Protein AF-0000000069192521 (afdb_homodimer)

Nearest PDB structures (foldseek):
  6wia-assembly1_A-2  TM=8.114E-01  e=1.142E-30  Homo sapiens
  4cia-assembly1_A-2  TM=8.214E-01  e=3.202E-29  Homo sapiens
  4cib-assembly1_A-2  TM=8.144E-01  e=3.202E-29  Homo sapiens
  4ci9-assembly1_A-2  TM=8.118E-01  e=5.808E-29  Homo sapiens
  1ivy-assembly1_A  TM=7.791E-01  e=1.446E-27  Homo sapiens

Radius of gyration: 32.88 Å; Cα contacts (8 Å, |Δi|>4): 1915; chains: 2; bounding box: 59×170×65 Å

Organism: Paramecium tetraurelia (NCBI:txid5888)

Sequence (858 aa):
MLLFIIFAAFIDASKCVIYSKDQTNFFKSLLPSVNYYIETGYVSVGDLAISENRLFYSLHLKETIMKKSDIKPDDEFILWIYGGPGCSSQDSNFNENGPIRVDDDQKLHARETSWNKQAHLMYIDQPFFAGMSYSTKEGLINNSWDAADYVIELLTQYFEQNKELSKARLHIWGESYGGHYIPVLAEKIKKETNFNLIGIGIGGAWSHPRVQVIPTVQQLINYGVIDQYRYDLMMKSGIESLEAIDDQDYEKFLIESDEEIFFNDVIGPNFRYNIQIYNYDDGDQYEDFINDHKKQFDLPANITFEGCNQDIYMAFAEDQTISVLPSIDYLLSQEIKVFVYHGQLDTVVSHTGVEYWVNLLKWKELPIWKKQKKSIWKFINPKTKMEETAGTIKSHKHLHFCMVYNAGHMTPTDQPEASFQMLKNYFEIMLLFIIFAAFIDASKCVIYSKDQTNFFKSLLPSVNYYIETGYVSVGDLAISENRLFYSLHLKETIMKKSDIKPDDEFILWIYGGPGCSSQDSNFNENGPIRVDDDQKLHARETSWNKQAHLMYIDQPFFAGMSYSTKEGLINNSWDAADYVIELLTQYFEQNKELSKARLHIWGESYGGHYIPVLAEKIKKETNFNLIGIGIGGAWSHPRVQVIPTVQQLINYGVIDQYRYDLMMKSGIESLEAIDDQDYEKFLIESDEEIFFNDVIGPNFRYNIQIYNYDDGDQYEDFINDHKKQFDLPANITFEGCNQDIYMAFAEDQTISVLPSIDYLLSQEIKVFVYHGQLDTVVSHTGVEYWVNLLKWKELPIWKKQKKSIWKFINPKTKMEETAGTIKSHKHLHFCMVYNAGHMTPTDQPEASFQMLKNYFEI

pLDDT: mean 91.37, std 12.83, range [30.73, 98.94]

Foldseek 3Di:
DPPPPPPPPPPCCVVLFKAKDWCQVVVCVQPVVQQWTKMKIWGAFDDVVFKRWIKIKIKTAAGNHHDLVPFALAFAAEEEDEALVQFFQVLCCAFFANQWHADPVRGIDGDPLHLSNRHMYMTIQDDAPRFLTHMDDDDFDAALLVRLVRVVVVVVSVCVVRVSVQSHQYEYEYEDCCLLNVLNNVLCCVVPHPGNYAAYEYELHLFAVLLFQLVLLVLCVVVVLDDPVLSVVSNVLSVVLSVCVVVVVLLSSCVSSCDRAAQDCPSHARPHFFSPDHPDDSSCSVQVSCLVPVVSNVRDVVDRGDRGDVVNSSSNSNNSNDHSLVSVLVCVVVLRAYHYEYECGANHGHPVSVVVVLQVHPRPCSVVQVPFDKDWDWFQDPVVRDIDTQFIWGDDRRYIYTYGYQGTSSRSNRPVRSVSVVVVVVVVD/DPPPPPPPPPPVPPPLQKAKDWCQVVVCVQPVVQQWTKMKIWGAFDDVVAKRWIKIKIKTAAGNHHDLVPFALAFAAEEEDEALVQFFQVLCCAFFANQWHADPVRGIDGDPLHLSNRHMYMTIQDDAPHFLTHMDGDDFDAALLVRLNRVVVVVVSVCVVRVSVQSHQYEYEYEDCCLLNVLNNVLCCVVPHPGNYAAYEYELHLFAVLLFQLVLLVLCVVVVLDDPVLSVVSNVLSVVLSVCVVVVVLLSNCVSSCDRAAQDCPSHARPHFFSPDHPDDSSCRVQVSCLVPVVSNVRDVVDRGDRGDVVNSSSNSNNSNDHSLVSVLVCVVVQRAYHYEYECGANRGHPVSVVVVLQVHPRPCSVVQVPFDKDWDWFQDPVVRDIDTQFIWGDDRRYIYTYGYQGTSSRSNRPVRSVSVVVVVVVVD

Solvent-accessible surface area (backbone atoms only — not comparable to full-atom values): 43324 Å² total; per-residue (Å²): 137,84,80,77,75,75,78,74,72,73,73,76,70,72,71,78,54,67,47,76,42,83,38,36,65,61,49,28,73,66,34,71,82,61,53,36,28,31,34,38,35,37,28,56,38,82,62,61,91,70,20,62,30,30,39,24,37,38,36,36,38,26,65,73,36,65,48,68,85,72,47,44,54,85,36,44,29,36,39,35,37,40,20,67,52,17,16,19,14,59,50,43,35,41,59,37,39,31,51,47,31,51,40,94,85,67,45,61,41,80,41,91,50,20,50,26,76,71,18,28,36,34,32,37,18,47,44,69,53,3,27,79,7,35,53,77,59,64,74,79,69,40,40,49,67,65,40,29,53,48,50,50,50,41,51,52,56,49,31,72,75,38,56,40,65,47,51,13,38,32,28,45,30,33,26,33,34,11,24,40,41,46,35,48,32,49,40,48,42,67,74,73,48,85,67,45,69,50,32,37,35,25,26,24,42,47,30,43,41,87,57,28,54,60,40,30,55,54,39,38,39,48,61,59,69,42,53,73,56,56,43,52,55,37,49,51,43,40,53,52,19,55,50,24,49,79,68,66,35,28,60,55,20,52,54,43,35,38,55,58,61,39,59,26,58,85,75,28,56,56,35,43,35,23,75,80,39,62,64,53,79,84,67,64,42,50,42,54,51,50,57,75,38,26,73,83,69,68,41,60,86,90,59,78,59,42,62,58,31,69,68,42,36,60,49,23,26,59,49,65,58,47,66,42,54,69,34,46,29,49,36,49,73,70,66,26,30,39,36,41,32,33,16,56,31,17,48,64,42,18,56,48,13,42,52,50,53,62,71,65,52,75,40,87,62,41,74,61,42,59,68,46,68,70,38,76,43,66,33,66,38,81,88,76,70,39,80,42,76,33,32,37,35,36,65,45,93,45,44,34,46,35,40,32,56,82,5,13,48,54,31,38,55,56,28,34,62,47,42,41,45,49,52,55,51,55,74,72,102,136,84,80,78,77,75,78,75,74,74,74,77,70,75,73,77,59,64,48,76,43,81,38,37,66,63,50,26,73,65,33,70,81,61,54,34,28,30,35,38,36,37,28,56,38,81,61,62,90,70,19,62,30,30,39,25,39,39,36,35,38,24,64,73,36,65,48,69,86,71,47,43,54,86,37,42,28,35,40,34,38,40,20,68,53,17,16,20,14,60,52,43,35,39,60,36,39,32,50,47,31,50,41,95,84,66,46,61,41,80,40,91,50,21,49,25,75,71,17,28,37,34,32,38,18,47,45,69,54,4,27,78,7,35,54,77,59,63,75,79,70,40,41,49,66,64,41,31,53,45,52,49,50,41,51,53,56,49,30,70,76,35,57,40,64,46,50,14,38,31,28,45,30,34,26,32,34,10,25,38,40,45,36,48,32,50,41,49,41,66,74,74,46,86,67,46,70,51,30,39,36,26,25,23,44,46,29,42,43,86,56,27,52,60,38,31,54,53,38,36,39,48,62,58,70,40,52,73,57,57,44,53,54,37,50,52,43,39,51,53,19,54,49,24,50,77,69,68,36,28,60,55,20,52,54,42,34,38,54,58,61,38,59,25,58,84,77,28,56,56,35,41,34,24,76,80,40,62,64,54,78,84,67,61,42,50,44,54,52,49,57,76,37,26,73,83,69,68,42,60,84,89,59,81,62,41,62,58,31,67,68,41,37,60,50,22,26,58,51,65,59,48,68,41,54,69,35,46,30,50,35,48,75,69,66,25,30,40,37,40,32,32,16,56,31,18,48,63,43,16,57,49,13,43,53,49,52,61,73,64,50,75,41,87,62,41,73,62,42,59,69,46,69,69,38,76,44,66,31,67,37,83,89,78,70,38,79,39,76,31,31,39,36,35,65,45,93,44,43,34,46,35,42,33,56,84,6,13,48,54,31,37,54,56,28,34,63,48,43,40,44,50,52,55,51,56,75,70,102

Secondary structure (DSSP, 8-state):
-----------------EEEEE-HHHHHHH-TT--S-EEEEEEEES-TTT--EEEEEEEEPPTT--SGGG--TTSEEEEEE--TTTB-THHHHHHTSSSEEE-TTS-EEE-TT-GGGTSEEEEEE-STTSTT-B-SS-----SHHHHHHHHHHHHHHHHHH-HHHHHSEEEEEEETTHHHHHHHHHHHHHHH----EEEEEEES----GGGTHHHHHHHHHHTTSS-HHHHHHHHHHHHHHHHHHHTT-HHHHHHHHIIIIIT-SSSSTT--S-TT-SS----THHHHHHHHTTTTTT--TTPPP-SB-HHHHHHTTTGGGS--HHHHHHHHHTT-EEEEEEETT-SSS-HHHHHHHHTT---TTHHHHHHSPPEEEEEEETTTTEEEEEEEEEEETTEEEEEETT--SSHHHH-HHHHHHHHHHHHH-/-----------------EEEEE-HHHHHHH-TT--S-EEEEEEEES-TTT--EEEEEEEEPPTT--SGGG--TTSEEEEEE--TTTB-THHHHHHTSSSEEE-TTS-EEE-TT-GGGTSEEEEEE-STTSTT-B-SS-----SHHHHHHHHHHHHHHHHHH-HHHHHSEEEEEEETTHHHHHHHHHHHHHHH----EEEEEEES----GGGTHHHHHHHHHHTTSS-HHHHHHHHHHHHHHHHHHHTT-HHHHHHHHIIIIIT-SSSSTT--S-TT-SS----THHHHHHHHTTTTTT--TTPPP-SB-HHHHHHTTTGGGS--HHHHHHHHHTT-EEEEEEETT-SSS-HHHHHHHHTT---TTHHHHHHSPPEEEEEEETTTTEEEEEEEEEEETTEEEEEETT--SSHHHH-HHHHHHHHHHHHH-

InterPro domains:
  IPR001563 Peptidase S10, serine carboxypeptidase [PF00450] (37-427)
  IPR001563 Peptidase S10, serine carboxypeptidase [PR00724] (111-123)
  IPR001563 Peptidase S10, serine carboxypeptidase [PR00724] (124-134)
  IPR001563 Peptidase S10, serine carboxypeptidase [PR00724] (158-183)
  IPR001563 Peptidase S10, serine carboxypeptidase [PR00724] (399-412)
  IPR001563 Peptidase S10, serine carboxypeptidase [PTHR11802] (39-416)
  IPR018202 Serine carboxypeptidase, serine active site [PS00131] (172-179)
  IPR029058 Alpha/Beta hydrolase fold [G3DSA:3.40.50.1820] (20-429)
  IPR029058 Alpha/Beta hydrolase fold [SSF53474] (32-426)

Structure (mmCIF, N/CA/C/O backbone):
data_AF-0000000069192521-model_v1
#
loop_
_entity.id
_entity.type
_entity.pdbx_description
1 polymer Carboxypeptidase
#
loop_
_atom_site.group_PDB
_atom_site.id
_atom_site.type_symbol
_atom_site.label_atom_id
_atom_site.label_alt_id
_atom_site.label_comp_id
_atom_site.label_asym_id
_atom_site.label_entity_id
_atom_site.label_seq_id
_atom_site.pdbx_PDB_ins_code
_atom_site.Cartn_x
_atom_site.Cartn_y
_atom_site.Cartn_z
_atom_site.occupancy
_atom_site.B_iso_or_equiv
_atom_site.auth_seq_id
_atom_site.auth_comp_id
_atom_site.auth_asym_id
_atom_site.auth_atom_id
_atom_site.pdbx_PDB_model_num
ATOM 1 N N . MET A 1 1 ? 6.348 -86.938 -30.859 1 30.86 1 MET A N 1
ATOM 2 C CA . MET A 1 1 ? 6.227 -85.625 -31.484 1 30.86 1 MET A CA 1
ATOM 3 C C . MET A 1 1 ? 5.398 -84.688 -30.625 1 30.86 1 MET A C 1
ATOM 5 O O . MET A 1 1 ? 4.172 -84.688 -30.719 1 30.86 1 MET A O 1
ATOM 9 N N . LEU A 1 2 ? 5.668 -84.562 -29.281 1 36.59 2 LEU A N 1
ATOM 10 C CA . LEU A 1 2 ? 5.023 -83.812 -28.219 1 36.59 2 LEU A CA 1
ATOM 11 C C . LEU A 1 2 ? 5.086 -82.312 -28.5 1 36.59 2 LEU A C 1
ATOM 13 O O . LEU A 1 2 ? 6.172 -81.75 -28.609 1 36.59 2 LEU A O 1
ATOM 17 N N . LEU A 1 3 ? 3.998 -81.75 -29.234 1 36.38 3 LEU A N 1
ATOM 18 C CA . LEU A 1 3 ? 3.705 -80.375 -29.547 1 36.38 3 LEU A CA 1
ATOM 19 C C . LEU A 1 3 ? 3.727 -79.5 -28.281 1 36.38 3 LEU A C 1
ATOM 21 O O . LEU A 1 3 ? 2.906 -79.688 -27.375 1 36.38 3 LEU A O 1
ATOM 25 N N . PHE A 1 4 ? 4.906 -79 -27.859 1 36.22 4 PHE A N 1
ATOM 26 C CA . PHE A 1 4 ? 5.102 -78 -26.828 1 36.22 4 PHE A CA 1
ATOM 27 C C . PHE A 1 4 ? 4.352 -76.75 -27.203 1 36.22 4 PHE A C 1
ATOM 29 O O . PHE A 1 4 ? 4.703 -76.062 -28.172 1 36.22 4 PHE A O 1
ATOM 36 N N . ILE A 1 5 ? 2.994 -76.688 -27 1 34.62 5 ILE A N 1
ATOM 37 C CA . ILE A 1 5 ? 2.217 -75.438 -27.125 1 34.62 5 ILE A CA 1
ATOM 38 C C . ILE A 1 5 ? 2.789 -74.375 -26.203 1 34.62 5 ILE A C 1
ATOM 40 O O . ILE A 1 5 ? 2.775 -74.5 -24.984 1 34.62 5 ILE A O 1
ATOM 44 N N . ILE A 1 6 ? 3.764 -73.625 -26.688 1 34.62 6 ILE A N 1
ATOM 45 C CA . ILE A 1 6 ? 4.254 -72.438 -26.031 1 34.62 6 ILE A CA 1
ATOM 46 C C . ILE A 1 6 ? 3.098 -71.438 -25.828 1 34.62 6 ILE A C 1
ATOM 48 O O . ILE A 1 6 ? 2.48 -71 -26.797 1 34.62 6 ILE A O 1
ATOM 52 N N . PHE A 1 7 ? 2.412 -71.5 -24.719 1 32.44 7 PHE A N 1
ATOM 53 C CA . PHE A 1 7 ? 1.493 -70.5 -24.25 1 32.44 7 PHE A CA 1
ATOM 54 C C . PHE A 1 7 ? 2.174 -69.125 -24.219 1 32.44 7 PHE A C 1
ATOM 56 O O . PHE A 1 7 ? 3.021 -68.875 -23.359 1 32.44 7 PHE A O 1
ATOM 63 N N . ALA A 1 8 ? 2.424 -68.5 -25.406 1 33.94 8 ALA A N 1
ATOM 64 C CA . ALA A 1 8 ? 2.781 -67.062 -25.375 1 33.94 8 ALA A CA 1
ATOM 65 C C . ALA A 1 8 ? 1.687 -66.25 -24.719 1 33.94 8 ALA A C 1
ATOM 67 O O . ALA A 1 8 ? 0.619 -66.062 -25.297 1 33.94 8 ALA A O 1
ATOM 68 N N . ALA A 1 9 ? 1.455 -66.375 -23.453 1 32.16 9 ALA A N 1
ATOM 69 C CA . ALA A 1 9 ? 0.63 -65.375 -22.781 1 32.16 9 ALA A CA 1
ATOM 70 C C . ALA A 1 9 ? 1.089 -63.969 -23.141 1 32.16 9 ALA A C 1
ATOM 72 O O . ALA A 1 9 ? 2.23 -63.594 -22.875 1 32.16 9 ALA A O 1
ATOM 73 N N . PHE A 1 10 ? 0.606 -63.469 -24.281 1 31.11 10 PHE A N 1
ATOM 74 C CA . PHE A 1 10 ? 0.61 -62.031 -24.469 1 31.11 10 PHE A CA 1
ATOM 75 C C . PHE A 1 10 ? 0.194 -61.312 -23.188 1 31.11 10 PHE A C 1
ATOM 77 O O . PHE A 1 10 ? -0.973 -61.375 -22.781 1 31.11 10 PHE A O 1
ATOM 84 N N . ILE A 1 11 ? 1.005 -61.312 -22.188 1 32.94 11 ILE A N 1
ATOM 85 C CA . ILE A 1 11 ? 0.718 -60.312 -21.156 1 32.94 11 ILE A CA 1
ATOM 86 C C . ILE A 1 11 ? 0.406 -58.969 -21.812 1 32.94 11 ILE A C 1
ATOM 88 O O . ILE A 1 11 ? 1.277 -58.344 -22.438 1 32.94 11 ILE A O 1
ATOM 92 N N . ASP A 1 12 ? -0.727 -58.844 -22.516 1 33.78 12 ASP A N 1
ATOM 93 C CA . ASP A 1 12 ? -1.248 -57.531 -22.844 1 33.78 12 ASP A CA 1
ATOM 94 C C . ASP A 1 12 ? -1.048 -56.562 -21.672 1 33.78 12 ASP A C 1
ATOM 96 O O . ASP A 1 12 ? -1.838 -56.562 -20.734 1 33.78 12 ASP A O 1
ATOM 100 N N . ALA A 1 13 ? 0.004 -56.469 -21.078 1 38.38 13 ALA A N 1
ATOM 101 C CA . ALA A 1 13 ? 0.429 -55.438 -20.141 1 38.38 13 ALA A CA 1
ATOM 102 C C . ALA A 1 13 ? 0.001 -54.031 -20.609 1 38.38 13 ALA A C 1
ATOM 104 O O . ALA A 1 13 ? 0.844 -53.188 -20.906 1 38.38 13 ALA A O 1
ATOM 105 N N . SER A 1 14 ? -0.96 -53.938 -21.516 1 40.44 14 SER A N 1
ATOM 106 C CA . SER A 1 14 ? -1.38 -52.562 -21.766 1 40.44 14 SER A CA 1
ATOM 107 C C . SER A 1 14 ? -1.848 -51.875 -20.5 1 40.44 14 SER A C 1
ATOM 109 O O . SER A 1 14 ? -3.025 -51.938 -20.141 1 40.44 14 SER A O 1
ATOM 111 N N . LYS A 1 15 ? -1.259 -52.125 -19.328 1 47.09 15 LYS A N 1
ATOM 112 C CA . LYS A 1 15 ? -1.583 -51.469 -18.062 1 47.09 15 LYS A CA 1
ATOM 113 C C . LYS A 1 15 ? -1.941 -50 -18.266 1 47.09 15 LYS A C 1
ATOM 115 O O . LYS A 1 15 ? -1.091 -49.219 -18.656 1 47.09 15 LYS A O 1
ATOM 120 N N . CYS A 1 16 ? -3.053 -49.688 -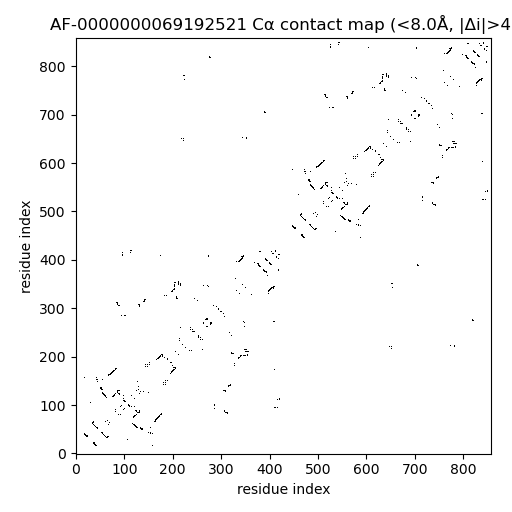18.797 1 51.47 16 CYS A N 1
ATOM 121 C CA . CYS A 1 16 ? -3.777 -48.438 -18.906 1 51.47 16 CYS A CA 1
ATOM 122 C C . CYS A 1 16 ? -3.666 -47.625 -17.609 1 51.47 16 CYS A C 1
ATOM 124 O O . CYS A 1 16 ? -4.188 -48.031 -16.578 1 51.47 16 CYS A O 1
ATOM 126 N N . VAL A 1 17 ? -2.49 -46.812 -17.359 1 72.94 17 VAL A N 1
ATOM 127 C CA . VAL A 1 17 ? -1.652 -46.125 -16.375 1 72.94 17 VAL A CA 1
ATOM 128 C C . VAL A 1 17 ? -2.395 -44.906 -15.805 1 72.94 17 VAL A C 1
ATOM 130 O O . VAL A 1 17 ? -2.285 -44.625 -14.617 1 72.94 17 VAL A O 1
ATOM 133 N N . ILE A 1 18 ? -3.469 -44.25 -16.469 1 85 18 ILE A N 1
ATOM 134 C CA . ILE A 1 18 ? -4.215 -43.125 -15.922 1 85 18 ILE A CA 1
ATOM 135 C C . ILE A 1 18 ? -5.512 -43.625 -15.289 1 85 18 ILE A C 1
ATOM 137 O O . ILE A 1 18 ? -6.223 -44.438 -15.867 1 85 18 ILE A O 1
ATOM 141 N N . TYR A 1 19 ? -5.844 -43.281 -14.133 1 90.12 19 TYR A N 1
ATOM 142 C CA . TYR A 1 19 ? -7.113 -43.5 -13.445 1 90.12 19 TYR A CA 1
ATOM 143 C C . TYR A 1 19 ? -7.824 -42.156 -13.227 1 90.12 19 TYR A C 1
ATOM 145 O O . TYR A 1 19 ? -7.301 -41.25 -12.555 1 90.12 19 TYR A O 1
ATOM 153 N N . SER A 1 20 ? -8.992 -41.938 -13.867 1 94.44 20 SER A N 1
ATOM 154 C CA . SER A 1 20 ? -9.766 -40.719 -13.75 1 94.44 20 SER A CA 1
ATOM 155 C C . SER A 1 20 ? -11.164 -41 -13.219 1 94.44 20 SER A C 1
ATOM 157 O O . SER A 1 20 ? -11.734 -42.062 -13.469 1 94.44 20 SER A O 1
ATOM 159 N N . LYS A 1 21 ? -11.648 -40.094 -12.484 1 96.38 21 LYS A N 1
ATOM 160 C CA . LYS A 1 21 ? -12.992 -40.156 -11.914 1 96.38 21 LYS A CA 1
ATOM 161 C C . LYS A 1 21 ? -13.789 -38.906 -12.195 1 96.38 21 LYS A C 1
ATOM 163 O O . LYS A 1 21 ? -13.32 -37.781 -11.914 1 96.38 21 LYS A O 1
ATOM 168 N N . ASP A 1 22 ? -14.977 -39.094 -12.797 1 97.69 22 ASP A N 1
ATOM 169 C CA . ASP A 1 22 ? -15.906 -38 -12.945 1 97.69 22 ASP A CA 1
ATOM 170 C C . ASP A 1 22 ? -16.469 -37.562 -11.586 1 97.69 22 ASP A C 1
ATOM 172 O O . ASP A 1 22 ? -17.172 -38.312 -10.93 1 97.69 22 ASP A O 1
ATOM 176 N N . GLN A 1 23 ? -16.125 -36.375 -11.211 1 98.12 23 GLN A N 1
ATOM 177 C CA . GLN A 1 23 ? -16.5 -35.844 -9.898 1 98.12 23 GLN A CA 1
ATOM 178 C C . GLN A 1 23 ? -17.703 -34.938 -9.992 1 98.12 23 GLN A C 1
ATOM 180 O O . GLN A 1 23 ? -18.109 -34.312 -8.992 1 98.12 23 GLN A O 1
ATOM 185 N N . THR A 1 24 ? -18.312 -34.75 -11.102 1 98.38 24 THR A N 1
ATOM 186 C CA . THR A 1 24 ? -19.344 -33.75 -11.352 1 98.38 24 THR A CA 1
ATOM 187 C C . THR A 1 24 ? -20.547 -33.969 -10.438 1 98.38 24 THR A C 1
ATOM 189 O O . THR A 1 24 ? -21.016 -33.031 -9.789 1 98.38 24 THR A O 1
ATOM 192 N N . ASN A 1 25 ? -20.984 -35.188 -10.359 1 97.88 25 ASN A N 1
ATOM 193 C CA . ASN A 1 25 ? -22.156 -35.469 -9.547 1 97.88 25 ASN A CA 1
ATOM 194 C C . ASN A 1 25 ? -21.859 -35.312 -8.055 1 97.88 25 ASN A C 1
ATOM 196 O O . ASN A 1 25 ? -22.734 -34.875 -7.289 1 97.88 25 ASN A O 1
ATOM 200 N N . PHE A 1 26 ? -20.75 -35.688 -7.684 1 98.12 26 PHE A N 1
ATOM 201 C CA . PHE A 1 26 ? -20.344 -35.5 -6.293 1 98.12 26 PHE A CA 1
ATOM 202 C C . PHE A 1 26 ? -20.406 -34.031 -5.887 1 98.12 26 PHE A C 1
ATOM 204 O O . PHE A 1 26 ? -21.062 -33.688 -4.91 1 98.12 26 PHE A O 1
ATOM 211 N N . PHE A 1 27 ? -19.719 -33.156 -6.672 1 98.38 27 PHE A N 1
ATOM 212 C CA . PHE A 1 27 ? -19.672 -31.734 -6.328 1 98.38 27 PHE A CA 1
ATOM 213 C C . PHE A 1 27 ? -21.031 -31.094 -6.484 1 98.38 27 PHE A C 1
ATOM 215 O O . PHE A 1 27 ? -21.391 -30.188 -5.723 1 98.38 27 PHE A O 1
ATOM 222 N N . LYS A 1 28 ? -21.812 -31.531 -7.453 1 97.56 28 LYS A N 1
ATOM 223 C CA . LYS A 1 28 ? -23.172 -31.016 -7.633 1 97.56 28 LYS A CA 1
ATOM 224 C C . LYS A 1 28 ? -24.031 -31.312 -6.414 1 97.56 28 LYS A C 1
ATOM 226 O O . LYS A 1 28 ? -24.906 -30.531 -6.059 1 97.56 28 LYS A O 1
ATOM 231 N N . SER A 1 29 ? -23.828 -32.469 -5.801 1 97.94 29 SER A N 1
ATOM 232 C CA . SER A 1 29 ? -24.609 -32.844 -4.625 1 97.94 29 SER A CA 1
ATOM 233 C C . SER A 1 29 ? -24.312 -31.922 -3.447 1 97.94 29 SER A C 1
ATOM 235 O O . SER A 1 29 ? -25.156 -31.703 -2.586 1 97.94 29 SER A O 1
ATOM 237 N N . LEU A 1 30 ? -23.141 -31.375 -3.373 1 97.88 30 LEU A N 1
ATOM 238 C CA . LEU A 1 30 ? -22.719 -30.516 -2.275 1 97.88 30 LEU A CA 1
ATOM 239 C C . LEU A 1 30 ? -22.922 -29.047 -2.629 1 97.88 30 LEU A C 1
ATOM 241 O O . LEU A 1 30 ? -23.062 -28.203 -1.738 1 97.88 30 LEU A O 1
ATOM 245 N N . LEU A 1 31 ? -22.859 -28.719 -3.902 1 98.19 31 LEU A N 1
ATOM 246 C CA . LEU A 1 31 ? -23.016 -27.375 -4.457 1 98.19 31 LEU A CA 1
ATOM 247 C C . LEU A 1 31 ? -23.844 -27.406 -5.738 1 98.19 31 LEU A C 1
ATOM 249 O O . LEU A 1 31 ? -23.281 -27.438 -6.84 1 98.19 31 LEU A O 1
ATOM 253 N N . PRO A 1 32 ? -25.109 -27.297 -5.672 1 97.44 32 PRO A N 1
ATOM 254 C CA . PRO A 1 32 ? -26.031 -27.531 -6.781 1 97.44 32 PRO A CA 1
ATOM 255 C C . PRO A 1 32 ? -25.797 -26.594 -7.961 1 97.44 32 PRO A C 1
ATOM 257 O O . PRO A 1 32 ? -26.203 -26.891 -9.086 1 97.44 32 PRO A O 1
ATOM 260 N N . SER A 1 33 ? -25.141 -25.516 -7.805 1 96.88 33 SER A N 1
ATOM 261 C CA . SER A 1 33 ? -24.938 -24.531 -8.859 1 96.88 33 SER A CA 1
ATOM 262 C C . SER A 1 33 ? -23.844 -24.969 -9.828 1 96.88 33 SER A C 1
ATOM 264 O O . SER A 1 33 ? -23.641 -24.344 -10.875 1 96.88 33 SER A O 1
ATOM 266 N N . VAL A 1 34 ? -23.156 -26.062 -9.508 1 97.94 34 VAL A N 1
ATOM 267 C CA . VAL A 1 34 ? -22.109 -26.562 -10.398 1 97.94 34 VAL A CA 1
ATOM 268 C C . VAL A 1 34 ? -22.719 -26.875 -11.766 1 97.94 34 VAL A C 1
ATOM 270 O O . VAL A 1 34 ? -23.656 -27.672 -11.867 1 97.94 34 VAL A O 1
ATOM 273 N N . ASN A 1 35 ? -22.172 -26.266 -12.859 1 98.12 35 ASN A N 1
ATOM 274 C CA . ASN A 1 35 ? -22.672 -26.438 -14.211 1 98.12 35 ASN A CA 1
ATOM 275 C C . ASN A 1 35 ? -21.547 -26.75 -15.195 1 98.12 35 ASN A C 1
ATOM 277 O O . ASN A 1 35 ? -21.594 -26.312 -16.344 1 98.12 35 ASN A O 1
ATOM 281 N N . TYR A 1 36 ? -20.531 -27.344 -14.805 1 98.69 36 TYR A N 1
ATOM 282 C CA . TYR A 1 36 ? -19.375 -27.719 -15.602 1 98.69 36 TYR A CA 1
ATOM 283 C C . TYR A 1 36 ? -18.844 -29.094 -15.188 1 98.69 36 TYR A C 1
ATOM 285 O O . TYR A 1 36 ? -19.156 -29.578 -14.102 1 98.69 36 TYR A O 1
ATOM 293 N N . TYR A 1 37 ? -18.078 -29.688 -16.078 1 98.62 37 TYR A N 1
ATOM 294 C CA . TYR A 1 37 ? -17.484 -31 -15.828 1 98.62 37 TYR A CA 1
ATOM 295 C C . TYR A 1 37 ? -16.312 -30.906 -14.867 1 98.62 37 TYR A C 1
ATOM 297 O O . TYR A 1 37 ? -15.477 -30 -14.977 1 98.62 37 TYR A O 1
ATOM 305 N N . ILE A 1 38 ? -16.266 -31.766 -13.852 1 98.69 38 ILE A N 1
ATOM 306 C CA . ILE A 1 38 ? -15.172 -31.859 -12.898 1 98.69 38 ILE A CA 1
ATOM 307 C C . ILE A 1 38 ? -14.617 -33.281 -12.883 1 98.69 38 ILE A C 1
ATOM 309 O O . ILE A 1 38 ? -15.383 -34.25 -12.875 1 98.69 38 ILE A O 1
ATOM 313 N N . GLU A 1 39 ? -13.281 -33.344 -12.898 1 98 39 GLU A N 1
ATOM 314 C CA . GLU A 1 39 ? -12.625 -34.625 -12.867 1 98 39 GLU A CA 1
ATOM 315 C C . GLU A 1 39 ? -11.383 -34.594 -11.984 1 98 39 GLU A C 1
ATOM 317 O O . GLU A 1 39 ? -10.727 -33.562 -11.859 1 98 39 GLU A O 1
ATOM 322 N N . THR A 1 40 ? -11.164 -35.719 -11.281 1 98.19 40 THR A N 1
ATOM 323 C CA . THR A 1 40 ? -9.891 -35.938 -10.617 1 98.19 40 THR A CA 1
ATOM 324 C C . THR A 1 40 ? -9.266 -37.25 -11.062 1 98.19 40 THR A C 1
ATOM 326 O O . THR A 1 40 ? -9.953 -38.125 -11.602 1 98.19 40 THR A O 1
ATOM 329 N N . GLY A 1 41 ? -7.961 -37.312 -10.906 1 97 41 GLY A N 1
ATOM 330 C CA . GLY A 1 41 ? -7.336 -38.562 -11.297 1 97 41 GLY A CA 1
ATOM 331 C C . GLY A 1 41 ? -5.879 -38.656 -10.898 1 97 41 GLY A C 1
ATOM 332 O O . GLY A 1 41 ? -5.312 -37.719 -10.359 1 97 41 GLY A O 1
ATOM 333 N N . TYR A 1 42 ? -5.367 -39.875 -11.023 1 95.94 42 TYR A N 1
ATOM 334 C CA . TYR A 1 42 ? -3.959 -40.219 -10.836 1 95.94 42 TYR A CA 1
ATOM 335 C C . TYR A 1 42 ? -3.352 -40.75 -12.117 1 95.94 42 TYR A C 1
ATOM 337 O O . TYR A 1 42 ? -3.998 -41.531 -12.836 1 95.94 42 TYR A O 1
ATOM 345 N N . VAL A 1 43 ? -2.199 -40.344 -12.398 1 95.25 43 VAL A N 1
ATOM 346 C CA . VAL A 1 43 ? -1.45 -40.875 -13.531 1 95.25 43 VAL A CA 1
ATOM 347 C C . VAL A 1 43 ? -0.154 -41.531 -13.047 1 95.25 43 VAL A C 1
ATOM 349 O O . VAL A 1 43 ? 0.602 -40.906 -12.289 1 95.25 43 VAL A O 1
ATOM 352 N N . SER A 1 44 ? 0.044 -42.719 -13.445 1 91.81 44 SER A N 1
ATOM 353 C CA . SER A 1 44 ? 1.301 -43.406 -13.141 1 91.81 44 SER A CA 1
ATOM 354 C C . SER A 1 44 ? 2.436 -42.875 -14.016 1 91.81 44 SER A C 1
ATOM 356 O O . SER A 1 44 ? 2.293 -42.812 -15.234 1 91.81 44 SER A O 1
ATOM 358 N N . VAL A 1 45 ? 3.529 -42.562 -13.352 1 90.38 45 VAL A N 1
ATOM 359 C CA . VAL A 1 45 ? 4.648 -42 -14.102 1 90.38 45 VAL A CA 1
ATOM 360 C C . VAL A 1 45 ? 5.949 -42.688 -13.672 1 90.38 45 VAL A C 1
ATOM 362 O O . VAL A 1 45 ? 6.031 -43.25 -12.578 1 90.38 45 VAL A O 1
ATOM 365 N N . GLY A 1 46 ? 6.969 -42.625 -14.578 1 86.38 46 GLY A N 1
ATOM 366 C CA . GLY A 1 46 ? 8.266 -43.188 -14.289 1 86.38 46 GLY A CA 1
ATOM 367 C C . GLY A 1 46 ? 8.312 -44.688 -14.531 1 86.38 46 GLY A C 1
ATOM 368 O O . GLY A 1 46 ? 7.512 -45.219 -15.305 1 86.38 46 GLY A O 1
ATOM 369 N N . ASP A 1 47 ? 9.391 -45.312 -13.961 1 79.19 47 ASP A N 1
ATOM 370 C CA . ASP A 1 47 ? 9.562 -46.781 -14.094 1 79.19 47 ASP A CA 1
ATOM 371 C C . ASP A 1 47 ? 8.703 -47.531 -13.078 1 79.19 47 ASP A C 1
ATOM 373 O O . ASP A 1 47 ? 9.102 -47.688 -11.922 1 79.19 47 ASP A O 1
ATOM 377 N N . LEU A 1 48 ? 7.656 -48 -13.562 1 70.69 48 LEU A N 1
ATOM 378 C CA . LEU A 1 48 ? 6.648 -48.625 -12.703 1 70.69 48 LEU A CA 1
ATOM 379 C C . LEU A 1 48 ? 7.125 -49.969 -12.164 1 70.69 48 LEU A C 1
ATOM 381 O O . LEU A 1 48 ? 6.543 -50.5 -11.219 1 70.69 48 LEU A O 1
ATOM 385 N N . ALA A 1 49 ? 8.039 -50.469 -12.789 1 69.38 49 ALA A N 1
ATOM 386 C CA . ALA A 1 49 ? 8.625 -51.719 -12.258 1 69.38 49 ALA A CA 1
ATOM 387 C C . ALA A 1 49 ? 9.383 -51.438 -10.961 1 69.38 49 ALA A C 1
ATOM 389 O O . ALA A 1 49 ? 9.578 -52.344 -10.148 1 69.38 49 ALA A O 1
ATOM 390 N N . ILE A 1 50 ? 9.633 -50.219 -10.852 1 66.88 50 ILE A N 1
ATOM 391 C CA . ILE A 1 50 ? 10.461 -49.844 -9.711 1 66.88 50 ILE A CA 1
ATOM 392 C C . ILE A 1 50 ? 9.602 -49.188 -8.641 1 66.88 50 ILE A C 1
ATOM 394 O O . ILE A 1 50 ? 9.758 -49.469 -7.449 1 66.88 50 ILE A O 1
ATOM 398 N N . SER A 1 51 ? 8.797 -48.344 -9.07 1 69.5 51 SER A N 1
ATOM 399 C CA . SER A 1 51 ? 8.023 -47.594 -8.094 1 69.5 51 SER A CA 1
ATOM 400 C C . SER A 1 51 ? 6.625 -47.281 -8.625 1 69.5 51 SER A C 1
ATOM 402 O O . SER A 1 51 ? 6.426 -47.156 -9.836 1 69.5 51 SER A O 1
ATOM 404 N N . GLU A 1 52 ? 5.77 -47.312 -7.645 1 81.62 52 GLU A N 1
ATOM 405 C CA . GLU A 1 52 ? 4.434 -46.844 -7.969 1 81.62 52 GLU A CA 1
ATOM 406 C C . GLU A 1 52 ? 4.328 -45.344 -7.758 1 81.62 52 GLU A C 1
ATOM 408 O O . GLU A 1 52 ? 3.904 -44.875 -6.691 1 81.62 52 GLU A O 1
ATOM 413 N N . ASN A 1 53 ? 4.746 -44.562 -8.75 1 88.62 53 ASN A N 1
ATOM 414 C CA . ASN A 1 53 ? 4.637 -43.125 -8.742 1 88.62 53 ASN A CA 1
ATOM 415 C C . ASN A 1 53 ? 3.309 -42.656 -9.328 1 88.62 53 ASN A C 1
ATOM 417 O O . ASN A 1 53 ? 2.953 -43.031 -10.445 1 88.62 53 ASN A O 1
ATOM 421 N N . ARG A 1 54 ? 2.604 -41.875 -8.578 1 91.81 54 ARG A N 1
ATOM 422 C CA . ARG A 1 54 ? 1.306 -41.375 -9.016 1 91.81 54 ARG A CA 1
ATOM 423 C C . ARG A 1 54 ? 1.23 -39.875 -8.859 1 91.81 54 ARG A C 1
ATOM 425 O O . ARG A 1 54 ? 1.398 -39.344 -7.754 1 91.81 54 ARG A O 1
ATOM 432 N N . LEU A 1 55 ? 1.05 -39.188 -9.891 1 95.88 55 LEU A N 1
ATOM 433 C CA . LEU A 1 55 ? 0.756 -37.75 -9.836 1 95.88 55 LEU A CA 1
ATOM 434 C C . LEU A 1 55 ? -0.748 -37.5 -9.883 1 95.88 55 LEU A C 1
ATOM 436 O O . LEU A 1 55 ? -1.466 -38.156 -10.648 1 95.88 55 LEU A O 1
ATOM 440 N N . PHE A 1 56 ? -1.162 -36.656 -9.039 1 97.25 56 PHE A N 1
ATOM 441 C CA . PHE A 1 56 ? -2.576 -36.312 -8.953 1 97.25 56 PHE A CA 1
ATOM 442 C C . PHE A 1 56 ? -2.881 -35.062 -9.773 1 97.25 56 PHE A C 1
ATOM 444 O O . PHE A 1 56 ? -2.068 -34.125 -9.836 1 97.25 56 PHE A O 1
ATOM 451 N N . TYR A 1 57 ? -4.09 -35.031 -10.406 1 98.19 57 TYR A N 1
ATOM 452 C CA . TYR A 1 57 ? -4.602 -33.844 -11.047 1 98.19 57 TYR A CA 1
ATOM 453 C C . TYR A 1 57 ? -6.086 -33.656 -10.766 1 98.19 57 TYR A C 1
ATOM 455 O O . TYR A 1 57 ? -6.789 -34.625 -10.469 1 98.19 57 TYR A O 1
ATOM 463 N N . SER A 1 58 ? -6.535 -32.469 -10.734 1 98.62 58 SER A N 1
ATOM 464 C CA . SER A 1 58 ? -7.945 -32.125 -10.844 1 98.62 58 SER A CA 1
ATOM 465 C C . SER A 1 58 ? -8.203 -31.25 -12.07 1 98.62 58 SER A C 1
ATOM 467 O O . SER A 1 58 ? -7.363 -30.422 -12.438 1 98.62 58 SER A O 1
ATOM 469 N N . LEU A 1 59 ? -9.297 -31.469 -12.711 1 98.75 59 LEU A N 1
ATOM 470 C CA . LEU A 1 59 ? -9.703 -30.734 -13.914 1 98.75 59 LEU A CA 1
ATOM 471 C C . LEU A 1 59 ? -11.094 -30.125 -13.742 1 98.75 59 LEU A C 1
ATOM 473 O O . LEU A 1 59 ? -12.031 -30.828 -13.336 1 98.75 59 LEU A O 1
ATOM 477 N N . HIS A 1 60 ? -11.172 -28.891 -13.93 1 98.88 60 HIS A N 1
ATOM 478 C CA . HIS A 1 60 ? -12.422 -28.156 -14.016 1 98.88 60 HIS A CA 1
ATOM 479 C C . HIS A 1 60 ? -12.602 -27.531 -15.391 1 98.88 60 HIS A C 1
ATOM 481 O O . HIS A 1 60 ? -11.852 -26.625 -15.773 1 98.88 60 HIS A O 1
ATOM 487 N N . LEU A 1 61 ? -13.602 -28.031 -16.125 1 98.81 61 LEU A N 1
ATOM 488 C CA . LEU A 1 61 ? -13.82 -27.438 -17.453 1 98.81 61 LEU A CA 1
ATOM 489 C C . LEU A 1 61 ? -14.461 -26.062 -17.328 1 98.81 61 LEU A C 1
ATOM 491 O O . LEU A 1 61 ? -14.945 -25.688 -16.25 1 98.81 61 LEU A O 1
ATOM 495 N N . LYS A 1 62 ? -14.352 -25.328 -18.375 1 98.69 62 LYS A N 1
ATOM 496 C CA . LYS A 1 62 ? -15 -24.016 -18.453 1 98.69 62 LYS A CA 1
ATOM 497 C C . LYS A 1 62 ? -16.484 -24.109 -18.125 1 98.69 62 LYS A C 1
ATOM 499 O O . LYS A 1 62 ? -17.125 -25.109 -18.453 1 98.69 62 LYS A O 1
ATOM 504 N N . GLU A 1 63 ? -16.984 -23.094 -17.516 1 97.94 63 GLU A N 1
ATOM 505 C CA . GLU A 1 63 ? -18.391 -23.078 -17.156 1 97.94 63 GLU A CA 1
ATOM 506 C C . GLU A 1 63 ? -19.281 -23.422 -18.344 1 97.94 63 GLU A C 1
ATOM 508 O O . GLU A 1 63 ? -19 -23 -19.469 1 97.94 63 GLU A O 1
ATOM 513 N N . THR A 1 64 ? -20.281 -24.203 -18.125 1 96.69 64 THR A N 1
ATOM 514 C CA . THR A 1 64 ? -21.328 -24.625 -19.047 1 96.69 64 THR A CA 1
ATOM 515 C C . THR A 1 64 ? -20.859 -25.766 -19.938 1 96.69 64 THR A C 1
ATOM 517 O O . THR A 1 64 ? -21.641 -26.312 -20.719 1 96.69 64 THR A O 1
ATOM 520 N N . ILE A 1 65 ? -19.594 -26.125 -19.875 1 98.44 65 ILE A N 1
ATOM 521 C CA . ILE A 1 65 ? -19.109 -27.297 -20.594 1 98.44 65 ILE A CA 1
ATOM 522 C C . ILE A 1 65 ? -19.172 -28.531 -19.688 1 98.44 65 ILE A C 1
ATOM 524 O O . ILE A 1 65 ? -18.406 -28.641 -18.734 1 98.44 65 ILE A O 1
ATOM 528 N N . MET A 1 66 ? -19.969 -29.484 -20.062 1 97.75 66 MET A N 1
ATOM 529 C CA . MET A 1 66 ? -20.312 -30.562 -19.156 1 97.75 66 MET A CA 1
ATOM 530 C C . MET A 1 66 ? -19.641 -31.859 -19.594 1 97.75 66 MET A C 1
ATOM 532 O O . MET A 1 66 ? -19.656 -32.844 -18.859 1 97.75 66 MET A O 1
ATOM 536 N N . LYS A 1 67 ? -19.031 -31.875 -20.812 1 97.25 67 LYS A N 1
ATOM 537 C CA . LYS A 1 67 ? -18.359 -33.062 -21.328 1 97.25 67 LYS A CA 1
ATOM 538 C C . LYS A 1 67 ? -17.047 -32.688 -22.016 1 97.25 67 LYS A C 1
ATOM 540 O O . LYS A 1 67 ? -16.969 -31.656 -22.688 1 97.25 67 LYS A O 1
ATOM 545 N N . LYS A 1 68 ? -16.141 -33.5 -21.906 1 97.25 68 LYS A N 1
ATOM 546 C CA . LYS A 1 68 ? -14.82 -33.281 -22.5 1 97.25 68 LYS A CA 1
ATOM 547 C C . LYS A 1 68 ? -14.898 -33.188 -24.016 1 97.25 68 LYS A C 1
ATOM 549 O O . LYS A 1 68 ? -14.156 -32.438 -24.641 1 97.25 68 LYS A O 1
ATOM 554 N N . SER A 1 69 ? -15.867 -33.875 -24.562 1 96.56 69 SER A N 1
ATOM 555 C CA . SER A 1 69 ? -16.031 -33.906 -26 1 96.56 69 SER A CA 1
ATOM 556 C C . SER A 1 69 ? -16.453 -32.531 -26.531 1 96.56 69 SER A C 1
ATOM 558 O O . SER A 1 69 ? -16.375 -32.281 -27.734 1 96.56 69 SER A O 1
ATOM 560 N N . ASP A 1 70 ? -16.906 -31.656 -25.672 1 97.75 70 ASP A N 1
ATOM 561 C CA . ASP A 1 70 ? -17.391 -30.344 -26.078 1 97.75 70 ASP A CA 1
ATOM 562 C C . ASP A 1 70 ? -16.266 -29.297 -26.047 1 97.75 70 ASP A C 1
ATOM 564 O O . ASP A 1 70 ? -16.484 -28.141 -26.438 1 97.75 70 ASP A O 1
ATOM 568 N N . ILE A 1 71 ? -15.133 -29.688 -25.656 1 98.19 71 ILE A N 1
ATOM 569 C CA . ILE A 1 71 ? -13.984 -28.797 -25.641 1 98.19 71 ILE A CA 1
ATOM 570 C C . ILE A 1 71 ? -13.617 -28.406 -27.062 1 98.19 71 ILE A C 1
ATOM 572 O O . ILE A 1 71 ? -13.562 -29.266 -27.953 1 98.19 71 ILE A O 1
ATOM 576 N N . LYS A 1 72 ? -13.367 -27.125 -27.281 1 97.81 72 LYS A N 1
ATOM 577 C CA . LYS A 1 72 ? -13.008 -26.625 -28.609 1 97.81 72 LYS A CA 1
ATOM 578 C C . LYS A 1 72 ? -11.516 -26.312 -28.688 1 97.81 72 LYS A C 1
ATOM 580 O O . LYS A 1 72 ? -10.875 -26.031 -27.672 1 97.81 72 LYS A O 1
ATOM 585 N N . PRO A 1 73 ? -10.977 -26.328 -29.891 1 96.38 73 PRO A N 1
ATOM 586 C CA . PRO A 1 73 ? -9.547 -26.062 -30.062 1 96.38 73 PRO A CA 1
ATOM 587 C C . PRO A 1 73 ? -9.172 -24.625 -29.688 1 96.38 73 PRO A C 1
ATOM 589 O O . PRO A 1 73 ? -8.023 -24.359 -29.344 1 96.38 73 PRO A O 1
ATOM 592 N N . ASP A 1 74 ? -10.133 -23.734 -29.766 1 96.56 74 ASP A N 1
ATOM 593 C CA . ASP A 1 74 ? -9.82 -22.344 -29.469 1 96.56 74 ASP A CA 1
ATOM 594 C C . ASP A 1 74 ? -10.133 -22 -28.016 1 96.56 74 ASP A C 1
ATOM 596 O O . ASP A 1 74 ? -9.992 -20.859 -27.594 1 96.56 74 ASP A O 1
ATOM 600 N N . ASP A 1 75 ? -10.484 -23 -27.219 1 98.38 75 ASP A N 1
ATOM 601 C CA . ASP A 1 75 ? -10.672 -22.781 -25.797 1 98.38 75 ASP A CA 1
ATOM 602 C C . ASP A 1 75 ? -9.328 -22.516 -25.109 1 98.38 75 ASP A C 1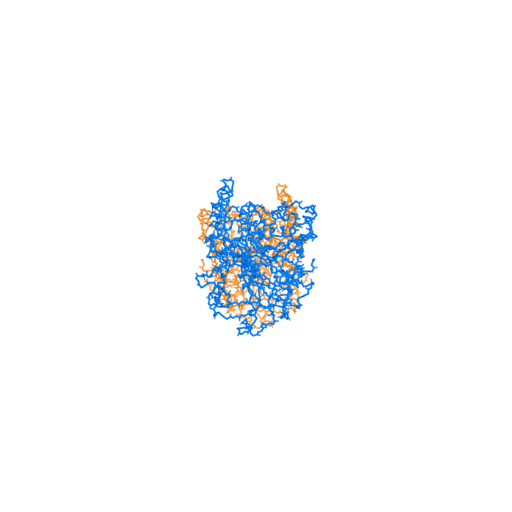
ATOM 604 O O . ASP A 1 75 ? -8.297 -23.047 -25.516 1 98.38 75 ASP A O 1
ATOM 608 N N . GLU A 1 76 ? -9.391 -21.609 -24.141 1 98.69 76 GLU A N 1
ATOM 609 C CA . GLU A 1 76 ? -8.227 -21.406 -23.281 1 98.69 76 GLU A CA 1
ATOM 610 C C . GLU A 1 76 ? -8.125 -22.516 -22.234 1 98.69 76 GLU A C 1
ATOM 612 O O . GLU A 1 76 ? -9.141 -22.953 -21.672 1 98.69 76 GLU A O 1
ATOM 617 N N . PHE A 1 77 ? -6.957 -23.031 -22.031 1 98.81 77 PHE A N 1
ATOM 618 C CA . PHE A 1 77 ? -6.676 -24.109 -21.094 1 98.81 77 PHE A CA 1
ATOM 619 C C . PHE A 1 77 ? -5.496 -23.734 -20.203 1 98.81 77 PHE A C 1
ATOM 621 O O . PHE A 1 77 ? -4.379 -23.562 -20.672 1 98.81 77 PHE A O 1
ATOM 628 N N . ILE A 1 78 ? -5.746 -23.656 -18.859 1 98.94 78 ILE A N 1
ATOM 629 C CA . ILE A 1 78 ? -4.703 -23.281 -17.906 1 98.94 78 ILE A CA 1
ATOM 630 C C . ILE A 1 78 ? -4.277 -24.5 -17.109 1 98.94 78 ILE A C 1
ATOM 632 O O . ILE A 1 78 ? -5.109 -25.141 -16.453 1 98.94 78 ILE A O 1
ATOM 636 N N . LEU A 1 79 ? -3.066 -24.844 -17.234 1 98.88 79 LEU A N 1
ATOM 637 C CA . LEU A 1 79 ? -2.406 -25.75 -16.297 1 98.88 79 LEU A CA 1
ATOM 638 C C . LEU A 1 79 ? -1.797 -24.984 -15.133 1 98.88 79 LEU A C 1
ATOM 640 O O . LEU A 1 79 ? -0.95 -24.109 -15.328 1 98.88 79 LEU A O 1
ATOM 644 N N . TRP A 1 80 ? -2.211 -25.266 -13.945 1 98.75 80 TRP A N 1
ATOM 645 C CA . TRP A 1 80 ? -1.729 -24.562 -12.758 1 98.75 80 TRP A CA 1
ATOM 646 C C . TRP A 1 80 ? -0.708 -25.406 -12.008 1 98.75 80 TRP A C 1
ATOM 648 O O . TRP A 1 80 ? -1.003 -26.547 -11.602 1 98.75 80 TRP A O 1
ATOM 658 N N . ILE A 1 81 ? 0.467 -24.859 -11.875 1 97.25 81 ILE A N 1
ATOM 659 C CA . ILE A 1 81 ? 1.552 -25.469 -11.109 1 97.25 81 ILE A CA 1
ATOM 660 C C . ILE A 1 81 ? 1.905 -24.562 -9.93 1 97.25 81 ILE A C 1
ATOM 662 O O . ILE A 1 81 ? 2.508 -23.5 -10.102 1 97.25 81 ILE A O 1
ATOM 666 N N . TYR A 1 82 ? 1.646 -25.031 -8.773 1 92.12 82 TYR A N 1
ATOM 667 C CA . TYR A 1 82 ? 1.797 -24.25 -7.551 1 92.12 82 TYR A CA 1
ATOM 668 C C . TYR A 1 82 ? 3.25 -24.234 -7.09 1 92.12 82 TYR A C 1
ATOM 670 O O . TYR A 1 82 ? 4.102 -24.906 -7.68 1 92.12 82 TYR A O 1
ATOM 678 N N . GLY A 1 83 ? 3.508 -23.469 -6.129 1 92.06 83 GLY A N 1
ATOM 679 C CA . GLY A 1 83 ? 4.871 -23.266 -5.656 1 92.06 83 GLY A CA 1
ATOM 680 C C . GLY A 1 83 ? 5.199 -24.094 -4.43 1 92.06 83 GLY A C 1
ATOM 681 O O . GLY A 1 83 ? 4.855 -25.281 -4.367 1 92.06 83 GLY A O 1
ATOM 682 N N . GLY A 1 84 ? 5.844 -23.656 -3.707 1 92.31 84 GLY A N 1
ATOM 683 C CA . GLY A 1 84 ? 6.445 -24.297 -2.549 1 92.31 84 GLY A CA 1
ATOM 684 C C . GLY A 1 84 ? 7.953 -24.156 -2.504 1 92.31 84 GLY A C 1
ATOM 685 O O . GLY A 1 84 ? 8.469 -23.078 -2.217 1 92.31 84 GLY A O 1
ATOM 686 N N . PRO A 1 85 ? 8.648 -25 -3.039 1 95.19 85 PRO A N 1
ATOM 687 C CA . PRO A 1 85 ? 8.289 -26.281 -3.66 1 95.19 85 PRO A CA 1
ATOM 688 C C . PRO A 1 85 ? 7.676 -27.266 -2.668 1 95.19 85 PRO A C 1
ATOM 690 O O . PRO A 1 85 ? 7.934 -27.172 -1.464 1 95.19 85 PRO A O 1
ATOM 693 N N . GLY A 1 86 ? 6.883 -28.094 -3.227 1 94.88 86 GLY A N 1
ATOM 694 C CA . GLY A 1 86 ? 6.332 -29.188 -2.443 1 94.88 86 GLY A CA 1
ATOM 695 C C . GLY A 1 86 ? 4.93 -28.906 -1.932 1 94.88 86 GLY A C 1
ATOM 696 O O . GLY A 1 86 ? 4.43 -29.625 -1.06 1 94.88 86 GLY A O 1
ATOM 697 N N . CYS A 1 87 ? 4.344 -27.844 -2.479 1 96.38 87 CYS A N 1
ATOM 698 C CA . CYS A 1 87 ? 2.982 -27.531 -2.047 1 96.38 87 CYS A CA 1
ATOM 699 C C . CYS A 1 87 ? 1.972 -27.922 -3.119 1 96.38 87 CYS A C 1
ATOM 701 O O . CYS A 1 87 ? 2.303 -27.969 -4.305 1 96.38 87 CYS A O 1
ATOM 703 N N . SER A 1 88 ? 0.793 -28.156 -2.658 1 97.81 88 SER A N 1
ATOM 704 C CA . SER A 1 88 ? -0.271 -28.672 -3.514 1 97.81 88 SER A CA 1
ATOM 705 C C . SER A 1 88 ? -0.891 -27.547 -4.352 1 97.81 88 SER A C 1
ATOM 707 O O . SER A 1 88 ? -1.185 -26.469 -3.838 1 97.81 88 SER A O 1
ATOM 709 N N . SER A 1 89 ? -1.143 -27.844 -5.594 1 98.25 89 SER A N 1
ATOM 710 C CA . SER A 1 89 ? -1.877 -26.922 -6.457 1 98.25 89 SER A CA 1
ATOM 711 C C . SER A 1 89 ? -3.338 -26.812 -6.035 1 98.25 89 SER A C 1
ATOM 713 O O . SER A 1 89 ? -4.039 -25.875 -6.434 1 98.25 89 SER A O 1
ATOM 715 N N . GLN A 1 90 ? -3.787 -27.719 -5.227 1 98 90 GLN A N 1
ATOM 716 C CA . GLN A 1 90 ? -5.164 -27.672 -4.754 1 98 90 GLN A CA 1
ATOM 717 C C . GLN A 1 90 ? -5.387 -26.484 -3.818 1 98 90 GLN A C 1
ATOM 719 O O . GLN A 1 90 ? -6.523 -26.047 -3.611 1 98 90 GLN A O 1
ATOM 724 N N . ASP A 1 91 ? -4.301 -26.016 -3.309 1 97.06 91 ASP A N 1
ATOM 725 C CA . ASP A 1 91 ? -4.422 -24.781 -2.533 1 97.06 91 ASP A CA 1
ATOM 726 C C . ASP A 1 91 ? -4.984 -23.656 -3.389 1 97.06 91 ASP A C 1
ATOM 728 O O . ASP A 1 91 ? -5.949 -23 -2.994 1 97.06 91 ASP A O 1
ATOM 732 N N . SER A 1 92 ? -4.402 -23.469 -4.539 1 97.56 92 SER A N 1
ATOM 733 C CA . SER A 1 92 ? -4.895 -22.438 -5.449 1 97.56 92 SER A CA 1
ATOM 734 C C . SER A 1 92 ? -6.297 -22.766 -5.953 1 97.56 92 SER A C 1
ATOM 736 O O . SER A 1 92 ? -7.117 -21.875 -6.156 1 97.56 92 SER A O 1
ATOM 738 N N . ASN A 1 93 ? -6.555 -24.031 -6.148 1 98.31 93 ASN A N 1
ATOM 739 C CA . ASN A 1 93 ? -7.867 -24.484 -6.598 1 98.31 93 ASN A CA 1
ATOM 740 C C . ASN A 1 93 ? -8.969 -24.062 -5.625 1 98.31 93 ASN A C 1
ATOM 742 O O . ASN A 1 93 ? -9.984 -23.516 -6.039 1 98.31 93 ASN A O 1
ATOM 746 N N . PHE A 1 94 ? -8.711 -24.203 -4.395 1 97.88 94 PHE A N 1
ATOM 747 C CA . PHE A 1 94 ? -9.773 -24.016 -3.412 1 97.88 94 PHE A CA 1
ATOM 748 C C . PHE A 1 94 ? -9.695 -22.625 -2.789 1 97.88 94 PHE A C 1
ATOM 750 O O . PHE A 1 94 ? -10.695 -22.109 -2.297 1 97.88 94 PHE A O 1
ATOM 757 N N . ASN A 1 95 ? -8.492 -21.969 -2.898 1 96.44 95 ASN A N 1
ATOM 758 C CA . ASN A 1 95 ? -8.344 -20.734 -2.139 1 96.44 95 ASN A CA 1
ATOM 759 C C . ASN A 1 95 ? -8.141 -19.531 -3.057 1 96.44 95 ASN A C 1
ATOM 761 O O . ASN A 1 95 ? -8.344 -18.391 -2.645 1 96.44 95 ASN A O 1
ATOM 765 N N . GLU A 1 96 ? -7.777 -19.766 -4.293 1 96.62 96 GLU A N 1
ATOM 766 C CA . GLU A 1 96 ? -7.34 -18.609 -5.078 1 96.62 96 GLU A CA 1
ATOM 767 C C . GLU A 1 96 ? -8.211 -18.422 -6.316 1 96.62 96 GLU A C 1
ATOM 769 O O . GLU A 1 96 ? -8.922 -17.422 -6.43 1 96.62 96 GLU A O 1
ATOM 774 N N . ASN A 1 97 ? -8.133 -19.391 -7.238 1 98 97 ASN A N 1
ATOM 775 C CA . ASN A 1 97 ? -8.695 -19.047 -8.539 1 98 97 ASN A CA 1
ATOM 776 C C . ASN A 1 97 ? -9.602 -20.141 -9.078 1 98 97 ASN A C 1
ATOM 778 O O . ASN A 1 97 ? -10.219 -19.984 -10.133 1 98 97 ASN A O 1
ATOM 782 N N . GLY A 1 98 ? -9.711 -21.281 -8.367 1 98.44 98 GLY A N 1
ATOM 783 C CA . GLY A 1 98 ? -10.633 -22.328 -8.766 1 98.44 98 GLY A CA 1
ATOM 784 C C . GLY A 1 98 ? -12.094 -21.969 -8.539 1 98.44 98 GLY A C 1
ATOM 785 O O . GLY A 1 98 ? -12.391 -20.891 -8.008 1 98.44 98 GLY A O 1
ATOM 786 N N . PRO A 1 99 ? -12.992 -22.844 -8.922 1 98.56 99 PRO A N 1
ATOM 787 C CA . PRO A 1 99 ? -14.414 -22.484 -8.914 1 98.56 99 PRO A CA 1
ATOM 788 C C . PRO A 1 99 ? -15.062 -22.672 -7.547 1 98.56 99 PRO A C 1
ATOM 790 O O . PRO A 1 99 ? -16.109 -22.078 -7.27 1 98.56 99 PRO A O 1
ATOM 793 N N . ILE A 1 100 ? -14.445 -23.484 -6.695 1 98.38 100 ILE A N 1
ATOM 794 C CA . ILE A 1 100 ? -15.117 -23.891 -5.465 1 98.38 100 ILE A CA 1
ATOM 795 C C . ILE A 1 100 ? -14.258 -23.516 -4.258 1 98.38 100 ILE A C 1
ATOM 797 O O . ILE A 1 100 ? -13.047 -23.75 -4.262 1 98.38 100 ILE A O 1
ATOM 801 N N . ARG A 1 101 ? -14.836 -22.922 -3.273 1 97.38 101 ARG A N 1
ATOM 802 C CA . ARG A 1 101 ? -14.18 -22.672 -1.998 1 97.38 101 ARG A CA 1
ATOM 803 C C . ARG A 1 101 ? -14.859 -23.422 -0.863 1 97.38 101 ARG A C 1
ATOM 805 O O . ARG A 1 101 ? -16.047 -23.734 -0.945 1 97.38 101 ARG A O 1
ATOM 812 N N . VAL A 1 102 ? -14.086 -23.719 0.182 1 97.44 102 VAL A N 1
ATOM 813 C CA . VAL A 1 102 ? -14.57 -24.4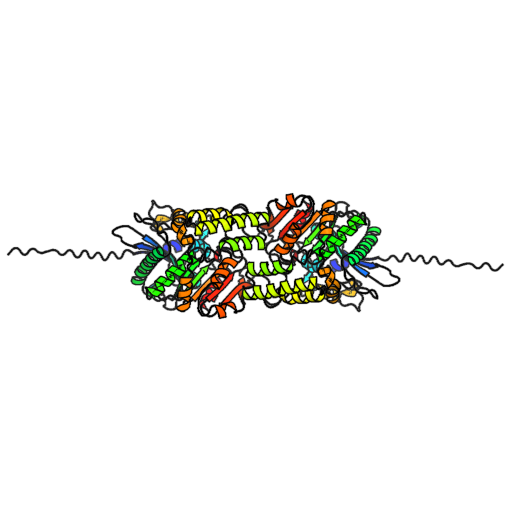22 1.368 1 97.44 102 VAL A CA 1
ATOM 814 C C . VAL A 1 102 ? -14.539 -23.484 2.57 1 97.44 102 VAL A C 1
ATOM 816 O O . VAL A 1 102 ? -13.531 -22.812 2.816 1 97.44 102 VAL A O 1
ATOM 819 N N . ASP A 1 103 ? -15.617 -23.406 3.305 1 95.81 103 ASP A N 1
ATOM 820 C CA . ASP A 1 103 ? -15.633 -22.516 4.461 1 95.81 103 ASP A CA 1
ATOM 821 C C . ASP A 1 103 ? -15.312 -23.281 5.746 1 95.81 103 ASP A C 1
ATOM 823 O O . ASP A 1 103 ? -14.914 -24.453 5.699 1 95.81 103 ASP A O 1
ATOM 827 N N . ASP A 1 104 ? -15.367 -22.641 6.898 1 93.94 104 ASP A N 1
ATOM 828 C CA . ASP A 1 104 ? -14.984 -23.203 8.195 1 93.94 104 ASP A CA 1
ATOM 829 C C . ASP A 1 104 ? -15.906 -24.359 8.578 1 93.94 104 ASP A C 1
ATOM 831 O O . ASP A 1 104 ? -15.5 -25.266 9.305 1 93.94 104 ASP A O 1
ATOM 835 N N . ASP A 1 105 ? -17.109 -24.344 8.094 1 96.31 105 ASP A N 1
ATOM 836 C CA . ASP A 1 105 ? -18.094 -25.375 8.398 1 96.31 105 ASP A CA 1
ATOM 837 C C . ASP A 1 105 ? -18.062 -26.5 7.359 1 96.31 105 ASP A C 1
ATOM 839 O O . ASP A 1 105 ? -18.969 -27.328 7.301 1 96.31 105 ASP A O 1
ATOM 843 N N . GLN A 1 106 ? -17.094 -26.438 6.465 1 96.56 106 GLN A N 1
ATOM 844 C CA . GLN A 1 106 ? -16.875 -27.438 5.418 1 96.56 106 GLN A CA 1
ATOM 845 C C . GLN A 1 106 ? -17.984 -27.375 4.375 1 96.56 106 GLN A C 1
ATOM 847 O O . GLN A 1 106 ? -18.297 -28.375 3.723 1 96.56 106 GLN A O 1
ATOM 852 N N . LYS A 1 107 ? -18.609 -26.234 4.32 1 97.5 107 LYS A N 1
ATOM 853 C CA . LYS A 1 107 ? -19.578 -26 3.256 1 97.5 107 LYS A CA 1
ATOM 854 C C . LYS A 1 107 ? -18.906 -25.438 2.012 1 97.5 107 LYS A C 1
ATOM 856 O O . LYS A 1 107 ? -18 -24.609 2.115 1 97.5 107 LYS A O 1
ATOM 861 N N . LEU A 1 108 ? -19.391 -25.906 0.829 1 98.25 108 LEU A N 1
ATOM 862 C CA . LEU A 1 108 ? -18.828 -25.438 -0.436 1 98.25 108 LEU A CA 1
ATOM 863 C C . LEU A 1 108 ? -19.562 -24.219 -0.944 1 98.25 108 LEU A C 1
ATOM 865 O O . LEU A 1 108 ? -20.781 -24.125 -0.807 1 98.25 108 LEU A O 1
ATOM 869 N N . HIS A 1 109 ? -18.797 -23.297 -1.493 1 97.94 109 HIS A N 1
ATOM 870 C CA . HIS A 1 109 ? -19.344 -22.109 -2.127 1 97.94 109 HIS A CA 1
ATOM 871 C C . HIS A 1 109 ? -18.75 -21.891 -3.514 1 97.94 109 HIS A C 1
ATOM 873 O O . HIS A 1 109 ? -17.562 -22.156 -3.729 1 97.94 109 HIS A O 1
ATOM 879 N N . ALA A 1 110 ? -19.594 -21.438 -4.438 1 97.94 110 ALA A N 1
ATOM 880 C CA . ALA A 1 110 ? -19.078 -21.047 -5.746 1 97.94 110 ALA A CA 1
ATOM 881 C C . ALA A 1 110 ? -18.266 -19.766 -5.648 1 97.94 110 ALA A C 1
ATOM 883 O O . ALA A 1 110 ? -18.625 -18.844 -4.902 1 97.94 110 ALA A O 1
ATOM 884 N N . ARG A 1 111 ? -17.172 -19.734 -6.344 1 96.75 111 ARG A N 1
ATOM 885 C CA . ARG A 1 111 ? -16.375 -18.516 -6.434 1 96.75 111 ARG A CA 1
ATOM 886 C C . ARG A 1 111 ? -16.828 -17.656 -7.609 1 96.75 111 ARG A C 1
ATOM 888 O O . ARG A 1 111 ? -16.797 -18.094 -8.758 1 96.75 111 ARG A O 1
ATOM 895 N N . GLU A 1 112 ? -17.141 -16.422 -7.332 1 93.69 112 GLU A N 1
ATOM 896 C CA . GLU A 1 112 ? -17.656 -15.531 -8.375 1 93.69 112 GLU A CA 1
ATOM 897 C C . GLU A 1 112 ? -16.578 -15.148 -9.359 1 93.69 112 GLU A C 1
ATOM 899 O O . GLU A 1 112 ? -16.844 -14.914 -10.539 1 93.69 112 GLU A O 1
ATOM 904 N N . THR A 1 113 ? -15.359 -15.117 -8.906 1 95.75 113 THR A N 1
ATOM 905 C CA . THR A 1 113 ? -14.234 -14.695 -9.734 1 95.75 113 THR A CA 1
ATOM 906 C C . THR A 1 113 ? -13.414 -15.906 -10.188 1 95.75 113 THR A C 1
ATOM 908 O O . THR A 1 113 ? -12.195 -15.812 -10.352 1 95.75 113 THR A O 1
ATOM 911 N N . SER A 1 114 ? -14.055 -17.047 -10.328 1 97.25 114 SER A N 1
ATOM 912 C CA . SER A 1 114 ? -13.367 -18.266 -10.727 1 97.25 114 SER A CA 1
ATOM 913 C C . SER A 1 114 ? -12.781 -18.141 -12.133 1 97.25 114 SER A C 1
ATOM 915 O O . SER A 1 114 ? -13.422 -17.578 -13.023 1 97.25 114 SER A O 1
ATOM 917 N N . TRP A 1 115 ? -11.617 -18.703 -12.281 1 98.69 115 TRP A N 1
ATOM 918 C CA . TRP A 1 115 ? -10.93 -18.594 -13.562 1 98.69 115 TRP A CA 1
ATOM 919 C C . TRP A 1 115 ? -11.539 -19.547 -14.586 1 98.69 115 TRP A C 1
ATOM 921 O O . TRP A 1 115 ? -11.336 -19.391 -15.789 1 98.69 115 TRP A O 1
ATOM 931 N N . ASN A 1 116 ? -12.398 -20.516 -14.133 1 98.62 116 ASN A N 1
ATOM 932 C CA . ASN A 1 116 ? -13.016 -21.422 -15.094 1 98.62 116 ASN A CA 1
ATOM 933 C C . ASN A 1 116 ? -14.156 -20.75 -15.844 1 98.62 116 ASN A C 1
ATOM 935 O O . ASN A 1 116 ? -14.766 -21.359 -16.734 1 98.62 116 ASN A O 1
ATOM 939 N N . LYS A 1 117 ? -14.422 -19.547 -15.492 1 97.94 117 LYS A N 1
ATOM 940 C CA . LYS A 1 117 ? -15.328 -18.734 -16.312 1 97.94 117 LYS A CA 1
ATOM 941 C C . LYS A 1 117 ? -14.672 -18.375 -17.641 1 97.94 117 LYS A C 1
ATOM 943 O O . LYS A 1 117 ? -15.359 -18.047 -18.609 1 97.94 117 LYS A O 1
ATOM 948 N N . GLN A 1 118 ? -13.344 -18.453 -17.719 1 97.94 118 GLN A N 1
ATOM 949 C CA . GLN A 1 118 ? -12.609 -18.016 -18.906 1 97.94 118 GLN A CA 1
ATOM 950 C C . GLN A 1 118 ? -11.867 -19.172 -19.547 1 97.94 118 GLN A C 1
ATOM 952 O O . GLN A 1 118 ? -11.539 -19.125 -20.734 1 97.94 118 GLN A O 1
ATOM 957 N N . ALA A 1 119 ? -11.594 -20.219 -18.781 1 98.81 119 ALA A N 1
ATOM 958 C CA . ALA A 1 119 ? -10.703 -21.266 -19.281 1 98.81 119 ALA A CA 1
ATOM 959 C C . ALA A 1 119 ? -11 -22.594 -18.609 1 98.81 119 ALA A C 1
ATOM 961 O O . ALA A 1 119 ? -11.625 -22.641 -17.547 1 98.81 119 ALA A O 1
ATOM 962 N N . HIS A 1 120 ? -10.641 -23.75 -19.312 1 98.88 120 HIS A N 1
ATOM 963 C CA . HIS A 1 120 ? -10.477 -25 -18.578 1 98.88 120 HIS A CA 1
ATOM 964 C C . HIS A 1 120 ? -9.297 -24.938 -17.625 1 98.88 120 HIS A C 1
ATOM 966 O O . HIS A 1 120 ? -8.266 -24.328 -17.938 1 98.88 120 HIS A O 1
ATOM 972 N N . LEU A 1 121 ? -9.461 -25.516 -16.422 1 98.88 121 LEU A N 1
ATOM 973 C CA . LEU A 1 121 ? -8.422 -25.453 -15.406 1 98.88 121 LEU A CA 1
ATOM 974 C C . LEU A 1 121 ? -7.973 -26.844 -14.984 1 98.88 121 LEU A C 1
ATOM 976 O O . LEU A 1 121 ? -8.797 -27.688 -14.633 1 98.88 121 LEU A O 1
ATOM 980 N N . MET A 1 122 ? -6.727 -27.078 -15.039 1 98.88 122 MET A N 1
ATOM 981 C CA . MET A 1 122 ? -6.145 -28.297 -14.492 1 98.88 122 MET A CA 1
ATOM 982 C C . MET A 1 122 ? -5.113 -27.969 -13.414 1 98.88 122 MET A C 1
ATOM 984 O O . MET A 1 122 ? -4.215 -27.156 -13.633 1 98.88 122 MET A O 1
ATOM 988 N N . TYR A 1 123 ? -5.246 -28.562 -12.273 1 98.81 123 TYR A N 1
ATOM 989 C CA . TYR A 1 123 ? -4.312 -28.422 -11.164 1 98.81 123 TYR A CA 1
ATOM 990 C C . TYR A 1 123 ? -3.529 -29.703 -10.938 1 98.81 123 TYR A C 1
ATOM 992 O O . TYR A 1 123 ? -4.117 -30.781 -10.742 1 98.81 123 TYR A O 1
ATOM 1000 N N . ILE A 1 124 ? -2.211 -29.609 -10.938 1 98.5 124 ILE A N 1
ATOM 1001 C CA . ILE A 1 124 ? -1.394 -30.812 -10.758 1 98.5 124 ILE A CA 1
ATOM 1002 C C . ILE A 1 124 ? -0.574 -30.688 -9.477 1 98.5 124 ILE A C 1
ATOM 1004 O O . ILE A 1 124 ? 0.092 -29.672 -9.25 1 98.5 124 ILE A O 1
ATOM 1008 N N . ASP A 1 125 ? -0.703 -31.703 -8.664 1 97.81 125 ASP A N 1
ATOM 1009 C CA . ASP A 1 125 ? 0.184 -31.812 -7.508 1 97.81 125 ASP A CA 1
ATOM 1010 C C . ASP A 1 125 ? 1.518 -32.438 -7.898 1 97.81 125 ASP A C 1
ATOM 1012 O O . ASP A 1 125 ? 1.581 -33.656 -8.18 1 97.81 125 ASP A O 1
ATOM 1016 N N . GLN A 1 126 ? 2.51 -31.656 -7.953 1 95.75 126 GLN A N 1
ATOM 1017 C CA . GLN A 1 126 ? 3.85 -32.156 -8.273 1 95.75 126 GLN A CA 1
ATOM 1018 C C . GLN A 1 126 ? 4.895 -31.531 -7.344 1 95.75 126 GLN A C 1
ATOM 1020 O O . GLN A 1 126 ? 4.699 -30.438 -6.816 1 95.75 126 GLN A O 1
ATOM 1025 N N . PRO A 1 127 ? 6.109 -32.219 -7.059 1 94.06 127 PRO A N 1
ATOM 1026 C CA . PRO A 1 127 ? 6.449 -33.594 -7.445 1 94.06 127 PRO A CA 1
ATOM 1027 C C . PRO A 1 127 ? 5.758 -34.656 -6.578 1 94.06 127 PRO A C 1
ATOM 1029 O O . PRO A 1 127 ? 4.691 -34.375 -6.012 1 94.06 127 PRO A O 1
ATOM 1032 N N . PHE A 1 128 ? 6.297 -35.906 -6.582 1 90.75 128 PHE A N 1
ATOM 1033 C CA . PHE A 1 128 ? 5.758 -36.906 -5.695 1 90.75 128 PHE A CA 1
ATOM 1034 C C . PHE A 1 128 ? 5.781 -36.438 -4.246 1 90.75 128 PHE A C 1
ATOM 1036 O O . PHE A 1 128 ? 6.707 -35.75 -3.828 1 90.75 128 PHE A O 1
ATOM 1043 N N . PHE A 1 129 ? 4.684 -36.781 -3.535 1 92.5 129 PHE A N 1
ATOM 1044 C CA . PHE A 1 129 ? 4.52 -36.5 -2.113 1 92.5 129 PHE A CA 1
ATOM 1045 C C . PHE A 1 129 ? 3.959 -35.094 -1.9 1 92.5 129 PHE A C 1
ATOM 1047 O O . PHE A 1 129 ? 3.615 -34.719 -0.777 1 92.5 129 PHE A O 1
ATOM 1054 N N . ALA A 1 130 ? 3.881 -34.344 -2.889 1 94.88 130 ALA A N 1
ATOM 1055 C CA . ALA A 1 130 ? 3.18 -33.062 -2.775 1 94.88 130 ALA A CA 1
ATOM 1056 C C . ALA A 1 130 ? 1.668 -33.25 -2.863 1 94.88 130 ALA A C 1
ATOM 1058 O O . ALA A 1 130 ? 1.169 -33.875 -3.811 1 94.88 130 ALA A O 1
ATOM 1059 N N . GLY A 1 131 ? 0.99 -32.75 -1.847 1 96.12 131 GLY A N 1
ATOM 1060 C CA . GLY A 1 131 ? -0.462 -32.812 -1.839 1 96.12 131 GLY A CA 1
ATOM 1061 C C . GLY A 1 131 ? -0.982 -34.25 -1.934 1 96.12 131 GLY A C 1
ATOM 1062 O O . GLY A 1 131 ? -0.624 -35.094 -1.119 1 96.12 131 GLY A O 1
ATOM 1063 N N . MET A 1 132 ? -1.73 -34.5 -3.074 1 96.69 132 MET A N 1
ATOM 1064 C CA . MET A 1 132 ? -2.387 -35.781 -3.256 1 96.69 132 MET A CA 1
ATOM 1065 C C . MET A 1 132 ? -1.464 -36.781 -3.969 1 96.69 132 MET A C 1
ATOM 1067 O O . MET A 1 132 ? -1.729 -37.969 -3.988 1 96.69 132 MET A O 1
ATOM 1071 N N . SER A 1 133 ? -0.411 -36.281 -4.516 1 95.44 133 SER A N 1
ATOM 1072 C CA . SER A 1 133 ? 0.505 -37.156 -5.238 1 95.44 133 SER A CA 1
ATOM 1073 C C . SER A 1 133 ? 1.33 -38.031 -4.277 1 95.44 133 SER A C 1
ATOM 1075 O O . SER A 1 133 ? 1.644 -37.594 -3.166 1 95.44 133 SER A O 1
ATOM 1077 N N . TYR A 1 134 ? 1.69 -39.219 -4.695 1 92.62 134 TYR A N 1
ATOM 1078 C CA . TYR A 1 134 ? 2.426 -40.094 -3.785 1 92.62 134 TYR A CA 1
ATOM 1079 C C . TYR A 1 134 ? 3.301 -41.062 -4.555 1 92.62 134 TYR A C 1
ATOM 1081 O O . TYR A 1 134 ? 3.172 -41.188 -5.777 1 92.62 134 TYR A O 1
ATOM 1089 N N . SER A 1 135 ? 4.246 -41.625 -3.84 1 89.19 135 SER A N 1
ATOM 1090 C CA . SER A 1 135 ? 5.129 -42.688 -4.355 1 89.19 135 SER A CA 1
ATOM 1091 C C . SER A 1 135 ? 5.441 -43.719 -3.283 1 89.19 135 SER A C 1
ATOM 1093 O O . SER A 1 135 ? 5.34 -43.438 -2.088 1 89.19 135 SER A O 1
ATOM 1095 N N . THR A 1 136 ? 5.609 -45.062 -3.592 1 77.31 136 THR A N 1
ATOM 1096 C CA . THR A 1 136 ? 5.938 -46.125 -2.625 1 77.31 136 THR A CA 1
ATOM 1097 C C . THR A 1 136 ? 7.449 -46.281 -2.492 1 77.31 136 THR A C 1
ATOM 1099 O O . THR A 1 136 ? 7.934 -46.844 -1.503 1 77.31 136 THR A O 1
ATOM 1102 N N . LYS A 1 137 ? 8.211 -46.094 -3.42 1 64.31 137 LYS A N 1
ATOM 1103 C CA . LYS A 1 137 ? 9.625 -46.438 -3.299 1 64.31 137 LYS A CA 1
ATOM 1104 C C . LYS A 1 137 ? 10.508 -45.25 -3.682 1 64.31 137 LYS A C 1
ATOM 1106 O O . LYS A 1 137 ? 11.586 -45.062 -3.121 1 64.31 137 LYS A O 1
ATOM 1111 N N . GLU A 1 138 ? 10.156 -44.594 -4.742 1 60.75 138 GLU A N 1
ATOM 1112 C CA . GLU A 1 138 ? 11.109 -43.625 -5.293 1 60.75 138 GLU A CA 1
ATOM 1113 C C . GLU A 1 138 ? 11.328 -42.469 -4.34 1 60.75 138 GLU A C 1
ATOM 1115 O O . GLU A 1 138 ? 10.398 -42.031 -3.641 1 60.75 138 GLU A O 1
ATOM 1120 N N . GLY A 1 139 ? 12.625 -42.281 -4.188 1 65.31 139 GLY A N 1
ATOM 1121 C CA . GLY A 1 139 ? 13.078 -41.188 -3.352 1 65.31 139 GLY A CA 1
ATOM 1122 C C . GLY A 1 139 ? 12.523 -39.844 -3.779 1 65.31 139 GLY A C 1
ATOM 1123 O O . GLY A 1 139 ? 11.789 -39.75 -4.77 1 65.31 139 GLY A O 1
ATOM 1124 N N . LEU A 1 140 ? 12.758 -38.812 -3.131 1 76.5 140 LEU A N 1
ATOM 1125 C CA . LEU A 1 140 ? 12.352 -37.438 -3.303 1 76.5 140 LEU A CA 1
ATOM 1126 C C . LEU A 1 140 ? 12.992 -36.812 -4.547 1 76.5 140 LEU A C 1
ATOM 1128 O O . LEU A 1 140 ? 14.18 -37.031 -4.801 1 76.5 140 LEU A O 1
ATOM 1132 N N . ILE A 1 141 ? 12.141 -36.406 -5.438 1 89.31 141 ILE A N 1
ATOM 1133 C CA . ILE A 1 141 ? 12.625 -35.531 -6.488 1 89.31 141 ILE A CA 1
ATOM 1134 C C . ILE A 1 141 ? 13.172 -34.25 -5.863 1 89.31 141 ILE A C 1
ATOM 1136 O O . ILE A 1 141 ? 12.617 -33.75 -4.891 1 89.31 141 ILE A O 1
ATOM 1140 N N . ASN A 1 142 ? 14.305 -33.781 -6.426 1 93.62 142 ASN A N 1
ATOM 1141 C CA . ASN A 1 142 ? 14.922 -32.656 -5.715 1 93.62 142 ASN A CA 1
ATOM 1142 C C . ASN A 1 142 ? 15.227 -31.5 -6.66 1 93.62 142 ASN A C 1
ATOM 1144 O O . ASN A 1 142 ? 15.984 -30.594 -6.305 1 93.62 142 ASN A O 1
ATOM 1148 N N . ASN A 1 143 ? 14.703 -31.562 -7.859 1 96 143 ASN A N 1
ATOM 1149 C CA . ASN A 1 143 ? 14.945 -30.453 -8.766 1 96 143 ASN A CA 1
ATOM 1150 C C . ASN A 1 143 ? 13.82 -30.297 -9.781 1 96 143 ASN A C 1
ATOM 1152 O O . ASN A 1 143 ? 13.094 -31.25 -10.062 1 96 143 ASN A O 1
ATOM 1156 N N . SER A 1 144 ? 13.766 -29.156 -10.352 1 97.5 144 SER A N 1
ATOM 1157 C CA . SER A 1 144 ? 12.656 -28.781 -11.227 1 97.5 144 SER A CA 1
ATOM 1158 C C . SER A 1 144 ? 12.742 -29.484 -12.57 1 97.5 144 SER A C 1
ATOM 1160 O O . SER A 1 144 ? 11.727 -29.719 -13.219 1 97.5 144 SER A O 1
ATOM 1162 N N . TRP A 1 145 ? 13.891 -29.875 -13 1 97.56 145 TRP A N 1
ATOM 1163 C CA . TRP A 1 145 ? 14.062 -30.547 -14.289 1 97.56 145 TRP A CA 1
ATOM 1164 C C . TRP A 1 145 ? 13.5 -31.953 -14.258 1 97.56 145 TRP A C 1
ATOM 1166 O O . TRP A 1 145 ? 12.773 -32.375 -15.164 1 97.56 145 TRP A O 1
ATOM 1176 N N . ASP A 1 146 ? 13.859 -32.656 -13.195 1 95.31 146 ASP A N 1
ATOM 1177 C CA . ASP A 1 146 ? 13.312 -34 -13.031 1 95.31 146 ASP A CA 1
ATOM 1178 C C . ASP A 1 146 ? 11.805 -33.969 -12.805 1 95.31 146 ASP A C 1
ATOM 1180 O O . ASP A 1 146 ? 11.062 -34.781 -13.344 1 95.31 146 ASP A O 1
ATOM 1184 N N . ALA A 1 147 ? 11.398 -33.031 -12 1 96.19 147 ALA A N 1
ATOM 1185 C CA . ALA A 1 147 ? 9.969 -32.875 -11.766 1 96.19 147 ALA A CA 1
ATOM 1186 C C . ALA A 1 147 ? 9.219 -32.625 -13.078 1 96.19 147 ALA A C 1
ATOM 1188 O O . ALA A 1 147 ? 8.141 -33.156 -13.289 1 96.19 147 ALA A O 1
ATOM 1189 N N . ALA A 1 148 ? 9.781 -31.797 -13.922 1 98.06 148 ALA A N 1
ATOM 1190 C CA . ALA A 1 148 ? 9.164 -31.453 -15.195 1 98.06 148 ALA A CA 1
ATOM 1191 C C . ALA A 1 148 ? 8.969 -32.688 -16.062 1 98.06 148 ALA A C 1
ATOM 1193 O O . ALA A 1 148 ? 7.957 -32.812 -16.766 1 98.06 148 ALA A O 1
ATOM 1194 N N . ASP A 1 149 ? 9.906 -33.594 -16.031 1 96.88 149 ASP A N 1
ATOM 1195 C CA . ASP A 1 149 ? 9.797 -34.812 -16.828 1 96.88 149 ASP A CA 1
ATOM 1196 C C . ASP A 1 149 ? 8.547 -35.625 -16.453 1 96.88 149 ASP A C 1
ATOM 1198 O O . ASP A 1 149 ? 7.855 -36.125 -17.344 1 96.88 149 ASP A O 1
ATOM 1202 N N . TYR A 1 150 ? 8.273 -35.656 -15.227 1 95.06 150 TYR A N 1
ATOM 1203 C CA . TYR A 1 150 ? 7.125 -36.438 -14.773 1 95.06 150 TYR A CA 1
ATOM 1204 C C . TYR A 1 150 ? 5.82 -35.719 -15.109 1 95.06 150 TYR A C 1
ATOM 1206 O O . TYR A 1 150 ? 4.812 -36.375 -15.398 1 95.06 150 TYR A O 1
ATOM 1214 N N . VAL A 1 151 ? 5.809 -34.438 -15.062 1 97.62 151 VAL A N 1
ATOM 1215 C CA . VAL A 1 151 ? 4.617 -33.688 -15.445 1 97.62 151 VAL A CA 1
ATOM 1216 C C . VAL A 1 151 ? 4.352 -33.844 -16.938 1 97.62 151 VAL A C 1
ATOM 1218 O O . VAL A 1 151 ? 3.205 -34.031 -17.359 1 97.62 151 VAL A O 1
ATOM 1221 N N . ILE A 1 152 ? 5.387 -33.844 -17.703 1 98.12 152 ILE A N 1
ATOM 1222 C CA . ILE A 1 152 ? 5.25 -34.031 -19.156 1 98.12 152 ILE A CA 1
ATOM 1223 C C . ILE A 1 152 ? 4.695 -35.406 -19.438 1 98.12 152 ILE A C 1
ATOM 1225 O O . ILE A 1 152 ? 3.838 -35.594 -20.297 1 98.12 152 ILE A O 1
ATOM 1229 N N . GLU A 1 153 ? 5.191 -36.375 -18.703 1 96 153 GLU A N 1
ATOM 1230 C CA . GLU A 1 153 ? 4.676 -37.719 -18.844 1 96 153 GLU A CA 1
ATOM 1231 C C . GLU A 1 153 ? 3.189 -37.812 -18.516 1 96 153 GLU A C 1
ATOM 1233 O O . GLU A 1 153 ? 2.416 -38.438 -19.219 1 96 153 GLU A O 1
ATOM 1238 N N . LEU A 1 154 ? 2.836 -37.156 -17.422 1 96.88 154 LEU A N 1
ATOM 1239 C CA . LEU A 1 154 ? 1.424 -37.094 -17.062 1 96.88 154 LEU A CA 1
ATOM 1240 C C . LEU A 1 154 ? 0.595 -36.5 -18.188 1 96.88 154 LEU A C 1
ATOM 1242 O O . LEU A 1 154 ? -0.41 -37.062 -18.609 1 96.88 154 LEU A O 1
ATOM 1246 N N . LEU A 1 155 ? 0.982 -35.375 -18.688 1 98.06 155 LEU A N 1
ATOM 1247 C CA . LEU A 1 155 ? 0.225 -34.656 -19.703 1 98.06 155 LEU A CA 1
ATOM 1248 C C . LEU A 1 155 ? 0.169 -35.469 -21 1 98.06 155 LEU A C 1
ATOM 1250 O O . LEU A 1 155 ? -0.861 -35.469 -21.688 1 98.06 155 LEU A O 1
ATOM 1254 N N . THR A 1 156 ? 1.273 -36.094 -21.344 1 97.12 156 THR A N 1
ATOM 1255 C CA . THR A 1 156 ? 1.312 -36.875 -22.562 1 97.12 156 THR A CA 1
ATOM 1256 C C . THR A 1 156 ? 0.294 -38.031 -22.484 1 97.12 156 THR A C 1
ATOM 1258 O O . THR A 1 156 ? -0.484 -38.219 -23.422 1 97.12 156 THR A O 1
ATOM 1261 N N . GLN A 1 157 ? 0.289 -38.719 -21.391 1 95.5 157 GLN A N 1
ATOM 1262 C CA . GLN A 1 157 ? -0.658 -39.812 -21.203 1 95.5 157 GLN A CA 1
ATOM 1263 C C . GLN A 1 157 ? -2.096 -39.281 -21.188 1 95.5 157 GLN A C 1
ATOM 1265 O O . GLN A 1 157 ? -2.979 -39.875 -21.812 1 95.5 157 GLN A O 1
ATOM 1270 N N . TYR A 1 158 ? -2.283 -38.281 -20.484 1 96.75 158 TYR A N 1
ATOM 1271 C CA . TYR A 1 158 ? -3.625 -37.719 -20.391 1 96.75 158 TYR A CA 1
ATOM 1272 C C . TYR A 1 158 ? -4.141 -37.281 -21.75 1 96.75 158 TYR A C 1
ATOM 1274 O O . TYR A 1 158 ? -5.289 -37.562 -22.109 1 96.75 158 TYR A O 1
ATOM 1282 N N . PHE A 1 159 ? -3.309 -36.594 -22.547 1 96.5 159 PHE A N 1
ATOM 1283 C CA . PHE A 1 159 ? -3.703 -36.031 -23.844 1 96.5 159 PHE A CA 1
ATOM 1284 C C . PHE A 1 159 ? -3.938 -37.156 -24.844 1 96.5 159 PHE A C 1
ATOM 1286 O O . PHE A 1 159 ? -4.734 -37 -25.781 1 96.5 159 PHE A O 1
ATOM 1293 N N . GLU A 1 160 ? -3.262 -38.188 -24.672 1 94.25 160 GLU A N 1
ATOM 1294 C CA . GLU A 1 160 ? -3.494 -39.344 -25.547 1 94.25 160 GLU A CA 1
ATOM 1295 C C . GLU A 1 160 ? -4.91 -39.906 -25.375 1 94.25 160 GLU A C 1
ATOM 1297 O O . GLU A 1 160 ? -5.523 -40.344 -26.344 1 94.25 160 GLU A O 1
ATOM 1302 N N . GLN A 1 161 ? -5.406 -39.75 -24.203 1 92.69 161 GLN A N 1
ATOM 1303 C CA . GLN A 1 161 ? -6.734 -40.281 -23.906 1 92.69 161 GLN A CA 1
ATOM 1304 C C . GLN A 1 161 ? -7.797 -39.188 -24.031 1 92.69 161 GLN A C 1
ATOM 1306 O O . GLN A 1 161 ? -8.992 -39.5 -24.094 1 92.69 161 GLN A O 1
ATOM 1311 N N . ASN A 1 162 ? -7.41 -38 -24.016 1 94.31 162 ASN A N 1
ATOM 1312 C CA . ASN A 1 162 ? -8.297 -36.844 -24.094 1 94.31 162 ASN A CA 1
ATOM 1313 C C . ASN A 1 162 ? -7.848 -35.875 -25.188 1 94.31 162 ASN A C 1
ATOM 1315 O O . ASN A 1 162 ? -7.379 -34.75 -24.875 1 94.31 162 ASN A O 1
ATOM 1319 N N . LYS A 1 163 ? -8.148 -36.125 -26.375 1 95.06 163 LYS A N 1
ATOM 1320 C CA . LYS A 1 163 ? -7.59 -35.438 -27.531 1 95.06 163 LYS A CA 1
ATOM 1321 C C . LYS A 1 163 ? -8.172 -34.031 -27.672 1 95.06 163 LYS A C 1
ATOM 1323 O O . LYS A 1 163 ? -7.496 -33.125 -28.156 1 95.06 163 LYS A O 1
ATOM 1328 N N . GLU A 1 164 ? -9.391 -33.844 -27.281 1 96.44 164 GLU A N 1
ATOM 1329 C CA . GLU A 1 164 ? -10 -32.5 -27.375 1 96.44 164 GLU A CA 1
ATOM 1330 C C . GLU A 1 164 ? -9.234 -31.484 -26.547 1 96.44 164 GLU A C 1
ATOM 1332 O O . GLU A 1 164 ? -8.961 -30.375 -27.016 1 96.44 164 GLU A O 1
ATOM 1337 N N . LEU A 1 165 ? -8.875 -31.859 -25.375 1 97.06 165 LEU A N 1
ATOM 1338 C CA . LEU A 1 165 ? -8.141 -30.938 -24.5 1 97.06 165 LEU A CA 1
ATOM 1339 C C . LEU A 1 165 ? -6.734 -30.703 -25.031 1 97.06 165 LEU A C 1
ATOM 1341 O O . LEU A 1 165 ? -6.176 -29.609 -24.859 1 97.06 165 LEU A O 1
ATOM 1345 N N . SER A 1 166 ? -6.168 -31.688 -25.688 1 96.88 166 SER A N 1
ATOM 1346 C CA . SER A 1 166 ? -4.812 -31.562 -26.219 1 96.88 166 SER A CA 1
ATOM 1347 C C . SER A 1 166 ? -4.723 -30.469 -27.281 1 96.88 166 SER A C 1
ATOM 1349 O O . SER A 1 166 ? -3.645 -29.938 -27.531 1 96.88 166 SER A O 1
ATOM 1351 N N . LYS A 1 167 ? -5.805 -30.156 -27.891 1 96.88 167 LYS A N 1
ATOM 1352 C CA . LYS A 1 167 ? -5.824 -29.188 -28.969 1 96.88 167 LYS A CA 1
ATOM 1353 C C . LYS A 1 167 ? -6.105 -27.781 -28.438 1 96.88 167 LYS A C 1
ATOM 1355 O O . LYS A 1 167 ? -5.902 -26.797 -29.156 1 96.88 167 LYS A O 1
ATOM 1360 N N . ALA A 1 168 ? -6.543 -27.703 -27.219 1 98.12 168 ALA A N 1
ATOM 1361 C CA . ALA A 1 168 ? -6.867 -26.406 -26.625 1 98.12 168 ALA A CA 1
ATOM 1362 C C . ALA A 1 168 ? -5.613 -25.547 -26.469 1 98.12 168 ALA A C 1
ATOM 1364 O O . ALA A 1 168 ? -4.492 -26.047 -26.625 1 98.12 168 ALA A O 1
ATOM 1365 N N . ARG A 1 169 ? -5.785 -24.234 -26.266 1 98.62 169 ARG A N 1
ATOM 1366 C CA . ARG A 1 169 ? -4.691 -23.281 -26.094 1 98.62 169 ARG A CA 1
ATOM 1367 C C . ARG A 1 169 ? -4.109 -23.359 -24.688 1 98.62 169 ARG A C 1
ATOM 1369 O O . ARG A 1 169 ? -4.66 -22.781 -23.75 1 98.62 169 ARG A O 1
ATOM 1376 N N . LEU A 1 170 ? -2.939 -23.984 -24.562 1 98.81 170 LEU A N 1
ATOM 1377 C CA . LEU A 1 170 ? -2.352 -24.328 -23.281 1 98.81 170 LEU A CA 1
ATOM 1378 C C . LEU A 1 170 ? -1.573 -23.156 -22.703 1 98.81 170 LEU A C 1
ATOM 1380 O O . LEU A 1 170 ? -0.684 -22.609 -23.359 1 98.81 170 LEU A O 1
ATOM 1384 N N . HIS A 1 171 ? -1.882 -22.688 -21.562 1 98.88 171 HIS A N 1
ATOM 1385 C CA . HIS A 1 171 ? -1.164 -21.75 -20.719 1 98.88 171 HIS A CA 1
ATOM 1386 C C . HIS A 1 171 ? -0.752 -22.375 -19.406 1 98.88 171 HIS A C 1
ATOM 1388 O O . HIS A 1 171 ? -1.568 -23.016 -18.734 1 98.88 171 HIS A O 1
ATOM 1394 N N . ILE A 1 172 ? 0.481 -22.234 -19.016 1 98.94 172 ILE A N 1
ATOM 1395 C CA . ILE A 1 172 ? 0.931 -22.75 -17.734 1 98.94 172 ILE A CA 1
ATOM 1396 C C . ILE A 1 172 ? 1.094 -21.594 -16.734 1 98.94 172 ILE A C 1
ATOM 1398 O O . ILE A 1 172 ? 1.921 -20.703 -16.953 1 98.94 172 ILE A O 1
ATOM 1402 N N . TRP A 1 173 ? 0.321 -21.625 -15.672 1 98.81 173 TRP A N 1
ATOM 1403 C CA . TRP A 1 173 ? 0.312 -20.547 -14.695 1 98.81 173 TRP A CA 1
ATOM 1404 C C . TRP A 1 173 ? 0.644 -21.078 -13.297 1 98.81 173 TRP A C 1
ATOM 1406 O O . TRP A 1 173 ? 0.501 -22.266 -13.031 1 98.81 173 TRP A O 1
ATOM 1416 N N . GLY A 1 174 ? 1.039 -20.281 -12.469 1 98.19 174 GLY A N 1
ATOM 1417 C CA . GLY A 1 174 ? 1.328 -20.578 -11.07 1 98.19 174 GLY A CA 1
ATOM 1418 C C . GLY A 1 174 ? 1.878 -19.375 -10.32 1 98.19 174 GLY A C 1
ATOM 1419 O O . GLY A 1 174 ? 1.669 -18.234 -10.719 1 98.19 174 GLY A O 1
ATOM 1420 N N . GLU A 1 175 ? 2.455 -19.672 -9.141 1 96.38 175 GLU A N 1
ATOM 1421 C CA . GLU A 1 175 ? 2.961 -18.578 -8.305 1 96.38 175 GLU A CA 1
ATOM 1422 C C . GLU A 1 175 ? 4.145 -19.047 -7.461 1 96.38 175 GLU A C 1
ATOM 1424 O O . GLU A 1 175 ? 4.406 -20.25 -7.355 1 96.38 175 GLU A O 1
ATOM 1429 N N . SER A 1 176 ? 4.906 -18.047 -6.961 1 96.25 176 SER A N 1
ATOM 1430 C CA . SER A 1 176 ? 6.004 -18.328 -6.039 1 96.25 176 SER A CA 1
ATOM 1431 C C . SER A 1 176 ? 7.062 -19.219 -6.691 1 96.25 176 SER A C 1
ATOM 1433 O O . SER A 1 176 ? 7.582 -18.875 -7.758 1 96.25 176 SER A O 1
ATOM 1435 N N . TYR A 1 177 ? 7.262 -20.422 -6.09 1 97.69 177 TYR A N 1
ATOM 1436 C CA . TYR A 1 177 ? 8.25 -21.328 -6.672 1 97.69 177 TYR A CA 1
ATOM 1437 C C . TYR A 1 177 ? 7.797 -21.812 -8.047 1 97.69 177 TYR A C 1
ATOM 1439 O O . TYR A 1 177 ? 8.602 -22.344 -8.812 1 97.69 177 TYR A O 1
ATOM 1447 N N . GLY A 1 178 ? 6.516 -21.562 -8.367 1 97.5 178 GLY A N 1
ATOM 1448 C CA . GLY A 1 178 ? 6.109 -21.719 -9.758 1 97.5 178 GLY A CA 1
ATOM 1449 C C . GLY A 1 178 ? 6.992 -20.969 -10.727 1 97.5 178 GLY A C 1
ATOM 1450 O O . GLY A 1 178 ? 7.117 -21.359 -11.891 1 97.5 178 GLY A O 1
ATOM 1451 N N . GLY A 1 179 ? 7.566 -19.953 -10.234 1 97.5 179 GLY A N 1
ATOM 1452 C CA . GLY A 1 179 ? 8.523 -19.188 -11.016 1 97.5 179 GLY A CA 1
ATOM 1453 C C . GLY A 1 179 ? 9.758 -19.984 -11.383 1 97.5 179 GLY A C 1
ATOM 1454 O O . GLY A 1 179 ? 10.531 -19.578 -12.258 1 97.5 179 GLY A O 1
ATOM 1455 N N . HIS A 1 180 ? 9.969 -21.078 -10.773 1 97.25 180 HIS A N 1
ATOM 1456 C CA . HIS A 1 180 ? 11.047 -22 -11.094 1 97.25 180 HIS A CA 1
ATOM 1457 C C . HIS A 1 180 ? 10.523 -23.203 -11.852 1 97.25 180 HIS A C 1
ATOM 1459 O O . HIS A 1 180 ? 11.031 -23.531 -12.93 1 97.25 180 HIS A O 1
ATOM 1465 N N . TYR A 1 181 ? 9.453 -23.781 -11.406 1 98.5 181 TYR A N 1
ATOM 1466 C CA . TYR A 1 181 ? 8.828 -24.953 -12.016 1 98.5 181 TYR A CA 1
ATOM 1467 C C . TYR A 1 181 ? 8.406 -24.656 -13.453 1 98.5 181 TYR A C 1
ATOM 1469 O O . TYR A 1 181 ? 8.703 -25.438 -14.359 1 98.5 181 TYR A O 1
ATOM 1477 N N . ILE A 1 182 ? 7.77 -23.594 -13.641 1 98.81 182 ILE A N 1
ATOM 1478 C CA . ILE A 1 182 ? 6.984 -23.344 -14.852 1 98.81 182 ILE A CA 1
ATOM 1479 C C . ILE A 1 182 ? 7.918 -23.031 -16.016 1 98.81 182 ILE A C 1
ATOM 1481 O O . ILE A 1 182 ? 7.766 -23.594 -17.109 1 98.81 182 ILE A O 1
ATOM 1485 N N . PRO A 1 183 ? 8.922 -22.141 -15.844 1 98.81 183 PRO A N 1
ATOM 1486 C CA . PRO A 1 183 ? 9.828 -21.922 -16.969 1 98.81 183 PRO A CA 1
ATOM 1487 C C . PRO A 1 183 ? 10.547 -23.188 -17.406 1 98.81 183 PRO A C 1
ATOM 1489 O O . PRO A 1 183 ? 10.688 -23.438 -18.609 1 98.81 183 PRO A O 1
ATOM 1492 N N . VAL A 1 184 ? 10.953 -23.984 -16.469 1 98.75 184 VAL A N 1
ATOM 1493 C CA . VAL A 1 184 ? 11.648 -25.219 -16.781 1 98.75 184 VAL A CA 1
ATOM 1494 C C . VAL A 1 184 ? 10.703 -26.172 -17.516 1 98.75 184 VAL A C 1
ATOM 1496 O O . VAL A 1 184 ? 11.062 -26.734 -18.547 1 98.75 184 VAL A O 1
ATOM 1499 N N . LEU A 1 185 ? 9.516 -26.297 -17.016 1 98.88 185 LEU A N 1
ATOM 1500 C CA . LEU A 1 185 ? 8.516 -27.172 -17.609 1 98.88 185 LEU A CA 1
ATOM 1501 C C . LEU A 1 185 ? 8.164 -26.688 -19.016 1 98.88 185 LEU A C 1
ATOM 1503 O O . LEU A 1 185 ? 8.117 -27.5 -19.953 1 98.88 185 LEU A O 1
ATOM 1507 N N . ALA A 1 186 ? 7.941 -25.438 -19.156 1 98.94 186 ALA A N 1
ATOM 1508 C CA . ALA A 1 186 ? 7.543 -24.859 -20.438 1 98.94 186 ALA A CA 1
ATOM 1509 C C . ALA A 1 186 ? 8.641 -25.031 -21.484 1 98.94 186 ALA A C 1
ATOM 1511 O O . ALA A 1 186 ? 8.359 -25.328 -22.641 1 98.94 186 ALA A O 1
ATOM 1512 N N . GLU A 1 187 ? 9.875 -24.797 -21.078 1 98.88 187 GLU A N 1
ATOM 1513 C CA . GLU A 1 187 ? 10.984 -25.016 -21.984 1 98.88 187 GLU A CA 1
ATOM 1514 C C . GLU A 1 187 ? 11.031 -26.453 -22.484 1 98.88 187 GLU A C 1
ATOM 1516 O O . GLU A 1 187 ? 11.18 -26.703 -23.688 1 98.88 187 GLU A O 1
ATOM 1521 N N . LYS A 1 188 ? 10.938 -27.375 -21.609 1 98.81 188 LYS A N 1
ATOM 1522 C CA . LYS A 1 188 ? 10.984 -28.797 -21.984 1 98.81 188 LYS A CA 1
ATOM 1523 C C . LYS A 1 188 ? 9.812 -29.156 -22.875 1 98.81 188 LYS A C 1
ATOM 1525 O O . LYS A 1 188 ? 9.977 -29.922 -23.828 1 98.81 188 LYS A O 1
ATOM 1530 N N . ILE A 1 189 ? 8.641 -28.688 -22.5 1 98.81 189 ILE A N 1
ATOM 1531 C CA . ILE A 1 189 ? 7.465 -28.938 -23.344 1 98.81 189 ILE A CA 1
ATOM 1532 C C . ILE A 1 189 ? 7.719 -28.438 -24.75 1 98.81 189 ILE A C 1
ATOM 1534 O O . ILE A 1 189 ? 7.461 -29.156 -25.734 1 98.81 189 ILE A O 1
ATOM 1538 N N . LYS A 1 190 ? 8.188 -27.219 -24.859 1 98.56 190 LYS A N 1
ATOM 1539 C CA . LYS A 1 190 ? 8.43 -26.609 -26.172 1 98.56 190 LYS A CA 1
ATOM 1540 C C . LYS A 1 190 ? 9.461 -27.406 -26.969 1 98.56 190 LYS A C 1
ATOM 1542 O O . LYS A 1 190 ? 9.344 -27.547 -28.188 1 98.56 190 LYS A O 1
ATOM 1547 N N . LYS A 1 191 ? 10.406 -27.984 -26.312 1 98.5 191 LYS A N 1
ATOM 1548 C CA . LYS A 1 191 ? 11.508 -28.703 -26.953 1 98.5 191 LYS A CA 1
ATOM 1549 C C . LYS A 1 191 ? 11.125 -30.141 -27.281 1 98.5 191 LYS A C 1
ATOM 1551 O O . LYS A 1 191 ? 11.578 -30.688 -28.281 1 98.5 191 LYS A O 1
ATOM 1556 N N . GLU A 1 192 ? 10.234 -30.688 -26.453 1 98.12 192 GLU A N 1
ATOM 1557 C CA . GLU A 1 192 ? 10.133 -32.156 -26.484 1 98.12 192 GLU A CA 1
ATOM 1558 C C . GLU A 1 192 ? 8.75 -32.594 -26.938 1 98.12 192 GLU A C 1
ATOM 1560 O O . GLU A 1 192 ? 8.531 -33.781 -27.234 1 98.1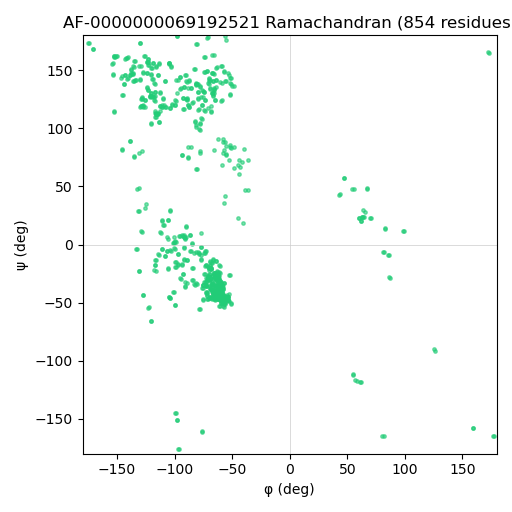2 192 GLU A O 1
ATOM 1565 N N . THR A 1 193 ? 7.875 -31.688 -26.953 1 98.19 193 THR A N 1
ATOM 1566 C CA . THR A 1 193 ? 6.504 -32.062 -27.297 1 98.19 193 THR A CA 1
ATOM 1567 C C . THR A 1 193 ? 5.941 -31.156 -28.375 1 98.19 193 THR A C 1
ATOM 1569 O O . THR A 1 193 ? 6.598 -30.203 -28.797 1 98.19 193 THR A O 1
ATOM 1572 N N . ASN A 1 194 ? 4.742 -31.516 -28.844 1 96.88 194 ASN A N 1
ATOM 1573 C CA . ASN A 1 194 ? 4.004 -30.688 -29.797 1 96.88 194 ASN A CA 1
ATOM 1574 C C . ASN A 1 194 ? 2.756 -30.078 -29.156 1 96.88 194 ASN A C 1
ATOM 1576 O O . ASN A 1 194 ? 1.781 -29.781 -29.859 1 96.88 194 ASN A O 1
ATOM 1580 N N . PHE A 1 195 ? 2.785 -30.031 -27.828 1 98 195 PHE A N 1
ATOM 1581 C CA . PHE A 1 195 ? 1.654 -29.406 -27.156 1 98 195 PHE A CA 1
ATOM 1582 C C . PHE A 1 195 ? 1.453 -27.969 -27.641 1 98 195 PHE A C 1
ATOM 1584 O O . PHE A 1 195 ? 2.404 -27.328 -28.078 1 98 195 PHE A O 1
ATOM 1591 N N . ASN A 1 196 ? 0.217 -27.469 -27.656 1 98 196 ASN A N 1
ATOM 1592 C CA . ASN A 1 196 ? -0.123 -26.125 -28.109 1 98 196 ASN A CA 1
ATOM 1593 C C . ASN A 1 196 ? 0.138 -25.094 -27.031 1 98 196 ASN A C 1
ATOM 1595 O O . ASN A 1 196 ? -0.784 -24.406 -26.594 1 98 196 ASN A O 1
ATOM 1599 N N . LEU A 1 197 ? 1.4 -24.938 -26.672 1 98.69 197 LEU A N 1
ATOM 1600 C CA . LEU A 1 197 ? 1.808 -24.016 -25.625 1 98.69 197 LEU A CA 1
ATOM 1601 C C . LEU A 1 197 ? 1.779 -22.578 -26.125 1 98.69 197 LEU A C 1
ATOM 1603 O O . LEU A 1 197 ? 2.506 -22.219 -27.047 1 98.69 197 LEU A O 1
ATOM 1607 N N . ILE A 1 198 ? 0.947 -21.734 -25.453 1 98.62 198 ILE A N 1
ATOM 1608 C CA . ILE A 1 198 ? 0.749 -20.359 -25.875 1 98.62 198 ILE A CA 1
ATOM 1609 C C . ILE A 1 198 ? 1.577 -19.422 -25 1 98.62 198 ILE A C 1
ATOM 1611 O O . ILE A 1 198 ? 2.137 -18.438 -25.469 1 98.62 198 ILE A O 1
ATOM 1615 N N . GLY A 1 199 ? 1.605 -19.703 -23.719 1 98.75 199 GLY A N 1
ATOM 1616 C CA . GLY A 1 199 ? 2.307 -18.797 -22.812 1 98.75 199 GLY A CA 1
ATOM 1617 C C . GLY A 1 199 ? 2.365 -19.312 -21.391 1 98.75 199 GLY A C 1
ATOM 1618 O O . GLY A 1 199 ? 1.792 -20.344 -21.062 1 98.75 199 GLY A O 1
ATOM 1619 N N . ILE A 1 200 ? 3.131 -18.562 -20.547 1 98.88 200 ILE A N 1
ATOM 1620 C CA . ILE A 1 200 ? 3.223 -18.844 -19.109 1 98.88 200 ILE A CA 1
ATOM 1621 C C . ILE A 1 200 ? 2.844 -17.609 -18.312 1 98.88 200 ILE A C 1
ATOM 1623 O O . ILE A 1 200 ? 3.004 -16.484 -18.781 1 98.88 200 ILE A O 1
ATOM 1627 N N . GLY A 1 201 ? 2.24 -17.797 -17.141 1 98.75 201 GLY A N 1
ATOM 1628 C CA . GLY A 1 201 ? 1.936 -16.781 -16.156 1 98.75 201 GLY A CA 1
ATOM 1629 C C . GLY A 1 201 ? 2.455 -17.125 -14.773 1 98.75 201 GLY A C 1
ATOM 1630 O O . GLY A 1 201 ? 2.07 -18.141 -14.188 1 98.75 201 GLY A O 1
ATOM 1631 N N . ILE A 1 202 ? 3.328 -16.281 -14.242 1 98.38 202 ILE A N 1
ATOM 1632 C CA . ILE A 1 202 ? 3.959 -16.625 -12.969 1 98.38 202 ILE A CA 1
ATOM 1633 C C . ILE A 1 202 ? 3.779 -15.484 -11.977 1 98.38 202 ILE A C 1
ATOM 1635 O O . ILE A 1 202 ? 4.289 -14.383 -12.195 1 98.38 202 ILE A O 1
ATOM 1639 N N . GLY A 1 203 ? 3.111 -15.734 -10.883 1 97.75 203 GLY A N 1
ATOM 1640 C CA . GLY A 1 203 ? 2.9 -14.773 -9.82 1 97.75 203 GLY A CA 1
ATOM 1641 C C . GLY A 1 203 ? 3.967 -14.828 -8.742 1 97.75 203 GLY A C 1
ATOM 1642 O O . GLY A 1 203 ? 4.305 -15.906 -8.25 1 97.75 203 GLY A O 1
ATOM 1643 N N . GLY A 1 204 ? 4.438 -13.617 -8.32 1 96.44 204 GLY A N 1
ATOM 1644 C CA . GLY A 1 204 ? 5.496 -13.664 -7.324 1 96.44 204 GLY A CA 1
ATOM 1645 C C . GLY A 1 204 ? 6.602 -14.648 -7.672 1 96.44 204 GLY A C 1
ATOM 1646 O O . GLY A 1 204 ? 6.961 -15.5 -6.859 1 96.44 204 GLY A O 1
ATOM 1647 N N . ALA A 1 205 ? 7.207 -14.5 -8.766 1 97.56 205 ALA A N 1
ATOM 1648 C CA . ALA A 1 205 ? 8.055 -15.5 -9.414 1 97.56 205 ALA A CA 1
ATOM 1649 C C . ALA A 1 205 ? 9.414 -15.594 -8.734 1 97.56 205 ALA A C 1
ATOM 1651 O O . ALA A 1 205 ? 10.234 -14.68 -8.844 1 97.56 205 ALA A O 1
ATOM 1652 N N . TRP A 1 206 ? 9.633 -16.672 -8.031 1 97.38 206 TRP A N 1
ATOM 1653 C CA . TRP A 1 206 ? 10.969 -17.031 -7.586 1 97.38 206 TRP A CA 1
ATOM 1654 C C . TRP A 1 206 ? 11.773 -17.656 -8.719 1 97.38 206 TRP A C 1
ATOM 1656 O O . TRP A 1 206 ? 11.648 -18.859 -8.977 1 97.38 206 TRP A O 1
ATOM 1666 N N . SER A 1 207 ? 12.648 -16.828 -9.383 1 98 207 SER A N 1
ATOM 1667 C CA . SER A 1 207 ? 13.266 -17.297 -10.617 1 98 207 SER A CA 1
ATOM 1668 C C . SER A 1 207 ? 14.773 -17.078 -10.602 1 98 207 SER A C 1
ATOM 1670 O O . SER A 1 207 ? 15.508 -17.719 -11.359 1 98 207 SER A O 1
ATOM 1672 N N . HIS A 1 208 ? 15.211 -16.172 -9.805 1 97.38 208 HIS A N 1
ATOM 1673 C CA . HIS A 1 208 ? 16.625 -15.852 -9.664 1 97.38 208 HIS A CA 1
ATOM 1674 C C . HIS A 1 208 ? 16.953 -15.453 -8.234 1 97.38 208 HIS A C 1
ATOM 1676 O O . HIS A 1 208 ? 17.203 -14.273 -7.953 1 97.38 208 HIS A O 1
ATOM 1682 N N . PRO A 1 209 ? 17.156 -16.391 -7.363 1 94.12 209 PRO A N 1
ATOM 1683 C CA . PRO A 1 209 ? 17.188 -16.172 -5.914 1 94.12 209 PRO A CA 1
ATOM 1684 C C . PRO A 1 209 ? 18.281 -15.195 -5.492 1 94.12 209 PRO A C 1
ATOM 1686 O O . PRO A 1 209 ? 18.078 -14.383 -4.59 1 94.12 209 PRO A O 1
ATOM 1689 N N . ARG A 1 210 ? 19.391 -15.148 -6.121 1 93.75 210 ARG A N 1
ATOM 1690 C CA . ARG A 1 210 ? 20.531 -14.344 -5.699 1 93.75 210 ARG A CA 1
ATOM 1691 C C . ARG A 1 210 ? 20.188 -12.859 -5.699 1 93.75 210 ARG A C 1
ATOM 1693 O O . ARG A 1 210 ? 20.766 -12.078 -4.934 1 93.75 210 ARG A O 1
ATOM 1700 N N . VAL A 1 211 ? 19.234 -12.461 -6.477 1 94.69 211 VAL A N 1
ATOM 1701 C CA . VAL A 1 211 ? 18.953 -11.039 -6.555 1 94.69 211 VAL A CA 1
ATOM 1702 C C . VAL A 1 211 ? 17.578 -10.758 -5.938 1 94.69 211 VAL A C 1
ATOM 1704 O O . VAL A 1 211 ? 17.031 -9.672 -6.113 1 94.69 211 VAL A O 1
ATOM 1707 N N . GLN A 1 212 ? 17 -11.664 -5.289 1 94.62 212 GLN A N 1
ATOM 1708 C CA . GLN A 1 212 ? 15.625 -11.477 -4.824 1 94.62 212 GLN A CA 1
ATOM 1709 C C . GLN A 1 212 ? 15.562 -11.43 -3.301 1 94.62 212 GLN A C 1
ATOM 1711 O O . GLN A 1 212 ? 14.539 -11.047 -2.729 1 94.62 212 GLN A O 1
ATOM 1716 N N . VAL A 1 213 ? 16.672 -11.727 -2.582 1 94.56 213 VAL A N 1
ATOM 1717 C CA . VAL A 1 213 ? 16.703 -11.742 -1.124 1 94.56 213 VAL A CA 1
ATOM 1718 C C . VAL A 1 213 ? 16.797 -10.312 -0.592 1 94.56 213 VAL A C 1
ATOM 1720 O O . VAL A 1 213 ? 15.914 -9.852 0.129 1 94.56 213 VAL A O 1
ATOM 1723 N N . ILE A 1 214 ? 17.781 -9.547 -0.997 1 93.06 214 ILE A N 1
ATOM 1724 C CA . ILE A 1 214 ? 18.094 -8.227 -0.463 1 93.06 214 ILE A CA 1
ATOM 1725 C C . ILE A 1 214 ? 16.969 -7.25 -0.813 1 93.06 214 ILE A C 1
ATOM 1727 O O . ILE A 1 214 ? 16.516 -6.473 0.036 1 93.06 214 ILE A O 1
ATOM 1731 N N . PRO A 1 215 ? 16.438 -7.316 -2.037 1 91.38 215 PRO A N 1
ATOM 1732 C CA . PRO A 1 215 ? 15.336 -6.414 -2.381 1 91.38 215 PRO A CA 1
ATOM 1733 C C . PRO A 1 215 ? 14.109 -6.625 -1.5 1 91.38 215 PRO A C 1
ATOM 1735 O O . PRO A 1 215 ? 13.359 -5.68 -1.246 1 91.38 215 PRO A O 1
ATOM 1738 N N . THR A 1 216 ? 13.891 -7.797 -1.021 1 90.62 216 THR A N 1
ATOM 1739 C CA . THR A 1 216 ? 12.766 -8.047 -0.133 1 90.62 216 THR A CA 1
ATOM 1740 C C . THR A 1 216 ? 12.914 -7.266 1.168 1 90.62 216 THR A C 1
ATOM 1742 O O . THR A 1 216 ? 11.945 -6.684 1.665 1 90.62 216 THR A O 1
ATOM 1745 N N . VAL A 1 217 ? 14.125 -7.215 1.692 1 90.12 217 VAL A N 1
ATOM 1746 C CA . VAL A 1 217 ? 14.391 -6.449 2.906 1 90.12 217 VAL A CA 1
ATOM 1747 C C . VAL A 1 217 ? 14.195 -4.961 2.633 1 90.12 217 VAL A C 1
ATOM 1749 O O . VAL A 1 217 ? 13.609 -4.242 3.449 1 90.12 217 VAL A O 1
ATOM 1752 N N . GLN A 1 218 ? 14.672 -4.535 1.486 1 88.44 218 GLN A N 1
ATOM 1753 C CA . GLN A 1 218 ? 14.539 -3.137 1.092 1 88.44 218 GLN A CA 1
ATOM 1754 C C . GLN A 1 218 ? 13.07 -2.746 0.946 1 88.44 218 GLN A C 1
ATOM 1756 O O . GLN A 1 218 ? 12.68 -1.629 1.297 1 88.44 218 GLN A O 1
ATOM 1761 N N . GLN A 1 219 ? 12.289 -3.611 0.416 1 88.75 219 GLN A N 1
ATOM 1762 C CA . GLN A 1 219 ? 10.867 -3.35 0.287 1 88.75 219 GLN A CA 1
ATOM 1763 C C . GLN A 1 219 ? 10.219 -3.146 1.653 1 88.75 219 GLN A C 1
ATOM 1765 O O . GLN A 1 219 ? 9.391 -2.248 1.827 1 88.75 219 GLN A O 1
ATOM 1770 N N . LEU A 1 220 ? 10.555 -3.912 2.629 1 87.69 220 LEU A N 1
ATOM 1771 C CA . LEU A 1 220 ? 9.922 -3.869 3.943 1 87.69 220 LEU A CA 1
ATOM 1772 C C . LEU A 1 220 ? 10.172 -2.527 4.621 1 87.69 220 LEU A C 1
ATOM 1774 O O . LEU A 1 220 ? 9.281 -1.983 5.281 1 87.69 220 LEU A O 1
ATOM 1778 N N . ILE A 1 221 ? 11.367 -2.025 4.473 1 86.88 221 ILE A N 1
ATOM 1779 C CA . ILE A 1 221 ? 11.656 -0.754 5.129 1 86.88 221 ILE A CA 1
ATOM 1780 C C . ILE A 1 221 ? 10.945 0.378 4.391 1 86.88 221 ILE A C 1
ATOM 1782 O O . ILE A 1 221 ? 10.508 1.354 5.004 1 86.88 221 ILE A O 1
ATOM 1786 N N . ASN A 1 222 ? 10.859 0.259 3.113 1 85.81 222 ASN A N 1
ATOM 1787 C CA . ASN A 1 222 ? 10.219 1.314 2.332 1 85.81 222 ASN A CA 1
ATOM 1788 C C . ASN A 1 222 ? 8.711 1.34 2.555 1 85.81 222 ASN A C 1
ATOM 1790 O O . ASN A 1 222 ? 8.078 2.387 2.416 1 85.81 222 ASN A O 1
ATOM 1794 N N . TYR A 1 223 ? 8.195 0.204 2.895 1 86.75 223 TYR A N 1
ATOM 1795 C CA . TYR A 1 223 ? 6.773 0.145 3.195 1 86.75 223 TYR A CA 1
ATOM 1796 C C . TYR A 1 223 ? 6.508 0.5 4.652 1 86.75 223 TYR A C 1
ATOM 1798 O O . TYR A 1 223 ? 5.355 0.569 5.082 1 86.75 223 TYR A O 1
ATOM 1806 N N . GLY A 1 224 ? 7.566 0.673 5.41 1 81.31 224 GLY A N 1
ATOM 1807 C CA . GLY A 1 224 ? 7.438 1.142 6.781 1 81.31 224 GLY A CA 1
ATOM 1808 C C . GLY A 1 224 ? 7.109 0.031 7.762 1 81.31 224 GLY A C 1
ATOM 1809 O O . GLY A 1 224 ? 6.707 0.297 8.898 1 81.31 224 GLY A O 1
ATOM 1810 N N . VAL A 1 225 ? 7.25 -1.157 7.371 1 82.69 225 VAL A N 1
ATOM 1811 C CA . VAL A 1 225 ? 6.891 -2.293 8.219 1 82.69 225 VAL A CA 1
ATOM 1812 C C . VAL A 1 225 ? 8.016 -2.574 9.211 1 82.69 225 VAL A C 1
ATOM 1814 O O . VAL A 1 225 ? 7.773 -3.078 10.305 1 82.69 225 VAL A O 1
ATOM 1817 N N . ILE A 1 226 ? 9.211 -2.322 8.766 1 84.62 226 ILE A N 1
ATOM 1818 C CA . ILE A 1 226 ? 10.352 -2.479 9.664 1 84.62 226 ILE A CA 1
ATOM 1819 C C . ILE A 1 226 ? 11.07 -1.14 9.828 1 84.62 226 ILE A C 1
ATOM 1821 O O . ILE A 1 226 ? 10.867 -0.223 9.023 1 84.62 226 ILE A O 1
ATOM 1825 N N . ASP A 1 227 ? 11.781 -1.047 10.961 1 84.12 227 ASP A N 1
ATOM 1826 C CA . ASP A 1 227 ? 12.578 0.154 11.188 1 84.12 227 ASP A CA 1
ATOM 1827 C C . ASP A 1 227 ? 14.039 -0.074 10.812 1 84.12 227 ASP A C 1
ATOM 1829 O O . ASP A 1 227 ? 14.406 -1.149 10.328 1 84.12 227 ASP A O 1
ATOM 1833 N N . GLN A 1 228 ? 14.844 0.962 10.969 1 83.75 228 GLN A N 1
ATOM 1834 C CA . GLN A 1 228 ? 16.234 0.902 10.547 1 83.75 228 GLN A CA 1
ATOM 1835 C C . GLN A 1 228 ? 16.984 -0.188 11.297 1 83.75 228 GLN A C 1
ATOM 1837 O O . GLN A 1 228 ? 17.859 -0.861 10.727 1 83.75 228 GLN A O 1
ATOM 1842 N N . TYR A 1 229 ? 16.719 -0.33 12.523 1 84 229 TYR A N 1
ATOM 1843 C CA . TYR A 1 229 ? 17.391 -1.345 13.328 1 84 229 TYR A CA 1
ATOM 1844 C C . TYR A 1 229 ? 17.125 -2.74 12.781 1 84 229 TYR A C 1
ATOM 1846 O O . TYR A 1 229 ? 18.062 -3.516 12.562 1 84 229 TYR A O 1
ATOM 1854 N N . ARG A 1 230 ? 15.906 -3.037 12.617 1 85.88 230 ARG A N 1
ATOM 1855 C CA . ARG A 1 230 ? 15.523 -4.332 12.062 1 85.88 230 ARG A CA 1
ATOM 1856 C C . ARG A 1 230 ? 16.062 -4.5 10.648 1 85.88 230 ARG A C 1
ATOM 1858 O O . ARG A 1 230 ? 16.484 -5.594 10.258 1 85.88 230 ARG A O 1
ATOM 1865 N N . TYR A 1 231 ? 15.992 -3.461 9.898 1 89.12 231 TYR A N 1
ATOM 1866 C CA . TYR A 1 231 ? 16.531 -3.467 8.539 1 89.12 231 TYR A CA 1
ATOM 1867 C C . TYR A 1 231 ? 18 -3.912 8.539 1 89.12 231 TYR A C 1
ATOM 1869 O O . TYR A 1 231 ? 18.391 -4.766 7.742 1 89.12 231 TYR A O 1
ATOM 1877 N N . ASP A 1 232 ? 18.797 -3.355 9.414 1 89.5 232 ASP A N 1
ATOM 1878 C CA . ASP A 1 232 ? 20.219 -3.672 9.477 1 89.5 232 ASP A CA 1
ATOM 1879 C C . ASP A 1 232 ? 20.438 -5.145 9.82 1 89.5 232 ASP A C 1
ATOM 1881 O O . ASP A 1 232 ? 21.312 -5.797 9.242 1 89.5 232 ASP A O 1
ATOM 1885 N N . LEU A 1 233 ? 19.688 -5.633 10.75 1 89.06 233 LEU A N 1
ATOM 1886 C CA . LEU A 1 233 ? 19.781 -7.035 11.133 1 89.06 233 LEU A CA 1
ATOM 1887 C C . LEU A 1 233 ? 19.391 -7.949 9.977 1 89.06 233 LEU A C 1
ATOM 1889 O O . LEU A 1 233 ? 20.078 -8.938 9.703 1 89.06 233 LEU A O 1
ATOM 1893 N N . MET A 1 234 ? 18.344 -7.617 9.32 1 91.56 234 MET A N 1
ATOM 1894 C CA . MET A 1 234 ? 17.844 -8.438 8.211 1 91.56 234 MET A CA 1
ATOM 1895 C C . MET A 1 234 ? 18.812 -8.383 7.031 1 91.56 234 MET A C 1
ATOM 1897 O O . MET A 1 234 ? 19.016 -9.383 6.344 1 91.56 234 MET A O 1
ATOM 1901 N N . MET A 1 235 ? 19.359 -7.195 6.809 1 93.44 235 MET A N 1
ATOM 1902 C CA . MET A 1 235 ? 20.344 -7.055 5.742 1 93.44 235 MET A CA 1
ATOM 1903 C C . MET A 1 235 ? 21.562 -7.941 6.004 1 93.44 235 MET A C 1
ATOM 1905 O O . MET A 1 235 ? 22.062 -8.602 5.094 1 93.44 235 MET A O 1
ATOM 1909 N N . LYS A 1 236 ? 22 -7.902 7.25 1 94.56 236 LYS A N 1
ATOM 1910 C CA . LYS A 1 236 ? 23.125 -8.766 7.625 1 94.56 236 LYS A CA 1
ATOM 1911 C C . LYS A 1 236 ? 22.797 -10.234 7.371 1 94.56 236 LYS A C 1
ATOM 1913 O O . LYS A 1 236 ? 23.594 -10.953 6.766 1 94.56 236 LYS A O 1
ATOM 1918 N N . SER A 1 237 ? 21.672 -10.688 7.777 1 93.62 237 SER A N 1
ATOM 1919 C CA . SER A 1 237 ? 21.234 -12.062 7.578 1 93.62 237 SER A CA 1
ATOM 1920 C C . SER A 1 237 ? 21.094 -12.391 6.094 1 93.62 237 SER A C 1
ATOM 1922 O O . SER A 1 237 ? 21.406 -13.5 5.664 1 93.62 237 SER A O 1
ATOM 1924 N N . GLY A 1 238 ? 20.484 -11.461 5.344 1 94.19 238 GLY A N 1
ATOM 1925 C CA . GLY A 1 238 ? 20.375 -11.648 3.906 1 94.19 238 GLY A CA 1
ATOM 1926 C C . GLY A 1 238 ? 21.719 -11.867 3.227 1 94.19 238 GLY A C 1
ATOM 1927 O O . GLY A 1 238 ? 21.859 -12.781 2.412 1 94.19 238 GLY A O 1
ATOM 1928 N N . ILE A 1 239 ? 22.703 -11.07 3.586 1 95.19 239 ILE A N 1
ATOM 1929 C CA . ILE A 1 239 ? 24.047 -11.188 3.016 1 95.19 239 ILE A CA 1
ATOM 1930 C C . ILE A 1 239 ? 24.656 -12.531 3.398 1 95.19 239 ILE A C 1
ATOM 1932 O O . ILE A 1 239 ? 25.234 -13.219 2.555 1 95.19 239 ILE A O 1
ATOM 1936 N N . GLU A 1 240 ? 24.484 -12.898 4.633 1 95.31 240 GLU A N 1
ATOM 1937 C CA . GLU A 1 240 ? 25 -14.18 5.105 1 95.31 240 GLU A CA 1
ATOM 1938 C C . GLU A 1 240 ? 24.344 -15.344 4.375 1 95.31 240 GLU A C 1
ATOM 1940 O O . GLU A 1 240 ? 25 -16.328 4.051 1 95.31 240 GLU A O 1
ATOM 1945 N N . SER A 1 241 ? 23.078 -15.258 4.176 1 95.88 241 SER A N 1
ATOM 1946 C CA . SER A 1 241 ? 22.375 -16.328 3.469 1 95.88 241 SER A CA 1
ATOM 1947 C C . SER A 1 241 ? 22.875 -16.453 2.035 1 95.88 241 SER A C 1
ATOM 1949 O O . SER A 1 241 ? 23.016 -17.578 1.525 1 95.88 241 SER A O 1
ATOM 1951 N N . LEU A 1 242 ? 23.125 -15.406 1.356 1 96.25 242 LEU A N 1
ATOM 1952 C CA . LEU A 1 242 ? 23.625 -15.438 -0.01 1 96.25 242 LEU A CA 1
ATOM 1953 C C . LEU A 1 242 ? 25.047 -16 -0.049 1 96.25 242 LEU A C 1
ATOM 1955 O O . LEU A 1 242 ? 25.422 -16.703 -1 1 96.25 242 LEU A O 1
ATOM 1959 N N . GLU A 1 243 ? 25.859 -15.68 0.979 1 96.06 243 GLU A N 1
ATOM 1960 C CA . GLU A 1 243 ? 27.188 -16.266 1.09 1 96.06 243 GLU A CA 1
ATOM 1961 C C . GLU A 1 243 ? 27.109 -17.781 1.213 1 96.06 243 GLU A C 1
ATOM 1963 O O . GLU A 1 243 ? 27.984 -18.5 0.714 1 96.06 243 GLU A O 1
ATOM 1968 N N . ALA A 1 244 ? 26.094 -18.25 1.877 1 96.94 244 ALA A N 1
ATOM 1969 C CA . ALA A 1 244 ? 25.906 -19.688 2.014 1 96.94 244 ALA A CA 1
ATOM 1970 C C . ALA A 1 244 ? 25.719 -20.344 0.649 1 96.94 244 ALA A C 1
ATOM 1972 O O . ALA A 1 244 ? 26.125 -21.5 0.448 1 96.94 244 ALA A O 1
ATOM 1973 N N . ILE A 1 245 ? 25.062 -19.719 -0.279 1 95.75 245 ILE A N 1
ATOM 1974 C CA . ILE A 1 245 ? 24.938 -20.25 -1.632 1 95.75 245 ILE A CA 1
ATOM 1975 C C . ILE A 1 245 ? 26.312 -20.422 -2.25 1 95.75 245 ILE A C 1
ATOM 1977 O O . ILE A 1 245 ? 26.609 -21.453 -2.859 1 95.75 245 ILE A O 1
ATOM 1981 N N . ASP A 1 246 ? 27.172 -19.406 -2.127 1 95.31 246 ASP A N 1
ATOM 1982 C CA . ASP A 1 246 ? 28.531 -19.469 -2.656 1 95.31 246 ASP A CA 1
ATOM 1983 C C . ASP A 1 246 ? 29.312 -20.625 -2.049 1 95.31 246 ASP A C 1
ATOM 1985 O O . ASP A 1 246 ? 30.141 -21.234 -2.719 1 95.31 246 ASP A O 1
ATOM 1989 N N . ASP A 1 247 ? 29.047 -20.922 -0.815 1 96.62 247 ASP A N 1
ATOM 1990 C CA . ASP A 1 247 ? 29.719 -22 -0.106 1 96.62 247 ASP A CA 1
ATOM 1991 C C . ASP A 1 247 ? 29.047 -23.344 -0.383 1 96.62 247 ASP A C 1
ATOM 1993 O O . ASP A 1 247 ? 29.406 -24.359 0.213 1 96.62 247 ASP A O 1
ATOM 1997 N N . GLN A 1 248 ? 28.047 -23.344 -1.176 1 96.19 248 GLN A N 1
ATOM 1998 C CA . GLN A 1 248 ? 27.281 -24.516 -1.57 1 96.19 248 GLN A CA 1
ATOM 1999 C C . GLN A 1 248 ? 26.594 -25.156 -0.366 1 96.19 248 GLN A C 1
ATOM 2001 O O . GLN A 1 248 ? 26.438 -26.391 -0.306 1 96.19 248 GLN A O 1
ATOM 2006 N N . ASP A 1 249 ? 26.406 -24.344 0.614 1 97.12 249 ASP A N 1
ATOM 2007 C CA . ASP A 1 249 ? 25.594 -24.75 1.754 1 97.12 249 ASP A CA 1
ATOM 2008 C C . ASP A 1 249 ? 24.141 -24.312 1.572 1 97.12 249 ASP A C 1
ATOM 2010 O O . ASP A 1 249 ? 23.672 -23.406 2.273 1 97.12 249 ASP A O 1
ATOM 2014 N N . TYR A 1 250 ? 23.422 -25.016 0.753 1 96.81 250 TYR A N 1
ATOM 2015 C CA . TYR A 1 250 ? 22.109 -24.594 0.277 1 96.81 250 TYR A CA 1
ATOM 2016 C C . TYR A 1 250 ? 21.062 -24.703 1.383 1 96.81 250 TYR A C 1
ATOM 2018 O O . TYR A 1 250 ? 20.109 -23.922 1.439 1 96.81 250 TYR A O 1
ATOM 2026 N N . GLU A 1 251 ? 21.172 -25.672 2.199 1 95.94 251 GLU A N 1
ATOM 2027 C CA . GLU A 1 251 ? 20.25 -25.797 3.322 1 95.94 251 GLU A CA 1
ATOM 2028 C C . GLU A 1 251 ? 20.359 -24.609 4.27 1 95.94 251 GLU A C 1
ATOM 2030 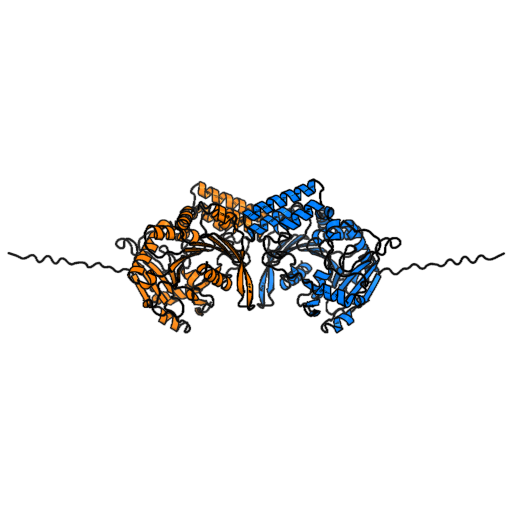O O . GLU A 1 251 ? 19.344 -24.109 4.773 1 95.94 251 GLU A O 1
ATOM 2035 N N . LYS A 1 252 ? 21.594 -24.203 4.484 1 95.25 252 LYS A N 1
ATOM 2036 C CA . LYS A 1 252 ? 21.812 -23.031 5.324 1 95.25 252 LYS A CA 1
ATOM 2037 C C . LYS A 1 252 ? 21.188 -21.781 4.715 1 95.25 252 LYS A C 1
ATOM 2039 O O . LYS A 1 252 ? 20.609 -20.953 5.434 1 95.25 252 LYS A O 1
ATOM 2044 N N . PHE A 1 253 ? 21.328 -21.594 3.445 1 95.62 253 PHE A N 1
ATOM 2045 C CA . PHE A 1 253 ? 20.656 -20.484 2.768 1 95.62 253 PHE A CA 1
ATOM 2046 C C . PHE A 1 253 ? 19.172 -20.469 3.104 1 95.62 253 PHE A C 1
ATOM 2048 O O . PHE A 1 253 ? 18.625 -19.438 3.502 1 95.62 253 PHE A O 1
ATOM 2055 N N . LEU A 1 254 ? 18.516 -21.609 2.947 1 94.38 254 LEU A N 1
ATOM 2056 C CA . LEU A 1 254 ? 17.062 -21.688 3.135 1 94.38 254 LEU A CA 1
ATOM 2057 C C . LEU A 1 254 ? 16.688 -21.359 4.578 1 94.38 254 LEU A C 1
ATOM 2059 O O . LEU A 1 254 ? 15.773 -20.578 4.82 1 94.38 254 LEU A O 1
ATOM 2063 N N . ILE A 1 255 ? 17.375 -21.938 5.488 1 92.5 255 ILE A N 1
ATOM 2064 C CA . ILE A 1 255 ? 17.047 -21.781 6.902 1 92.5 255 ILE A CA 1
ATOM 2065 C C . ILE A 1 255 ? 17.219 -20.328 7.316 1 92.5 255 ILE A C 1
ATOM 2067 O O . ILE A 1 255 ? 16.344 -19.734 7.934 1 92.5 255 ILE A O 1
ATOM 2071 N N . GLU A 1 256 ? 18.312 -19.719 6.922 1 91.12 256 GLU A N 1
ATOM 2072 C CA . GLU A 1 256 ? 18.625 -18.359 7.316 1 91.12 256 GLU A CA 1
ATOM 2073 C C . GLU A 1 256 ? 17.688 -17.359 6.648 1 91.12 256 GLU A C 1
ATOM 2075 O O . GLU A 1 256 ? 17.203 -16.438 7.297 1 91.12 256 GLU A O 1
ATOM 2080 N N . SER A 1 257 ? 17.453 -17.484 5.402 1 90.69 257 SER A N 1
ATOM 2081 C CA . SER A 1 257 ? 16.578 -16.562 4.695 1 90.69 257 SER A CA 1
ATOM 2082 C C . SER A 1 257 ? 15.133 -16.703 5.168 1 90.69 257 SER A C 1
ATOM 2084 O O . SER A 1 257 ? 14.438 -15.695 5.352 1 90.69 257 SER A O 1
ATOM 2086 N N . ASP A 1 258 ? 14.648 -17.922 5.395 1 87.44 258 ASP A N 1
ATOM 2087 C CA . ASP A 1 258 ? 13.281 -18.156 5.852 1 87.44 258 ASP A CA 1
ATOM 2088 C C . ASP A 1 258 ? 13.062 -17.578 7.25 1 87.44 258 ASP A C 1
ATOM 2090 O O . ASP A 1 258 ? 12.078 -16.875 7.492 1 87.44 258 ASP A O 1
ATOM 2094 N N . GLU A 1 259 ? 13.93 -17.844 8.125 1 81.19 259 GLU A N 1
ATOM 2095 C CA . GLU A 1 259 ? 13.773 -17.469 9.523 1 81.19 259 GLU A CA 1
ATOM 2096 C C . GLU A 1 259 ? 13.953 -15.961 9.719 1 81.19 259 GLU A C 1
ATOM 2098 O O . GLU A 1 259 ? 13.312 -15.352 10.578 1 81.19 259 GLU A O 1
ATOM 2103 N N . GLU A 1 260 ? 14.797 -15.398 8.906 1 82.69 260 GLU A N 1
ATOM 2104 C CA . GLU A 1 260 ? 15.195 -14.031 9.211 1 82.69 260 GLU A CA 1
ATOM 2105 C C . GLU A 1 260 ? 14.539 -13.039 8.266 1 82.69 260 GLU A C 1
ATOM 2107 O O . GLU A 1 260 ? 14.438 -11.844 8.57 1 82.69 260 GLU A O 1
ATOM 2112 N N . ILE A 1 261 ? 14.117 -13.5 7.156 1 84.5 261 ILE A N 1
ATOM 2113 C CA . ILE A 1 261 ? 13.648 -12.555 6.152 1 84.5 261 ILE A CA 1
ATOM 2114 C C . ILE A 1 261 ? 12.203 -12.875 5.766 1 84.5 261 ILE A C 1
ATOM 2116 O O . ILE A 1 261 ? 11.305 -12.062 5.977 1 84.5 261 ILE A O 1
ATOM 2120 N N . PHE A 1 262 ? 11.922 -14.023 5.391 1 79.94 262 PHE A N 1
ATOM 2121 C CA . PHE A 1 262 ? 10.688 -14.289 4.66 1 79.94 262 PHE A CA 1
ATOM 2122 C C . PHE A 1 262 ? 9.562 -14.656 5.617 1 79.94 262 PHE A C 1
ATOM 2124 O O . PHE A 1 262 ? 8.398 -14.32 5.379 1 79.94 262 PHE A O 1
ATOM 2131 N N . PHE A 1 263 ? 9.844 -15.352 6.648 1 75.31 263 PHE A N 1
ATOM 2132 C CA . PHE A 1 263 ? 8.805 -15.883 7.523 1 75.31 263 PHE A CA 1
ATOM 2133 C C . PHE A 1 263 ? 9.117 -15.57 8.984 1 75.31 263 PHE A C 1
ATOM 2135 O O . PHE A 1 263 ? 9.062 -16.453 9.836 1 75.31 263 PHE A O 1
ATOM 2142 N N . ASN A 1 264 ? 9.445 -14.305 9.188 1 73.44 264 ASN A N 1
ATOM 2143 C CA . ASN A 1 264 ? 9.844 -13.961 10.547 1 73.44 264 ASN A CA 1
ATOM 2144 C C . ASN A 1 264 ? 8.695 -13.328 11.328 1 73.44 264 ASN A C 1
ATOM 2146 O O . ASN A 1 264 ? 7.891 -12.586 10.766 1 73.44 264 ASN A O 1
ATOM 2150 N N . ASP A 1 265 ? 8.609 -13.664 12.547 1 72.44 265 ASP A N 1
ATOM 2151 C CA . ASP A 1 265 ? 7.551 -13.195 13.43 1 72.44 265 ASP A CA 1
ATOM 2152 C C . ASP A 1 265 ? 7.965 -11.914 14.148 1 72.44 265 ASP A C 1
ATOM 2154 O O . ASP A 1 265 ? 7.246 -11.43 15.023 1 72.44 265 ASP A O 1
ATOM 2158 N N . VAL A 1 266 ? 9.062 -11.461 13.766 1 70.06 266 VAL A N 1
ATOM 2159 C CA . VAL A 1 266 ? 9.555 -10.281 14.477 1 70.06 266 VAL A CA 1
ATOM 2160 C C . VAL A 1 266 ? 8.719 -9.062 14.109 1 70.06 266 VAL A C 1
ATOM 2162 O O . VAL A 1 266 ? 8.523 -8.164 14.93 1 70.06 266 VAL A O 1
ATOM 2165 N N . ILE A 1 267 ? 8.219 -9.133 12.914 1 70.62 267 ILE A N 1
ATOM 2166 C CA . ILE A 1 267 ? 7.422 -8 12.453 1 70.62 267 ILE A CA 1
ATOM 2167 C C . ILE A 1 267 ? 5.992 -8.133 12.977 1 70.62 267 ILE A C 1
ATOM 2169 O O . ILE A 1 267 ? 5.34 -7.125 13.273 1 70.62 267 ILE A O 1
ATOM 2173 N N . GLY A 1 268 ? 5.516 -9.305 13.094 1 70.31 268 GLY A N 1
ATOM 2174 C CA . GLY A 1 268 ? 4.176 -9.617 13.57 1 70.31 268 GLY A CA 1
ATOM 2175 C C . GLY A 1 268 ? 3.818 -11.086 13.422 1 70.31 268 GLY A C 1
ATOM 2176 O O . GLY A 1 268 ? 4.531 -11.844 12.766 1 70.31 268 GLY A O 1
ATOM 2177 N N . PRO A 1 269 ? 2.785 -11.273 14.133 1 67.31 269 PRO A N 1
ATOM 2178 C CA . PRO A 1 269 ? 2.398 -12.688 14.062 1 67.31 269 PRO A CA 1
ATOM 2179 C C . PRO A 1 269 ? 1.937 -13.102 12.672 1 67.31 269 PRO A C 1
ATOM 2181 O O . PRO A 1 269 ? 1.042 -12.469 12.094 1 67.31 269 PRO A O 1
ATOM 2184 N N . ASN A 1 270 ? 2.463 -14.219 12.258 1 66.75 270 ASN A N 1
ATOM 2185 C CA . ASN A 1 270 ? 2.166 -14.789 10.945 1 66.75 270 ASN A CA 1
ATOM 2186 C C . ASN A 1 270 ? 2.17 -13.727 9.859 1 66.75 270 ASN A C 1
ATOM 2188 O O . ASN A 1 270 ? 1.215 -13.609 9.086 1 66.75 270 ASN A O 1
ATOM 2192 N N . PHE A 1 271 ? 3.193 -12.914 10.023 1 72.81 271 PHE A N 1
ATOM 2193 C CA . PHE A 1 271 ? 3.41 -11.875 9.031 1 72.81 271 PHE A CA 1
ATOM 2194 C C . PHE A 1 271 ? 4.051 -12.453 7.773 1 72.81 271 PHE A C 1
ATOM 2196 O O . PHE A 1 271 ? 5.273 -12.578 7.699 1 72.81 271 PHE A O 1
ATOM 2203 N N . ARG A 1 272 ? 3.047 -13 7.098 1 78.75 272 ARG A N 1
ATOM 2204 C CA . ARG A 1 272 ? 3.555 -13.57 5.852 1 78.75 272 ARG A CA 1
ATOM 2205 C C . ARG A 1 272 ? 2.611 -13.266 4.691 1 78.75 272 ARG A C 1
ATOM 2207 O O . ARG A 1 272 ? 1.437 -12.961 4.902 1 78.75 272 ARG A O 1
ATOM 2214 N N . TYR A 1 273 ? 3.096 -13.102 3.553 1 86.19 273 TYR A N 1
ATOM 2215 C CA . TYR A 1 273 ? 2.465 -13.102 2.238 1 86.19 273 TYR A CA 1
ATOM 2216 C C . TYR A 1 273 ? 1.929 -11.719 1.889 1 86.19 273 TYR A C 1
ATOM 2218 O O . TYR A 1 273 ? 1.769 -11.383 0.711 1 86.19 273 TYR A O 1
ATOM 2226 N N . ASN A 1 274 ? 1.559 -10.914 2.977 1 88.62 274 ASN A N 1
ATOM 2227 C CA . ASN A 1 274 ? 1.01 -9.594 2.715 1 88.62 274 ASN A CA 1
ATOM 2228 C C . ASN A 1 274 ? 1.422 -8.594 3.793 1 88.62 274 ASN A C 1
ATOM 2230 O O . ASN A 1 274 ? 1.149 -8.797 4.977 1 88.62 274 ASN A O 1
ATOM 2234 N N . ILE A 1 275 ? 1.934 -7.52 3.432 1 84.38 275 ILE A N 1
ATOM 2235 C CA . ILE A 1 275 ? 2.539 -6.52 4.305 1 84.38 275 ILE A CA 1
ATOM 2236 C C . ILE A 1 275 ? 1.491 -5.977 5.273 1 84.38 275 ILE A C 1
ATOM 2238 O O . ILE A 1 275 ? 1.816 -5.59 6.398 1 84.38 275 ILE A O 1
ATOM 2242 N N . GLN A 1 276 ? 0.239 -5.984 4.922 1 82.81 276 GLN A N 1
ATOM 2243 C CA . GLN A 1 276 ? -0.785 -5.316 5.719 1 82.81 276 GLN A CA 1
ATOM 2244 C C . GLN A 1 276 ? -1.603 -6.324 6.52 1 82.81 276 GLN A C 1
ATOM 2246 O O . GLN A 1 276 ? -2.486 -5.941 7.289 1 82.81 276 GLN A O 1
ATOM 2251 N N . ILE A 1 277 ? -1.357 -7.559 6.312 1 81.94 277 ILE A N 1
ATOM 2252 C CA . ILE A 1 277 ? -2.182 -8.57 6.973 1 81.94 277 ILE A CA 1
ATOM 2253 C C . ILE A 1 277 ? -1.352 -9.312 8.016 1 81.94 277 ILE A C 1
ATOM 2255 O O . ILE A 1 277 ? -0.343 -9.938 7.684 1 81.94 277 ILE A O 1
ATOM 2259 N N . TYR A 1 278 ? -1.855 -9.133 9.156 1 77.12 278 TYR A N 1
ATOM 2260 C CA . TYR A 1 278 ? -1.286 -9.867 10.281 1 77.12 278 TYR A CA 1
ATOM 2261 C C . TYR A 1 278 ? -2.178 -11.039 10.672 1 77.12 278 TYR A C 1
ATOM 2263 O O . TYR A 1 278 ? -3.363 -11.062 10.336 1 77.12 278 TYR A O 1
ATOM 2271 N N . ASN A 1 279 ? -1.671 -12.086 11.258 1 79.12 279 ASN A N 1
ATOM 2272 C CA . ASN A 1 279 ? -2.41 -13.312 11.539 1 79.12 279 ASN A CA 1
ATOM 2273 C C . ASN A 1 279 ? -3.061 -13.875 10.281 1 79.12 279 ASN A C 1
ATOM 2275 O O . ASN A 1 279 ? -4.266 -14.133 10.258 1 79.12 279 ASN A O 1
ATOM 2279 N N . TYR A 1 280 ? -2.357 -13.969 9.273 1 77.75 280 TYR A N 1
ATOM 2280 C CA . TYR A 1 280 ? -2.811 -14.43 7.969 1 77.75 280 TYR A CA 1
ATOM 2281 C C . TYR A 1 280 ? -3.523 -15.766 8.078 1 77.75 280 TYR A C 1
ATOM 2283 O O . TYR A 1 280 ? -3.049 -16.672 8.766 1 77.75 280 TYR A O 1
ATOM 2291 N N . ASP A 1 281 ? -4.711 -15.852 7.516 1 78.81 281 ASP A N 1
ATOM 2292 C CA . ASP A 1 281 ? -5.445 -17.109 7.391 1 78.81 281 ASP A CA 1
ATOM 2293 C C . ASP A 1 281 ? -4.91 -17.938 6.23 1 78.81 281 ASP A C 1
ATOM 2295 O O . ASP A 1 281 ? -5.086 -17.578 5.066 1 78.81 281 ASP A O 1
ATOM 2299 N N . ASP A 1 282 ? -4.383 -19.062 6.52 1 78.25 282 ASP A N 1
ATOM 2300 C CA . ASP A 1 282 ? -3.736 -19.891 5.516 1 78.25 282 ASP A CA 1
ATOM 2301 C C . ASP A 1 282 ? -4.77 -20.656 4.68 1 78.25 282 ASP A C 1
ATOM 2303 O O . ASP A 1 282 ? -4.434 -21.234 3.645 1 78.25 282 ASP A O 1
ATOM 2307 N N . GLY A 1 283 ? -6.004 -20.578 5.109 1 85.94 283 GLY A N 1
ATOM 2308 C CA . GLY A 1 283 ? -7.043 -21.234 4.344 1 85.94 283 GLY A CA 1
ATOM 2309 C C . GLY A 1 283 ? -6.926 -22.75 4.367 1 85.94 283 GLY A C 1
ATOM 2310 O O . GLY A 1 283 ? -6.949 -23.406 3.316 1 85.94 283 GLY A O 1
ATOM 2311 N N . ASP A 1 284 ? -6.758 -23.297 5.465 1 90.44 284 ASP A N 1
ATOM 2312 C CA . ASP A 1 284 ? -6.48 -24.719 5.559 1 90.44 284 ASP A CA 1
ATOM 2313 C C . ASP A 1 284 ? -7.777 -25.531 5.586 1 90.44 284 ASP A C 1
ATOM 2315 O O . ASP A 1 284 ? -7.75 -26.766 5.676 1 90.44 284 ASP A O 1
ATOM 2319 N N . GLN A 1 285 ? -8.906 -24.922 5.367 1 95.25 285 GLN A N 1
ATOM 2320 C CA . GLN A 1 285 ? -10.203 -25.594 5.406 1 95.25 285 GLN A CA 1
ATOM 2321 C C . GLN A 1 285 ? -10.297 -26.672 4.336 1 95.25 285 GLN A C 1
ATOM 2323 O O . GLN A 1 285 ? -10.906 -27.719 4.555 1 95.25 285 GLN A O 1
ATOM 2328 N N . TYR A 1 286 ? -9.703 -26.422 3.219 1 97.06 286 TYR A N 1
ATOM 2329 C CA . TYR A 1 286 ? -9.789 -27.375 2.121 1 97.06 286 TYR A CA 1
ATOM 2330 C C . TYR A 1 286 ? -9.039 -28.656 2.461 1 97.06 286 TYR A C 1
ATOM 2332 O O . TYR A 1 286 ? -9.344 -29.734 1.919 1 97.06 286 TYR A O 1
ATOM 2340 N N . GLU A 1 287 ? -8.031 -28.609 3.305 1 97.44 287 GLU A N 1
ATOM 2341 C CA . GLU A 1 287 ? -7.312 -29.812 3.711 1 97.44 287 GLU A CA 1
ATOM 2342 C C . GLU A 1 287 ? -8.219 -30.781 4.465 1 97.44 287 GLU A C 1
ATOM 2344 O O . GLU A 1 287 ? -8.203 -31.984 4.211 1 97.44 287 GLU A O 1
ATOM 2349 N N . ASP A 1 288 ? -9.016 -30.203 5.395 1 96.94 288 ASP A N 1
ATOM 2350 C CA . ASP A 1 288 ? -9.977 -31.016 6.113 1 96.94 288 ASP A CA 1
ATOM 2351 C C . ASP A 1 288 ? -10.992 -31.641 5.156 1 96.94 288 ASP A C 1
ATOM 2353 O O . ASP A 1 288 ? -11.359 -32.812 5.305 1 96.94 288 ASP A O 1
ATOM 2357 N N . PHE A 1 289 ? -11.445 -30.875 4.234 1 98.06 289 PHE A N 1
ATOM 2358 C CA . PHE A 1 289 ? -12.406 -31.359 3.254 1 98.06 289 PHE A CA 1
ATOM 2359 C C . PHE A 1 289 ? -11.844 -32.562 2.5 1 98.06 289 PHE A C 1
ATOM 2361 O O . PHE A 1 289 ? -12.516 -33.594 2.355 1 98.06 289 PHE A O 1
ATOM 2368 N N . ILE A 1 290 ? -10.609 -32.438 1.969 1 97.94 290 ILE A N 1
ATOM 2369 C CA . ILE A 1 290 ? -9.961 -33.5 1.227 1 97.94 290 ILE A CA 1
ATOM 2370 C C . ILE A 1 290 ? -9.789 -34.719 2.131 1 97.94 290 ILE A C 1
ATOM 2372 O O . ILE A 1 290 ? -10.086 -35.844 1.73 1 97.94 290 ILE A O 1
ATOM 2376 N N . ASN A 1 291 ? -9.359 -34.531 3.348 1 97.75 291 ASN A N 1
ATOM 2377 C CA . ASN A 1 291 ? -9.117 -35.625 4.273 1 97.75 291 ASN A CA 1
ATOM 2378 C C . ASN A 1 291 ? -10.422 -36.312 4.684 1 97.75 291 ASN A C 1
ATOM 2380 O O . ASN A 1 291 ? -10.445 -37.5 4.926 1 97.75 291 ASN A O 1
ATOM 2384 N N . ASP A 1 292 ? -11.469 -35.562 4.777 1 97.06 292 ASP A N 1
ATOM 2385 C CA . ASP A 1 292 ? -12.781 -36.094 5.109 1 97.06 292 ASP A CA 1
ATOM 2386 C C . ASP A 1 292 ? -13.359 -36.875 3.934 1 97.06 292 ASP A C 1
ATOM 2388 O O . ASP A 1 292 ? -14.289 -37.688 4.105 1 97.06 292 ASP A O 1
ATOM 2392 N N . HIS A 1 293 ? -12.875 -36.719 2.721 1 97.56 293 HIS A N 1
ATOM 2393 C CA . HIS A 1 293 ? -13.406 -37.344 1.526 1 97.56 293 HIS A CA 1
ATOM 2394 C C . HIS A 1 293 ? -12.305 -38.125 0.784 1 97.56 293 HIS A C 1
ATOM 2396 O O . HIS A 1 293 ? -12.281 -38.125 -0.449 1 97.56 293 HIS A O 1
ATOM 2402 N N . LYS A 1 294 ? -11.391 -38.656 1.39 1 96.56 294 LYS A N 1
ATOM 2403 C CA . LYS A 1 294 ? -10.242 -39.344 0.81 1 96.56 294 LYS A CA 1
ATOM 2404 C C . LYS A 1 294 ? -10.695 -40.406 -0.191 1 96.56 294 LYS A C 1
ATOM 2406 O O . LYS A 1 294 ? -10.117 -40.531 -1.271 1 96.56 294 LYS A O 1
ATOM 2411 N N . LYS A 1 295 ? -11.703 -41.125 0.149 1 96 295 LYS A N 1
ATOM 2412 C CA . LYS A 1 295 ? -12.203 -42.188 -0.729 1 96 295 LYS A CA 1
ATOM 2413 C C . LYS A 1 295 ? -12.734 -41.625 -2.039 1 96 295 LYS A C 1
ATOM 2415 O O . LYS A 1 295 ? -12.516 -42.188 -3.107 1 96 295 LYS A O 1
ATOM 2420 N N . GLN A 1 296 ? -13.414 -40.531 -1.943 1 96.62 296 GLN A N 1
ATOM 2421 C CA . GLN A 1 296 ? -13.969 -39.844 -3.121 1 96.62 296 GLN A CA 1
ATOM 2422 C C . GLN A 1 296 ? -12.859 -39.406 -4.074 1 96.62 296 GLN A C 1
ATOM 2424 O O . GLN A 1 296 ? -13.023 -39.469 -5.293 1 96.62 296 GLN A O 1
ATOM 2429 N N . PHE A 1 297 ? -11.695 -39.094 -3.5 1 96.88 297 PHE A N 1
ATOM 2430 C CA . PHE A 1 297 ? -10.586 -38.562 -4.309 1 96.88 297 PHE A CA 1
ATOM 2431 C C . PHE A 1 297 ? -9.57 -39.688 -4.586 1 96.88 297 PHE A C 1
ATOM 2433 O O . PHE A 1 297 ? -8.516 -39.406 -5.16 1 96.88 297 PHE A O 1
ATOM 2440 N N . ASP A 1 298 ? -9.812 -40.844 -4.133 1 95.19 298 ASP A N 1
ATOM 2441 C CA . ASP A 1 298 ? -8.977 -42.031 -4.34 1 95.19 298 ASP A CA 1
ATOM 2442 C C . ASP A 1 298 ? -7.609 -41.875 -3.682 1 95.19 298 ASP A C 1
ATOM 2444 O O . ASP A 1 298 ? -6.602 -42.344 -4.203 1 95.19 298 ASP A O 1
ATOM 2448 N N . LEU A 1 299 ? -7.578 -41.031 -2.711 1 94.88 299 LEU A N 1
ATOM 2449 C CA . LEU A 1 299 ? -6.383 -40.906 -1.886 1 94.88 299 LEU A CA 1
ATOM 2450 C C . LEU A 1 299 ? -6.25 -42.094 -0.948 1 94.88 299 LEU A C 1
ATOM 2452 O O . LEU A 1 299 ? -7.18 -42.406 -0.203 1 94.88 299 LEU A O 1
ATOM 2456 N N . PRO A 1 300 ? -5.074 -42.75 -1.062 1 92.31 300 PRO A N 1
ATOM 2457 C CA . PRO A 1 300 ? -4.906 -43.906 -0.175 1 92.31 300 PRO A CA 1
ATOM 2458 C C . PRO A 1 300 ? -5.203 -43.562 1.286 1 92.31 300 PRO A C 1
ATOM 2460 O O . PRO A 1 300 ? -4.816 -42.5 1.77 1 92.31 300 PRO A O 1
ATOM 2463 N N . ALA A 1 301 ? -5.801 -44.469 2.021 1 93.19 301 ALA A N 1
ATOM 2464 C CA . ALA A 1 301 ? -6.316 -44.25 3.371 1 93.19 301 ALA A CA 1
ATOM 2465 C C . ALA A 1 301 ? -5.188 -43.906 4.34 1 93.19 301 ALA A C 1
ATOM 2467 O O . ALA A 1 301 ? -5.383 -43.125 5.281 1 93.19 301 ALA A O 1
ATOM 2468 N N . ASN A 1 302 ? -4.062 -44.406 4.125 1 92.31 302 ASN A N 1
ATOM 2469 C CA . ASN A 1 302 ? -2.953 -44.25 5.055 1 92.31 302 ASN A CA 1
ATOM 2470 C C . ASN A 1 302 ? -2.24 -42.906 4.832 1 92.31 302 ASN A C 1
ATOM 2472 O O . ASN A 1 302 ? -1.317 -42.562 5.57 1 92.31 302 ASN A O 1
ATOM 2476 N N . ILE A 1 303 ? -2.6 -42.219 3.82 1 93.12 303 ILE A N 1
ATOM 2477 C CA . ILE A 1 303 ? -1.986 -40.938 3.531 1 93.12 303 ILE A CA 1
ATOM 2478 C C . ILE A 1 303 ? -2.885 -39.812 4.043 1 93.12 303 ILE A C 1
ATOM 2480 O O . ILE A 1 303 ? -4.082 -39.781 3.756 1 93.12 303 ILE A O 1
ATOM 2484 N N . THR A 1 304 ? -2.295 -38.969 4.895 1 95.12 304 THR A N 1
ATOM 2485 C CA . THR A 1 304 ? -2.986 -37.75 5.293 1 95.12 304 THR A CA 1
ATOM 2486 C C . THR A 1 304 ? -2.602 -36.562 4.383 1 95.12 304 THR A C 1
ATOM 2488 O O . THR A 1 304 ? -1.416 -36.312 4.18 1 95.12 304 THR A O 1
ATOM 2491 N N . PHE A 1 305 ? -3.588 -35.969 3.855 1 96.94 305 PHE A N 1
ATOM 2492 C CA . PHE A 1 305 ? -3.342 -34.844 2.973 1 96.94 305 PHE A CA 1
ATOM 2493 C C . PHE A 1 305 ? -2.814 -33.656 3.76 1 96.94 305 PHE A C 1
ATOM 2495 O O . PHE A 1 305 ? -3.361 -33.281 4.809 1 96.94 305 PHE A O 1
ATOM 2502 N N . GLU A 1 306 ? -1.789 -33.031 3.238 1 95.31 306 GLU A N 1
ATOM 2503 C CA . GLU A 1 306 ? -1.233 -31.781 3.711 1 95.31 306 GLU A CA 1
ATOM 2504 C C . GLU A 1 306 ? -0.964 -30.828 2.549 1 95.31 306 GLU A C 1
ATOM 2506 O O . GLU A 1 306 ? -0.519 -31.25 1.48 1 95.31 306 GLU A O 1
ATOM 2511 N N . GLY A 1 307 ? -1.233 -29.578 2.795 1 95.81 307 GLY A N 1
ATOM 2512 C CA . GLY A 1 307 ? -1.068 -28.578 1.752 1 95.81 307 GLY A CA 1
ATOM 2513 C C . GLY A 1 307 ? 0.366 -28.453 1.274 1 95.81 307 GLY A C 1
ATOM 2514 O O . GLY A 1 307 ? 0.612 -28.219 0.089 1 95.81 307 GLY A O 1
ATOM 2515 N N . CYS A 1 308 ? 1.289 -28.562 2.225 1 95.31 308 CYS A N 1
ATOM 2516 C CA . CYS A 1 308 ? 2.705 -28.469 1.891 1 95.31 308 CYS A CA 1
ATOM 2517 C C . CYS A 1 308 ? 3.516 -29.531 2.611 1 95.31 308 CYS A C 1
ATOM 2519 O O . CYS A 1 308 ? 3.135 -29.984 3.695 1 95.31 308 CYS A O 1
ATOM 2521 N N . ASN A 1 309 ? 4.539 -29.953 1.938 1 95.31 309 ASN A N 1
ATOM 2522 C CA . ASN A 1 309 ? 5.445 -30.953 2.473 1 95.31 309 ASN A CA 1
ATOM 2523 C C . ASN A 1 309 ? 6.844 -30.391 2.701 1 95.31 309 ASN A C 1
ATOM 2525 O O . ASN A 1 309 ? 7.59 -30.172 1.746 1 95.31 309 ASN A O 1
ATOM 2529 N N . GLN A 1 310 ? 7.254 -30.297 3.914 1 93.56 310 GLN A N 1
ATOM 2530 C CA . GLN A 1 310 ? 8.508 -29.672 4.297 1 93.56 310 GLN A CA 1
ATOM 2531 C C . GLN A 1 310 ? 9.703 -30.484 3.811 1 93.56 310 GLN A C 1
ATOM 2533 O O . GLN A 1 310 ? 10.758 -29.922 3.494 1 93.56 310 GLN A O 1
ATOM 2538 N N . ASP A 1 311 ? 9.555 -31.766 3.748 1 93.5 311 ASP A N 1
ATOM 2539 C CA . ASP A 1 311 ? 10.656 -32.594 3.283 1 93.5 311 ASP A CA 1
ATOM 2540 C C . ASP A 1 311 ? 11.008 -32.281 1.832 1 93.5 311 ASP A C 1
ATOM 2542 O O . ASP A 1 311 ? 12.188 -32.281 1.462 1 93.5 311 ASP A O 1
ATOM 2546 N N . ILE A 1 312 ? 9.992 -32.094 1.021 1 94.75 312 ILE A N 1
ATOM 2547 C CA . ILE A 1 312 ? 10.234 -31.703 -0.365 1 94.75 312 ILE A CA 1
ATOM 2548 C C . ILE A 1 312 ? 10.914 -30.328 -0.414 1 94.75 312 ILE A C 1
ATOM 2550 O O . ILE A 1 312 ? 11.867 -30.125 -1.171 1 94.75 312 ILE A O 1
ATOM 2554 N N . TYR A 1 313 ? 10.422 -29.438 0.399 1 95.31 313 TYR A N 1
ATOM 2555 C CA . TYR A 1 313 ? 10.984 -28.094 0.458 1 95.31 313 TYR A CA 1
ATOM 2556 C C . TYR A 1 313 ? 12.492 -28.141 0.701 1 95.31 313 TYR A C 1
ATOM 2558 O O . TYR A 1 313 ? 13.258 -27.484 0.004 1 95.31 313 TYR A O 1
ATOM 2566 N N . MET A 1 314 ? 12.922 -28.969 1.634 1 94.75 314 MET A N 1
ATOM 2567 C CA . MET A 1 314 ? 14.336 -29.078 1.99 1 94.75 314 MET A CA 1
ATOM 2568 C C . MET A 1 314 ? 15.109 -29.844 0.924 1 94.75 314 MET A C 1
ATOM 2570 O O . MET A 1 314 ? 16.281 -29.547 0.669 1 94.75 314 MET A O 1
ATOM 2574 N N . ALA A 1 315 ? 14.445 -30.828 0.324 1 94.88 315 ALA A N 1
ATOM 2575 C CA . ALA A 1 315 ? 15.094 -31.594 -0.73 1 94.88 315 ALA A CA 1
ATOM 2576 C C . ALA A 1 315 ? 15.461 -30.703 -1.915 1 94.88 315 ALA A C 1
ATOM 2578 O O . ALA A 1 315 ? 16.453 -30.953 -2.607 1 94.88 315 ALA A O 1
ATOM 2579 N N . PHE A 1 316 ? 14.711 -29.656 -2.105 1 96.81 316 PHE A N 1
ATOM 2580 C CA . PHE A 1 316 ? 14.914 -28.766 -3.238 1 96.81 316 PHE A CA 1
ATOM 2581 C C . PHE A 1 316 ? 15.883 -27.641 -2.875 1 96.81 316 PHE A C 1
ATOM 2583 O O . PHE A 1 316 ? 16 -26.656 -3.605 1 96.81 316 PHE A O 1
ATOM 2590 N N . ALA A 1 317 ? 16.625 -27.703 -1.821 1 96.62 317 ALA A N 1
ATOM 2591 C CA . ALA A 1 317 ? 17.453 -26.625 -1.305 1 96.62 317 ALA A CA 1
ATOM 2592 C C . ALA A 1 317 ? 18.375 -26.078 -2.389 1 96.62 317 ALA A C 1
ATOM 2594 O O . ALA A 1 317 ? 18.469 -24.859 -2.578 1 96.62 317 ALA A O 1
ATOM 2595 N N . GLU A 1 318 ? 19.047 -26.906 -3.084 1 96.5 318 GLU A N 1
ATOM 2596 C CA . GLU A 1 318 ? 19.938 -26.453 -4.145 1 96.5 318 GLU A CA 1
ATOM 2597 C C . GLU A 1 318 ? 19.156 -25.844 -5.301 1 96.5 318 GLU A C 1
ATOM 2599 O O . GLU A 1 318 ? 19.547 -24.797 -5.82 1 96.5 318 GLU A O 1
ATOM 2604 N N . ASP A 1 319 ? 18.109 -26.5 -5.711 1 97.62 319 ASP A N 1
ATOM 2605 C CA . ASP A 1 319 ? 17.281 -26.031 -6.816 1 97.62 319 ASP A CA 1
ATOM 2606 C C . ASP A 1 319 ? 16.75 -24.625 -6.547 1 97.62 319 ASP A C 1
ATOM 2608 O O . ASP A 1 319 ? 16.594 -23.812 -7.473 1 97.62 319 ASP A O 1
ATOM 2612 N N . GLN A 1 320 ? 16.484 -24.281 -5.328 1 97.25 320 GLN A N 1
ATOM 2613 C CA . GLN A 1 320 ? 15.922 -23 -4.918 1 97.25 320 GLN A CA 1
ATOM 2614 C C . GLN A 1 320 ? 16.969 -21.891 -5.02 1 97.25 320 GLN A C 1
ATOM 2616 O O . GLN A 1 320 ? 16.656 -20.703 -4.828 1 97.25 320 GLN A O 1
ATOM 2621 N N . THR A 1 321 ? 18.203 -22.203 -5.336 1 97.25 321 THR A N 1
ATOM 2622 C CA . THR A 1 321 ? 19.25 -21.188 -5.426 1 97.25 321 THR A CA 1
ATOM 2623 C C . THR A 1 321 ? 19.688 -21 -6.875 1 97.25 321 THR A C 1
ATOM 2625 O O . THR A 1 321 ? 20.453 -20.078 -7.18 1 97.25 321 THR A O 1
ATOM 2628 N N . ILE A 1 322 ? 19.156 -21.797 -7.809 1 96.69 322 ILE A N 1
ATOM 2629 C CA . ILE A 1 322 ? 19.562 -21.781 -9.211 1 96.69 322 ILE A CA 1
ATOM 2630 C C . ILE A 1 322 ? 18.703 -20.781 -9.984 1 96.69 322 ILE A C 1
ATOM 2632 O O . ILE A 1 322 ? 17.5 -20.641 -9.703 1 96.69 322 ILE A O 1
ATOM 2636 N N . SER A 1 323 ? 19.297 -20.125 -10.984 1 97.38 323 SER A N 1
ATOM 2637 C CA . SER A 1 323 ? 18.562 -19.203 -11.859 1 97.38 323 SER A CA 1
ATOM 2638 C C . SER A 1 323 ? 17.906 -19.953 -13.008 1 97.38 323 SER A C 1
ATOM 2640 O O . SER A 1 323 ? 18.516 -20.812 -13.633 1 97.38 323 SER A O 1
ATOM 2642 N N . VAL A 1 324 ? 16.688 -19.656 -13.281 1 98.56 324 VAL A N 1
ATOM 2643 C CA . VAL A 1 324 ? 16 -20.266 -14.422 1 98.56 324 VAL A CA 1
ATOM 2644 C C . VAL A 1 324 ? 15.789 -19.219 -15.516 1 98.56 324 VAL A C 1
ATOM 2646 O O . VAL A 1 324 ? 14.992 -19.422 -16.438 1 98.56 324 VAL A O 1
ATOM 2649 N N . LEU A 1 325 ? 16.5 -18.109 -15.453 1 98.44 325 LEU A N 1
ATOM 2650 C CA . LEU A 1 325 ? 16.391 -17.047 -16.453 1 98.44 325 LEU A CA 1
ATOM 2651 C C . LEU A 1 325 ? 16.719 -17.578 -17.844 1 98.44 325 LEU A C 1
ATOM 2653 O O . LEU A 1 325 ? 16.078 -17.172 -18.828 1 98.44 325 LEU A O 1
ATOM 2657 N N . PRO A 1 326 ? 17.688 -18.5 -18.031 1 98.06 326 PRO A N 1
ATOM 2658 C CA . PRO A 1 326 ? 17.938 -19.031 -19.375 1 98.06 326 PRO A CA 1
ATOM 2659 C C . PRO A 1 326 ? 16.703 -19.703 -19.984 1 98.06 326 PRO A C 1
ATOM 2661 O O . PRO A 1 326 ? 16.469 -19.594 -21.188 1 98.06 326 PRO A O 1
ATOM 2664 N N . SER A 1 327 ? 15.914 -20.375 -19.125 1 98.75 327 SER A N 1
ATOM 2665 C CA . SER A 1 327 ? 14.68 -20.984 -19.609 1 98.75 327 SER A CA 1
ATOM 2666 C C . SER A 1 327 ? 13.688 -19.906 -20.078 1 98.75 327 SER A C 1
ATOM 2668 O O . SER A 1 327 ? 13.023 -20.078 -21.094 1 98.75 327 SER A O 1
ATOM 2670 N N . ILE A 1 328 ? 13.594 -18.828 -19.344 1 98.88 328 ILE A N 1
ATOM 2671 C CA . ILE A 1 328 ? 12.703 -17.734 -19.688 1 98.88 328 ILE A CA 1
ATOM 2672 C C . ILE A 1 328 ? 13.172 -17.078 -20.984 1 98.88 328 ILE A C 1
ATOM 2674 O O . ILE A 1 328 ? 12.367 -16.781 -21.875 1 98.88 328 ILE A O 1
ATOM 2678 N N . ASP A 1 329 ? 14.484 -16.875 -21.125 1 98.75 329 ASP A N 1
ATOM 2679 C CA . ASP A 1 329 ? 15.062 -16.328 -22.359 1 98.75 329 ASP A CA 1
ATOM 2680 C C . ASP A 1 329 ? 14.727 -17.219 -23.562 1 98.75 329 ASP A C 1
ATOM 2682 O O . ASP A 1 329 ? 14.375 -16.703 -24.625 1 98.75 329 ASP A O 1
ATOM 2686 N N . TYR A 1 330 ? 14.859 -18.469 -23.359 1 98.81 330 TYR A N 1
ATOM 2687 C CA . TYR A 1 330 ? 14.539 -19.406 -24.422 1 98.81 330 TYR A CA 1
ATOM 2688 C C . TYR A 1 330 ? 13.078 -19.281 -24.844 1 98.81 330 TYR A C 1
ATOM 2690 O O . TYR A 1 330 ? 12.773 -19.203 -26.031 1 98.81 330 TYR A O 1
ATOM 2698 N N . LEU A 1 331 ? 12.156 -19.25 -23.906 1 98.88 331 LEU A N 1
ATOM 2699 C CA . LEU A 1 331 ? 10.734 -19.172 -24.203 1 98.88 331 LEU A CA 1
ATOM 2700 C C . LEU A 1 331 ? 10.414 -17.891 -24.984 1 98.88 331 LEU A C 1
ATOM 2702 O O . LEU A 1 331 ? 9.672 -17.938 -25.969 1 98.88 331 LEU A O 1
ATOM 2706 N N . LEU A 1 332 ? 10.977 -16.812 -24.516 1 98.81 332 LEU A N 1
ATOM 2707 C CA . LEU A 1 332 ? 10.766 -15.547 -25.203 1 98.81 332 LEU A CA 1
ATOM 2708 C C . LEU A 1 332 ? 11.289 -15.617 -26.641 1 98.81 332 LEU A C 1
ATOM 2710 O O . LEU A 1 332 ? 10.664 -15.094 -27.562 1 98.81 332 LEU A O 1
ATOM 2714 N N . SER A 1 333 ? 12.438 -16.25 -26.859 1 98.62 333 SER A N 1
ATOM 2715 C CA . SER A 1 333 ? 13.016 -16.375 -28.188 1 98.62 333 SER A CA 1
ATOM 2716 C C . SER A 1 333 ? 12.125 -17.234 -29.094 1 98.62 333 SER A C 1
ATOM 2718 O O . SER A 1 333 ? 12.164 -17.094 -30.312 1 98.62 333 SER A O 1
ATOM 2720 N N . GLN A 1 334 ? 11.305 -18.141 -28.484 1 98.44 334 GLN A N 1
ATOM 2721 C CA . GLN A 1 334 ? 10.391 -19 -29.234 1 98.44 334 GLN A CA 1
ATOM 2722 C C . GLN A 1 334 ? 9.016 -18.344 -29.359 1 98.44 334 GLN A C 1
ATOM 2724 O O . GLN A 1 334 ? 8.047 -18.984 -29.781 1 98.44 334 GLN A O 1
ATOM 2729 N N . GLU A 1 335 ? 8.898 -17.125 -28.953 1 98 335 GLU A N 1
ATOM 2730 C CA . GLU A 1 335 ? 7.688 -16.312 -29.031 1 98 335 GLU A CA 1
ATOM 2731 C C . GLU A 1 335 ? 6.57 -16.906 -28.172 1 98 335 GLU A C 1
ATOM 2733 O O . GLU A 1 335 ? 5.402 -16.875 -28.562 1 98 335 GLU A O 1
ATOM 2738 N N . ILE A 1 336 ? 6.984 -17.562 -27.141 1 98.69 336 ILE A N 1
ATOM 2739 C CA . ILE A 1 336 ? 6.051 -17.938 -26.078 1 98.69 336 ILE A CA 1
ATOM 2740 C C . ILE A 1 336 ? 5.797 -16.75 -25.156 1 98.69 336 ILE A C 1
ATOM 2742 O O . ILE A 1 336 ? 6.742 -16.094 -24.719 1 98.69 336 ILE A O 1
ATOM 2746 N N . LYS A 1 337 ? 4.594 -16.5 -24.891 1 98.38 337 LYS A N 1
ATOM 2747 C CA . LYS A 1 337 ? 4.211 -15.383 -24.031 1 98.38 337 LYS A CA 1
ATOM 2748 C C . LYS A 1 337 ? 4.672 -15.609 -22.594 1 98.38 337 LYS A C 1
ATOM 2750 O O . LYS A 1 337 ? 4.422 -16.672 -22.016 1 98.38 337 LYS A O 1
ATOM 2755 N N . VAL A 1 338 ? 5.375 -14.617 -22.016 1 98.88 338 VAL A N 1
ATOM 2756 C CA . VAL A 1 338 ? 5.789 -14.648 -20.625 1 98.88 338 VAL A CA 1
ATOM 2757 C C . VAL A 1 338 ? 5.109 -13.516 -19.859 1 98.88 338 VAL A C 1
ATOM 2759 O O . VAL A 1 338 ? 5.402 -12.336 -20.078 1 98.88 338 VAL A O 1
ATOM 2762 N N . PHE A 1 339 ? 4.234 -13.883 -18.969 1 98.75 339 PHE A N 1
ATOM 2763 C CA . PHE A 1 339 ? 3.469 -12.953 -18.156 1 98.75 339 PHE A CA 1
ATOM 2764 C C . PHE A 1 339 ? 3.859 -13.07 -16.688 1 98.75 339 PHE A C 1
ATOM 2766 O O . PHE A 1 339 ? 3.514 -14.047 -16.031 1 98.75 339 PHE A O 1
ATOM 2773 N N . VAL A 1 340 ? 4.602 -12.102 -16.219 1 98.44 340 VAL A N 1
ATOM 2774 C CA . VAL A 1 340 ? 5.012 -12.062 -14.82 1 98.44 340 VAL A CA 1
ATOM 2775 C C . VAL A 1 340 ? 4.113 -11.109 -14.047 1 98.44 340 VAL A C 1
ATOM 2777 O O . VAL A 1 340 ? 4.031 -9.922 -14.367 1 98.44 340 VAL A O 1
ATOM 2780 N N . TYR A 1 341 ? 3.436 -11.633 -13.055 1 97.69 341 TYR A N 1
ATOM 2781 C CA . TYR A 1 341 ? 2.576 -10.766 -12.25 1 97.69 341 TYR A CA 1
ATOM 2782 C C . TYR A 1 341 ? 2.961 -10.836 -10.781 1 97.69 341 TYR A C 1
ATOM 2784 O O . TYR A 1 341 ? 3.596 -11.797 -10.336 1 97.69 341 TYR A O 1
ATOM 2792 N N . HIS A 1 342 ? 2.678 -9.844 -10.102 1 94.5 342 HIS A N 1
ATOM 2793 C CA . HIS A 1 342 ? 3.074 -9.773 -8.703 1 94.5 342 HIS A CA 1
ATOM 2794 C C . HIS A 1 342 ? 2.129 -8.875 -7.906 1 94.5 342 HIS A C 1
ATOM 2796 O O . HIS A 1 342 ? 1.555 -7.934 -8.453 1 94.5 342 HIS A O 1
ATOM 2802 N N . GLY A 1 343 ? 1.926 -9.258 -6.629 1 95.5 343 GLY A N 1
ATOM 2803 C CA . GLY A 1 343 ? 1.208 -8.398 -5.699 1 95.5 343 GLY A CA 1
ATOM 2804 C C . GLY A 1 343 ? 2.074 -7.305 -5.105 1 95.5 343 GLY A C 1
ATOM 2805 O O . GLY A 1 343 ? 3.205 -7.559 -4.684 1 95.5 343 GLY A O 1
ATOM 2806 N N . GLN A 1 344 ? 1.58 -6.133 -5.004 1 92.31 344 GLN A N 1
ATOM 2807 C CA . GLN A 1 344 ? 2.289 -4.949 -4.52 1 92.31 344 GLN A CA 1
ATOM 2808 C C . GLN A 1 344 ? 2.775 -5.148 -3.088 1 92.31 344 GLN A C 1
ATOM 2810 O O . GLN A 1 344 ? 3.838 -4.648 -2.713 1 92.31 344 GLN A O 1
ATOM 2815 N N . LEU A 1 345 ? 2.039 -5.875 -2.342 1 91.81 345 LEU A N 1
ATOM 2816 C CA . LEU A 1 345 ? 2.275 -5.984 -0.906 1 91.81 345 LEU A CA 1
ATOM 2817 C C . LEU A 1 345 ? 2.895 -7.336 -0.558 1 91.81 345 LEU A C 1
ATOM 2819 O O . LEU A 1 345 ? 2.811 -7.785 0.588 1 91.81 345 LEU A O 1
ATOM 2823 N N . ASP A 1 346 ? 3.488 -7.965 -1.532 1 93.56 346 ASP A N 1
ATOM 2824 C CA . ASP A 1 346 ? 4.094 -9.281 -1.358 1 93.56 346 ASP A CA 1
ATOM 2825 C C . ASP A 1 346 ? 5.309 -9.211 -0.44 1 93.56 346 ASP A C 1
ATOM 2827 O O . ASP A 1 346 ? 6.238 -8.438 -0.688 1 93.56 346 ASP A O 1
ATOM 2831 N N . THR A 1 347 ? 5.375 -10.086 0.567 1 87.81 347 THR A N 1
ATOM 2832 C CA . THR A 1 347 ? 6.473 -10.07 1.53 1 87.81 347 THR A CA 1
ATOM 2833 C C . THR A 1 347 ? 7.426 -11.234 1.286 1 87.81 347 THR A C 1
ATOM 2835 O O . THR A 1 347 ? 8.438 -11.367 1.974 1 87.81 347 THR A O 1
ATOM 2838 N N . VAL A 1 348 ? 7.105 -12.086 0.412 1 90.81 348 VAL A N 1
ATOM 2839 C CA . VAL A 1 348 ? 7.902 -13.289 0.176 1 90.81 348 VAL A CA 1
ATOM 2840 C C . VAL A 1 348 ? 8.789 -13.086 -1.049 1 90.81 348 VAL A C 1
ATOM 2842 O O . VAL A 1 348 ? 9.992 -13.359 -1.003 1 90.81 348 VAL A O 1
ATOM 2845 N N . VAL A 1 349 ? 8.164 -12.688 -2.098 1 93.69 349 VAL A N 1
ATOM 2846 C CA . VAL A 1 349 ? 8.875 -12.336 -3.326 1 93.69 349 VAL A CA 1
ATOM 2847 C C . VAL A 1 349 ? 8.586 -10.883 -3.691 1 93.69 349 VAL A C 1
ATOM 2849 O O . VAL A 1 349 ? 7.562 -10.586 -4.309 1 93.69 349 VAL A O 1
ATOM 2852 N N . SER A 1 350 ? 9.531 -10.062 -3.449 1 91.25 350 SER A N 1
ATOM 2853 C CA . SER A 1 350 ? 9.312 -8.625 -3.605 1 91.25 350 SER A CA 1
ATOM 2854 C C . SER A 1 350 ? 9.211 -8.234 -5.074 1 91.25 350 SER A C 1
ATOM 2856 O O . SER A 1 350 ? 9.812 -8.883 -5.938 1 91.25 350 SER A O 1
ATOM 2858 N N . HIS A 1 351 ? 8.453 -7.223 -5.277 1 90.69 351 HIS A N 1
ATOM 2859 C CA . HIS A 1 351 ? 8.32 -6.672 -6.621 1 90.69 351 HIS A CA 1
ATOM 2860 C C . HIS A 1 351 ? 9.68 -6.289 -7.195 1 90.69 351 HIS A C 1
ATOM 2862 O O . HIS A 1 351 ? 9.984 -6.609 -8.344 1 90.69 351 HIS A O 1
ATOM 2868 N N . THR A 1 352 ? 10.508 -5.574 -6.438 1 88.56 352 THR A N 1
ATOM 2869 C CA . THR A 1 352 ? 11.789 -5.086 -6.93 1 88.56 352 THR A CA 1
ATOM 2870 C C . THR A 1 352 ? 12.727 -6.246 -7.262 1 88.56 352 THR A C 1
ATOM 2872 O O . THR A 1 352 ? 13.531 -6.16 -8.195 1 88.56 352 THR A O 1
ATOM 2875 N N . GLY A 1 353 ? 12.617 -7.293 -6.457 1 92.38 353 GLY A N 1
ATOM 2876 C CA . GLY A 1 353 ? 13.398 -8.469 -6.789 1 92.38 353 GLY A CA 1
ATOM 2877 C C . GLY A 1 353 ? 13.016 -9.086 -8.125 1 92.38 353 GLY A C 1
ATOM 2878 O O . GLY A 1 353 ? 13.883 -9.508 -8.891 1 92.38 353 GLY A O 1
ATOM 2879 N N . VAL A 1 354 ? 11.758 -9.156 -8.422 1 95.31 354 VAL A N 1
ATOM 2880 C CA . VAL A 1 354 ? 11.273 -9.719 -9.68 1 95.31 354 VAL A CA 1
ATOM 2881 C C . VAL A 1 354 ? 11.641 -8.789 -10.828 1 95.31 354 VAL A C 1
ATOM 2883 O O . VAL A 1 354 ? 12.117 -9.234 -11.875 1 95.31 354 VAL A O 1
ATOM 2886 N N . GLU A 1 355 ? 11.406 -7.539 -10.602 1 92.06 355 GLU A N 1
ATOM 2887 C CA . GLU A 1 355 ? 11.758 -6.59 -11.656 1 92.06 355 GLU A CA 1
ATOM 2888 C C . GLU A 1 355 ? 13.25 -6.641 -11.977 1 92.06 355 GLU A C 1
ATOM 2890 O O . GLU A 1 355 ? 13.648 -6.477 -13.133 1 92.06 355 GLU A O 1
ATOM 2895 N N . TYR A 1 356 ? 14.023 -6.777 -10.961 1 91.06 356 TYR A N 1
ATOM 2896 C CA . TYR A 1 356 ? 15.469 -6.84 -11.164 1 91.06 356 TYR A CA 1
ATOM 2897 C C . TYR A 1 356 ? 15.844 -7.992 -12.086 1 91.06 356 TYR A C 1
ATOM 2899 O O . TYR A 1 356 ? 16.609 -7.812 -13.031 1 91.06 356 TYR A O 1
ATOM 2907 N N . TRP A 1 357 ? 15.305 -9.219 -11.773 1 95.56 357 TRP A N 1
ATOM 2908 C CA . TRP A 1 357 ? 15.75 -10.32 -12.625 1 95.56 357 TRP A CA 1
ATOM 2909 C C . TRP A 1 357 ? 15.156 -10.203 -14.023 1 95.56 357 TRP A C 1
ATOM 2911 O O . TRP A 1 357 ? 15.766 -10.625 -15.008 1 95.56 357 TRP A O 1
ATOM 2921 N N . VAL A 1 358 ? 13.945 -9.617 -14.172 1 96.56 358 VAL A N 1
ATOM 2922 C CA . VAL A 1 358 ? 13.406 -9.383 -15.508 1 96.56 358 VAL A CA 1
ATOM 2923 C C . VAL A 1 358 ? 14.375 -8.523 -16.312 1 96.56 358 VAL A C 1
ATOM 2925 O O . VAL A 1 358 ? 14.602 -8.773 -17.5 1 96.56 358 VAL A O 1
ATOM 2928 N N . ASN A 1 359 ? 14.992 -7.555 -15.672 1 93.69 359 ASN A N 1
ATOM 2929 C CA . ASN A 1 359 ? 15.906 -6.633 -16.328 1 93.69 359 ASN A CA 1
ATOM 2930 C C . ASN A 1 359 ? 17.234 -7.305 -16.641 1 93.69 359 ASN A C 1
ATOM 2932 O O . ASN A 1 359 ? 18.078 -6.738 -17.359 1 93.69 359 ASN A O 1
ATOM 2936 N N . LEU A 1 360 ? 17.453 -8.508 -16.188 1 95.88 360 LEU A N 1
ATOM 2937 C CA . LEU A 1 360 ? 18.703 -9.227 -16.422 1 95.88 360 LEU A CA 1
ATOM 2938 C C . LEU A 1 360 ? 18.531 -10.227 -17.562 1 95.88 360 LEU A C 1
ATOM 2940 O O . LEU A 1 360 ? 19.5 -10.883 -17.969 1 95.88 360 LEU A O 1
ATOM 2944 N N . LEU A 1 361 ? 17.297 -10.359 -18.125 1 97.94 361 LEU A N 1
ATOM 2945 C CA . LEU A 1 361 ? 17.062 -11.273 -19.234 1 97.94 361 LEU A CA 1
ATOM 2946 C C . LEU A 1 361 ? 17.938 -10.906 -20.438 1 97.94 361 LEU A C 1
ATOM 2948 O O . LEU A 1 361 ? 18.344 -9.75 -20.578 1 97.94 361 LEU A O 1
ATOM 2952 N N . LYS A 1 362 ? 18.203 -11.906 -21.219 1 97.94 362 LYS A N 1
ATOM 2953 C CA . LYS A 1 362 ? 19.062 -11.711 -22.391 1 97.94 362 LYS A CA 1
ATOM 2954 C C . LYS A 1 362 ? 18.25 -11.711 -23.688 1 97.94 362 LYS A C 1
ATOM 2956 O O . LYS A 1 362 ? 18.828 -11.695 -24.766 1 97.94 362 LYS A O 1
ATOM 2961 N N . TRP A 1 363 ? 16.984 -11.773 -23.562 1 98.12 363 TRP A N 1
ATOM 2962 C CA . TRP A 1 363 ? 16.078 -11.719 -24.703 1 98.12 363 TRP A CA 1
ATOM 2963 C C . TRP A 1 363 ? 16.438 -10.555 -25.625 1 98.12 363 TRP A C 1
ATOM 2965 O O . TRP A 1 363 ? 16.688 -9.438 -25.156 1 98.12 363 TRP A O 1
ATOM 2975 N N . LYS A 1 364 ? 16.438 -10.758 -26.906 1 98 364 LYS A N 1
ATOM 2976 C CA . LYS A 1 364 ? 16.938 -9.805 -27.891 1 98 364 LYS A CA 1
ATOM 2977 C C . LYS A 1 364 ? 16.172 -8.492 -27.844 1 98 364 LYS A C 1
ATOM 2979 O O . LYS A 1 364 ? 16.719 -7.426 -28.125 1 98 364 LYS A O 1
ATOM 2984 N N . GLU A 1 365 ? 14.891 -8.555 -27.5 1 97.75 365 GLU A N 1
ATOM 2985 C CA . GLU A 1 365 ? 14.055 -7.359 -27.516 1 97.75 365 GLU A CA 1
ATOM 2986 C C . GLU A 1 365 ? 14.031 -6.68 -26.156 1 97.75 365 GLU A C 1
ATOM 2988 O O . GLU A 1 365 ? 13.305 -5.699 -25.953 1 97.75 365 GLU A O 1
ATOM 2993 N N . LEU A 1 366 ? 14.852 -7.133 -25.172 1 97 366 LEU A N 1
ATOM 2994 C CA . LEU A 1 366 ? 14.805 -6.617 -23.812 1 97 366 LEU A CA 1
ATOM 2995 C C . LEU A 1 366 ? 15.141 -5.129 -23.781 1 97 366 LEU A C 1
ATOM 2997 O O . LEU A 1 366 ? 14.523 -4.367 -23.031 1 97 366 LEU A O 1
ATOM 3001 N N . PRO A 1 367 ? 16.172 -4.633 -24.594 1 95.56 367 PRO A N 1
ATOM 3002 C CA . PRO A 1 367 ? 16.469 -3.199 -24.547 1 95.56 367 PRO A CA 1
ATOM 3003 C C . PRO A 1 367 ? 15.273 -2.338 -24.938 1 95.56 367 PRO A C 1
ATOM 3005 O O . PRO A 1 367 ? 15.086 -1.255 -24.375 1 95.56 367 PRO A O 1
ATOM 3008 N N . ILE A 1 368 ? 14.438 -2.789 -25.859 1 96.75 368 ILE A N 1
ATOM 3009 C CA . ILE A 1 368 ? 13.234 -2.061 -26.25 1 96.75 368 ILE A CA 1
ATOM 3010 C C . ILE A 1 368 ? 12.195 -2.143 -25.125 1 96.75 368 ILE A C 1
ATOM 3012 O O . ILE A 1 368 ? 11.555 -1.144 -24.797 1 96.75 368 ILE A O 1
ATOM 3016 N N . TRP A 1 369 ? 12.047 -3.303 -24.516 1 96.12 369 TRP A N 1
ATOM 3017 C CA . TRP A 1 369 ? 11.117 -3.488 -23.406 1 96.12 369 TRP A CA 1
ATOM 3018 C C . TRP A 1 369 ? 11.453 -2.557 -22.25 1 96.12 369 TRP A C 1
ATOM 3020 O O . TRP A 1 369 ? 10.562 -1.971 -21.641 1 96.12 369 TRP A O 1
ATOM 3030 N N . LYS A 1 370 ? 12.766 -2.424 -21.938 1 93 370 LYS A N 1
ATOM 3031 C CA . LYS A 1 370 ? 13.219 -1.615 -20.812 1 93 370 LYS A CA 1
ATOM 3032 C C . LYS A 1 370 ? 12.82 -0.153 -20.984 1 93 370 LYS A C 1
ATOM 3034 O O . LYS A 1 370 ? 12.609 0.561 -20 1 93 370 LYS A O 1
ATOM 3039 N N . LYS A 1 371 ? 12.594 0.291 -22.188 1 89.75 371 LYS A N 1
ATOM 3040 C CA . LYS A 1 371 ? 12.297 1.691 -22.484 1 89.75 371 LYS A CA 1
ATOM 3041 C C . LYS A 1 371 ? 10.789 1.923 -22.594 1 89.75 371 LYS A C 1
ATOM 3043 O O . LYS A 1 371 ? 10.336 3.066 -22.688 1 89.75 371 LYS A O 1
ATOM 3048 N N . GLN A 1 372 ? 10.031 0.797 -22.578 1 90.25 372 GLN A N 1
ATOM 3049 C CA . GLN A 1 372 ? 8.586 0.95 -22.656 1 90.25 372 GLN A CA 1
ATOM 3050 C C . GLN A 1 372 ? 8.039 1.648 -21.406 1 90.25 372 GLN A C 1
ATOM 3052 O O . GLN A 1 372 ? 8.594 1.499 -20.312 1 90.25 372 GLN A O 1
ATOM 3057 N N . LYS A 1 373 ? 6.984 2.447 -21.516 1 84.31 373 LYS A N 1
ATOM 3058 C CA . LYS A 1 373 ? 6.312 3.096 -20.391 1 84.31 373 LYS A CA 1
ATOM 3059 C C . LYS A 1 373 ? 5.348 2.133 -19.703 1 84.31 373 LYS A C 1
ATOM 3061 O O . LYS A 1 373 ? 4.68 1.335 -20.359 1 84.31 373 LYS A O 1
ATOM 3066 N N . LYS A 1 374 ? 5.379 2.209 -18.453 1 86.88 374 LYS A N 1
ATOM 3067 C CA . LYS A 1 374 ? 4.352 1.508 -17.688 1 86.88 374 LYS A CA 1
ATOM 3068 C C . LYS A 1 374 ? 2.984 2.16 -17.859 1 86.88 374 LYS A C 1
ATOM 3070 O O . LYS A 1 374 ? 2.883 3.385 -17.969 1 86.88 374 LYS A O 1
ATOM 3075 N N . SER A 1 375 ? 1.968 1.341 -17.953 1 87.06 375 SER A N 1
ATOM 3076 C CA . SER A 1 375 ? 0.595 1.831 -18.031 1 87.06 375 SER A CA 1
ATOM 3077 C C . SER A 1 375 ? -0.243 1.307 -16.859 1 87.06 375 SER A C 1
ATOM 3079 O O . SER A 1 375 ? 0.058 0.252 -16.297 1 87.06 375 SER A O 1
ATOM 3081 N N . ILE A 1 376 ? -1.202 2.07 -16.531 1 87.44 376 ILE A N 1
ATOM 3082 C CA . ILE A 1 376 ? -2.15 1.601 -15.531 1 87.44 376 ILE A CA 1
ATOM 3083 C C . ILE A 1 376 ? -3.197 0.706 -16.188 1 87.44 376 ILE A C 1
ATOM 3085 O O . ILE A 1 376 ? -3.447 0.815 -17.391 1 87.44 376 ILE A O 1
ATOM 3089 N N . TRP A 1 377 ? -3.732 -0.196 -15.492 1 91.94 377 TRP A N 1
ATOM 3090 C CA . TRP A 1 377 ? -4.883 -0.985 -15.922 1 91.94 377 TRP A CA 1
ATOM 3091 C C . TRP A 1 377 ? -5.957 -1.012 -14.836 1 91.94 377 TRP A C 1
ATOM 3093 O O . TRP A 1 377 ? -5.688 -0.684 -13.68 1 91.94 377 TRP A O 1
ATOM 3103 N N . LYS A 1 378 ? -7.168 -1.195 -15.25 1 92.81 378 LYS A N 1
ATOM 3104 C CA . LYS A 1 378 ? -8.297 -0.966 -14.352 1 92.81 378 LYS A CA 1
ATOM 3105 C C . LYS A 1 378 ? -9.203 -2.193 -14.289 1 92.81 378 LYS A C 1
ATOM 3107 O O . LYS A 1 378 ? -9.031 -3.141 -15.055 1 92.81 378 LYS A O 1
ATOM 3112 N N . PHE A 1 379 ? -10.008 -2.273 -13.328 1 92.81 379 PHE A N 1
ATOM 3113 C CA . PHE A 1 379 ? -11.055 -3.273 -13.148 1 92.81 379 PHE A CA 1
ATOM 3114 C C . PHE A 1 379 ? -12.297 -2.648 -12.523 1 92.81 379 PHE A C 1
ATOM 3116 O O . PHE A 1 379 ? -12.266 -1.502 -12.07 1 92.81 379 PHE A O 1
ATOM 3123 N N . ILE A 1 380 ? -13.383 -3.314 -12.695 1 90.12 380 ILE A N 1
ATOM 3124 C CA . ILE A 1 380 ? -14.602 -2.879 -12.023 1 90.12 380 ILE A CA 1
ATOM 3125 C C . ILE A 1 380 ? -14.672 -3.502 -10.633 1 90.12 380 ILE A C 1
ATOM 3127 O O . ILE A 1 380 ? -14.703 -4.727 -10.492 1 90.12 380 ILE A O 1
ATOM 3131 N N . ASN A 1 381 ? -14.672 -2.67 -9.648 1 82.88 381 ASN A N 1
ATOM 3132 C CA . ASN A 1 381 ? -14.867 -3.137 -8.281 1 82.88 381 ASN A CA 1
ATOM 3133 C C . ASN A 1 381 ? -16.312 -3.531 -8.023 1 82.88 381 ASN A C 1
ATOM 3135 O O . ASN A 1 381 ? -17.219 -2.691 -8.102 1 82.88 381 ASN A O 1
ATOM 3139 N N . PRO A 1 382 ? -16.469 -4.801 -7.777 1 78.75 382 PRO A N 1
ATOM 3140 C CA . PRO A 1 382 ? -17.875 -5.223 -7.637 1 78.75 382 PRO A CA 1
ATOM 3141 C C . PRO A 1 382 ? -18.562 -4.594 -6.43 1 78.75 382 PRO A C 1
ATOM 3143 O O . PRO A 1 382 ? -19.797 -4.508 -6.391 1 78.75 382 PRO A O 1
ATOM 3146 N N . LYS A 1 383 ? -17.797 -4.191 -5.414 1 73.62 383 LYS A N 1
ATOM 3147 C CA . LYS A 1 383 ? -18.359 -3.574 -4.215 1 73.62 383 LYS A CA 1
ATOM 3148 C C . LYS A 1 383 ? -18.859 -2.158 -4.504 1 73.62 383 LYS A C 1
ATOM 3150 O O . LYS A 1 383 ? -19.922 -1.765 -4.047 1 73.62 383 LYS A O 1
ATOM 3155 N N . THR A 1 384 ? -18.094 -1.362 -5.25 1 74.69 384 THR A N 1
ATOM 3156 C CA . THR A 1 384 ? -18.422 0.035 -5.504 1 74.69 384 THR A CA 1
ATOM 3157 C C . THR A 1 384 ? -19.078 0.194 -6.875 1 74.69 384 THR A C 1
ATOM 3159 O O . THR A 1 384 ? -19.656 1.242 -7.18 1 74.69 384 THR A O 1
ATOM 3162 N N . LYS A 1 385 ? -18.938 -0.839 -7.668 1 85.44 385 LYS A N 1
ATOM 3163 C CA . LYS A 1 385 ? -19.422 -0.841 -9.047 1 85.44 385 LYS A CA 1
ATOM 3164 C C . LYS A 1 385 ? -18.75 0.256 -9.867 1 85.44 385 LYS A C 1
ATOM 3166 O O . LYS A 1 385 ? -19.312 0.74 -10.852 1 85.44 385 LYS A O 1
ATOM 3171 N N . MET A 1 386 ? -17.594 0.672 -9.391 1 86.56 386 MET A N 1
ATOM 3172 C CA . MET A 1 386 ? -16.828 1.711 -10.078 1 86.56 386 MET A CA 1
ATOM 3173 C C . MET A 1 386 ? -15.523 1.15 -10.633 1 86.56 386 MET A C 1
ATOM 3175 O O . MET A 1 386 ? -15.031 0.124 -10.156 1 86.56 386 MET A O 1
ATOM 3179 N N . GLU A 1 387 ? -15.062 1.861 -11.633 1 89.5 387 GLU A N 1
ATOM 3180 C CA . GLU A 1 387 ? -13.758 1.515 -12.18 1 89.5 387 GLU A CA 1
ATOM 3181 C C . GLU A 1 387 ? -12.633 2.01 -11.273 1 89.5 387 GLU A C 1
ATOM 3183 O O . GLU A 1 387 ? -12.648 3.16 -10.828 1 89.5 387 GLU A O 1
ATOM 3188 N N . GLU A 1 388 ? -11.805 1.166 -10.922 1 87.25 388 GLU A N 1
ATOM 3189 C CA . GLU A 1 388 ? -10.672 1.488 -10.07 1 87.25 388 GLU A CA 1
ATOM 3190 C C . GLU A 1 388 ? -9.359 1.019 -10.695 1 87.25 388 GLU A C 1
ATOM 3192 O O . GLU A 1 388 ? -9.352 0.094 -11.516 1 87.25 388 GLU A O 1
ATOM 3197 N N . THR A 1 389 ? -8.297 1.739 -10.445 1 88.56 389 THR A N 1
ATOM 3198 C CA . THR A 1 389 ? -6.98 1.299 -10.898 1 88.56 389 THR A CA 1
ATOM 3199 C C . THR A 1 389 ? -6.578 0.001 -10.203 1 88.56 389 THR A C 1
ATOM 3201 O O . THR A 1 389 ? -6.598 -0.085 -8.977 1 88.56 389 THR A O 1
ATOM 3204 N N . ALA A 1 390 ? -6.262 -1.017 -11 1 94 390 ALA A N 1
ATOM 3205 C CA . ALA A 1 390 ? -5.91 -2.332 -10.469 1 94 390 ALA A CA 1
ATOM 3206 C C . ALA A 1 390 ? -4.398 -2.463 -10.281 1 94 390 ALA A C 1
ATOM 3208 O O . ALA A 1 390 ? -3.934 -3.301 -9.508 1 94 390 ALA A O 1
ATOM 3209 N N . GLY A 1 391 ? -3.635 -1.725 -11.023 1 92.31 391 GLY A N 1
ATOM 3210 C CA . GLY A 1 391 ? -2.184 -1.781 -10.969 1 92.31 391 GLY A CA 1
ATOM 3211 C C . GLY A 1 391 ? -1.517 -1.238 -12.219 1 92.31 391 GLY A C 1
ATOM 3212 O O . GLY A 1 391 ? -2.047 -0.335 -12.867 1 92.31 391 GLY A O 1
ATOM 3213 N N . THR A 1 392 ? -0.316 -1.641 -12.43 1 90.5 392 THR A N 1
ATOM 3214 C CA . THR A 1 392 ? 0.444 -1.202 -13.594 1 90.5 392 THR A CA 1
ATOM 3215 C C . THR A 1 392 ? 0.906 -2.398 -14.422 1 90.5 392 THR A C 1
ATOM 3217 O O . THR A 1 392 ? 0.925 -3.529 -13.93 1 90.5 392 THR A O 1
ATOM 3220 N N . ILE A 1 393 ? 1.167 -2.152 -15.672 1 93.69 393 ILE A N 1
ATOM 3221 C CA . ILE A 1 393 ? 1.688 -3.191 -16.547 1 93.69 393 ILE A CA 1
ATOM 3222 C C . ILE A 1 393 ? 2.688 -2.582 -17.531 1 93.69 393 ILE A C 1
ATOM 3224 O O . ILE A 1 393 ? 2.533 -1.433 -17.953 1 93.69 393 ILE A O 1
ATOM 3228 N N . LYS A 1 394 ? 3.771 -3.203 -17.797 1 93.44 394 LYS A N 1
ATOM 3229 C CA . LYS A 1 394 ? 4.762 -2.92 -18.828 1 93.44 394 LYS A CA 1
ATOM 3230 C C . LYS A 1 394 ? 4.859 -4.07 -19.828 1 93.44 394 LYS A C 1
ATOM 3232 O O . LYS A 1 394 ? 5.047 -5.223 -19.438 1 93.44 394 LYS A O 1
ATOM 3237 N N . SER A 1 395 ? 4.648 -3.713 -21.094 1 95.88 395 SER A N 1
ATOM 3238 C CA . SER A 1 395 ? 4.539 -4.766 -22.109 1 95.88 395 SER A CA 1
ATOM 3239 C C . SER A 1 395 ? 5.348 -4.426 -23.359 1 95.88 395 SER A C 1
ATOM 3241 O O . SER A 1 395 ? 5.438 -3.258 -23.734 1 95.88 395 SER A O 1
ATOM 3243 N N . HIS A 1 396 ? 5.957 -5.41 -23.891 1 97.38 396 HIS A N 1
ATOM 3244 C CA . HIS A 1 396 ? 6.535 -5.387 -25.219 1 97.38 396 HIS A CA 1
ATOM 3245 C C . HIS A 1 396 ? 6.57 -6.785 -25.828 1 97.38 396 HIS A C 1
ATOM 3247 O O . HIS A 1 396 ? 7.199 -7.691 -25.281 1 97.38 396 HIS A O 1
ATOM 3253 N N . LYS A 1 397 ? 5.766 -6.961 -26.953 1 97.31 397 LYS A N 1
ATOM 3254 C CA . LYS A 1 397 ? 5.648 -8.25 -27.625 1 97.31 397 LYS A CA 1
ATOM 3255 C C . LYS A 1 397 ? 5.227 -9.344 -26.641 1 97.31 397 LYS A C 1
ATOM 3257 O O . LYS A 1 397 ? 4.172 -9.242 -26 1 97.31 397 LYS A O 1
ATOM 3262 N N . HIS A 1 398 ? 6.133 -10.336 -26.312 1 97.75 398 HIS A N 1
ATOM 3263 C CA . HIS A 1 398 ? 5.715 -11.523 -25.578 1 97.75 398 HIS A CA 1
ATOM 3264 C C . HIS A 1 398 ? 6.07 -11.414 -24.094 1 97.75 398 HIS A C 1
ATOM 3266 O O . HIS A 1 398 ? 5.816 -12.336 -23.312 1 97.75 398 HIS A O 1
ATOM 3272 N N . LEU A 1 399 ? 6.668 -10.297 -23.625 1 98.62 399 LEU A N 1
ATOM 3273 C CA . LEU A 1 399 ? 7.023 -10.109 -22.234 1 98.62 399 LEU A CA 1
ATOM 3274 C C . LEU A 1 399 ? 6.129 -9.062 -21.578 1 98.62 399 LEU A C 1
ATOM 3276 O O . LEU A 1 399 ? 6.082 -7.918 -22.016 1 98.62 399 LEU A O 1
ATOM 3280 N N . HIS A 1 400 ? 5.449 -9.469 -20.594 1 98.19 400 HIS A N 1
ATOM 3281 C CA . HIS A 1 400 ? 4.527 -8.617 -19.859 1 98.19 400 HIS A CA 1
ATOM 3282 C C . HIS A 1 400 ? 4.801 -8.68 -18.359 1 98.19 400 HIS A C 1
ATOM 3284 O O . HIS A 1 400 ? 4.941 -9.766 -17.797 1 98.19 400 HIS A O 1
ATOM 3290 N N . PHE A 1 401 ? 4.984 -7.559 -17.75 1 96.75 401 PHE A N 1
ATOM 3291 C CA . PHE A 1 401 ? 5.227 -7.406 -16.328 1 96.75 401 PHE A CA 1
ATOM 3292 C C . PHE A 1 401 ? 4.102 -6.613 -15.664 1 96.75 401 PHE A C 1
ATOM 3294 O O . PHE A 1 401 ? 3.973 -5.41 -15.891 1 96.75 401 PHE A O 1
ATOM 3301 N N . CYS A 1 402 ? 3.307 -7.336 -14.844 1 96.5 402 CYS A N 1
ATOM 3302 C CA . CYS A 1 402 ? 2.055 -6.781 -14.352 1 96.5 402 CYS A CA 1
ATOM 3303 C C . CYS A 1 402 ? 2.049 -6.73 -12.828 1 96.5 402 CYS A C 1
ATOM 3305 O O . CYS A 1 402 ? 2.359 -7.723 -12.164 1 96.5 402 CYS A O 1
ATOM 3307 N N . MET A 1 403 ? 1.715 -5.633 -12.312 1 95 403 MET A N 1
ATOM 3308 C CA . MET A 1 403 ? 1.562 -5.465 -10.867 1 95 403 MET A CA 1
ATOM 3309 C C . MET A 1 403 ? 0.092 -5.332 -10.492 1 95 403 MET A C 1
ATOM 3311 O O . MET A 1 403 ? -0.672 -4.648 -11.172 1 95 403 MET A O 1
ATOM 3315 N N . VAL A 1 404 ? -0.294 -5.953 -9.375 1 96 404 VAL A N 1
ATOM 3316 C CA . VAL A 1 404 ? -1.638 -5.844 -8.82 1 96 404 VAL A CA 1
ATOM 3317 C C . VAL A 1 404 ? -1.586 -5.098 -7.488 1 96 404 VAL A C 1
ATOM 3319 O O . VAL A 1 404 ? -0.953 -5.562 -6.535 1 96 404 VAL A O 1
ATOM 3322 N N . TYR A 1 405 ? -2.264 -3.965 -7.375 1 91.94 405 TYR A N 1
ATOM 3323 C CA . TYR A 1 405 ? -2.291 -3.156 -6.164 1 91.94 405 TYR A CA 1
ATOM 3324 C C . TYR A 1 405 ? -3.027 -3.877 -5.039 1 91.94 405 TYR A C 1
ATOM 3326 O O . TYR A 1 405 ? -3.949 -4.656 -5.297 1 91.94 405 TYR A O 1
ATOM 3334 N N . ASN A 1 406 ? -2.582 -3.623 -3.812 1 90.31 406 ASN A N 1
ATOM 3335 C CA . ASN A 1 406 ? -3.219 -4.066 -2.576 1 90.31 406 ASN A CA 1
ATOM 3336 C C . ASN A 1 406 ? -3.268 -5.59 -2.484 1 90.31 406 ASN A C 1
ATOM 3338 O O . ASN A 1 406 ? -4.16 -6.148 -1.849 1 90.31 406 ASN A O 1
ATOM 3342 N N . ALA A 1 407 ? -2.404 -6.246 -3.246 1 94.38 407 ALA A N 1
ATOM 3343 C CA . ALA A 1 407 ? -2.312 -7.703 -3.191 1 94.38 407 ALA A CA 1
ATOM 3344 C C . ALA A 1 407 ? -0.96 -8.148 -2.641 1 94.38 407 ALA A C 1
ATOM 3346 O O . ALA A 1 407 ? 0.064 -7.512 -2.904 1 94.38 407 ALA A O 1
ATOM 3347 N N . GLY A 1 408 ? -0.988 -9.242 -1.913 1 94.06 408 GLY A N 1
ATOM 3348 C CA . GLY A 1 408 ? 0.234 -9.859 -1.423 1 94.06 408 GLY A CA 1
ATOM 3349 C C . GLY A 1 408 ? 0.706 -11.016 -2.285 1 94.06 408 GLY A C 1
ATOM 3350 O O . GLY A 1 408 ? 0.568 -10.984 -3.51 1 94.06 408 GLY A O 1
ATOM 3351 N N . HIS A 1 409 ? 1.389 -11.961 -1.604 1 94.56 409 HIS A N 1
ATOM 3352 C CA . HIS A 1 409 ? 1.986 -13.109 -2.277 1 94.56 409 HIS A CA 1
ATOM 3353 C C . HIS A 1 409 ? 0.92 -13.977 -2.936 1 94.56 409 HIS A C 1
ATOM 3355 O O . HIS A 1 409 ? 1.146 -14.531 -4.016 1 94.56 409 HIS A O 1
ATOM 3361 N N . MET A 1 410 ? -0.18 -14.125 -2.189 1 95.31 410 MET A N 1
ATOM 3362 C CA . MET A 1 410 ? -1.335 -14.82 -2.752 1 95.31 410 MET A CA 1
ATOM 3363 C C . MET A 1 410 ? -2.248 -13.844 -3.49 1 95.31 410 MET A C 1
ATOM 3365 O O . MET A 1 410 ? -3.375 -13.594 -3.061 1 95.31 410 MET A O 1
ATOM 3369 N N . THR A 1 411 ? -1.807 -13.461 -4.633 1 96.62 411 THR A N 1
ATOM 3370 C CA . THR A 1 411 ? -2.361 -12.32 -5.359 1 96.62 411 THR A CA 1
ATOM 3371 C C . THR A 1 411 ? -3.832 -12.555 -5.691 1 96.62 411 THR A C 1
ATOM 3373 O O . THR A 1 411 ? -4.68 -11.703 -5.426 1 96.62 411 THR A O 1
ATOM 3376 N N . PRO A 1 412 ? -4.234 -13.766 -6.219 1 96.31 412 PRO A N 1
ATOM 3377 C CA . PRO A 1 412 ? -5.648 -13.961 -6.551 1 96.31 412 PRO A CA 1
ATOM 3378 C C . PRO A 1 412 ? -6.535 -14.039 -5.312 1 96.31 412 PRO A C 1
ATOM 3380 O O . PRO A 1 412 ? -7.738 -13.781 -5.391 1 96.31 412 PRO A O 1
ATOM 3383 N N . THR A 1 413 ? -5.926 -14.461 -4.164 1 94.5 413 THR A N 1
ATOM 3384 C CA . THR A 1 413 ? -6.684 -14.484 -2.92 1 94.5 413 THR A CA 1
ATOM 3385 C C . THR A 1 413 ? -6.922 -13.07 -2.406 1 94.5 413 THR A C 1
ATOM 3387 O O . THR A 1 413 ? -8.031 -12.727 -1.993 1 94.5 413 THR A O 1
ATOM 3390 N N . ASP A 1 414 ? -5.898 -12.227 -2.496 1 93.12 414 ASP A N 1
ATOM 3391 C CA . ASP A 1 414 ? -5.945 -10.883 -1.93 1 93.12 414 ASP A CA 1
ATOM 3392 C C . ASP A 1 414 ? -6.801 -9.961 -2.789 1 93.12 414 ASP A C 1
ATOM 3394 O O . ASP A 1 414 ? -7.457 -9.047 -2.27 1 93.12 414 ASP A O 1
ATOM 3398 N N . GLN A 1 415 ? -6.695 -10.164 -4.109 1 94.88 415 GLN A N 1
ATOM 3399 C CA . GLN A 1 415 ? -7.438 -9.352 -5.062 1 94.88 415 GLN A CA 1
ATOM 3400 C C . GLN A 1 415 ? -8.07 -10.211 -6.148 1 94.88 415 GLN A C 1
ATOM 3402 O O . GLN A 1 415 ? -7.668 -10.148 -7.312 1 94.88 415 GLN A O 1
ATOM 3407 N N . PRO A 1 416 ? -9.172 -10.891 -5.762 1 96 416 PRO A N 1
ATOM 3408 C CA . PRO A 1 416 ? -9.766 -11.852 -6.699 1 96 416 PRO A CA 1
ATOM 3409 C C . PRO A 1 416 ? -10.336 -11.172 -7.945 1 96 416 PRO A C 1
ATOM 3411 O O . PRO A 1 416 ? -10.141 -11.664 -9.062 1 96 416 PRO A O 1
ATOM 3414 N N . GLU A 1 417 ? -11.039 -10.008 -7.801 1 96.62 417 GLU A N 1
ATOM 3415 C CA . GLU A 1 417 ? -11.656 -9.336 -8.938 1 96.62 417 GLU A CA 1
ATOM 3416 C C . GLU A 1 417 ? -10.594 -8.781 -9.891 1 96.62 417 GLU A C 1
ATOM 3418 O O . GLU A 1 417 ? -10.703 -8.938 -11.109 1 96.62 417 GLU A O 1
ATOM 3423 N N . ALA A 1 418 ? -9.617 -8.125 -9.312 1 96.81 418 ALA A N 1
ATOM 3424 C CA . ALA A 1 418 ? -8.531 -7.598 -10.141 1 96.81 418 ALA A CA 1
ATOM 3425 C C . ALA A 1 418 ? -7.785 -8.719 -10.859 1 96.81 418 ALA A C 1
ATOM 3427 O O . ALA A 1 418 ? -7.426 -8.578 -12.023 1 96.81 418 ALA A O 1
ATOM 3428 N N . SER A 1 419 ? -7.535 -9.828 -10.156 1 97.88 419 SER A N 1
ATOM 3429 C CA . SER A 1 419 ? -6.82 -10.953 -10.75 1 97.88 419 SER A CA 1
ATOM 3430 C C . SER A 1 419 ? -7.617 -11.578 -11.883 1 97.88 419 SER A C 1
ATOM 3432 O O . SER A 1 419 ? -7.043 -12.039 -12.875 1 97.88 419 SER A O 1
ATOM 3434 N N . PHE A 1 420 ? -8.914 -11.641 -11.703 1 97.5 420 PHE A N 1
ATOM 3435 C CA . PHE A 1 420 ? -9.773 -12.148 -12.766 1 97.5 420 PHE A CA 1
ATOM 3436 C C . PHE A 1 420 ? -9.688 -11.258 -14 1 97.5 420 PHE A C 1
ATOM 3438 O O . PHE A 1 420 ? -9.578 -11.75 -15.125 1 97.5 420 PHE A O 1
ATOM 3445 N N . GLN A 1 421 ? -9.75 -9.953 -13.781 1 97.56 421 GLN A N 1
ATOM 3446 C CA . GLN A 1 421 ? -9.594 -9.008 -14.891 1 97.56 421 GLN A CA 1
ATOM 3447 C C . GLN A 1 421 ? -8.219 -9.148 -15.539 1 97.56 421 GLN A C 1
ATOM 3449 O O . GLN A 1 421 ? -8.094 -9.047 -16.766 1 97.56 421 GLN A O 1
ATOM 3454 N N . MET A 1 422 ? -7.203 -9.297 -14.734 1 98.25 422 MET A N 1
ATOM 3455 C CA . MET A 1 422 ? -5.848 -9.516 -15.227 1 98.25 422 MET A CA 1
ATOM 3456 C C . MET A 1 422 ? -5.801 -10.703 -16.188 1 98.25 422 MET A C 1
ATOM 3458 O O . MET A 1 422 ? -5.176 -10.625 -17.25 1 98.25 422 MET A O 1
ATOM 3462 N N . LEU A 1 423 ? -6.438 -11.805 -15.836 1 98.31 423 LEU A N 1
ATOM 3463 C CA . LEU A 1 423 ? -6.492 -12.984 -16.688 1 98.31 423 LEU A CA 1
ATOM 3464 C C . LEU A 1 423 ? -7.172 -12.664 -18.016 1 98.31 423 LEU A C 1
ATOM 3466 O O . LEU A 1 423 ? -6.691 -13.062 -19.078 1 98.31 423 LEU A O 1
ATOM 3470 N N . LYS A 1 424 ? -8.32 -11.961 -17.922 1 97.12 424 LYS A N 1
ATOM 3471 C CA . LYS A 1 424 ? -9.016 -11.562 -19.141 1 97.12 424 LYS A CA 1
ATOM 3472 C C . LYS A 1 424 ? -8.109 -10.734 -20.047 1 97.12 424 LYS A C 1
ATOM 3474 O O . LYS A 1 424 ? -8.055 -10.969 -21.25 1 97.12 424 LYS A O 1
ATOM 3479 N N . ASN A 1 425 ? -7.449 -9.781 -19.422 1 97.5 425 ASN A N 1
ATOM 3480 C CA . ASN A 1 425 ? -6.523 -8.945 -20.188 1 97.5 425 ASN A CA 1
ATOM 3481 C C . ASN A 1 425 ? -5.418 -9.781 -20.828 1 97.5 425 ASN A C 1
ATOM 3483 O O . ASN A 1 425 ? -5.004 -9.5 -21.953 1 97.5 425 ASN A O 1
ATOM 3487 N N . TYR A 1 426 ? -4.918 -10.758 -20.141 1 98.12 426 TYR A N 1
ATOM 3488 C CA . TYR A 1 426 ? -3.873 -11.641 -20.641 1 98.12 426 TYR A CA 1
ATOM 3489 C C . TYR A 1 426 ? -4.312 -12.328 -21.938 1 98.12 426 TYR A C 1
ATOM 3491 O O . TYR A 1 426 ? -3.535 -12.445 -22.875 1 98.12 426 TYR A O 1
ATOM 3499 N N . PHE A 1 427 ? -5.523 -12.805 -21.938 1 97.88 427 PHE A N 1
ATOM 3500 C CA . PHE A 1 427 ? -6.012 -13.523 -23.109 1 97.88 427 PHE A CA 1
ATOM 3501 C C . PHE A 1 427 ? -6.184 -12.578 -24.297 1 97.88 427 PHE A C 1
ATOM 3503 O O . PHE A 1 427 ? -6.156 -13.008 -25.453 1 97.88 427 PHE A O 1
ATOM 3510 N N . GLU A 1 428 ? -6.301 -11.281 -24.031 1 93.88 428 GLU A N 1
ATOM 3511 C CA . GLU A 1 428 ? -6.586 -10.312 -25.078 1 93.88 428 GLU A CA 1
ATOM 3512 C C . GLU A 1 428 ? -5.301 -9.703 -25.641 1 93.88 428 GLU A C 1
ATOM 3514 O O . GLU A 1 428 ? -5.301 -9.109 -26.719 1 93.88 428 GLU A O 1
ATOM 3519 N N . ILE A 1 429 ? -4.234 -9.836 -24.938 1 86.94 429 ILE A N 1
ATOM 3520 C CA . ILE A 1 429 ? -2.992 -9.195 -25.359 1 86.94 429 ILE A CA 1
ATOM 3521 C C . ILE A 1 429 ? -2.236 -10.117 -26.312 1 86.94 429 ILE A C 1
ATOM 3523 O O . ILE A 1 429 ? -2.227 -11.336 -26.141 1 86.94 429 ILE A O 1
ATOM 3527 N N . MET B 1 1 ? -3.678 85.938 33.219 1 30.73 1 MET B N 1
ATOM 3528 C CA . MET B 1 1 ? -3.256 84.562 33.531 1 30.73 1 MET B CA 1
ATOM 3529 C C . MET B 1 1 ? -4.047 83.562 32.719 1 30.73 1 MET B C 1
ATOM 3531 O O . MET B 1 1 ? -5.211 83.312 33 1 30.73 1 MET B O 1
ATOM 3535 N N . LEU B 1 2 ? -3.914 83.5 31.359 1 37.59 2 LEU B N 1
ATOM 3536 C CA . LEU B 1 2 ? -4.543 82.75 30.281 1 37.59 2 LEU B CA 1
ATOM 3537 C C . LEU B 1 2 ? -4.207 81.25 30.406 1 37.59 2 LEU B C 1
ATOM 3539 O O . LEU B 1 2 ? -3.039 80.875 30.328 1 37.59 2 LEU B O 1
ATOM 3543 N N . LEU B 1 3 ? -4.98 80.5 31.312 1 37.03 3 LEU B N 1
ATOM 3544 C CA . LEU B 1 3 ? -4.941 79.062 31.531 1 37.03 3 LEU B CA 1
ATOM 3545 C C . LEU B 1 3 ? -5.082 78.312 30.219 1 37.03 3 LEU B C 1
ATOM 3547 O O . LEU B 1 3 ? -6.125 78.375 29.562 1 37.03 3 LEU B O 1
ATOM 3551 N N . PHE B 1 4 ? -3.979 78.125 29.484 1 36.62 4 PHE B N 1
ATOM 3552 C CA . PHE B 1 4 ? -3.881 77.188 28.328 1 36.62 4 PHE B CA 1
ATOM 3553 C C . PHE B 1 4 ? -4.27 75.812 28.719 1 36.62 4 PHE B C 1
ATOM 3555 O O . PHE B 1 4 ? -3.604 75.125 29.531 1 36.62 4 PHE B O 1
ATOM 3562 N N . ILE B 1 5 ? -5.59 75.375 28.734 1 34.66 5 ILE B N 1
ATOM 3563 C CA . ILE B 1 5 ? -6.098 74.062 28.891 1 34.66 5 ILE B CA 1
ATOM 3564 C C . ILE B 1 5 ? -5.52 73.125 27.797 1 34.66 5 ILE B C 1
ATOM 3566 O O . ILE B 1 5 ? -5.805 73.312 26.625 1 34.66 5 ILE B O 1
ATOM 3570 N N . ILE B 1 6 ? -4.328 72.625 27.984 1 34.31 6 ILE B N 1
ATOM 3571 C CA . ILE B 1 6 ? -3.775 71.625 27.125 1 34.31 6 ILE B CA 1
ATOM 3572 C C . ILE B 1 6 ? -4.695 70.375 27.109 1 34.31 6 ILE B C 1
ATOM 3574 O O . ILE B 1 6 ? -4.898 69.75 28.156 1 34.31 6 ILE B O 1
ATOM 3578 N N . PHE B 1 7 ? -5.66 70.312 26.25 1 33.56 7 PHE B N 1
ATOM 3579 C CA . PHE B 1 7 ? -6.426 69.125 25.984 1 33.56 7 PHE B CA 1
ATOM 3580 C C . PHE B 1 7 ? -5.5 67.938 25.594 1 33.56 7 PHE B C 1
ATOM 3582 O O . PHE B 1 7 ? -4.883 68 24.531 1 33.56 7 PHE B O 1
ATOM 3589 N N . ALA B 1 8 ? -4.859 67.312 26.609 1 36.44 8 ALA B N 1
ATOM 3590 C CA . ALA B 1 8 ? -4.234 66.062 26.375 1 36.44 8 ALA B CA 1
ATOM 3591 C C . ALA B 1 8 ? -5.242 65.062 25.797 1 36.44 8 ALA B C 1
ATOM 3593 O O . ALA B 1 8 ? -6.156 64.625 26.5 1 36.44 8 ALA B O 1
ATOM 3594 N N . ALA B 1 9 ? -5.59 65.125 24.594 1 35.59 9 ALA B N 1
ATOM 3595 C CA . ALA B 1 9 ? -6.285 64.062 23.922 1 35.59 9 ALA B CA 1
ATOM 3596 C C . ALA B 1 9 ? -5.566 62.719 24.125 1 35.59 9 ALA B C 1
ATOM 3598 O O . ALA B 1 9 ? -4.441 62.531 23.656 1 35.59 9 ALA B O 1
ATOM 3599 N N . PHE B 1 10 ? -5.797 62.031 25.25 1 32.72 10 PHE B N 1
ATOM 3600 C CA . PHE B 1 10 ? -5.535 60.594 25.359 1 32.72 10 PHE B CA 1
ATOM 3601 C C . PHE B 1 10 ? -6.035 59.844 24.125 1 32.72 10 PHE B C 1
ATOM 3603 O O . PHE B 1 10 ? -7.246 59.75 23.922 1 32.72 10 PHE B O 1
ATOM 3610 N N . ILE B 1 11 ? -5.379 59.969 23.031 1 34.28 11 ILE B N 1
ATOM 3611 C CA . ILE B 1 11 ? -5.688 58.969 22 1 34.28 11 ILE B CA 1
ATOM 3612 C C . ILE B 1 11 ? -5.66 57.562 22.609 1 34.28 11 ILE B C 1
ATOM 3614 O O . ILE B 1 11 ? -4.605 57.094 23.031 1 34.28 11 ILE B O 1
ATOM 3618 N N . ASP B 1 12 ? -6.574 57.219 23.531 1 34.16 12 ASP B N 1
ATOM 3619 C CA . ASP B 1 12 ? -6.816 55.844 23.906 1 34.16 12 ASP B CA 1
ATOM 3620 C C . ASP B 1 12 ? -6.695 54.906 22.703 1 34.16 12 ASP B C 1
ATOM 3622 O O . ASP B 1 12 ? -7.637 54.812 21.906 1 34.16 12 ASP B O 1
ATOM 3626 N N . ALA B 1 13 ? -5.762 54.969 21.922 1 39.38 13 ALA B N 1
ATOM 3627 C CA . ALA B 1 13 ? -5.383 54.031 20.859 1 39.38 13 ALA B CA 1
ATOM 3628 C C . ALA B 1 13 ? -5.445 52.594 21.328 1 39.38 13 ALA B C 1
ATOM 3630 O O . ALA B 1 13 ? -4.41 51.938 21.469 1 39.38 13 ALA B O 1
ATOM 3631 N N . SER B 1 14 ? -6.145 52.188 22.312 1 41.31 14 SER B N 1
ATOM 3632 C CA . SER B 1 14 ? -6.246 50.75 22.625 1 41.31 14 SER B CA 1
ATOM 3633 C C . SER B 1 14 ? -6.758 49.969 21.438 1 41.31 14 SER B C 1
ATOM 3635 O O . SER B 1 14 ? -7.969 49.875 21.219 1 41.31 14 SER B O 1
ATOM 3637 N N . LYS B 1 15 ? -6.367 50.188 20.219 1 46.91 15 LYS B N 1
ATOM 3638 C CA . LYS B 1 15 ? -6.758 49.5 19 1 46.91 15 LYS B CA 1
ATOM 3639 C C . LYS B 1 15 ? -6.785 48 19.203 1 46.91 15 LYS B C 1
ATOM 3641 O O . LYS B 1 15 ? -5.734 47.344 19.266 1 46.91 15 LYS B O 1
ATOM 3646 N N . CYS B 1 16 ? -7.555 47.344 20.062 1 51.44 16 CYS B N 1
ATOM 3647 C CA . CYS B 1 16 ? -7.922 45.969 20.281 1 51.44 16 CYS B CA 1
ATOM 3648 C C . CYS B 1 16 ? -8.234 45.281 18.953 1 51.44 16 CYS B C 1
ATOM 3650 O O . CYS B 1 16 ? -9.289 45.5 18.375 1 51.44 16 CYS B O 1
ATOM 3652 N N . VAL B 1 17 ? -7.223 45.031 17.906 1 70.44 17 VAL B N 1
ATOM 3653 C CA . VAL B 1 17 ? -7.184 44.906 16.453 1 70.44 17 VAL B CA 1
ATOM 3654 C C . VAL B 1 17 ? -7.723 43.531 16.031 1 70.44 17 VAL B C 1
ATOM 3656 O O . VAL B 1 17 ? -7.73 43.219 14.844 1 70.44 17 VAL B O 1
ATOM 3659 N N . ILE B 1 18 ? -8.406 42.562 16.969 1 85.19 18 ILE B N 1
ATOM 3660 C CA . ILE B 1 18 ? -9.031 41.312 16.547 1 85.19 18 ILE B CA 1
ATOM 3661 C C . ILE B 1 18 ? -10.484 41.562 16.156 1 85.19 18 ILE B C 1
ATOM 3663 O O . ILE B 1 18 ? -11.219 42.25 16.875 1 85.19 18 ILE B O 1
ATOM 3667 N N . TYR B 1 19 ? -10.953 41.094 15.148 1 90.12 19 TYR B N 1
ATOM 3668 C CA . TYR B 1 19 ? -12.336 41.062 14.688 1 90.12 19 TYR B CA 1
ATOM 3669 C C . TYR B 1 19 ? -12.828 39.625 14.57 1 90.12 19 TYR B C 1
ATOM 3671 O O . TYR B 1 19 ? -12.281 38.844 13.805 1 90.12 19 TYR B O 1
ATOM 3679 N N . SER B 1 20 ? -13.82 39.219 15.398 1 94.5 20 SER B N 1
ATOM 3680 C CA . SER B 1 20 ? -14.375 37.875 15.391 1 94.5 20 SER B CA 1
ATOM 3681 C C . SER B 1 20 ? -15.867 37.875 15.102 1 94.5 20 SER B C 1
ATOM 3683 O O . SER B 1 20 ? -16.562 38.844 15.461 1 94.5 20 SER B O 1
ATOM 3685 N N . LYS B 1 21 ? -16.297 36.906 14.461 1 96.38 21 LYS B N 1
ATOM 3686 C CA . LYS B 1 21 ? -17.703 36.719 14.125 1 96.38 21 LYS B CA 1
ATOM 3687 C C . LYS B 1 21 ? -18.203 35.344 14.508 1 96.38 21 LYS B C 1
ATOM 3689 O O . LYS B 1 21 ? -17.594 34.344 14.141 1 96.38 21 LYS B O 1
ATOM 3694 N N . ASP B 1 22 ? -19.281 35.344 15.305 1 97.69 22 ASP B N 1
ATOM 3695 C CA . ASP B 1 22 ? -19.969 34.062 15.586 1 97.69 22 ASP B CA 1
ATOM 3696 C C . ASP B 1 22 ? -20.656 33.531 14.336 1 97.69 22 ASP B C 1
ATOM 3698 O O . ASP B 1 22 ? -21.578 34.156 13.805 1 97.69 22 ASP B O 1
ATOM 3702 N N . GLN B 1 23 ? -20.172 32.406 13.891 1 98.12 23 GLN B N 1
ATOM 3703 C CA . GLN B 1 23 ? -20.672 31.812 12.648 1 98.12 23 GLN B CA 1
ATOM 3704 C C . GLN B 1 23 ? -21.656 30.688 12.93 1 98.12 23 GLN B C 1
ATOM 3706 O O . GLN B 1 23 ? -22.125 30.016 12.008 1 98.12 23 GLN B O 1
ATOM 3711 N N . THR B 1 24 ? -22.047 30.438 14.125 1 98.38 24 THR B N 1
ATOM 3712 C CA . THR B 1 24 ? -22.812 29.266 14.516 1 98.38 24 THR B CA 1
ATOM 3713 C C . THR B 1 24 ? -24.172 29.25 13.82 1 98.38 24 THR B C 1
ATOM 3715 O O . THR B 1 24 ? -24.578 28.234 13.242 1 98.38 24 THR B O 1
ATOM 3718 N N . ASN B 1 25 ? -24.828 30.375 13.836 1 97.81 25 ASN B N 1
ATOM 3719 C CA . ASN B 1 25 ? -26.156 30.438 13.227 1 97.81 25 ASN B CA 1
ATOM 3720 C C . ASN B 1 25 ? -26.078 30.312 11.711 1 97.81 25 ASN B C 1
ATOM 3722 O O . ASN B 1 25 ? -26.969 29.719 11.094 1 97.81 25 ASN B O 1
ATOM 3726 N N . PHE B 1 26 ? -25.141 30.875 11.164 1 98.12 26 PHE B N 1
ATOM 3727 C CA . PHE B 1 26 ? -24.953 30.75 9.719 1 98.12 26 PHE B CA 1
ATOM 3728 C C . PHE B 1 26 ? -24.812 29.297 9.305 1 98.12 26 PHE B C 1
ATOM 3730 O O . PHE B 1 26 ? -25.547 28.812 8.445 1 98.12 26 PHE B O 1
ATOM 3737 N N . PHE B 1 27 ? -23.859 28.547 9.953 1 98.38 27 PHE B N 1
ATOM 3738 C CA . PHE B 1 27 ? -23.609 27.156 9.586 1 98.38 27 PHE B CA 1
ATOM 3739 C C . PHE B 1 27 ? -24.797 26.281 9.953 1 98.38 27 PHE B C 1
ATOM 3741 O O . PHE B 1 27 ? -25.109 25.312 9.242 1 98.38 27 PHE B O 1
ATOM 3748 N N . LYS B 1 28 ? -25.469 26.594 11.055 1 97.5 28 LYS B N 1
ATOM 3749 C CA . LYS B 1 28 ? -26.656 25.844 11.445 1 97.5 28 LYS B CA 1
ATOM 3750 C C . LYS B 1 28 ? -27.766 25.984 10.398 1 97.5 28 LYS B C 1
ATOM 3752 O O . LYS B 1 28 ? -28.531 25.047 10.18 1 97.5 28 LYS B O 1
ATOM 3757 N N . SER B 1 29 ? -27.859 27.141 9.781 1 97.94 29 SER B N 1
ATOM 3758 C CA . SER B 1 29 ? -28.875 27.359 8.758 1 97.94 29 SER B CA 1
ATOM 3759 C C . SER B 1 29 ? -28.625 26.484 7.531 1 97.94 29 SER B C 1
ATOM 3761 O O . SER B 1 29 ? -29.562 26.125 6.82 1 97.94 29 SER B O 1
ATOM 3763 N N . LEU B 1 30 ? -27.406 26.156 7.246 1 97.88 30 LEU B N 1
ATOM 3764 C CA . LEU B 1 30 ? -27.031 25.359 6.082 1 97.88 30 LEU B CA 1
ATOM 3765 C C . LEU B 1 30 ? -26.922 23.891 6.441 1 97.88 30 LEU B C 1
ATOM 3767 O O . LEU B 1 30 ? -27.047 23.016 5.574 1 97.88 30 LEU B O 1
ATOM 3771 N N . LEU B 1 31 ? -26.578 23.578 7.68 1 98.25 31 LEU B N 1
ATOM 3772 C CA . LEU B 1 31 ? -26.406 22.25 8.234 1 98.25 31 LEU B CA 1
ATOM 3773 C C . LEU B 1 31 ? -27 22.156 9.633 1 98.25 31 LEU B C 1
ATOM 3775 O O . LEU B 1 31 ? -26.281 22.312 10.633 1 98.25 31 LEU B O 1
ATOM 3779 N N . PRO B 1 32 ? -28.219 21.828 9.789 1 97.5 32 PRO B N 1
ATOM 3780 C CA . PRO B 1 32 ? -28.984 21.906 11.039 1 97.5 32 PRO B CA 1
ATOM 3781 C C . PRO B 1 32 ? -28.391 21.031 12.141 1 97.5 32 PRO B C 1
ATOM 3783 O O . PRO B 1 32 ? -28.641 21.281 13.328 1 97.5 32 PRO B O 1
ATOM 3786 N N . SER B 1 33 ? -27.578 20.094 11.859 1 96.94 33 SER B N 1
ATOM 3787 C CA . SER B 1 33 ? -27.031 19.172 12.852 1 96.94 33 SER B CA 1
ATOM 3788 C C . SER B 1 33 ? -25.891 19.797 13.633 1 96.94 33 SER B C 1
ATOM 3790 O O . SER B 1 33 ? -25.406 19.234 14.617 1 96.94 33 SER B O 1
ATOM 3792 N N . VAL B 1 34 ? -25.469 21 13.219 1 97.94 34 VAL B N 1
ATOM 3793 C CA . VAL B 1 34 ? -24.391 21.688 13.93 1 97.94 34 VAL B CA 1
ATOM 3794 C C . VAL B 1 34 ? -24.812 21.906 15.383 1 97.94 34 VAL B C 1
ATOM 3796 O O . VAL B 1 34 ? -25.844 22.516 15.656 1 97.94 34 VAL B O 1
ATOM 3799 N N . ASN B 1 35 ? -23.984 21.406 16.359 1 98.19 35 ASN B N 1
ATOM 3800 C CA . ASN B 1 35 ? -24.281 21.516 17.781 1 98.19 35 ASN B CA 1
ATOM 3801 C C . ASN B 1 35 ? -23.094 22.031 18.562 1 98.19 35 ASN B C 1
ATOM 3803 O O . ASN B 1 35 ? -22.859 21.609 19.703 1 98.19 35 ASN B O 1
ATOM 3807 N N . TYR B 1 36 ? -22.266 22.781 18.016 1 98.69 36 TYR B N 1
ATOM 3808 C CA . TYR B 1 36 ? -21.078 23.375 18.625 1 98.69 36 TYR B CA 1
ATOM 3809 C C . TYR B 1 36 ? -20.875 24.812 18.156 1 98.69 36 TYR B C 1
ATOM 3811 O O . TYR B 1 36 ? -21.453 25.219 17.141 1 98.69 36 TYR B O 1
ATOM 3819 N N . TYR B 1 37 ? -20.078 25.562 18.922 1 98.62 37 TYR B N 1
ATOM 3820 C CA . TYR B 1 37 ? -19.781 26.953 18.594 1 98.62 37 TYR B CA 1
ATOM 3821 C C . TYR B 1 37 ? -18.781 27.047 17.453 1 98.62 37 TYR B C 1
ATOM 3823 O O . TYR B 1 37 ? -17.812 26.297 17.406 1 98.62 37 TYR B O 1
ATOM 3831 N N . ILE B 1 38 ? -19.062 27.891 16.453 1 98.69 38 ILE B N 1
ATOM 3832 C CA . ILE B 1 38 ? -18.188 28.156 15.328 1 98.69 38 ILE B CA 1
ATOM 3833 C C . ILE B 1 38 ? -17.906 29.656 15.25 1 98.69 38 ILE B C 1
ATOM 3835 O O . ILE B 1 38 ? -18.812 30.484 15.391 1 98.69 38 ILE B O 1
ATOM 3839 N N . GLU B 1 39 ? -16.609 29.938 15.039 1 98 39 GLU B N 1
ATOM 3840 C CA . GLU B 1 39 ? -16.219 31.344 14.922 1 98 39 GLU B CA 1
ATOM 3841 C C . GLU B 1 39 ? -15.148 31.531 13.844 1 98 39 GLU B C 1
ATOM 3843 O O . GLU B 1 39 ? -14.344 30.625 13.602 1 98 39 GLU B O 1
ATOM 3848 N N . THR B 1 40 ? -15.258 32.625 13.133 1 98.19 40 THR B N 1
ATOM 3849 C CA . THR B 1 40 ? -14.164 33.062 12.266 1 98.19 40 THR B CA 1
ATOM 3850 C C . THR B 1 40 ? -13.719 34.5 12.625 1 98.19 40 THR B C 1
ATOM 3852 O O . THR B 1 40 ? -14.445 35.219 13.281 1 98.19 40 THR B O 1
ATOM 3855 N N . GLY B 1 41 ? -12.484 34.781 12.258 1 97 41 GLY B N 1
ATOM 3856 C CA . GLY B 1 41 ? -12.039 36.156 12.555 1 97 41 GLY B CA 1
ATOM 3857 C C . GLY B 1 41 ? -10.703 36.5 11.922 1 97 41 GLY B C 1
ATOM 3858 O O . GLY B 1 41 ? -10.078 35.625 11.289 1 97 41 GLY B O 1
ATOM 3859 N N . TYR B 1 42 ? -10.406 37.781 11.977 1 96 42 TYR B N 1
ATOM 3860 C CA . TYR B 1 42 ? -9.125 38.344 11.57 1 96 42 TYR B CA 1
ATOM 3861 C C . TYR B 1 42 ? -8.422 39 12.742 1 96 42 TYR B C 1
ATOM 3863 O O . TYR B 1 42 ? -9.062 39.656 13.578 1 96 42 TYR B O 1
ATOM 3871 N N . VAL B 1 43 ? -7.188 38.812 12.82 1 95.31 43 VAL B N 1
ATOM 3872 C CA . VAL B 1 43 ? -6.367 39.469 13.82 1 95.31 43 VAL B CA 1
ATOM 3873 C C . VAL B 1 43 ? -5.309 40.312 13.133 1 95.31 43 VAL B C 1
ATOM 3875 O O . VAL B 1 43 ? -4.594 39.844 12.25 1 95.31 43 VAL B O 1
ATOM 3878 N N . SER B 1 44 ? -5.262 41.562 13.516 1 91.94 44 SER B N 1
ATOM 3879 C CA . SER B 1 44 ? -4.215 42.469 13.016 1 91.94 44 SER B CA 1
ATOM 3880 C C . SER B 1 44 ? -2.877 42.156 13.688 1 91.94 44 SER B C 1
ATOM 3882 O O . SER B 1 44 ? -2.795 42.062 14.914 1 91.94 44 SER B O 1
ATOM 3884 N N . VAL B 1 45 ? -1.867 42.031 12.844 1 90.62 45 VAL B N 1
ATOM 3885 C CA . VAL B 1 45 ? -0.558 41.688 13.391 1 90.62 45 VAL B CA 1
ATOM 3886 C C . VAL B 1 45 ? 0.511 42.562 12.766 1 90.62 45 VAL B C 1
ATOM 3888 O O . VAL B 1 45 ? 0.315 43.125 11.68 1 90.62 45 VAL B O 1
ATOM 3891 N N . GLY B 1 46 ? 1.671 42.688 13.484 1 86.44 46 GLY B N 1
ATOM 3892 C CA . GLY B 1 46 ? 2.777 43.5 13 1 86.44 46 GLY B CA 1
ATOM 3893 C C . GLY B 1 46 ? 2.588 45 13.25 1 86.44 46 GLY B C 1
ATOM 3894 O O . GLY B 1 46 ? 1.832 45.375 14.141 1 86.44 46 GLY B O 1
ATOM 3895 N N . ASP B 1 47 ? 3.424 45.781 12.523 1 79.25 47 ASP B N 1
ATOM 3896 C CA . ASP B 1 47 ? 3.355 47.25 12.648 1 79.25 47 ASP B CA 1
ATOM 3897 C C . ASP B 1 47 ? 2.223 47.812 11.797 1 79.25 47 ASP B C 1
ATOM 3899 O O . ASP B 1 47 ? 2.391 48.031 10.602 1 79.25 47 ASP B O 1
ATOM 3903 N N . LEU B 1 48 ? 1.206 48.125 12.469 1 70.5 48 LEU B N 1
ATOM 3904 C CA . LEU B 1 48 ? -0.022 48.531 11.789 1 70.5 48 LEU B CA 1
ATOM 3905 C C . LEU B 1 48 ? 0.113 49.938 11.203 1 70.5 48 LEU B C 1
ATOM 3907 O O . LEU B 1 48 ? -0.704 50.344 10.375 1 70.5 48 LEU B O 1
ATOM 3911 N N . ALA B 1 49 ? 1.012 50.562 11.688 1 69.06 49 ALA B N 1
ATOM 3912 C CA . ALA B 1 49 ? 1.274 51.875 11.094 1 69.06 49 ALA B CA 1
ATOM 3913 C C . ALA B 1 49 ? 1.837 51.719 9.68 1 69.06 49 ALA B C 1
ATOM 3915 O O . ALA B 1 49 ? 1.729 52.656 8.867 1 69.06 49 ALA B O 1
ATOM 3916 N N . ILE B 1 50 ? 2.279 50.594 9.5 1 67 50 ILE B N 1
ATOM 3917 C CA . ILE B 1 50 ? 2.963 50.344 8.234 1 67 50 ILE B CA 1
ATOM 3918 C C . ILE B 1 50 ? 2.062 49.531 7.305 1 67 50 ILE B C 1
ATOM 3920 O O . ILE B 1 50 ? 1.972 49.844 6.109 1 67 50 ILE B O 1
ATOM 3924 N N . SER B 1 51 ? 1.517 48.594 7.852 1 70.31 51 SER B N 1
ATOM 3925 C CA . SER B 1 51 ? 0.73 47.688 7.008 1 70.31 51 SER B CA 1
ATOM 3926 C C . SER B 1 51 ? -0.477 47.125 7.758 1 70.31 51 SER B C 1
ATOM 3928 O O . SER B 1 51 ? -0.444 47 8.984 1 70.31 51 SER B O 1
ATOM 3930 N N . GLU B 1 52 ? -1.478 47.031 6.926 1 81.69 52 GLU B N 1
ATOM 3931 C CA . GLU B 1 52 ? -2.633 46.312 7.461 1 81.69 52 GLU B CA 1
ATOM 3932 C C . GLU B 1 52 ? -2.5 44.812 7.25 1 81.69 52 GLU B C 1
ATOM 3934 O O . GLU B 1 52 ? -3.027 44.25 6.277 1 81.69 52 GLU B O 1
ATOM 3939 N N . ASN B 1 53 ? -1.802 44.156 8.133 1 88.75 53 ASN B N 1
ATOM 3940 C CA . ASN B 1 53 ? -1.647 42.688 8.125 1 88.75 53 ASN B CA 1
ATOM 3941 C C . ASN B 1 53 ? -2.754 42 8.922 1 88.75 53 ASN B C 1
ATOM 3943 O O . ASN B 1 53 ? -2.982 42.344 10.086 1 88.75 53 ASN B O 1
ATOM 3947 N N . ARG B 1 54 ? -3.424 41.125 8.289 1 91.94 54 ARG B N 1
ATOM 3948 C CA . ARG B 1 54 ? -4.52 40.406 8.922 1 91.94 54 ARG B CA 1
ATOM 3949 C C . ARG B 1 54 ? -4.352 38.906 8.75 1 91.94 54 ARG B C 1
ATOM 3951 O O . ARG B 1 54 ? -4.273 38.406 7.625 1 91.94 54 ARG B O 1
ATOM 3958 N N . LEU B 1 55 ? -4.242 38.188 9.789 1 96.06 55 LEU B N 1
ATOM 3959 C CA . LEU B 1 55 ? -4.285 36.75 9.766 1 96.06 55 LEU B CA 1
ATOM 3960 C C . LEU B 1 55 ? -5.691 36.219 10.055 1 96.06 55 LEU B C 1
ATOM 3962 O O . LEU B 1 55 ? -6.379 36.75 10.938 1 96.06 55 LEU B O 1
ATOM 3966 N N . PHE B 1 56 ? -6.074 35.312 9.273 1 97.31 56 PHE B N 1
ATOM 3967 C CA . PHE B 1 56 ? -7.398 34.719 9.422 1 97.31 56 PHE B CA 1
ATOM 3968 C C . PHE B 1 56 ? -7.34 33.438 10.258 1 97.31 56 PHE B C 1
ATOM 3970 O O . PHE B 1 56 ? -6.375 32.688 10.172 1 97.31 56 PHE B O 1
ATOM 3977 N N . TYR B 1 57 ? -8.406 33.219 11.086 1 98.25 57 TYR B N 1
ATOM 3978 C CA . TYR B 1 57 ? -8.586 31.953 11.789 1 98.25 57 TYR B CA 1
ATOM 3979 C C . TYR B 1 57 ? -10.039 31.516 11.75 1 98.25 57 TYR B C 1
ATOM 3981 O O . TYR B 1 57 ? -10.945 32.344 11.586 1 98.25 57 TYR B O 1
ATOM 3989 N N . SER B 1 58 ? -10.266 30.266 11.781 1 98.62 58 SER B N 1
ATOM 3990 C CA . SER B 1 58 ? -11.555 29.672 12.109 1 98.62 58 SER B CA 1
ATOM 3991 C C . SER B 1 58 ? -11.445 28.781 13.352 1 98.62 58 SER B C 1
ATOM 3993 O O . SER B 1 58 ? -10.43 28.125 13.562 1 98.62 58 SER B O 1
ATOM 3995 N N . LEU B 1 59 ? -12.453 28.812 14.172 1 98.75 59 LEU B N 1
ATOM 3996 C CA . LEU B 1 59 ? -12.516 28.047 15.406 1 98.75 59 LEU B CA 1
ATOM 3997 C C . LEU B 1 59 ? -13.781 27.203 15.461 1 98.75 59 LEU B C 1
ATOM 3999 O O . LEU B 1 59 ? -14.883 27.703 15.219 1 98.75 59 LEU B O 1
ATOM 4003 N N . HIS B 1 60 ? -13.602 25.969 15.641 1 98.88 60 HIS B N 1
ATOM 4004 C CA . HIS B 1 60 ? -14.672 25.016 15.914 1 98.88 60 HIS B CA 1
ATOM 4005 C C . HIS B 1 60 ? -14.508 24.391 17.297 1 98.88 60 HIS B C 1
ATOM 4007 O O . HIS B 1 60 ? -13.555 23.641 17.531 1 98.88 60 HIS B O 1
ATOM 4013 N N . LEU B 1 61 ? -15.453 24.719 18.203 1 98.81 61 LEU B N 1
ATOM 4014 C CA . LEU B 1 61 ? -15.344 24.109 19.531 1 98.81 61 LEU B CA 1
ATOM 4015 C C . LEU B 1 61 ? -15.742 22.641 19.484 1 98.81 61 LEU B C 1
ATOM 4017 O O . LEU B 1 61 ? -16.312 22.172 18.5 1 98.81 61 LEU B O 1
ATOM 4021 N N . LYS B 1 62 ? -15.32 21.938 20.5 1 98.69 62 LYS B N 1
ATOM 4022 C CA . LYS B 1 62 ? -15.703 20.547 20.641 1 98.69 62 LYS B CA 1
ATOM 4023 C C . LYS B 1 62 ? -17.219 20.375 20.578 1 98.69 62 LYS B C 1
ATOM 4025 O O . LYS B 1 62 ? -17.969 21.25 21.031 1 98.69 62 LYS B O 1
ATOM 4030 N N . GLU B 1 63 ? -17.609 19.266 20.047 1 97.94 63 GLU B N 1
ATOM 4031 C CA . GLU B 1 63 ? -19.047 19 19.922 1 97.94 63 GLU B CA 1
ATOM 4032 C C . GLU B 1 63 ? -19.75 19.188 21.25 1 97.94 63 GLU B C 1
ATOM 4034 O O . GLU B 1 63 ? -19.219 18.844 22.312 1 97.94 63 GLU B O 1
ATOM 4039 N N . THR B 1 64 ? -20.922 19.797 21.219 1 96.69 64 THR B N 1
ATOM 4040 C CA . THR B 1 64 ? -21.859 20.031 22.312 1 96.69 64 THR B CA 1
ATOM 4041 C C . THR B 1 64 ? -21.453 21.25 23.125 1 96.69 64 THR B C 1
ATOM 4043 O O . THR B 1 64 ? -22.172 21.656 24.031 1 96.69 64 THR B O 1
ATOM 4046 N N . ILE B 1 65 ? -20.312 21.828 22.859 1 98.44 65 ILE B N 1
ATOM 4047 C CA . ILE B 1 65 ? -19.922 23.078 23.516 1 98.44 65 ILE B CA 1
ATOM 4048 C C . ILE B 1 65 ? -20.359 24.266 22.641 1 98.44 65 ILE B C 1
ATOM 4050 O O . ILE B 1 65 ? -19.781 24.5 21.578 1 98.44 65 ILE B O 1
ATOM 4054 N N . MET B 1 66 ? -21.234 25.062 23.156 1 97.75 66 MET B N 1
ATOM 4055 C CA . MET B 1 66 ? -21.906 26.062 22.328 1 97.75 66 MET B CA 1
ATOM 4056 C C . MET B 1 66 ? -21.406 27.469 22.672 1 97.75 66 MET B C 1
ATOM 4058 O O . MET B 1 66 ? -21.734 28.422 21.969 1 97.75 66 MET B O 1
ATOM 4062 N N . LYS B 1 67 ? -20.625 27.594 23.766 1 97.25 67 LYS B N 1
ATOM 4063 C CA . LYS B 1 67 ? -20.094 28.875 24.188 1 97.25 67 LYS B CA 1
ATOM 4064 C C . LYS B 1 67 ? -18.641 28.75 24.641 1 97.25 67 LYS B C 1
ATOM 4066 O O . LYS B 1 67 ? -18.266 27.766 25.281 1 97.25 67 LYS B O 1
ATOM 4071 N N . LYS B 1 68 ? -17.906 29.734 24.391 1 97.25 68 LYS B N 1
ATOM 4072 C CA . LYS B 1 68 ? -16.5 29.75 24.75 1 97.25 68 LYS B CA 1
ATOM 4073 C C . LYS B 1 68 ? -16.312 29.688 26.266 1 97.25 68 LYS B C 1
ATOM 4075 O O . LYS B 1 68 ? -15.344 29.078 26.75 1 97.25 68 LYS B O 1
ATOM 4080 N N . SER B 1 69 ? -17.281 30.203 26.969 1 96.5 69 SER B N 1
ATOM 4081 C CA . SER B 1 69 ? -17.203 30.203 28.438 1 96.5 69 SER B CA 1
ATOM 4082 C C . SER B 1 69 ? -17.281 28.797 29 1 96.5 69 SER B C 1
ATOM 4084 O O . SER B 1 69 ? -16.953 28.578 30.156 1 96.5 69 SER B O 1
ATOM 4086 N N . ASP B 1 70 ? -17.703 27.828 28.203 1 97.75 70 ASP B N 1
ATOM 4087 C CA . ASP B 1 70 ? -17.875 26.469 28.672 1 97.75 70 ASP B CA 1
ATOM 4088 C C . ASP B 1 70 ? -16.609 25.641 28.453 1 97.75 70 ASP B C 1
ATOM 4090 O O . ASP B 1 70 ? -16.547 24.469 28.844 1 97.75 70 ASP B O 1
ATOM 4094 N N . ILE B 1 71 ? -15.648 26.219 27.859 1 98.19 71 ILE B N 1
ATOM 4095 C CA . ILE B 1 71 ? -14.375 25.531 27.656 1 98.19 71 ILE B CA 1
ATOM 4096 C C . ILE B 1 71 ? -13.711 25.234 29 1 98.19 71 ILE B C 1
ATOM 4098 O O . ILE B 1 71 ? -13.664 26.109 29.875 1 98.19 71 ILE B O 1
ATOM 4102 N N . LYS B 1 72 ? -13.203 24.031 29.141 1 97.75 72 LYS B N 1
ATOM 4103 C CA . LYS B 1 72 ? -12.547 23.609 30.375 1 97.75 72 LYS B CA 1
ATOM 4104 C C . LYS B 1 72 ? -11.031 23.578 30.203 1 97.75 72 LYS B C 1
ATOM 4106 O O . LYS B 1 72 ? -10.531 23.391 29.094 1 97.75 72 LYS B O 1
ATOM 4111 N N . PRO B 1 73 ? -10.312 23.703 31.312 1 96.31 73 PRO B N 1
ATOM 4112 C CA . PRO B 1 73 ? -8.852 23.688 31.234 1 96.31 73 PRO B CA 1
ATOM 4113 C C . PRO B 1 73 ? -8.297 22.344 30.781 1 96.31 73 PRO B C 1
ATOM 4115 O O . PRO B 1 73 ? -7.191 22.266 30.25 1 96.31 73 PRO B O 1
ATOM 4118 N N . ASP B 1 74 ? -9.062 21.312 31 1 96.44 74 ASP B N 1
ATOM 4119 C CA . ASP B 1 74 ? -8.555 19.984 30.641 1 96.44 74 ASP B CA 1
ATOM 4120 C C . ASP B 1 74 ? -9.047 19.562 29.25 1 96.44 74 ASP B C 1
ATOM 4122 O O . ASP B 1 74 ? -8.781 18.453 28.797 1 96.44 74 ASP B O 1
ATOM 4126 N N . ASP B 1 75 ? -9.688 20.469 28.547 1 98.38 75 ASP B N 1
ATOM 4127 C CA . ASP B 1 75 ? -10.062 20.188 27.156 1 98.38 75 ASP B CA 1
ATOM 4128 C C . ASP B 1 75 ? -8.828 20.156 26.266 1 98.38 75 ASP B C 1
ATOM 4130 O O . ASP B 1 75 ? -7.859 20.875 26.5 1 98.38 75 ASP B O 1
ATOM 4134 N N . GLU B 1 76 ? -8.891 19.234 25.297 1 98.69 76 GLU B N 1
ATOM 4135 C CA . GLU B 1 76 ? -7.867 19.25 24.25 1 98.69 76 GLU B CA 1
ATOM 4136 C C . GLU B 1 76 ? -8.141 20.344 23.234 1 98.69 76 GLU B C 1
ATOM 4138 O O . GLU B 1 76 ? -9.289 20.578 22.859 1 98.69 76 GLU B O 1
ATOM 4143 N N . PHE B 1 77 ? -7.125 21.047 22.859 1 98.81 77 PHE B N 1
ATOM 4144 C CA . PHE B 1 77 ? -7.199 22.141 21.891 1 98.81 77 PHE B CA 1
ATOM 4145 C C . PHE B 1 77 ? -6.137 21.969 20.797 1 98.81 77 PHE B C 1
ATOM 4147 O O . PHE B 1 77 ? -4.941 22 21.094 1 98.81 77 PHE B O 1
ATOM 4154 N N . ILE B 1 78 ? -6.59 21.844 19.531 1 98.94 78 ILE B N 1
ATOM 4155 C CA . ILE B 1 78 ? -5.668 21.641 18.406 1 98.94 78 ILE B CA 1
ATOM 4156 C C . ILE B 1 78 ? -5.605 22.906 17.562 1 98.94 78 ILE B C 1
ATOM 4158 O O . ILE B 1 78 ? -6.633 23.391 17.062 1 98.94 78 ILE B O 1
ATOM 4162 N N . LEU B 1 79 ? -4.469 23.469 17.484 1 98.88 79 LEU B N 1
ATOM 4163 C CA . LEU B 1 79 ? -4.145 24.469 16.469 1 98.88 79 LEU B CA 1
ATOM 4164 C C . LEU B 1 79 ? -3.613 23.797 15.203 1 98.88 79 LEU B C 1
ATOM 4166 O O . LEU B 1 79 ? -2.605 23.094 15.242 1 98.88 79 LEU B O 1
ATOM 4170 N N . TRP B 1 80 ? -4.262 23.984 14.102 1 98.75 80 TRP B N 1
ATOM 4171 C CA . TRP B 1 80 ? -3.869 23.359 12.844 1 98.75 80 TRP B CA 1
ATOM 4172 C C . TRP B 1 80 ? -3.15 24.359 11.945 1 98.75 80 TRP B C 1
ATOM 4174 O O . TRP B 1 80 ? -3.703 25.406 11.609 1 98.75 80 TRP B O 1
ATOM 4184 N N . ILE B 1 81 ? -1.938 24.031 11.625 1 97.38 81 ILE B N 1
ATOM 4185 C CA . ILE B 1 81 ? -1.118 24.797 10.695 1 97.38 81 ILE B CA 1
ATOM 4186 C C . ILE B 1 81 ? -0.814 23.969 9.453 1 97.38 81 ILE B C 1
ATOM 4188 O O . ILE B 1 81 ? -0.016 23.031 9.516 1 97.38 81 ILE B O 1
ATOM 4192 N N . TYR B 1 82 ? -1.347 24.359 8.359 1 92.44 82 TYR B N 1
ATOM 4193 C CA . TYR B 1 82 ? -1.266 23.609 7.117 1 92.44 82 TYR B CA 1
ATOM 4194 C C . TYR B 1 82 ? 0.07 23.828 6.422 1 92.44 82 TYR B C 1
ATOM 4196 O O . TYR B 1 82 ? 0.876 24.656 6.871 1 92.44 82 TYR B O 1
ATOM 4204 N N . GLY B 1 83 ? 0.296 23.109 5.422 1 92.38 83 GLY B N 1
ATOM 4205 C CA . GLY B 1 83 ? 1.57 23.156 4.723 1 92.38 83 GLY B CA 1
ATOM 4206 C C . GLY B 1 83 ? 1.539 24.016 3.48 1 92.38 83 GLY B C 1
ATOM 4207 O O . GLY B 1 83 ? 0.979 25.125 3.5 1 92.38 83 GLY B O 1
ATOM 4208 N N . GLY B 1 84 ? 2.131 23.703 2.635 1 92.38 84 GLY B N 1
ATOM 4209 C CA . GLY B 1 84 ? 2.41 24.438 1.408 1 92.38 84 GLY B CA 1
ATOM 4210 C C . GLY B 1 84 ? 3.893 24.547 1.109 1 92.38 84 GLY B C 1
ATOM 4211 O O . GLY B 1 84 ? 4.535 23.578 0.724 1 92.38 84 GLY B O 1
ATOM 4212 N N . PRO B 1 85 ? 4.516 25.516 1.524 1 95.25 85 PRO B N 1
ATOM 4213 C CA . PRO B 1 85 ? 4.039 26.719 2.223 1 95.25 85 PRO B CA 1
ATOM 4214 C C . PRO B 1 85 ? 3.104 27.562 1.363 1 95.25 85 PRO B C 1
ATOM 4216 O O . PRO B 1 85 ? 3.166 27.5 0.133 1 95.25 85 PRO B O 1
ATOM 4219 N N . GLY B 1 86 ? 2.275 28.234 2.064 1 95 86 GLY B N 1
ATOM 4220 C CA . GLY B 1 86 ? 1.415 29.203 1.404 1 95 86 GLY B CA 1
ATOM 4221 C C . GLY B 1 86 ? 0.019 28.688 1.132 1 95 86 GLY B C 1
ATOM 4222 O O . GLY B 1 86 ? -0.74 29.281 0.371 1 95 86 GLY B O 1
ATOM 4223 N N . CYS B 1 87 ? -0.27 27.531 1.753 1 96.44 87 CYS B N 1
ATOM 4224 C CA . CYS B 1 87 ? -1.606 26.984 1.551 1 96.44 87 CYS B CA 1
ATOM 4225 C C . CYS B 1 87 ? -2.477 27.203 2.783 1 96.44 87 CYS B C 1
ATOM 4227 O O . CYS B 1 87 ? -1.963 27.328 3.896 1 96.44 87 CYS B O 1
ATOM 4229 N N . SER B 1 88 ? -3.74 27.203 2.533 1 97.88 88 SER B N 1
ATOM 4230 C CA . SER B 1 88 ? -4.719 27.547 3.564 1 97.88 88 SER B CA 1
ATOM 4231 C C . SER B 1 88 ? -4.988 26.344 4.473 1 97.88 88 SER B C 1
ATOM 4233 O O . SER B 1 88 ? -5.168 25.219 3.996 1 97.88 88 SER B O 1
ATOM 4235 N N . SER B 1 89 ? -5.078 26.594 5.738 1 98.25 89 SER B N 1
ATOM 4236 C CA . SER B 1 89 ? -5.484 25.562 6.695 1 98.25 89 SER B CA 1
ATOM 4237 C C . SER B 1 89 ? -6.957 25.203 6.52 1 98.25 89 SER B C 1
ATOM 4239 O O . SER B 1 89 ? -7.406 24.172 7.016 1 98.25 89 SER B O 1
ATOM 4241 N N . GLN B 1 90 ? -7.676 26.016 5.805 1 98.06 90 GLN B N 1
ATOM 4242 C CA . GLN B 1 90 ? -9.086 25.719 5.562 1 98.06 90 GLN B CA 1
ATOM 4243 C C . GLN B 1 90 ? -9.242 24.5 4.66 1 98.06 90 GLN B C 1
ATOM 4245 O O . GLN B 1 90 ? -10.297 23.859 4.641 1 98.06 90 GLN B O 1
ATOM 4250 N N . ASP B 1 91 ? -8.195 24.219 3.971 1 97.12 91 ASP B N 1
ATOM 4251 C CA . ASP B 1 91 ? -8.227 22.969 3.209 1 97.12 91 ASP B CA 1
ATOM 4252 C C . ASP B 1 91 ? -8.43 21.766 4.129 1 97.12 91 ASP B C 1
ATOM 4254 O O . ASP B 1 91 ? -9.312 20.938 3.893 1 97.12 91 ASP B O 1
ATOM 4258 N N . SER B 1 92 ? -7.641 21.688 5.164 1 97.56 92 SER B N 1
ATOM 4259 C CA . SER B 1 92 ? -7.785 20.609 6.129 1 97.56 92 SER B CA 1
ATOM 4260 C C . SER B 1 92 ? -9.125 20.688 6.859 1 97.56 92 SER B C 1
ATOM 4262 O O . SER B 1 92 ? -9.727 19.672 7.18 1 97.56 92 SER B O 1
ATOM 4264 N N . ASN B 1 93 ? -9.562 21.906 7.109 1 98.38 93 ASN B N 1
ATOM 4265 C CA . ASN B 1 93 ? -10.844 22.125 7.781 1 98.38 93 ASN B CA 1
ATOM 4266 C C . ASN B 1 93 ? -11.992 21.5 6.996 1 98.38 93 ASN B C 1
ATOM 4268 O O . ASN B 1 93 ? -12.812 20.766 7.562 1 98.38 93 ASN B O 1
ATOM 4272 N N . PHE B 1 94 ? -11.977 21.672 5.746 1 97.94 94 PHE B N 1
ATOM 4273 C CA . PHE B 1 94 ? -13.133 21.281 4.949 1 97.94 94 PHE B CA 1
ATOM 4274 C C . PHE B 1 94 ? -12.914 19.922 4.301 1 97.94 94 PHE B C 1
ATOM 4276 O O . PHE B 1 94 ? -13.875 19.219 3.979 1 97.94 94 PHE B O 1
ATOM 4283 N N . ASN B 1 95 ? -11.625 19.484 4.203 1 96.5 95 ASN B N 1
ATOM 4284 C CA . ASN B 1 95 ? -11.383 18.281 3.41 1 96.5 95 ASN B CA 1
ATOM 4285 C C . ASN B 1 95 ? -10.82 17.156 4.266 1 96.5 95 ASN B C 1
ATOM 4287 O O . ASN B 1 95 ? -10.883 15.984 3.875 1 96.5 95 ASN B O 1
ATOM 4291 N N . GLU B 1 96 ? -10.305 17.453 5.43 1 96.69 96 GLU B N 1
ATOM 4292 C CA . GLU B 1 96 ? -9.547 16.406 6.109 1 96.69 96 GLU B CA 1
ATOM 4293 C C . GLU B 1 96 ? -10.148 16.078 7.473 1 96.69 96 GLU B C 1
ATOM 4295 O O . GLU B 1 96 ? -10.648 14.977 7.691 1 96.69 96 GLU B O 1
ATOM 4300 N N . ASN B 1 97 ? -10.094 17.062 8.391 1 98 97 ASN B N 1
ATOM 4301 C CA . ASN B 1 97 ? -10.359 16.641 9.766 1 98 97 ASN B CA 1
ATOM 4302 C C . ASN B 1 97 ? -11.344 17.578 10.461 1 98 97 ASN B C 1
ATOM 4304 O O . ASN B 1 97 ? -11.75 17.312 11.594 1 98 97 ASN B O 1
ATOM 4308 N N . GLY B 1 98 ? -11.766 18.672 9.797 1 98.44 98 GLY B N 1
ATOM 4309 C CA . GLY B 1 98 ? -12.781 19.547 10.367 1 98.44 98 GLY B CA 1
ATOM 4310 C C . GLY B 1 98 ? -14.164 18.922 10.375 1 98.44 98 GLY B C 1
ATOM 4311 O O . GLY B 1 98 ? -14.359 17.812 9.891 1 98.44 98 GLY B O 1
ATOM 4312 N N . PRO B 1 99 ? -15.141 19.641 10.914 1 98.56 99 PRO B N 1
ATOM 4313 C CA . PRO B 1 99 ? -16.453 19.031 11.141 1 98.56 99 PRO B CA 1
ATOM 4314 C C . PRO B 1 99 ? -17.344 19.078 9.898 1 98.56 99 PRO B C 1
ATOM 4316 O O . PRO B 1 99 ? -18.297 18.312 9.789 1 98.56 99 PRO B O 1
ATOM 4319 N N . ILE B 1 100 ? -17.031 19.969 8.969 1 98.38 100 ILE B N 1
ATOM 4320 C CA . ILE B 1 100 ? -17.953 20.234 7.875 1 98.38 100 ILE B CA 1
ATOM 4321 C C . ILE B 1 100 ? -17.25 20 6.535 1 98.38 100 ILE B C 1
ATOM 4323 O O . ILE B 1 100 ? -16.125 20.453 6.34 1 98.38 100 ILE B O 1
ATOM 4327 N N . ARG B 1 101 ? -17.875 19.297 5.645 1 97.38 101 ARG B N 1
ATOM 4328 C CA . ARG B 1 101 ? -17.406 19.141 4.273 1 97.38 101 ARG B CA 1
ATOM 4329 C C . ARG B 1 101 ? -18.391 19.75 3.279 1 97.38 101 ARG B C 1
ATOM 4331 O O . ARG B 1 101 ? -19.578 19.844 3.566 1 97.38 101 ARG B O 1
ATOM 4338 N N . VAL B 1 102 ? -17.859 20.172 2.123 1 97.38 102 VAL B N 1
ATOM 4339 C CA . VAL B 1 102 ? -18.656 20.766 1.046 1 97.38 102 VAL B CA 1
ATOM 4340 C C . VAL B 1 102 ? -18.656 19.828 -0.161 1 97.38 102 VAL B C 1
ATOM 4342 O O . VAL B 1 102 ? -17.594 19.344 -0.579 1 97.38 102 VAL B O 1
ATOM 4345 N N . ASP B 1 103 ? -19.797 19.562 -0.706 1 95.88 103 ASP B N 1
ATOM 4346 C CA . ASP B 1 103 ? -19.859 18.656 -1.855 1 95.88 103 ASP B CA 1
ATOM 4347 C C . ASP B 1 103 ? -19.891 19.453 -3.164 1 95.88 103 ASP B C 1
ATOM 4349 O O . ASP B 1 103 ? -19.703 20.672 -3.17 1 95.88 103 ASP B O 1
ATOM 4353 N N . ASP B 1 104 ? -20.031 18.781 -4.312 1 94 104 ASP B N 1
ATOM 4354 C CA . ASP B 1 104 ? -19.969 19.375 -5.645 1 94 104 ASP B CA 1
ATOM 4355 C C . ASP B 1 104 ? -21.141 20.344 -5.859 1 94 104 ASP B C 1
ATOM 4357 O O . ASP B 1 104 ? -21.016 21.297 -6.637 1 94 104 ASP B O 1
ATOM 4361 N N . ASP B 1 105 ? -22.219 20.125 -5.18 1 96.25 105 ASP B N 1
ATOM 4362 C CA . ASP B 1 105 ? -23.406 20.969 -5.301 1 96.25 105 ASP B CA 1
ATOM 4363 C C . ASP B 1 105 ? -23.391 22.094 -4.262 1 96.25 105 ASP B C 1
ATOM 4365 O O . ASP B 1 105 ? -24.406 22.75 -4.043 1 96.25 105 ASP B O 1
ATOM 4369 N N . GLN B 1 106 ? -22.312 22.219 -3.531 1 96.5 106 GLN B N 1
ATOM 4370 C CA . GLN B 1 106 ? -22.109 23.25 -2.52 1 96.5 106 GLN B CA 1
ATOM 4371 C C . GLN B 1 106 ? -23 23.016 -1.306 1 96.5 106 GLN B C 1
ATOM 4373 O O . GLN B 1 106 ? -23.359 23.953 -0.599 1 96.5 106 GLN B O 1
ATOM 4378 N N . LYS B 1 107 ? -23.391 21.797 -1.165 1 97.5 107 LYS B N 1
ATOM 4379 C CA . LYS B 1 107 ? -24.109 21.391 0.041 1 97.5 107 LYS B CA 1
ATOM 4380 C C . LYS B 1 107 ? -23.141 20.969 1.146 1 97.5 107 LYS B C 1
ATOM 4382 O O . LYS B 1 107 ? -22.141 20.328 0.882 1 97.5 107 LYS B O 1
ATOM 4387 N N . LEU B 1 108 ? -23.5 21.375 2.4 1 98.25 108 LEU B N 1
ATOM 4388 C CA . LEU B 1 108 ? -22.672 21.047 3.549 1 98.25 108 LEU B CA 1
ATOM 4389 C C . LEU B 1 108 ? -23.078 19.703 4.152 1 98.25 108 LEU B C 1
ATOM 4391 O O . LEU B 1 108 ? -24.281 19.391 4.219 1 98.25 108 LEU B O 1
ATOM 4395 N N . HIS B 1 109 ? -22.094 18.953 4.547 1 97.94 109 HIS B N 1
ATOM 4396 C CA . HIS B 1 109 ? -22.297 17.688 5.246 1 97.94 109 HIS B CA 1
ATOM 4397 C C . HIS B 1 109 ? -21.453 17.609 6.512 1 97.94 109 HIS B C 1
ATOM 4399 O O . HIS B 1 109 ? -20.312 18.078 6.527 1 97.94 109 HIS B O 1
ATOM 4405 N N . ALA B 1 110 ? -22.047 17.016 7.555 1 97.94 110 ALA B N 1
ATOM 4406 C CA . ALA B 1 110 ? -21.25 16.734 8.75 1 97.94 110 ALA B CA 1
ATOM 4407 C C . ALA B 1 110 ? -20.25 15.617 8.5 1 97.94 110 ALA B C 1
ATOM 4409 O O . ALA B 1 110 ? -20.562 14.641 7.816 1 97.94 110 ALA B O 1
ATOM 4410 N N . ARG B 1 111 ? -19.078 15.789 9.008 1 96.81 111 ARG B N 1
ATOM 4411 C CA . ARG B 1 111 ? -18.062 14.734 8.945 1 96.81 111 ARG B CA 1
ATOM 4412 C C . ARG B 1 111 ? -18.156 13.82 10.164 1 96.81 111 ARG B C 1
ATOM 4414 O O . ARG B 1 111 ? -18.016 14.273 11.297 1 96.81 111 ARG B O 1
ATOM 4421 N N . GLU B 1 112 ? -18.281 12.555 9.922 1 93.75 112 GLU B N 1
ATOM 4422 C CA . GLU B 1 112 ? -18.469 11.602 11.016 1 93.75 112 GLU B CA 1
ATOM 4423 C C . GLU B 1 112 ? -17.172 11.422 11.805 1 93.75 112 GLU B C 1
ATOM 4425 O O . GLU B 1 112 ? -17.203 11.164 13.008 1 93.75 112 GLU B O 1
ATOM 4430 N N . THR B 1 113 ? -16.062 11.602 11.156 1 95.81 113 THR B N 1
ATOM 4431 C CA . THR B 1 113 ? -14.766 11.398 11.773 1 95.81 113 THR B CA 1
ATOM 4432 C C . THR B 1 113 ? -14.109 12.742 12.109 1 95.81 113 THR B C 1
ATOM 4434 O O . THR B 1 113 ? -12.883 12.867 12.062 1 95.81 113 THR B O 1
ATOM 4437 N N . SER B 1 114 ? -14.906 13.742 12.383 1 97.25 114 SER B N 1
ATOM 4438 C CA . SER B 1 114 ? -14.391 15.07 12.68 1 97.25 114 SER B CA 1
ATOM 4439 C C . SER B 1 114 ? -13.562 15.07 13.961 1 97.25 114 SER B C 1
ATOM 4441 O O . SER B 1 114 ? -13.938 14.414 14.945 1 97.25 114 SER B O 1
ATOM 4443 N N . TRP B 1 115 ? -12.508 15.836 13.922 1 98.75 115 TRP B N 1
ATOM 4444 C CA . TRP B 1 115 ? -11.609 15.875 15.07 1 98.75 115 TRP B CA 1
ATOM 4445 C C . TRP B 1 115 ? -12.195 16.719 16.203 1 98.75 115 TRP B C 1
ATOM 4447 O O . TRP B 1 115 ? -11.773 16.609 17.344 1 98.75 115 TRP B O 1
ATOM 4457 N N . ASN B 1 116 ? -13.281 17.516 15.906 1 98.62 116 ASN B N 1
ATOM 4458 C CA . ASN B 1 116 ? -13.875 18.312 16.969 1 98.62 116 ASN B CA 1
ATOM 4459 C C . ASN B 1 116 ? -14.742 17.453 17.891 1 98.62 116 ASN B C 1
ATOM 4461 O O . ASN B 1 116 ? -15.297 17.953 18.875 1 98.62 116 ASN B O 1
ATOM 4465 N N . LYS B 1 117 ? -14.844 16.203 17.578 1 97.94 117 LYS B N 1
ATOM 4466 C CA . LYS B 1 117 ? -15.438 15.266 18.516 1 97.94 117 LYS B CA 1
ATOM 4467 C C . LYS B 1 117 ? -14.516 15.047 19.719 1 97.94 117 LYS B C 1
ATOM 4469 O O . LYS B 1 117 ? -14.969 14.609 20.781 1 97.94 117 LYS B O 1
ATOM 4474 N N . GLN B 1 118 ? -13.234 15.352 19.562 1 97.94 118 GLN B N 1
ATOM 4475 C CA . GLN B 1 118 ? -12.25 15.07 20.594 1 97.94 118 GLN B CA 1
ATOM 4476 C C . GLN B 1 118 ? -11.625 16.359 21.141 1 97.94 118 GLN B C 1
ATOM 4478 O O . GLN B 1 118 ? -11.102 16.375 22.25 1 97.94 118 GLN B O 1
ATOM 4483 N N . ALA B 1 119 ? -11.672 17.422 20.359 1 98.81 119 ALA B N 1
ATOM 4484 C CA . ALA B 1 119 ? -10.906 18.609 20.719 1 98.81 119 ALA B CA 1
ATOM 4485 C C . ALA B 1 119 ? -11.547 19.875 20.141 1 98.81 119 ALA B C 1
ATOM 4487 O O . ALA B 1 119 ? -12.336 19.797 19.203 1 98.81 119 ALA B O 1
ATOM 4488 N N . HIS B 1 120 ? -11.273 21.062 20.781 1 98.88 120 HIS B N 1
ATOM 4489 C CA . HIS B 1 120 ? -11.453 22.328 20.047 1 98.88 120 HIS B CA 1
ATOM 4490 C C . HIS B 1 120 ? -10.461 22.453 18.906 1 98.88 120 HIS B C 1
ATOM 4492 O O . HIS B 1 120 ? -9.305 22.047 19.031 1 98.88 120 HIS B O 1
ATOM 4498 N N . LEU B 1 121 ? -10.938 22.984 17.766 1 98.88 121 LEU B N 1
ATOM 4499 C CA . LEU B 1 121 ? -10.086 23.078 16.578 1 98.88 121 LEU B CA 1
ATOM 4500 C C . LEU B 1 121 ? -9.961 24.531 16.125 1 98.88 121 LEU B C 1
ATOM 4502 O O . LEU B 1 121 ? -10.977 25.203 15.914 1 98.88 121 LEU B O 1
ATOM 4506 N N . MET B 1 122 ? -8.781 24.984 15.961 1 98.88 122 MET B N 1
ATOM 4507 C CA . MET B 1 122 ? -8.523 26.281 15.344 1 98.88 122 MET B CA 1
ATOM 4508 C C . MET B 1 122 ? -7.648 26.125 14.109 1 98.88 122 MET B C 1
ATOM 4510 O O . MET B 1 122 ? -6.598 25.484 14.164 1 98.88 122 MET B O 1
ATOM 4514 N N . TYR B 1 123 ? -8.078 26.672 13.016 1 98.81 123 TYR B N 1
ATOM 4515 C CA . TYR B 1 123 ? -7.332 26.672 11.758 1 98.81 123 TYR B CA 1
ATOM 4516 C C . TYR B 1 123 ? -6.836 28.078 11.43 1 98.81 123 TYR B C 1
ATOM 4518 O O . TYR B 1 123 ? -7.629 29.016 11.352 1 98.81 123 TYR B O 1
ATOM 4526 N N . ILE B 1 124 ? -5.543 28.219 11.203 1 98.56 124 ILE B N 1
ATOM 4527 C CA . ILE B 1 124 ? -4.992 29.547 10.914 1 98.56 124 ILE B CA 1
ATOM 4528 C C . ILE B 1 124 ? -4.387 29.562 9.508 1 98.56 124 ILE B C 1
ATOM 4530 O O . ILE B 1 124 ? -3.602 28.672 9.156 1 98.56 124 ILE B O 1
ATOM 4534 N N . ASP B 1 125 ? -4.824 30.516 8.75 1 97.81 125 ASP B N 1
ATOM 4535 C CA . ASP B 1 125 ? -4.18 30.766 7.465 1 97.81 125 ASP B CA 1
ATOM 4536 C C . ASP B 1 125 ? -2.934 31.625 7.633 1 97.81 125 ASP B C 1
ATOM 4538 O O . ASP B 1 125 ? -3.037 32.844 7.902 1 97.81 125 ASP B O 1
ATOM 4542 N N . GLN B 1 126 ? -1.827 31.047 7.52 1 95.81 126 GLN B N 1
ATOM 4543 C CA . GLN B 1 126 ? -0.559 31.75 7.625 1 95.81 126 GLN B CA 1
ATOM 4544 C C . GLN B 1 126 ? 0.405 31.328 6.52 1 95.81 126 GLN B C 1
ATOM 4546 O O . GLN B 1 126 ? 0.323 30.203 6.02 1 95.81 126 GLN B O 1
ATOM 4551 N N . PRO B 1 127 ? 1.421 32.219 6.047 1 94.25 127 PRO B N 1
ATOM 4552 C CA . PRO B 1 127 ? 1.573 33.625 6.395 1 94.25 127 PRO B CA 1
ATOM 4553 C C . PRO B 1 127 ? 0.571 34.531 5.672 1 94.25 127 PRO B C 1
ATOM 4555 O O . PRO B 1 127 ? -0.51 34.062 5.289 1 94.25 127 PRO B O 1
ATOM 4558 N N . PHE B 1 128 ? 0.868 35.875 5.605 1 90.88 128 PHE B N 1
ATOM 4559 C CA . PHE B 1 128 ? 0.015 36.75 4.836 1 90.88 128 PHE B CA 1
ATOM 4560 C C . PHE B 1 128 ? -0.116 36.281 3.395 1 90.88 128 PHE B C 1
ATOM 4562 O O . PHE B 1 128 ? 0.841 35.75 2.82 1 90.88 128 PHE B O 1
ATOM 4569 N N . PHE B 1 129 ? -1.355 36.406 2.871 1 92.56 129 PHE B N 1
ATOM 4570 C CA . PHE B 1 129 ? -1.697 36.094 1.491 1 92.56 129 PHE B CA 1
ATOM 4571 C C . PHE B 1 129 ? -2.029 34.594 1.353 1 92.56 129 PHE B C 1
ATOM 4573 O O . PHE B 1 129 ? -2.488 34.156 0.297 1 92.56 129 PHE B O 1
ATOM 4580 N N . ALA B 1 130 ? -1.806 33.844 2.33 1 94.94 130 ALA B N 1
ATOM 4581 C CA . ALA B 1 130 ? -2.279 32.469 2.314 1 94.94 130 ALA B CA 1
ATOM 4582 C C . ALA B 1 130 ? -3.764 32.406 2.656 1 94.94 130 ALA B C 1
ATOM 4584 O O . ALA B 1 130 ? -4.199 32.906 3.684 1 94.94 130 ALA B O 1
ATOM 4585 N N . GLY B 1 131 ? -4.508 31.75 1.76 1 96.19 131 GLY B N 1
ATOM 4586 C CA . GLY B 1 131 ? -5.93 31.578 1.994 1 96.19 131 GLY B CA 1
ATOM 4587 C C . GLY B 1 131 ? -6.672 32.875 2.199 1 96.19 131 GLY B C 1
ATOM 4588 O O . GLY B 1 131 ? -6.613 33.781 1.352 1 96.19 131 GLY B O 1
ATOM 4589 N N . MET B 1 132 ? -7.246 33 3.451 1 96.75 132 MET B N 1
ATOM 4590 C CA . MET B 1 132 ? -8.086 34.156 3.768 1 96.75 132 MET B CA 1
ATOM 4591 C C . MET B 1 132 ? -7.242 35.312 4.328 1 96.75 132 MET B C 1
ATOM 4593 O O . MET B 1 132 ? -7.711 36.438 4.414 1 96.75 132 MET B O 1
ATOM 4597 N N . SER B 1 133 ? -6.043 35.031 4.68 1 95.56 133 SER B N 1
ATOM 4598 C CA . SER B 1 133 ? -5.191 36.062 5.258 1 95.56 133 SER B CA 1
ATOM 4599 C C . SER B 1 133 ? -4.699 37.031 4.188 1 95.56 133 SER B C 1
ATOM 4601 O O . SER B 1 133 ? -4.508 36.656 3.031 1 95.56 133 SER B O 1
ATOM 4603 N N . TYR B 1 134 ? -4.492 38.281 4.562 1 92.88 134 TYR B N 1
ATOM 4604 C CA . TYR B 1 134 ? -4.086 39.281 3.561 1 92.88 134 TYR B CA 1
ATOM 4605 C C . TYR B 1 134 ? -3.279 40.406 4.195 1 92.88 134 TYR B C 1
ATOM 4607 O O . TYR B 1 134 ? -3.227 40.5 5.422 1 92.88 134 TYR B O 1
ATOM 4615 N N . SER B 1 135 ? -2.582 41.125 3.34 1 89.31 135 SER B N 1
ATOM 4616 C CA . SER B 1 135 ? -1.824 42.312 3.723 1 89.31 135 SER B CA 1
ATOM 4617 C C . SER B 1 135 ? -1.886 43.375 2.637 1 89.31 135 SER B C 1
ATOM 4619 O O . SER B 1 135 ? -2.125 43.062 1.467 1 89.31 135 SER B O 1
ATOM 4621 N N . THR B 1 136 ? -1.893 44.75 2.934 1 77.62 136 THR B N 1
ATOM 4622 C CA . THR B 1 136 ? -1.934 45.812 1.947 1 77.62 136 THR B CA 1
ATOM 4623 C C . THR B 1 136 ? -0.523 46.25 1.554 1 77.62 136 THR B C 1
ATOM 4625 O O . THR B 1 136 ? -0.327 46.875 0.514 1 77.62 136 THR B O 1
ATOM 4628 N N . LYS B 1 137 ? 0.405 46.219 2.332 1 64.69 137 LYS B N 1
ATOM 4629 C CA . LYS B 1 137 ? 1.691 46.812 1.982 1 64.69 137 LYS B CA 1
ATOM 4630 C C . LYS B 1 137 ? 2.83 45.812 2.178 1 64.69 137 LYS B C 1
ATOM 4632 O O . LYS B 1 137 ? 3.812 45.844 1.432 1 64.69 137 LYS B O 1
ATOM 4637 N N . GLU B 1 138 ? 2.773 45.125 3.268 1 61.09 138 GLU B N 1
ATOM 4638 C CA . GLU B 1 138 ? 3.955 44.344 3.629 1 61.09 138 GLU B CA 1
ATOM 4639 C C . GLU B 1 138 ? 4.191 43.219 2.641 1 61.09 138 GLU B C 1
ATOM 4641 O O . GLU B 1 138 ? 3.236 42.625 2.117 1 61.09 138 GLU B O 1
ATOM 4646 N N . GLY B 1 139 ? 5.453 43.219 2.248 1 65.38 139 GLY B N 1
ATOM 4647 C CA . GLY B 1 139 ? 5.934 42.188 1.329 1 65.38 139 GLY B CA 1
ATOM 4648 C C . GLY B 1 139 ? 5.711 40.781 1.835 1 65.38 139 GLY B C 1
ATOM 4649 O O . GLY B 1 139 ? 5.152 40.562 2.914 1 65.38 139 GLY B O 1
ATOM 4650 N N . LEU B 1 140 ? 6.055 39.812 1.162 1 76.19 140 LEU B N 1
ATOM 4651 C CA . LEU B 1 140 ? 5.941 38.375 1.382 1 76.19 140 LEU B CA 1
ATOM 4652 C C . LEU B 1 140 ? 6.883 37.906 2.49 1 76.19 140 LEU B C 1
ATOM 4654 O O . LEU B 1 140 ? 8.039 38.344 2.543 1 76.19 140 LEU B O 1
ATOM 4658 N N . ILE B 1 141 ? 6.273 37.406 3.51 1 89.56 141 ILE B N 1
ATOM 4659 C CA . ILE B 1 141 ? 7.074 36.625 4.449 1 89.56 141 ILE B CA 1
ATOM 4660 C C . ILE B 1 141 ? 7.73 35.438 3.727 1 89.56 141 ILE B C 1
ATOM 4662 O O . ILE B 1 141 ? 7.117 34.844 2.852 1 89.56 141 ILE B O 1
ATOM 4666 N N . ASN B 1 142 ? 9.008 35.188 4.086 1 93.81 142 ASN B N 1
ATOM 4667 C CA . ASN B 1 142 ? 9.688 34.188 3.268 1 93.81 142 ASN B CA 1
ATOM 4668 C C . ASN B 1 142 ? 10.344 33.094 4.129 1 93.81 142 ASN B C 1
ATOM 4670 O O . ASN B 1 142 ? 11.18 32.344 3.641 1 93.81 142 ASN B O 1
ATOM 4674 N N . ASN B 1 143 ? 10.016 33.094 5.402 1 96.19 143 ASN B N 1
ATOM 4675 C CA . ASN B 1 143 ? 10.594 32.062 6.238 1 96.19 143 ASN B CA 1
ATOM 4676 C C . ASN B 1 143 ? 9.695 31.719 7.426 1 96.19 143 ASN B C 1
ATOM 4678 O O . ASN B 1 143 ? 8.867 32.531 7.832 1 96.19 143 ASN B O 1
ATOM 4682 N N . SER B 1 144 ? 9.945 30.578 7.977 1 97.56 144 SER B N 1
ATOM 4683 C CA . SER B 1 144 ? 9.078 30.031 9.016 1 97.56 144 SER B CA 1
ATOM 4684 C C . SER B 1 144 ? 9.266 30.766 10.336 1 97.56 144 SER B C 1
ATOM 4686 O O . SER B 1 144 ? 8.344 30.828 11.148 1 97.56 144 SER B O 1
ATOM 4688 N N . TRP B 1 145 ? 10.383 31.359 10.578 1 97.62 145 TRP B N 1
ATOM 4689 C CA . TRP B 1 145 ? 10.648 32.062 11.836 1 97.62 145 TRP B CA 1
ATOM 4690 C C . TRP B 1 145 ? 9.852 33.344 11.914 1 97.62 145 TRP B C 1
ATOM 4692 O O . TRP B 1 145 ? 9.227 33.625 12.938 1 97.62 145 TRP B O 1
ATOM 4702 N N . ASP B 1 146 ? 9.898 34.094 10.812 1 95.44 146 ASP B N 1
ATOM 4703 C CA . ASP B 1 146 ? 9.094 35.312 10.766 1 95.44 146 ASP B CA 1
ATOM 4704 C C . ASP B 1 146 ? 7.602 35 10.789 1 95.44 146 ASP B C 1
ATOM 4706 O O . ASP B 1 146 ? 6.828 35.688 11.461 1 95.44 146 ASP B O 1
ATOM 4710 N N . ALA B 1 147 ? 7.242 34 10.055 1 96.38 147 ALA B N 1
ATOM 4711 C CA . ALA B 1 147 ? 5.844 33.594 10.055 1 96.38 147 ALA B CA 1
ATOM 4712 C C . ALA B 1 147 ? 5.375 33.219 11.469 1 96.38 147 ALA B C 1
ATOM 4714 O O . ALA B 1 147 ? 4.262 33.594 11.867 1 96.38 147 ALA B O 1
ATOM 4715 N N . ALA B 1 148 ? 6.203 32.531 12.195 1 98.06 148 ALA B N 1
ATOM 4716 C CA . ALA B 1 148 ? 5.875 32.094 13.555 1 98.06 148 ALA B CA 1
ATOM 4717 C C . ALA B 1 148 ? 5.609 33.312 14.461 1 98.06 148 ALA B C 1
ATOM 4719 O O . ALA B 1 148 ? 4.73 33.25 15.328 1 98.06 148 ALA B O 1
ATOM 4720 N N . ASP B 1 149 ? 6.355 34.375 14.289 1 96.88 149 ASP B N 1
ATOM 4721 C CA . ASP B 1 149 ? 6.172 35.562 15.109 1 96.88 149 ASP B CA 1
ATOM 4722 C C . ASP B 1 149 ? 4.754 36.094 14.969 1 96.88 149 ASP B C 1
ATOM 4724 O O . ASP B 1 149 ? 4.137 36.5 15.961 1 96.88 149 ASP B O 1
ATOM 4728 N N . TYR B 1 150 ? 4.281 36.094 13.797 1 95.25 150 TYR B N 1
ATOM 4729 C CA . TYR B 1 150 ? 2.953 36.625 13.547 1 95.25 150 TYR B CA 1
ATOM 4730 C C . TYR B 1 150 ? 1.869 35.719 14.086 1 95.25 150 TYR B C 1
ATOM 4732 O O . TYR B 1 150 ? 0.825 36.156 14.555 1 95.25 150 TYR B O 1
ATOM 4740 N N . VAL B 1 151 ? 2.08 34.438 14.023 1 97.69 151 VAL B N 1
ATOM 4741 C CA . VAL B 1 151 ? 1.118 33.5 14.586 1 97.69 151 VAL B CA 1
ATOM 4742 C C . VAL B 1 151 ? 1.08 33.656 16.109 1 97.69 151 VAL B C 1
ATOM 4744 O O . VAL B 1 151 ? 0.006 33.625 16.719 1 97.69 151 VAL B O 1
ATOM 4747 N N . ILE B 1 152 ? 2.219 33.812 16.703 1 98.12 152 ILE B N 1
ATOM 4748 C CA . ILE B 1 152 ? 2.289 34 18.141 1 98.12 152 ILE B CA 1
ATOM 4749 C C . ILE B 1 152 ? 1.554 35.281 18.547 1 98.12 152 ILE B C 1
ATOM 4751 O O . ILE B 1 152 ? 0.838 35.312 19.547 1 98.12 152 ILE B O 1
ATOM 4755 N N . GLU B 1 153 ? 1.74 36.281 17.75 1 96.12 153 GLU B N 1
ATOM 4756 C CA . GLU B 1 153 ? 1.026 37.531 18.016 1 96.12 153 GLU B CA 1
ATOM 4757 C C . GLU B 1 153 ? -0.484 37.344 17.922 1 96.12 153 GLU B C 1
ATOM 4759 O O . GLU B 1 153 ? -1.231 37.844 18.766 1 96.12 153 GLU B O 1
ATOM 4764 N N . LEU B 1 154 ? -0.896 36.625 16.891 1 97 154 LEU B N 1
ATOM 4765 C CA . LEU B 1 154 ? -2.314 36.312 16.766 1 97 154 LEU B CA 1
ATOM 4766 C C . LEU B 1 154 ? -2.826 35.594 18 1 97 154 LEU B C 1
ATOM 4768 O O . LEU B 1 154 ? -3.832 35.969 18.594 1 97 154 LEU B O 1
ATOM 4772 N N . LEU B 1 155 ? -2.17 34.562 18.422 1 98.06 155 LEU B N 1
ATOM 4773 C CA . LEU B 1 155 ? -2.609 33.719 19.547 1 98.06 155 LEU B CA 1
ATOM 4774 C C . LEU B 1 155 ? -2.59 34.531 20.844 1 98.06 155 LEU B C 1
ATOM 4776 O O . LEU B 1 155 ? -3.482 34.375 21.688 1 98.06 155 LEU B O 1
ATOM 4780 N N . THR B 1 156 ? -1.562 35.344 21.016 1 97.12 156 THR B N 1
ATOM 4781 C CA . THR B 1 156 ? -1.466 36.156 22.203 1 97.12 156 THR B CA 1
ATOM 4782 C C . THR B 1 156 ? -2.666 37.094 22.328 1 97.12 156 THR B C 1
ATOM 4784 O O . THR B 1 156 ? -3.301 37.188 23.375 1 97.12 156 THR B O 1
ATOM 4787 N N . GLN B 1 157 ? -2.975 37.75 21.25 1 95.56 157 GLN B N 1
ATOM 4788 C CA . GLN B 1 157 ? -4.117 38.656 21.234 1 95.56 157 GLN B CA 1
ATOM 4789 C C . GLN B 1 157 ? -5.426 37.906 21.453 1 95.56 157 GLN B C 1
ATOM 4791 O O . GLN B 1 157 ? -6.285 38.344 22.219 1 95.56 157 GLN B O 1
ATOM 4796 N N . TYR B 1 158 ? -5.531 36.844 20.797 1 96.81 158 TYR B N 1
ATOM 4797 C CA . TYR B 1 158 ? -6.75 36.031 20.906 1 96.81 158 TYR B CA 1
ATOM 4798 C C . TYR B 1 158 ? -6.941 35.562 22.344 1 96.81 158 TYR B C 1
ATOM 4800 O O . TYR B 1 158 ? -8.047 35.625 22.891 1 96.81 158 TYR B O 1
ATOM 4808 N N . PHE B 1 159 ? -5.902 35.031 22.953 1 96.44 159 PHE B N 1
ATOM 4809 C CA . PHE B 1 159 ? -5.969 34.438 24.281 1 96.44 159 PHE B CA 1
ATOM 4810 C C . PHE B 1 159 ? -6.227 35.531 25.344 1 96.44 159 PHE B C 1
ATOM 4812 O O . PHE B 1 159 ? -6.816 35.25 26.391 1 96.44 159 PHE B O 1
ATOM 4819 N N . GLU B 1 160 ? -5.785 36.688 25.062 1 94.19 160 GLU B N 1
ATOM 4820 C CA . GLU B 1 160 ? -6.07 37.781 25.984 1 94.19 160 GLU B CA 1
ATOM 4821 C C . GLU B 1 160 ? -7.57 38.062 26.062 1 94.19 160 GLU B C 1
ATOM 4823 O O . GLU B 1 160 ? -8.086 38.438 27.125 1 94.19 160 GLU B O 1
ATOM 4828 N N . GLN B 1 161 ? -8.219 37.812 24.984 1 92.69 161 GLN B N 1
ATOM 4829 C CA . GLN B 1 161 ? -9.648 38.094 24.922 1 92.69 161 GLN B CA 1
ATOM 4830 C C . GLN B 1 161 ? -10.469 36.844 25.203 1 92.69 161 GLN B C 1
ATOM 4832 O O . GLN B 1 161 ? -11.672 36.938 25.469 1 92.69 161 GLN B O 1
ATOM 4837 N N . ASN B 1 162 ? -9.875 35.75 25.125 1 94.38 162 ASN B N 1
ATOM 4838 C CA . ASN B 1 162 ? -10.516 34.438 25.328 1 94.38 162 ASN B CA 1
ATOM 4839 C C . ASN B 1 162 ? -9.734 33.562 26.297 1 94.38 162 ASN B C 1
ATOM 4841 O O . ASN B 1 162 ? -9.133 32.562 25.906 1 94.38 162 ASN B O 1
ATOM 4845 N N . LYS B 1 163 ? -9.883 33.812 27.531 1 95.06 163 LYS B N 1
ATOM 4846 C CA . LYS B 1 163 ? -9.031 33.25 28.578 1 95.06 163 LYS B CA 1
ATOM 4847 C C . LYS B 1 163 ? -9.32 31.75 28.781 1 95.06 163 LYS B C 1
ATOM 4849 O O . LYS B 1 163 ? -8.43 30.984 29.141 1 95.06 163 LYS B O 1
ATOM 4854 N N . GLU B 1 164 ? -10.539 31.312 28.578 1 96.38 164 GLU B N 1
ATOM 4855 C CA . GLU B 1 164 ? -10.883 29.906 28.75 1 96.38 164 GLU B CA 1
ATOM 4856 C C . GLU B 1 164 ? -10.086 29.031 27.797 1 96.38 164 GLU B C 1
ATOM 4858 O O . GLU B 1 164 ? -9.555 27.984 28.188 1 96.38 164 GLU B O 1
ATOM 4863 N N . LEU B 1 165 ? -10 29.453 26.578 1 97.06 165 LEU B N 1
ATOM 4864 C CA . LEU B 1 165 ? -9.266 28.656 25.594 1 97.06 165 LEU B CA 1
ATOM 4865 C C . LEU B 1 165 ? -7.77 28.688 25.891 1 97.06 165 LEU B C 1
ATOM 4867 O O . LEU B 1 165 ? -7.066 27.719 25.594 1 97.06 165 LEU B O 1
ATOM 4871 N N . SER B 1 166 ? -7.297 29.781 26.453 1 96.81 166 SER B N 1
ATOM 4872 C CA . SER B 1 166 ? -5.871 29.906 26.734 1 96.81 166 SER B CA 1
ATOM 4873 C C . SER B 1 166 ? -5.418 28.859 27.75 1 96.81 166 SER B C 1
ATOM 4875 O O . SER B 1 166 ? -4.23 28.516 27.812 1 96.81 166 SER B O 1
ATOM 4877 N N . LYS B 1 167 ? -6.312 28.359 28.531 1 96.88 167 LYS B N 1
ATOM 4878 C CA . LYS B 1 167 ? -5.98 27.422 29.578 1 96.88 167 LYS B CA 1
ATOM 4879 C C . LYS B 1 167 ? -6.09 25.984 29.094 1 96.88 167 LYS B C 1
ATOM 4881 O O . LYS B 1 167 ? -5.605 25.047 29.734 1 96.88 167 LYS B O 1
ATOM 4886 N N . ALA B 1 168 ? -6.695 25.797 27.953 1 98.12 168 ALA B N 1
ATOM 4887 C CA . ALA B 1 168 ? -6.875 24.453 27.406 1 98.12 168 ALA B CA 1
ATOM 4888 C C . ALA B 1 168 ? -5.535 23.844 27.016 1 98.12 168 ALA B C 1
ATOM 4890 O O . ALA B 1 168 ? -4.508 24.531 27 1 98.12 168 ALA B O 1
ATOM 4891 N N . ARG B 1 169 ? -5.508 22.5 26.828 1 98.62 169 ARG B N 1
ATOM 4892 C CA . ARG B 1 169 ? -4.309 21.766 26.469 1 98.62 169 ARG B CA 1
ATOM 4893 C C . ARG B 1 169 ? -3.992 21.922 24.984 1 98.62 169 ARG B C 1
ATOM 4895 O O . ARG B 1 169 ? -4.578 21.25 24.141 1 98.62 169 ARG B O 1
ATOM 4902 N N . LEU B 1 170 ? -2.984 22.75 24.688 1 98.81 170 LEU B N 1
ATOM 4903 C CA . LEU B 1 170 ? -2.688 23.172 23.312 1 98.81 170 LEU B CA 1
ATOM 4904 C C . LEU B 1 170 ? -1.82 22.141 22.609 1 98.81 170 LEU B C 1
ATOM 4906 O O . LEU B 1 170 ? -0.752 21.766 23.094 1 98.81 170 LEU B O 1
ATOM 4910 N N . HIS B 1 171 ? -2.229 21.609 21.531 1 98.88 171 HIS B N 1
ATOM 4911 C CA . HIS B 1 171 ? -1.502 20.781 20.562 1 98.88 171 HIS B CA 1
ATOM 4912 C C . HIS B 1 171 ? -1.435 21.469 19.203 1 98.88 171 HIS B C 1
ATOM 4914 O O . HIS B 1 171 ? -2.449 21.938 18.688 1 98.88 171 HIS B O 1
ATOM 4920 N N . ILE B 1 172 ? -0.275 21.547 18.609 1 98.94 172 ILE B N 1
ATOM 4921 C CA . ILE B 1 172 ? -0.144 22.109 17.281 1 98.94 172 ILE B CA 1
ATOM 4922 C C . ILE B 1 172 ? 0.054 20.984 16.266 1 98.94 172 ILE B C 1
ATOM 4924 O O . ILE B 1 172 ? 1.052 20.266 16.312 1 98.94 172 ILE B O 1
ATOM 4928 N N . TRP B 1 173 ? -0.882 20.859 15.336 1 98.81 173 TRP B N 1
ATOM 4929 C CA . TRP B 1 173 ? -0.863 19.781 14.352 1 98.81 173 TRP B CA 1
ATOM 4930 C C . TRP B 1 173 ? -0.868 20.344 12.93 1 98.81 173 TRP B C 1
ATOM 4932 O O . TRP B 1 173 ? -1.259 21.484 12.711 1 98.81 173 TRP B O 1
ATOM 4942 N N . GLY B 1 174 ? -0.484 19.641 12.031 1 98.19 174 GLY B N 1
ATOM 4943 C CA . GLY B 1 174 ? -0.49 19.953 10.609 1 98.19 174 GLY B CA 1
ATOM 4944 C C . GLY B 1 174 ? 0.129 18.859 9.758 1 98.19 174 GLY B C 1
ATOM 4945 O O . GLY B 1 174 ? 0.196 17.703 10.172 1 98.19 174 GLY B O 1
ATOM 4946 N N . GLU B 1 175 ? 0.45 19.219 8.5 1 96.44 175 GLU B N 1
ATOM 4947 C CA . GLU B 1 175 ? 0.992 18.234 7.574 1 96.44 175 GLU B CA 1
ATOM 4948 C C . GLU B 1 175 ? 1.923 18.891 6.559 1 96.44 175 GLU B C 1
ATOM 4950 O O . GLU B 1 175 ? 1.95 20.109 6.43 1 96.44 175 GLU B O 1
ATOM 4955 N N . SER B 1 176 ? 2.75 18.047 5.918 1 96.31 176 SER B N 1
ATOM 4956 C CA . SER B 1 176 ? 3.607 18.5 4.828 1 96.31 176 SER B CA 1
ATOM 4957 C C . SER 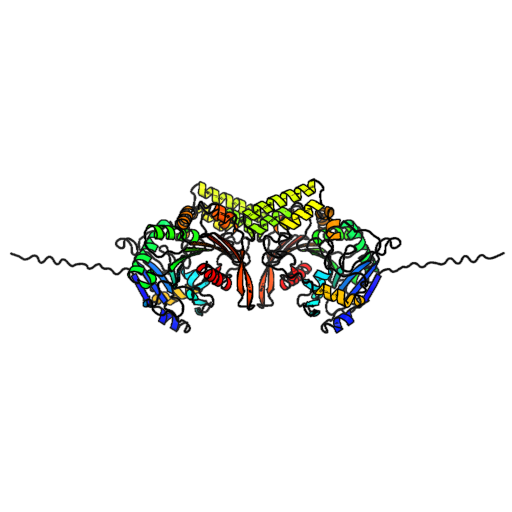B 1 176 ? 4.594 19.562 5.305 1 96.31 176 SER B C 1
ATOM 4959 O O . SER B 1 176 ? 5.336 19.344 6.266 1 96.31 176 SER B O 1
ATOM 4961 N N . TYR B 1 177 ? 4.477 20.781 4.711 1 97.69 177 TYR B N 1
ATOM 4962 C CA . TYR B 1 177 ? 5.363 21.859 5.133 1 97.69 177 TYR B CA 1
ATOM 4963 C C . TYR B 1 177 ? 5.07 22.266 6.57 1 97.69 177 TYR B C 1
ATOM 4965 O O . TYR B 1 177 ? 5.883 22.953 7.207 1 97.69 177 TYR B O 1
ATOM 4973 N N . GLY B 1 178 ? 3.922 21.797 7.105 1 97.56 178 GLY B N 1
ATOM 4974 C CA . GLY B 1 178 ? 3.73 21.906 8.547 1 97.56 178 GLY B CA 1
ATOM 4975 C C . GLY B 1 178 ? 4.887 21.328 9.344 1 97.56 178 GLY B C 1
ATOM 4976 O O . GLY B 1 178 ? 5.129 21.766 10.477 1 97.56 178 GLY B O 1
ATOM 4977 N N . GLY B 1 179 ? 5.535 20.438 8.75 1 97.56 179 GLY B N 1
ATOM 4978 C CA . GLY B 1 179 ? 6.73 19.875 9.344 1 97.56 179 GLY B CA 1
ATOM 4979 C C . GLY B 1 179 ? 7.855 20.875 9.516 1 97.56 179 GLY B C 1
ATOM 4980 O O . GLY B 1 179 ? 8.82 20.625 10.242 1 97.56 179 GLY B O 1
ATOM 4981 N N . HIS B 1 180 ? 7.758 21.969 8.898 1 97.31 180 HIS B N 1
ATOM 4982 C CA . HIS B 1 180 ? 8.695 23.078 9.047 1 97.31 180 HIS B CA 1
ATOM 4983 C C . HIS B 1 180 ? 8.102 24.188 9.906 1 97.31 180 HIS B C 1
ATOM 4985 O O . HIS B 1 180 ? 8.719 24.609 10.883 1 97.31 180 HIS B O 1
ATOM 4991 N N . TYR B 1 181 ? 6.891 24.547 9.641 1 98.5 181 TYR B N 1
ATOM 4992 C CA . TYR B 1 181 ? 6.18 25.594 10.367 1 98.5 181 TYR B CA 1
ATOM 4993 C C . TYR B 1 181 ? 6.059 25.266 11.844 1 98.5 181 TYR B C 1
ATOM 4995 O O . TYR B 1 181 ? 6.359 26.094 12.703 1 98.5 181 TYR B O 1
ATOM 5003 N N . ILE B 1 182 ? 5.664 24.109 12.125 1 98.88 182 ILE B N 1
ATOM 5004 C CA . ILE B 1 182 ? 5.145 23.734 13.438 1 98.88 182 ILE B CA 1
ATOM 5005 C C . ILE B 1 182 ? 6.301 23.609 14.43 1 98.88 182 ILE B C 1
ATOM 5007 O O . ILE B 1 182 ? 6.234 24.156 15.539 1 98.88 182 ILE B O 1
ATOM 5011 N N . PRO B 1 183 ? 7.402 22.906 14.078 1 98.81 183 PRO B N 1
ATOM 5012 C CA . PRO B 1 183 ? 8.508 22.859 15.031 1 98.81 183 PRO B CA 1
ATOM 5013 C C . PRO B 1 183 ? 9.055 24.25 15.375 1 98.81 183 PRO B C 1
ATOM 5015 O O . PRO B 1 183 ? 9.352 24.531 16.531 1 98.81 183 PRO B O 1
ATOM 5018 N N . VAL B 1 184 ? 9.148 25.078 14.391 1 98.75 184 VAL B N 1
ATOM 5019 C CA . VAL B 1 184 ? 9.656 26.438 14.602 1 98.75 184 VAL B CA 1
ATOM 5020 C C . VAL B 1 184 ? 8.695 27.203 15.5 1 98.75 184 VAL B C 1
ATOM 5022 O O . VAL B 1 184 ? 9.117 27.844 16.469 1 98.75 184 VAL B O 1
ATOM 5025 N N . LEU B 1 185 ? 7.441 27.125 15.203 1 98.88 185 LEU B N 1
ATOM 5026 C CA . LEU B 1 185 ? 6.414 27.812 15.977 1 98.88 185 LEU B CA 1
ATOM 5027 C C . LEU B 1 185 ? 6.391 27.297 17.422 1 98.88 185 LEU B C 1
ATOM 5029 O O . LEU B 1 185 ? 6.359 28.094 18.359 1 98.88 185 LEU B O 1
ATOM 5033 N N . ALA B 1 186 ? 6.418 26.016 17.547 1 98.94 186 ALA B N 1
ATOM 5034 C CA . ALA B 1 186 ? 6.34 25.406 18.875 1 98.94 186 ALA B CA 1
ATOM 5035 C C . ALA B 1 186 ? 7.551 25.781 19.734 1 98.94 186 ALA B C 1
ATOM 5037 O O . ALA B 1 186 ? 7.418 26.031 20.922 1 98.94 186 ALA B O 1
ATOM 5038 N N . GLU B 1 187 ? 8.719 25.766 19.125 1 98.88 187 GLU B N 1
ATOM 5039 C CA . GLU B 1 187 ? 9.914 26.172 19.844 1 98.88 187 GLU B CA 1
ATOM 5040 C C . GLU B 1 187 ? 9.781 27.609 20.359 1 98.88 187 GLU B C 1
ATOM 5042 O O . GLU B 1 187 ? 10.086 27.891 21.516 1 98.88 187 GLU B O 1
ATOM 5047 N N . LYS B 1 188 ? 9.383 28.484 19.516 1 98.81 188 LYS B N 1
ATOM 5048 C CA . LYS B 1 188 ? 9.242 29.891 19.891 1 98.81 188 LYS B CA 1
ATOM 5049 C C . LYS B 1 188 ? 8.188 30.062 20.984 1 98.81 188 LYS B C 1
ATOM 5051 O O . LYS B 1 188 ? 8.367 30.859 21.906 1 98.81 188 LYS B O 1
ATOM 5056 N N . ILE B 1 189 ? 7.074 29.375 20.812 1 98.81 189 ILE B N 1
ATOM 5057 C CA . ILE B 1 189 ? 6.027 29.438 21.828 1 98.81 189 ILE B CA 1
ATOM 5058 C C . ILE B 1 189 ? 6.598 29 23.172 1 98.81 189 ILE B C 1
ATOM 5060 O O . ILE B 1 189 ? 6.375 29.672 24.188 1 98.81 189 ILE B O 1
ATOM 5064 N N . LYS B 1 190 ? 7.285 27.891 23.188 1 98.56 190 LYS B N 1
ATOM 5065 C CA . LYS B 1 190 ? 7.844 27.359 24.422 1 98.56 190 LYS B CA 1
ATOM 5066 C C . LYS B 1 190 ? 8.836 28.344 25.047 1 98.56 190 LYS B C 1
ATOM 5068 O O . LYS B 1 190 ? 8.898 28.469 26.266 1 98.56 190 LYS B O 1
ATOM 5073 N N . LYS B 1 191 ? 9.547 29.062 24.25 1 98.5 191 LYS B N 1
ATOM 5074 C CA . LYS B 1 191 ? 10.602 29.953 24.719 1 98.5 191 LYS B CA 1
ATOM 5075 C C . LYS B 1 191 ? 10.023 31.312 25.141 1 98.5 191 LYS B C 1
ATOM 5077 O O . LYS B 1 191 ? 10.531 31.953 26.047 1 98.5 191 LYS B O 1
ATOM 5082 N N . GLU B 1 192 ? 8.93 31.703 24.469 1 98.12 192 GLU B N 1
ATOM 5083 C CA . GLU B 1 192 ? 8.578 33.125 24.531 1 98.12 192 GLU B CA 1
ATOM 5084 C C . GLU B 1 192 ? 7.227 33.312 25.219 1 98.12 192 GLU B C 1
ATOM 5086 O O . GLU B 1 192 ? 6.859 34.438 25.562 1 98.12 192 GLU B O 1
ATOM 5091 N N . THR B 1 193 ? 6.539 32.25 25.359 1 98.19 193 THR B N 1
ATOM 5092 C CA . THR B 1 193 ? 5.199 32.406 25.922 1 98.19 193 THR B CA 1
ATOM 5093 C C . THR B 1 193 ? 4.992 31.422 27.078 1 98.19 193 THR B C 1
ATOM 5095 O O . THR B 1 193 ? 5.871 30.609 27.375 1 98.19 193 THR B O 1
ATOM 5098 N N . ASN B 1 194 ? 3.842 31.578 27.75 1 96.88 194 ASN B N 1
ATOM 5099 C CA . ASN B 1 194 ? 3.43 30.641 28.797 1 96.88 194 ASN B CA 1
ATOM 5100 C C . ASN B 1 194 ? 2.223 29.812 28.359 1 96.88 194 ASN B C 1
ATOM 5102 O O . ASN B 1 194 ? 1.444 29.375 29.203 1 96.88 194 ASN B O 1
ATOM 5106 N N . PHE B 1 195 ? 2.037 29.75 27.047 1 98 195 PHE B N 1
ATOM 5107 C CA . PHE B 1 195 ? 0.938 28.922 26.562 1 98 195 PHE B CA 1
ATOM 5108 C C . PHE B 1 195 ? 1.077 27.484 27.047 1 98 195 PHE B C 1
ATOM 5110 O O . PHE B 1 195 ? 2.188 27.016 27.312 1 98 195 PHE B O 1
ATOM 5117 N N . ASN B 1 196 ? -0.034 26.781 27.266 1 98 196 ASN B N 1
ATOM 5118 C CA . ASN B 1 196 ? -0.05 25.406 27.75 1 98 196 ASN B CA 1
ATOM 5119 C C . ASN B 1 196 ? 0.207 24.406 26.609 1 98 196 ASN B C 1
ATOM 5121 O O . ASN B 1 196 ? -0.638 23.562 26.328 1 98 196 ASN B O 1
ATOM 5125 N N . LEU B 1 197 ? 1.404 24.484 26.062 1 98.69 197 LEU B N 1
ATOM 5126 C CA . LEU B 1 197 ? 1.788 23.625 24.938 1 98.69 197 LEU B CA 1
ATOM 5127 C C . LEU B 1 197 ? 2.096 22.219 25.406 1 98.69 197 LEU B C 1
ATOM 5129 O O . LEU B 1 197 ? 3.018 22 26.203 1 98.69 197 LEU B O 1
ATOM 5133 N N . ILE B 1 198 ? 1.333 21.234 24.875 1 98.56 198 ILE B N 1
ATOM 5134 C CA . ILE B 1 198 ? 1.454 19.844 25.297 1 98.56 198 ILE B CA 1
ATOM 5135 C C . ILE B 1 198 ? 2.275 19.047 24.281 1 98.56 198 ILE B C 1
ATOM 5137 O O . ILE B 1 198 ? 3.068 18.188 24.641 1 98.56 198 ILE B O 1
ATOM 5141 N N . GLY B 1 199 ? 2.037 19.312 23.031 1 98.75 199 GLY B N 1
ATOM 5142 C CA . GLY B 1 199 ? 2.73 18.547 22.016 1 98.75 199 GLY B CA 1
ATOM 5143 C C . GLY B 1 199 ? 2.457 19.031 20.594 1 98.75 199 GLY B C 1
ATOM 5144 O O . GLY B 1 199 ? 1.664 19.953 20.391 1 98.75 199 GLY B O 1
ATOM 5145 N N . ILE B 1 200 ? 3.199 18.422 19.625 1 98.88 200 ILE B N 1
ATOM 5146 C CA . ILE B 1 200 ? 2.998 18.703 18.203 1 98.88 200 ILE B CA 1
ATOM 5147 C C . ILE B 1 200 ? 2.717 17.406 17.453 1 98.88 200 ILE B C 1
ATOM 5149 O O . ILE B 1 200 ? 3.146 16.328 17.875 1 98.88 200 ILE B O 1
ATOM 5153 N N . GLY B 1 201 ? 1.903 17.469 16.406 1 98.75 201 GLY B N 1
ATOM 5154 C CA . GLY B 1 201 ? 1.625 16.391 15.461 1 98.75 201 GLY B CA 1
ATOM 5155 C C . GLY B 1 201 ? 1.835 16.797 14.016 1 98.75 201 GLY B C 1
ATOM 5156 O O . GLY B 1 201 ? 1.18 17.719 13.516 1 98.75 201 GLY B O 1
ATOM 5157 N N . ILE B 1 202 ? 2.742 16.141 13.336 1 98.38 202 ILE B N 1
ATOM 5158 C CA . ILE B 1 202 ? 3.078 16.562 11.984 1 98.38 202 ILE B CA 1
ATOM 5159 C C . ILE B 1 202 ? 2.941 15.391 11.016 1 98.38 202 ILE B C 1
ATOM 5161 O O . ILE B 1 202 ? 3.664 14.398 11.133 1 98.38 202 ILE B O 1
ATOM 5165 N N . GLY B 1 203 ? 2.068 15.5 10.047 1 97.75 203 GLY B N 1
ATOM 5166 C CA . GLY B 1 203 ? 1.856 14.492 9.016 1 97.75 203 GLY B CA 1
ATOM 5167 C C . GLY B 1 203 ? 2.703 14.719 7.777 1 97.75 203 GLY B C 1
ATOM 5168 O O . GLY B 1 203 ? 2.764 15.828 7.254 1 97.75 203 GLY B O 1
ATOM 5169 N N . GLY B 1 204 ? 3.305 13.617 7.266 1 96.5 204 GLY B N 1
ATOM 5170 C CA . GLY B 1 204 ? 4.16 13.836 6.109 1 96.5 204 GLY B CA 1
ATOM 5171 C C . GLY B 1 204 ? 5.113 15 6.285 1 96.5 204 GLY B C 1
ATOM 5172 O O . GLY B 1 204 ? 5.176 15.891 5.43 1 96.5 204 GLY B O 1
ATOM 5173 N N . ALA B 1 205 ? 5.914 14.984 7.262 1 97.5 205 ALA B N 1
ATOM 5174 C CA . ALA B 1 205 ? 6.656 16.125 7.77 1 97.5 205 ALA B CA 1
ATOM 5175 C C . ALA B 1 205 ? 7.852 16.453 6.875 1 97.5 205 ALA B C 1
ATOM 5177 O O . ALA B 1 205 ? 8.82 15.695 6.816 1 97.5 205 ALA B O 1
ATOM 5178 N N . TRP B 1 206 ? 7.762 17.547 6.168 1 97.38 206 TRP B N 1
ATOM 5179 C CA . TRP B 1 206 ? 8.922 18.125 5.508 1 97.38 206 TRP B CA 1
ATOM 5180 C C . TRP B 1 206 ? 9.781 18.906 6.504 1 97.38 206 TRP B C 1
ATOM 5182 O O . TRP B 1 206 ? 9.492 20.062 6.809 1 97.38 206 TRP B O 1
ATOM 5192 N N . SER B 1 207 ? 10.883 18.25 6.996 1 98 207 SER B N 1
ATOM 5193 C CA . SER B 1 207 ? 11.602 18.844 8.125 1 98 207 SER B CA 1
ATOM 5194 C C . SER B 1 207 ? 13.102 18.891 7.852 1 98 207 SER B C 1
ATOM 5196 O O . SER B 1 207 ? 13.828 19.656 8.484 1 98 207 SER B O 1
ATOM 5198 N N . HIS B 1 208 ? 13.555 18.062 6.984 1 97.38 208 HIS B N 1
ATOM 5199 C CA . HIS B 1 208 ? 14.961 18 6.602 1 97.38 208 HIS B CA 1
ATOM 5200 C C . HIS B 1 208 ? 15.117 17.641 5.129 1 97.38 208 HIS B C 1
ATOM 5202 O O . HIS B 1 208 ? 15.516 16.516 4.793 1 97.38 208 HIS B O 1
ATOM 5208 N N . PRO B 1 209 ? 14.992 18.578 4.258 1 94.06 209 PRO B N 1
ATOM 5209 C CA . PRO B 1 209 ? 14.828 18.359 2.818 1 94.06 209 PRO B CA 1
ATOM 5210 C C . PRO B 1 209 ? 15.984 17.578 2.209 1 94.06 209 PRO B C 1
ATOM 5212 O O . PRO B 1 209 ? 15.773 16.734 1.341 1 94.06 209 PRO B O 1
ATOM 5215 N N . ARG B 1 210 ? 17.172 17.734 2.643 1 93.62 210 ARG B N 1
ATOM 5216 C CA . ARG B 1 210 ? 18.359 17.141 2.021 1 93.62 210 ARG B CA 1
ATOM 5217 C C . ARG B 1 210 ? 18.281 15.625 2.053 1 93.62 210 ARG B C 1
ATOM 5219 O O . ARG B 1 210 ? 18.859 14.953 1.191 1 93.62 210 ARG B O 1
ATOM 5226 N N . VAL B 1 211 ? 17.562 15.07 2.963 1 94.69 211 VAL B N 1
ATOM 5227 C CA . VAL B 1 211 ? 17.547 13.617 3.066 1 94.69 211 VAL B CA 1
ATOM 5228 C C . VAL B 1 211 ? 16.172 13.086 2.678 1 94.69 211 VAL B C 1
ATOM 5230 O O . VAL B 1 211 ? 15.852 11.922 2.92 1 94.69 211 VAL B O 1
ATOM 5233 N N . GLN B 1 212 ? 15.328 13.875 2.158 1 94.62 212 GLN B N 1
ATOM 5234 C CA . GLN B 1 212 ? 13.953 13.438 1.924 1 94.62 212 GLN B CA 1
ATOM 5235 C C . GLN B 1 212 ? 13.656 13.359 0.43 1 94.62 212 GLN B C 1
ATOM 5237 O O . GLN B 1 212 ? 12.641 12.789 0.028 1 94.62 212 GLN B O 1
ATOM 5242 N N . VAL B 1 213 ? 14.547 13.844 -0.449 1 94.5 213 VAL B N 1
ATOM 5243 C CA . VAL B 1 213 ? 14.328 13.844 -1.892 1 94.5 213 VAL B CA 1
ATOM 5244 C C . VAL B 1 213 ? 14.586 12.453 -2.455 1 94.5 213 VAL B C 1
ATOM 5246 O O . VAL B 1 213 ? 13.688 11.828 -3.027 1 94.5 213 VAL B O 1
ATOM 5249 N N . ILE B 1 214 ? 15.75 11.875 -2.229 1 93 214 ILE B N 1
ATOM 5250 C CA . ILE B 1 214 ? 16.188 10.625 -2.826 1 93 214 ILE B CA 1
ATOM 5251 C C . ILE B 1 214 ? 15.336 9.469 -2.311 1 93 214 ILE B C 1
ATOM 5253 O O . ILE B 1 214 ? 14.898 8.617 -3.088 1 93 214 ILE B O 1
ATOM 5257 N N . PRO B 1 215 ? 15.008 9.453 -1.027 1 91.38 215 PRO B N 1
ATOM 5258 C CA . PRO B 1 215 ? 14.156 8.375 -0.521 1 91.38 215 PRO B CA 1
ATOM 5259 C C . PRO B 1 215 ? 12.781 8.359 -1.184 1 91.38 215 PRO B C 1
ATOM 5261 O O . PRO B 1 215 ? 12.172 7.289 -1.319 1 91.38 215 PRO B O 1
ATOM 5264 N N . THR B 1 216 ? 12.289 9.461 -1.601 1 90.56 216 THR B N 1
ATOM 5265 C CA . THR B 1 216 ? 11 9.5 -2.285 1 90.56 216 THR B CA 1
ATOM 5266 C C . THR B 1 216 ? 11.07 8.734 -3.607 1 90.56 216 THR B C 1
ATOM 5268 O O . THR B 1 216 ? 10.156 7.984 -3.945 1 90.56 216 THR B O 1
ATOM 5271 N N . VAL B 1 217 ? 12.172 8.898 -4.324 1 90.06 217 VAL B N 1
ATOM 5272 C CA . VAL B 1 217 ? 12.359 8.172 -5.574 1 90.06 217 VAL B CA 1
ATOM 5273 C C . VAL B 1 217 ? 12.477 6.68 -5.297 1 90.06 217 VAL B C 1
ATOM 5275 O O . VAL B 1 217 ? 11.906 5.859 -6.016 1 90.06 217 VAL B O 1
ATOM 5278 N N . GLN B 1 218 ? 13.203 6.355 -4.254 1 88.44 218 GLN B N 1
ATOM 5279 C CA . GLN B 1 218 ? 13.383 4.961 -3.863 1 88.44 218 GLN B CA 1
ATOM 5280 C C . GLN B 1 218 ? 12.055 4.32 -3.482 1 88.44 218 GLN B C 1
ATOM 5282 O O . GLN B 1 218 ? 11.82 3.146 -3.779 1 88.44 218 GLN B O 1
ATOM 5287 N N . GLN B 1 219 ? 11.234 5.039 -2.816 1 88.69 219 GLN B N 1
ATOM 5288 C CA . GLN B 1 219 ? 9.914 4.527 -2.459 1 88.69 219 GLN B CA 1
ATOM 5289 C C . GLN B 1 219 ? 9.102 4.191 -3.705 1 88.69 219 GLN B C 1
ATOM 5291 O O . GLN B 1 219 ? 8.438 3.156 -3.756 1 88.69 219 GLN B O 1
ATOM 5296 N N . LEU B 1 220 ? 9.133 4.992 -4.711 1 87.56 220 LEU B N 1
ATOM 5297 C CA . LEU B 1 220 ? 8.312 4.816 -5.902 1 87.56 220 LEU B CA 1
ATOM 5298 C C . LEU B 1 220 ? 8.68 3.527 -6.629 1 87.56 220 LEU B C 1
ATOM 5300 O O . LEU B 1 220 ? 7.805 2.82 -7.137 1 87.56 220 LEU B O 1
ATOM 5304 N N . ILE B 1 221 ? 9.961 3.258 -6.688 1 86.56 221 ILE B N 1
ATOM 5305 C CA . ILE B 1 221 ? 10.352 2.047 -7.398 1 86.56 221 ILE B CA 1
ATOM 5306 C C . ILE B 1 221 ? 9.992 0.818 -6.57 1 86.56 221 ILE B C 1
ATOM 5308 O O . ILE B 1 221 ? 9.641 -0.228 -7.121 1 86.56 221 ILE B O 1
ATOM 5312 N N . ASN B 1 222 ? 10.094 0.934 -5.301 1 85.62 222 ASN B N 1
ATOM 5313 C CA . ASN B 1 222 ? 9.789 -0.207 -4.441 1 85.62 222 ASN B CA 1
ATOM 5314 C C . ASN B 1 222 ? 8.297 -0.504 -4.414 1 85.62 222 ASN B C 1
ATOM 5316 O O . ASN B 1 222 ? 7.887 -1.646 -4.191 1 85.62 222 ASN B O 1
ATOM 5320 N N . TYR B 1 223 ? 7.535 0.514 -4.645 1 86.56 223 TYR B N 1
ATOM 5321 C CA . TYR B 1 223 ? 6.094 0.312 -4.707 1 86.56 223 TYR B CA 1
ATOM 5322 C C . TYR B 1 223 ? 5.66 -0.097 -6.109 1 86.56 223 TYR B C 1
ATOM 5324 O O . TYR B 1 223 ? 4.48 -0.365 -6.352 1 86.56 223 TYR B O 1
ATOM 5332 N N . GLY B 1 224 ? 6.598 -0.087 -7.02 1 81.12 224 GLY B N 1
ATOM 5333 C CA . GLY B 1 224 ? 6.328 -0.586 -8.359 1 81.12 224 GLY B CA 1
ATOM 5334 C C . GLY B 1 224 ? 5.656 0.437 -9.258 1 81.12 224 GLY B C 1
ATOM 5335 O O . GLY B 1 224 ? 5.121 0.089 -10.312 1 81.12 224 GLY B O 1
ATOM 5336 N N . VAL B 1 225 ? 5.645 1.637 -8.875 1 82.5 225 VAL B N 1
ATOM 5337 C CA . VAL B 1 225 ? 4.961 2.684 -9.625 1 82.5 225 VAL B CA 1
ATOM 5338 C C . VAL B 1 225 ? 5.836 3.139 -10.797 1 82.5 225 VAL B C 1
ATOM 5340 O O . VAL B 1 225 ? 5.328 3.578 -11.828 1 82.5 225 VAL B O 1
ATOM 5343 N N . ILE B 1 226 ? 7.121 3.111 -10.555 1 84.31 226 ILE B N 1
ATOM 5344 C CA . ILE B 1 226 ? 8.047 3.449 -11.633 1 84.31 226 ILE B CA 1
ATOM 5345 C C . ILE B 1 226 ? 8.953 2.256 -11.93 1 84.31 226 ILE B C 1
ATOM 5347 O O . ILE B 1 226 ? 9.055 1.332 -11.117 1 84.31 226 ILE B O 1
ATOM 5351 N N . ASP B 1 227 ? 9.469 2.26 -13.172 1 83.62 227 ASP B N 1
ATOM 5352 C CA . ASP B 1 227 ? 10.414 1.215 -13.547 1 83.62 227 ASP B CA 1
ATOM 5353 C C . ASP B 1 227 ? 11.852 1.702 -13.414 1 83.62 227 ASP B C 1
ATOM 5355 O O . ASP B 1 227 ? 12.094 2.834 -12.984 1 83.62 227 ASP B O 1
ATOM 5359 N N . GLN B 1 228 ? 12.797 0.823 -13.711 1 83.44 228 GLN B N 1
ATOM 5360 C CA . GLN B 1 228 ? 14.211 1.132 -13.523 1 83.44 228 GLN B CA 1
ATOM 5361 C C . GLN B 1 228 ? 14.625 2.326 -14.375 1 83.44 228 GLN B C 1
ATOM 5363 O O . GLN B 1 228 ? 15.438 3.148 -13.945 1 83.44 228 GLN B O 1
ATOM 5368 N N . TYR B 1 229 ? 14.125 2.404 -15.539 1 83.62 229 TYR B N 1
ATOM 5369 C CA . TYR B 1 229 ? 14.469 3.508 -16.422 1 83.62 229 TYR B CA 1
ATOM 5370 C C . TYR B 1 229 ? 14.055 4.844 -15.82 1 83.62 229 TYR B C 1
ATOM 5372 O O . TYR B 1 229 ? 14.859 5.777 -15.75 1 83.62 229 TYR B O 1
ATOM 5380 N N . ARG B 1 230 ? 12.844 4.926 -15.461 1 85.5 230 ARG B N 1
ATOM 5381 C CA . ARG B 1 230 ? 12.344 6.141 -14.828 1 85.5 230 ARG B CA 1
ATOM 5382 C C . ARG B 1 230 ? 13.062 6.418 -13.516 1 85.5 230 ARG B C 1
ATOM 5384 O O . ARG B 1 230 ? 13.336 7.574 -13.18 1 85.5 230 ARG B O 1
ATOM 5391 N N . TYR B 1 231 ? 13.305 5.395 -12.789 1 89 231 TYR B N 1
ATOM 5392 C CA . TYR B 1 231 ? 14.055 5.516 -11.539 1 89 231 TYR B CA 1
ATOM 5393 C C . TYR B 1 231 ? 15.391 6.211 -11.773 1 89 231 TYR B C 1
ATOM 5395 O O . TYR B 1 231 ? 15.758 7.129 -11.031 1 89 231 TYR B O 1
ATOM 5403 N N . ASP B 1 232 ? 16.125 5.801 -12.766 1 89.25 232 ASP B N 1
ATOM 5404 C CA . ASP B 1 232 ? 17.438 6.363 -13.055 1 89.25 232 ASP B CA 1
ATOM 5405 C C . ASP B 1 232 ? 17.344 7.848 -13.406 1 89.25 232 ASP B C 1
ATOM 5407 O O . ASP B 1 232 ? 18.156 8.656 -12.977 1 89.25 232 ASP B O 1
ATOM 5411 N N . LEU B 1 233 ? 16.375 8.18 -14.188 1 88.88 233 LEU B N 1
ATOM 5412 C CA . LEU B 1 233 ? 16.156 9.57 -14.562 1 88.88 233 LEU B CA 1
ATOM 5413 C C . LEU B 1 233 ? 15.805 10.422 -13.344 1 88.88 233 LEU B C 1
ATOM 5415 O O . LEU B 1 233 ? 16.328 11.516 -13.172 1 88.88 233 LEU B O 1
ATOM 5419 N N . MET B 1 234 ? 14.953 9.922 -12.539 1 91.5 234 MET B N 1
ATOM 5420 C CA . MET B 1 234 ? 14.516 10.656 -11.352 1 91.5 234 MET B CA 1
ATOM 5421 C C . MET B 1 234 ? 15.656 10.789 -10.344 1 91.5 234 MET B C 1
ATOM 5423 O O . MET B 1 234 ? 15.789 11.828 -9.688 1 91.5 234 MET B O 1
ATOM 5427 N N . MET B 1 235 ? 16.438 9.727 -10.227 1 93.38 235 MET B N 1
ATOM 5428 C CA . MET B 1 235 ? 17.594 9.773 -9.344 1 93.38 235 MET B CA 1
ATOM 5429 C C . MET B 1 235 ? 18.562 10.859 -9.789 1 93.38 235 MET B C 1
ATOM 5431 O O . MET B 1 235 ? 19.094 11.609 -8.961 1 93.38 235 MET B O 1
ATOM 5435 N N . LYS B 1 236 ? 18.797 10.891 -11.086 1 94.5 236 LYS B N 1
ATOM 5436 C CA . LYS B 1 236 ? 19.672 11.93 -11.625 1 94.5 236 LYS B CA 1
ATOM 5437 C C . LYS B 1 236 ? 19.141 13.32 -11.305 1 94.5 236 LYS B C 1
ATOM 5439 O O . LYS B 1 236 ? 19.875 14.18 -10.828 1 94.5 236 LYS B O 1
ATOM 5444 N N . SER B 1 237 ? 17.875 13.555 -11.508 1 93.56 237 SER B N 1
ATOM 5445 C CA . SER B 1 237 ? 17.25 14.836 -11.227 1 93.56 237 SER B CA 1
ATOM 5446 C C . SER B 1 237 ? 17.297 15.156 -9.734 1 93.56 237 SER B C 1
ATOM 5448 O O . SER B 1 237 ? 17.484 16.312 -9.344 1 93.56 237 SER B O 1
ATOM 5450 N N . GLY B 1 238 ? 17 14.148 -8.914 1 94.12 238 GLY B N 1
ATOM 5451 C CA . GLY B 1 238 ? 17.094 14.336 -7.477 1 94.12 238 GLY B CA 1
ATOM 5452 C C . GLY B 1 238 ? 18.469 14.797 -7.023 1 94.12 238 GLY B C 1
ATOM 5453 O O . GLY B 1 238 ? 18.578 15.734 -6.227 1 94.12 238 GLY B O 1
ATOM 5454 N N . ILE B 1 239 ? 19.516 14.195 -7.547 1 95.19 239 ILE B N 1
ATOM 5455 C CA . ILE B 1 239 ? 20.891 14.547 -7.199 1 95.19 239 ILE B CA 1
ATOM 5456 C C . ILE B 1 239 ? 21.172 15.977 -7.656 1 95.19 239 ILE B C 1
ATOM 5458 O O . ILE B 1 239 ? 21.75 16.766 -6.906 1 95.19 239 ILE B O 1
ATOM 5462 N N . GLU B 1 240 ? 20.75 16.281 -8.836 1 95.25 240 GLU B N 1
ATOM 5463 C CA . GLU B 1 240 ? 20.953 17.625 -9.367 1 95.25 240 GLU B CA 1
ATOM 5464 C C . GLU B 1 240 ? 20.219 18.672 -8.523 1 95.25 240 GLU B C 1
ATOM 5466 O O . GLU B 1 240 ? 20.734 19.766 -8.297 1 95.25 240 GLU B O 1
ATOM 5471 N N . SER B 1 241 ? 19.031 18.359 -8.125 1 95.75 241 SER B N 1
ATOM 5472 C CA . SER B 1 241 ? 18.281 19.297 -7.293 1 95.75 241 SER B CA 1
ATOM 5473 C C . SER B 1 241 ? 18.969 19.547 -5.961 1 95.75 241 SER B C 1
ATOM 5475 O O . SER B 1 241 ? 19 20.672 -5.461 1 95.75 241 SER B O 1
ATOM 5477 N N . LEU B 1 242 ? 19.516 18.547 -5.352 1 96.19 242 LEU B N 1
ATOM 5478 C CA . LEU B 1 242 ? 20.219 18.703 -4.086 1 96.19 242 LEU B CA 1
ATOM 5479 C C . LEU B 1 242 ? 21.5 19.5 -4.27 1 96.19 242 LEU B C 1
ATOM 5481 O O . LEU B 1 242 ? 21.891 20.266 -3.383 1 96.19 242 LEU B O 1
ATOM 5485 N N . GLU B 1 243 ? 22.172 19.312 -5.414 1 96.06 243 GLU B N 1
ATOM 5486 C CA . GLU B 1 243 ? 23.344 20.125 -5.734 1 96.06 243 GLU B CA 1
ATOM 5487 C C . GLU B 1 243 ? 22.984 21.609 -5.82 1 96.06 243 GLU B C 1
ATOM 5489 O O . GLU B 1 243 ? 23.781 22.469 -5.461 1 96.06 243 GLU B O 1
ATOM 5494 N N . ALA B 1 244 ? 21.812 21.875 -6.293 1 96.88 244 ALA B N 1
ATOM 5495 C CA . ALA B 1 244 ? 21.344 23.266 -6.375 1 96.88 244 ALA B CA 1
ATOM 5496 C C . ALA B 1 244 ? 21.281 23.891 -4.988 1 96.88 244 ALA B C 1
ATOM 5498 O O . ALA B 1 244 ? 21.5 25.094 -4.84 1 96.88 244 ALA B O 1
ATOM 5499 N N . ILE B 1 245 ? 20.906 23.156 -3.973 1 95.69 245 ILE B N 1
ATOM 5500 C CA . ILE B 1 245 ? 20.906 23.672 -2.609 1 95.69 245 ILE B CA 1
ATOM 5501 C C . ILE B 1 245 ? 22.328 24.109 -2.225 1 95.69 245 ILE B C 1
ATOM 5503 O O . ILE B 1 245 ? 22.516 25.188 -1.65 1 95.69 245 ILE B O 1
ATOM 5507 N N . ASP B 1 246 ? 23.312 23.266 -2.506 1 95.31 246 ASP B N 1
ATOM 5508 C CA . ASP B 1 246 ? 24.719 23.562 -2.213 1 95.31 246 ASP B CA 1
ATOM 5509 C C . ASP B 1 246 ? 25.156 24.844 -2.924 1 95.31 246 ASP B C 1
ATOM 5511 O O . ASP B 1 246 ? 25.969 25.609 -2.393 1 95.31 246 ASP B O 1
ATOM 5515 N N . ASP B 1 247 ? 24.641 25.062 -4.082 1 96.69 247 ASP B N 1
ATOM 5516 C CA . ASP B 1 247 ? 24.984 26.234 -4.879 1 96.69 247 ASP B CA 1
ATOM 5517 C C . ASP B 1 247 ? 24.141 27.438 -4.477 1 96.69 247 ASP B C 1
ATOM 5519 O O . ASP B 1 247 ? 24.219 28.5 -5.102 1 96.69 247 ASP B O 1
ATOM 5523 N N . GLN B 1 248 ? 23.297 27.281 -3.539 1 96.19 248 GLN B N 1
ATOM 5524 C CA . GLN B 1 248 ? 22.406 28.297 -3.004 1 96.19 248 GLN B CA 1
ATOM 5525 C C . GLN B 1 248 ? 21.422 28.797 -4.066 1 96.19 248 GLN B C 1
ATOM 5527 O O . GLN B 1 248 ? 21.062 29.969 -4.082 1 96.19 248 GLN B O 1
ATOM 5532 N N . ASP B 1 249 ? 21.234 27.938 -5.012 1 97.19 249 ASP B N 1
ATOM 5533 C CA . ASP B 1 249 ? 20.188 28.188 -5.992 1 97.19 249 ASP B CA 1
ATOM 5534 C C . ASP B 1 249 ? 18.875 27.5 -5.578 1 97.19 249 ASP B C 1
ATOM 5536 O O . ASP B 1 249 ? 18.469 26.516 -6.203 1 97.19 249 ASP B O 1
ATOM 5540 N N . TYR B 1 250 ? 18.188 28.062 -4.645 1 96.81 250 TYR B N 1
ATOM 5541 C CA . TYR B 1 250 ? 17.062 27.422 -3.963 1 96.81 250 TYR B CA 1
ATOM 5542 C C . TYR B 1 250 ? 15.852 27.344 -4.879 1 96.81 250 TYR B C 1
ATOM 5544 O O . TYR B 1 250 ? 15.07 26.391 -4.793 1 96.81 250 TYR B O 1
ATOM 5552 N N . GLU B 1 251 ? 15.664 28.297 -5.684 1 95.88 251 GLU B N 1
ATOM 5553 C CA . GLU B 1 251 ? 14.555 28.234 -6.637 1 95.88 251 GLU B CA 1
ATOM 5554 C C . GLU B 1 251 ? 14.727 27.062 -7.605 1 95.88 251 GLU B C 1
ATOM 5556 O O . GLU B 1 251 ? 13.75 26.391 -7.945 1 95.88 251 GLU B O 1
ATOM 5561 N N . LYS B 1 252 ? 15.953 26.891 -8.023 1 95.19 252 LYS B N 1
ATOM 5562 C CA . LYS B 1 252 ? 16.25 25.766 -8.906 1 95.19 252 LYS B CA 1
ATOM 5563 C C . LYS B 1 252 ? 15.945 24.438 -8.219 1 95.19 252 LYS B C 1
ATOM 5565 O O . LYS B 1 252 ? 15.422 23.5 -8.844 1 95.19 252 LYS B O 1
ATOM 5570 N N . PHE B 1 253 ? 16.328 24.297 -7.004 1 95.56 253 PHE B N 1
ATOM 5571 C CA . PHE B 1 253 ? 15.984 23.094 -6.242 1 95.56 253 PHE B CA 1
ATOM 5572 C C . PHE B 1 253 ? 14.492 22.812 -6.324 1 95.56 253 PHE B C 1
ATOM 5574 O O . PHE B 1 253 ? 14.078 21.703 -6.641 1 95.56 253 PHE B O 1
ATOM 5581 N N . LEU B 1 254 ? 13.672 23.812 -6.055 1 94.25 254 LEU B N 1
ATOM 5582 C CA . LEU B 1 254 ? 12.227 23.625 -6 1 94.25 254 LEU B CA 1
ATOM 5583 C C . LEU B 1 254 ? 11.672 23.219 -7.363 1 94.25 254 LEU B C 1
ATOM 5585 O O . LEU B 1 254 ? 10.891 22.281 -7.469 1 94.25 254 LEU B O 1
ATOM 5589 N N . ILE B 1 255 ? 12.094 23.906 -8.367 1 92.31 255 ILE B N 1
ATOM 5590 C CA . ILE B 1 255 ? 11.57 23.672 -9.711 1 92.31 255 ILE B CA 1
ATOM 5591 C C . ILE B 1 255 ? 11.93 22.266 -10.172 1 92.31 255 ILE B C 1
ATOM 5593 O O . ILE B 1 255 ? 11.07 21.516 -10.641 1 92.31 255 ILE B O 1
ATOM 5597 N N . GLU B 1 256 ? 13.164 21.875 -9.969 1 91 256 GLU B N 1
ATOM 5598 C CA . GLU B 1 256 ? 13.648 20.578 -10.422 1 91 256 GLU B CA 1
ATOM 5599 C C . GLU B 1 256 ? 13.016 19.438 -9.625 1 91 256 GLU B C 1
ATOM 5601 O O . GLU B 1 256 ? 12.602 18.422 -10.195 1 91 256 GLU B O 1
ATOM 5606 N N . SER B 1 257 ? 12.969 19.531 -8.359 1 90.5 257 SER B N 1
ATOM 5607 C CA . SER B 1 257 ? 12.398 18.484 -7.535 1 90.5 257 SER B CA 1
ATOM 5608 C C . SER B 1 257 ? 10.891 18.359 -7.762 1 90.5 257 SER B C 1
ATOM 5610 O O . SER B 1 257 ? 10.367 17.234 -7.844 1 90.5 257 SER B O 1
ATOM 5612 N N . ASP B 1 258 ? 10.172 19.469 -7.895 1 87.38 258 ASP B N 1
ATOM 5613 C CA . ASP B 1 258 ? 8.734 19.453 -8.117 1 87.38 258 ASP B CA 1
ATOM 5614 C C . ASP B 1 258 ? 8.391 18.828 -9.469 1 87.38 258 ASP B C 1
ATOM 5616 O O . ASP B 1 258 ? 7.52 17.953 -9.555 1 87.38 258 ASP B O 1
ATOM 5620 N N . GLU B 1 259 ? 9.047 19.219 -10.469 1 80.75 259 GLU B N 1
ATOM 5621 C CA . GLU B 1 259 ? 8.734 18.812 -11.828 1 80.75 259 GLU B CA 1
ATOM 5622 C C . GLU B 1 259 ? 9.141 17.359 -12.07 1 80.75 259 GLU B C 1
ATOM 5624 O O . GLU B 1 259 ? 8.477 16.641 -12.82 1 80.75 259 GLU B O 1
ATOM 5629 N N . GLU B 1 260 ? 10.188 16.969 -11.414 1 82.44 260 GLU B N 1
ATOM 5630 C CA . GLU B 1 260 ? 10.766 15.688 -11.805 1 82.44 260 GLU B CA 1
ATOM 5631 C C . GLU B 1 260 ? 10.461 14.609 -10.773 1 82.44 260 GLU B C 1
ATOM 5633 O O . GLU B 1 260 ? 10.531 13.414 -11.078 1 82.44 260 GLU B O 1
ATOM 5638 N N . ILE B 1 261 ? 10.148 15 -9.609 1 84.38 261 ILE B N 1
ATOM 5639 C CA . ILE B 1 261 ? 10.039 14 -8.555 1 84.38 261 ILE B CA 1
ATOM 5640 C C . ILE B 1 261 ? 8.641 14.062 -7.93 1 84.38 261 ILE B C 1
ATOM 5642 O O . ILE B 1 261 ? 7.879 13.102 -8 1 84.38 261 ILE B O 1
ATOM 5646 N N . PHE B 1 262 ? 8.227 15.148 -7.488 1 79.38 262 PHE B N 1
ATOM 5647 C CA . PHE B 1 262 ? 7.105 15.203 -6.562 1 79.38 262 PHE B CA 1
ATOM 5648 C C . PHE B 1 262 ? 5.785 15.352 -7.312 1 79.38 262 PHE B C 1
ATOM 5650 O O . PHE B 1 262 ? 4.762 14.812 -6.891 1 79.38 262 PHE B O 1
ATOM 5657 N N . PHE B 1 263 ? 5.766 16.047 -8.367 1 74.44 263 PHE B N 1
ATOM 5658 C CA . PHE B 1 263 ? 4.516 16.375 -9.047 1 74.44 263 PHE B CA 1
ATOM 5659 C C . PHE B 1 263 ? 4.633 16.109 -10.547 1 74.44 263 PHE B C 1
ATOM 5661 O O . PHE B 1 263 ? 4.262 16.953 -11.359 1 74.44 263 PHE B O 1
ATOM 5668 N N . ASN B 1 264 ? 5.164 14.922 -10.828 1 72.94 264 ASN B N 1
ATOM 5669 C CA . ASN B 1 264 ? 5.387 14.641 -12.242 1 72.94 264 ASN B CA 1
ATOM 5670 C C . ASN B 1 264 ? 4.25 13.82 -12.836 1 72.94 264 ASN B C 1
ATOM 5672 O O . ASN B 1 264 ? 3.689 12.953 -12.164 1 72.94 264 ASN B O 1
ATOM 5676 N N . ASP B 1 265 ? 3.922 14.125 -14.008 1 72.12 265 ASP B N 1
ATOM 5677 C CA . ASP B 1 265 ? 2.828 13.469 -14.727 1 72.12 265 ASP B CA 1
ATOM 5678 C C . ASP B 1 265 ? 3.334 12.266 -15.516 1 72.12 265 ASP B C 1
ATOM 5680 O O . ASP B 1 265 ? 2.576 11.648 -16.266 1 72.12 265 ASP B O 1
ATOM 5684 N N . VAL B 1 266 ? 4.539 12.016 -15.32 1 70.06 266 VAL B N 1
ATOM 5685 C CA . VAL B 1 266 ? 5.109 10.938 -16.125 1 70.06 266 VAL B CA 1
ATOM 5686 C C . VAL B 1 266 ? 4.566 9.594 -15.641 1 70.06 266 VAL B C 1
ATOM 5688 O O . VAL B 1 266 ? 4.395 8.664 -16.438 1 70.06 266 VAL B O 1
ATOM 5691 N N . ILE B 1 267 ? 4.277 9.586 -14.383 1 70.5 267 ILE B N 1
ATOM 5692 C CA . ILE B 1 267 ? 3.779 8.344 -13.812 1 70.5 267 ILE B CA 1
ATOM 5693 C C . ILE B 1 267 ? 2.283 8.211 -14.094 1 70.5 267 ILE B C 1
ATOM 5695 O O . ILE B 1 267 ? 1.785 7.105 -14.32 1 70.5 267 ILE B O 1
ATOM 5699 N N . GLY B 1 268 ? 1.589 9.281 -14.094 1 69.94 268 GLY B N 1
ATOM 5700 C CA . GLY B 1 268 ? 0.156 9.344 -14.336 1 69.94 268 GLY B CA 1
ATOM 5701 C C . GLY B 1 268 ? -0.434 10.719 -14.102 1 69.94 268 GLY B C 1
ATOM 5702 O O . GLY B 1 268 ? 0.23 11.602 -13.555 1 69.94 268 GLY B O 1
ATOM 5703 N N . PRO B 1 269 ? -1.577 10.711 -14.633 1 66.88 269 PRO B N 1
ATOM 5704 C CA . PRO B 1 269 ? -2.199 12.023 -14.469 1 66.88 269 PRO B CA 1
ATOM 5705 C C . PRO B 1 269 ? -2.492 12.367 -13.016 1 66.88 269 PRO B C 1
ATOM 5707 O O . PRO B 1 269 ? -3.145 11.586 -12.312 1 66.88 269 PRO B O 1
ATOM 5710 N N . ASN B 1 270 ? -2.123 13.578 -12.664 1 66.38 270 ASN B N 1
ATOM 5711 C CA . ASN B 1 270 ? -2.295 14.102 -11.312 1 66.38 270 ASN B CA 1
ATOM 5712 C C . ASN B 1 270 ? -1.922 13.062 -10.258 1 66.38 270 ASN B C 1
ATOM 5714 O O . ASN B 1 270 ? -2.705 12.781 -9.352 1 66.38 270 ASN B O 1
ATOM 5718 N N . PHE B 1 271 ? -0.82 12.445 -10.617 1 72.38 271 PHE B N 1
ATOM 5719 C CA . PHE B 1 271 ? -0.263 11.469 -9.688 1 72.38 271 PHE B CA 1
ATOM 5720 C C . PHE B 1 271 ? 0.476 12.156 -8.547 1 72.38 271 PHE B C 1
ATOM 5722 O O . PHE B 1 271 ? 1.661 12.477 -8.672 1 72.38 271 PHE B O 1
ATOM 5729 N N . ARG B 1 272 ? -0.486 12.555 -7.723 1 78.69 272 ARG B N 1
ATOM 5730 C CA . ARG B 1 272 ? 0.117 13.219 -6.57 1 78.69 272 ARG B CA 1
ATOM 5731 C C . ARG B 1 272 ? -0.555 12.773 -5.273 1 78.69 272 ARG B C 1
ATOM 5733 O O . ARG B 1 272 ? -1.679 12.266 -5.289 1 78.69 272 ARG B O 1
ATOM 5740 N N . TYR B 1 273 ? 0.136 12.703 -4.227 1 86.25 273 TYR B N 1
ATOM 5741 C CA . TYR B 1 273 ? -0.26 12.617 -2.828 1 86.25 273 TYR B CA 1
ATOM 5742 C C . TYR B 1 273 ? -0.476 11.164 -2.416 1 86.25 273 TYR B C 1
ATOM 5744 O O . TYR B 1 273 ? -0.373 10.828 -1.233 1 86.25 273 TYR B O 1
ATOM 5752 N N . ASN B 1 274 ? -0.886 10.297 -3.439 1 88.81 274 ASN B N 1
ATOM 5753 C CA . ASN B 1 274 ? -1.138 8.898 -3.109 1 88.81 274 ASN B CA 1
ATOM 5754 C C . ASN B 1 274 ? -0.737 7.973 -4.254 1 88.81 274 ASN B C 1
ATOM 5756 O O . ASN B 1 274 ? -1.231 8.117 -5.375 1 88.81 274 ASN B O 1
ATOM 5760 N N . ILE B 1 275 ? 0.008 7.008 -4 1 84.38 275 ILE B N 1
ATOM 5761 C CA . ILE B 1 275 ? 0.629 6.121 -4.977 1 84.38 275 ILE B CA 1
ATOM 5762 C C . ILE B 1 275 ? -0.452 5.387 -5.766 1 84.38 275 ILE B C 1
ATOM 5764 O O . ILE B 1 275 ? -0.253 5.047 -6.934 1 84.38 275 ILE B O 1
ATOM 5768 N N . GLN B 1 276 ? -1.61 5.176 -5.211 1 83 276 GLN B N 1
ATOM 5769 C CA . GLN B 1 276 ? -2.615 4.324 -5.84 1 83 276 GLN B CA 1
ATOM 5770 C C . GLN B 1 276 ? -3.719 5.16 -6.484 1 83 276 GLN B C 1
ATOM 5772 O O . GLN B 1 276 ? -4.633 4.613 -7.109 1 83 276 GLN B O 1
ATOM 5777 N N . ILE B 1 277 ? -3.664 6.422 -6.297 1 82 277 ILE B N 1
ATOM 5778 C CA . ILE B 1 277 ? -4.75 7.262 -6.797 1 82 277 ILE B CA 1
ATOM 5779 C C . ILE B 1 277 ? -4.246 8.125 -7.949 1 82 277 ILE B C 1
ATOM 5781 O O . ILE B 1 277 ? -3.326 8.93 -7.777 1 82 277 ILE B O 1
ATOM 5785 N N . TYR B 1 278 ? -4.898 7.84 -9 1 77.56 278 TYR B N 1
ATOM 5786 C CA . TYR B 1 278 ? -4.656 8.648 -10.188 1 77.56 278 TYR B CA 1
ATOM 5787 C C . TYR B 1 278 ? -5.789 9.648 -10.406 1 77.56 278 TYR B C 1
ATOM 5789 O O . TYR B 1 278 ? -6.887 9.477 -9.875 1 77.56 278 TYR B O 1
ATOM 5797 N N . ASN B 1 279 ? -5.574 10.766 -11.023 1 79.19 279 ASN B N 1
ATOM 5798 C CA . ASN B 1 279 ? -6.551 11.844 -11.156 1 79.19 279 ASN B CA 1
ATOM 5799 C C . ASN B 1 279 ? -7.074 12.297 -9.797 1 79.19 279 ASN B C 1
ATOM 5801 O O . ASN B 1 279 ? -8.289 12.336 -9.578 1 79.19 279 ASN B O 1
ATOM 5805 N N . TYR B 1 280 ? -6.25 12.516 -8.922 1 77.75 280 TYR B N 1
ATOM 5806 C CA . TYR B 1 280 ? -6.555 12.898 -7.551 1 77.75 280 TYR B CA 1
ATOM 5807 C C . TYR B 1 280 ? -7.508 14.094 -7.52 1 77.75 280 TYR B C 1
ATOM 5809 O O . TYR B 1 280 ? -7.32 15.062 -8.258 1 77.75 280 TYR B O 1
ATOM 5817 N N . ASP B 1 281 ? -8.578 13.969 -6.758 1 78.81 281 ASP B N 1
ATOM 5818 C CA . ASP B 1 281 ? -9.492 15.078 -6.5 1 78.81 281 ASP B CA 1
ATOM 5819 C C . ASP B 1 281 ? -8.938 16.016 -5.43 1 78.81 281 ASP B C 1
ATOM 5821 O O . ASP B 1 281 ? -8.852 15.641 -4.254 1 78.81 281 ASP B O 1
ATOM 5825 N N . ASP B 1 282 ? -8.664 17.203 -5.785 1 78.19 282 ASP B N 1
ATOM 5826 C CA . ASP B 1 282 ? -8.023 18.156 -4.891 1 78.19 282 ASP B CA 1
ATOM 5827 C C . ASP B 1 282 ? -9.023 18.719 -3.887 1 78.19 282 ASP B C 1
ATOM 5829 O O . ASP B 1 282 ? -8.633 19.375 -2.912 1 78.19 282 ASP B O 1
ATOM 5833 N N . GLY B 1 283 ? -10.273 18.422 -4.105 1 86.12 283 GLY B N 1
ATOM 5834 C CA . GLY B 1 283 ? -11.273 18.922 -3.172 1 86.12 283 GLY B CA 1
ATOM 5835 C C . GLY B 1 283 ? -11.43 20.422 -3.195 1 86.12 283 GLY B C 1
ATOM 5836 O O . GLY B 1 283 ? -11.391 21.078 -2.148 1 86.12 283 GLY B O 1
ATOM 5837 N N . ASP B 1 284 ? -11.562 20.969 -4.305 1 90.5 284 ASP B N 1
ATOM 5838 C CA . ASP B 1 284 ? -11.562 22.422 -4.426 1 90.5 284 ASP B CA 1
ATOM 5839 C C . ASP B 1 284 ? -12.969 22.984 -4.223 1 90.5 284 ASP B C 1
ATOM 5841 O O . ASP B 1 284 ? -13.164 24.203 -4.301 1 90.5 284 ASP B O 1
ATOM 5845 N N . GLN B 1 285 ? -13.914 22.203 -3.822 1 95.25 285 GLN B N 1
ATOM 5846 C CA . GLN B 1 285 ? -15.297 22.625 -3.637 1 95.25 285 GLN B CA 1
ATOM 5847 C C . GLN B 1 285 ? -15.398 23.688 -2.549 1 95.25 285 GLN B C 1
ATOM 5849 O O . GLN B 1 285 ? -16.219 24.609 -2.648 1 95.25 285 GLN B O 1
ATOM 5854 N N . TYR B 1 286 ? -14.602 23.562 -1.551 1 97 286 TYR B N 1
ATOM 5855 C CA . TYR B 1 286 ? -14.672 24.5 -0.44 1 97 286 TYR B CA 1
ATOM 5856 C C . TYR B 1 286 ? -14.227 25.891 -0.879 1 97 286 TYR B C 1
ATOM 5858 O O . TYR B 1 286 ? -14.625 26.891 -0.28 1 97 286 TYR B O 1
ATOM 5866 N N . GLU B 1 287 ? -13.375 26 -1.88 1 97.44 287 GLU B N 1
ATOM 5867 C CA . GLU B 1 287 ? -12.953 27.312 -2.383 1 97.44 287 GLU B CA 1
ATOM 5868 C C . GLU B 1 287 ? -14.133 28.078 -2.961 1 97.44 287 GLU B C 1
ATOM 5870 O O . GLU B 1 287 ? -14.289 29.281 -2.697 1 97.44 287 GLU B O 1
ATOM 5875 N N . ASP B 1 288 ? -14.953 27.359 -3.746 1 96.94 288 ASP B N 1
ATOM 5876 C CA . ASP B 1 288 ? -16.156 28 -4.285 1 96.94 288 ASP B CA 1
ATOM 5877 C C . ASP B 1 288 ? -17.094 28.438 -3.162 1 96.94 288 ASP B C 1
ATOM 5879 O O . ASP B 1 288 ? -17.688 29.516 -3.229 1 96.94 288 ASP B O 1
ATOM 5883 N N . PHE B 1 289 ? -17.25 27.609 -2.199 1 98.06 289 PHE B N 1
ATOM 5884 C CA . PHE B 1 289 ? -18.109 27.938 -1.065 1 98.06 289 PHE B CA 1
ATOM 5885 C C . PHE B 1 289 ? -17.641 29.234 -0.397 1 98.06 289 PHE B C 1
ATOM 5887 O O . PHE B 1 289 ? -18.453 30.109 -0.123 1 98.06 289 PHE B O 1
ATOM 5894 N N . ILE B 1 290 ? -16.328 29.328 -0.077 1 97.94 290 ILE B N 1
ATOM 5895 C CA . ILE B 1 290 ? -15.773 30.516 0.563 1 97.94 290 ILE B CA 1
ATOM 5896 C C . ILE B 1 290 ? -15.969 31.734 -0.339 1 97.94 290 ILE B C 1
ATOM 5898 O O . ILE B 1 290 ? -16.391 32.812 0.125 1 97.94 290 ILE B O 1
ATOM 5902 N N . ASN B 1 291 ? -15.711 31.594 -1.608 1 97.75 291 ASN B N 1
ATOM 5903 C CA . ASN B 1 291 ? -15.836 32.688 -2.543 1 97.75 291 ASN B CA 1
ATOM 5904 C C . ASN B 1 291 ? -17.281 33.125 -2.717 1 97.75 291 ASN B C 1
ATOM 5906 O O . ASN B 1 291 ? -17.562 34.312 -2.932 1 97.75 291 ASN B O 1
ATOM 5910 N N . ASP B 1 292 ? -18.172 32.188 -2.648 1 97.06 292 ASP B N 1
ATOM 5911 C CA . ASP B 1 292 ? -19.609 32.5 -2.75 1 97.06 292 ASP B CA 1
ATOM 5912 C C . ASP B 1 292 ? -20.109 33.188 -1.484 1 97.06 292 ASP B C 1
ATOM 5914 O O . ASP B 1 292 ? -21.172 33.812 -1.488 1 97.06 292 ASP B O 1
ATOM 5918 N N . HIS B 1 293 ? -19.422 33.125 -0.374 1 97.56 293 HIS B N 1
ATOM 5919 C CA . HIS B 1 293 ? -19.844 33.688 0.901 1 97.56 293 HIS B CA 1
ATOM 5920 C C . HIS B 1 293 ? -18.797 34.625 1.464 1 97.56 293 HIS B C 1
ATOM 5922 O O . HIS B 1 293 ? -18.578 34.688 2.676 1 97.56 293 HIS B O 1
ATOM 5928 N N . LYS B 1 294 ? -18.109 35.344 0.718 1 96.5 294 LYS B N 1
ATOM 5929 C CA . LYS B 1 294 ? -17.016 36.219 1.111 1 96.5 294 LYS B CA 1
ATOM 5930 C C . LYS B 1 294 ? -17.469 37.188 2.193 1 96.5 294 LYS B C 1
ATOM 5932 O O . LYS B 1 294 ? -16.75 37.438 3.164 1 96.5 294 LYS B O 1
ATOM 5937 N N . LYS B 1 295 ? -18.641 37.75 2.041 1 95.94 295 LYS B N 1
ATOM 5938 C CA . LYS B 1 295 ? -19.156 38.688 3.008 1 95.94 295 LYS B CA 1
ATOM 5939 C C . LYS B 1 295 ? -19.344 38.062 4.379 1 95.94 295 LYS B C 1
ATOM 5941 O O . LYS B 1 295 ? -19.062 38.688 5.406 1 95.94 295 LYS B O 1
ATOM 5946 N N . GLN B 1 296 ? -19.828 36.844 4.371 1 96.62 296 GLN B N 1
ATOM 5947 C CA . GLN B 1 296 ? -20.047 36.125 5.613 1 96.62 296 GLN B CA 1
ATOM 5948 C C . GLN B 1 296 ? -18.734 35.906 6.359 1 96.62 296 GLN B C 1
ATOM 5950 O O . GLN B 1 296 ? -18.703 35.906 7.59 1 96.62 296 GLN B O 1
ATOM 5955 N N . PHE B 1 297 ? -17.656 35.75 5.586 1 96.81 297 PHE B N 1
ATOM 5956 C CA . PHE B 1 297 ? -16.359 35.469 6.191 1 96.81 297 PHE B CA 1
ATOM 5957 C C . PHE B 1 297 ? -15.523 36.719 6.316 1 96.81 297 PHE B C 1
ATOM 5959 O O . PHE B 1 297 ? -14.352 36.688 6.699 1 96.81 297 PHE B O 1
ATOM 5966 N N . ASP B 1 298 ? -16.031 37.844 5.941 1 95.25 298 ASP B N 1
ATOM 5967 C CA . ASP B 1 298 ? -15.398 39.156 6.027 1 95.25 298 ASP B CA 1
ATOM 5968 C C . ASP B 1 298 ? -14.148 39.219 5.145 1 95.25 298 ASP B C 1
ATOM 5970 O O . ASP B 1 298 ? -13.164 39.875 5.5 1 95.25 298 ASP B O 1
ATOM 5974 N N . LEU B 1 299 ? -14.133 38.375 4.168 1 94.94 299 LEU B N 1
ATOM 5975 C CA . LEU B 1 299 ? -13.094 38.469 3.154 1 94.94 299 LEU B CA 1
ATOM 5976 C C . LEU B 1 299 ? -13.328 39.656 2.225 1 94.94 299 LEU B C 1
ATOM 5978 O O . LEU B 1 299 ? -14.406 39.781 1.643 1 94.94 299 LEU B O 1
ATOM 5982 N N . PRO B 1 300 ? -12.281 40.5 2.154 1 92.31 300 PRO B N 1
ATOM 5983 C CA . PRO B 1 300 ? -12.469 41.656 1.27 1 92.31 300 PRO B CA 1
ATOM 5984 C C . PRO B 1 300 ? -12.938 41.25 -0.127 1 92.31 300 PRO B C 1
ATOM 5986 O O . PRO B 1 300 ? -12.461 40.25 -0.683 1 92.31 300 PRO B O 1
ATOM 5989 N N . ALA B 1 301 ? -13.789 42.031 -0.74 1 93.25 301 ALA B N 1
ATOM 5990 C CA . ALA B 1 301 ? -14.469 41.719 -1.992 1 93.25 301 ALA B CA 1
ATOM 5991 C C . ALA B 1 301 ? -13.469 41.562 -3.135 1 93.25 301 ALA B C 1
ATOM 5993 O O . ALA B 1 301 ? -13.68 40.75 -4.043 1 93.25 301 ALA B O 1
ATOM 5994 N N . ASN B 1 302 ? -12.445 42.281 -3.102 1 92.31 302 ASN B N 1
ATOM 5995 C CA . ASN B 1 302 ? -11.484 42.281 -4.199 1 92.31 302 ASN B CA 1
ATOM 5996 C C . ASN B 1 302 ? -10.523 41.094 -4.113 1 92.31 302 ASN B C 1
ATOM 5998 O O . ASN B 1 302 ? -9.68 40.906 -4.996 1 92.31 302 ASN B O 1
ATOM 6002 N N . ILE B 1 303 ? -10.586 40.344 -3.068 1 93.25 303 ILE B N 1
ATOM 6003 C CA . ILE B 1 303 ? -9.719 39.188 -2.906 1 93.25 303 ILE B CA 1
ATOM 6004 C C . ILE B 1 303 ? -10.477 37.938 -3.281 1 93.25 303 ILE B C 1
ATOM 6006 O O . ILE B 1 303 ? -11.586 37.688 -2.795 1 93.25 303 ILE B O 1
ATOM 6010 N N . THR B 1 304 ? -9.891 37.188 -4.234 1 95.19 304 THR B N 1
ATOM 6011 C CA . THR B 1 304 ? -10.414 35.844 -4.535 1 95.19 304 THR B CA 1
ATOM 6012 C C . THR B 1 304 ? -9.688 34.781 -3.717 1 95.19 304 THR B C 1
ATOM 6014 O O . THR B 1 304 ? -8.453 34.719 -3.719 1 95.19 304 THR B O 1
ATOM 6017 N N . PHE B 1 305 ? -10.453 34.031 -3.039 1 96.94 305 PHE B N 1
ATOM 6018 C CA . PHE B 1 305 ? -9.867 32.969 -2.229 1 96.94 305 PHE B CA 1
ATOM 6019 C C . PHE B 1 305 ? -9.273 31.875 -3.113 1 96.94 305 PHE B C 1
ATOM 6021 O O . PHE B 1 305 ? -9.922 31.422 -4.059 1 96.94 305 PHE B O 1
ATOM 6028 N N . GLU B 1 306 ? -8.094 31.484 -2.773 1 95.38 306 GLU B N 1
ATOM 6029 C CA . GLU B 1 306 ? -7.406 30.328 -3.35 1 95.38 306 GLU B CA 1
ATOM 6030 C C . GLU B 1 306 ? -6.781 29.453 -2.264 1 95.38 306 GLU B C 1
ATOM 6032 O O . GLU B 1 306 ? -6.242 29.969 -1.282 1 95.38 306 GLU B O 1
ATOM 6037 N N . GLY B 1 307 ? -6.867 28.172 -2.49 1 95.88 307 GLY B N 1
ATOM 6038 C CA . GLY B 1 307 ? -6.352 27.234 -1.506 1 95.88 307 GLY B CA 1
ATOM 6039 C C . GLY B 1 307 ? -4.859 27.375 -1.277 1 95.88 307 GLY B C 1
ATOM 6040 O O . GLY B 1 307 ? -4.379 27.203 -0.153 1 95.88 307 GLY B O 1
ATOM 6041 N N . CYS B 1 308 ? -4.133 27.641 -2.367 1 95.38 308 CYS B N 1
ATOM 6042 C CA . CYS B 1 308 ? -2.688 27.797 -2.275 1 95.38 308 CYS B CA 1
ATOM 6043 C C . CYS B 1 308 ? -2.209 28.969 -3.107 1 95.38 308 CYS B C 1
ATOM 6045 O O . CYS B 1 308 ? -2.832 29.328 -4.113 1 95.38 308 CYS B O 1
ATOM 6047 N N . ASN B 1 309 ? -1.186 29.578 -2.594 1 95.31 309 ASN B N 1
ATOM 6048 C CA . ASN B 1 309 ? -0.573 30.734 -3.256 1 95.31 309 ASN B CA 1
ATOM 6049 C C . ASN B 1 309 ? 0.845 30.422 -3.723 1 95.31 309 ASN B C 1
ATOM 6051 O O . ASN B 1 309 ? 1.769 30.344 -2.91 1 95.31 309 ASN B O 1
ATOM 6055 N N . GLN B 1 310 ? 1.047 30.375 -4.992 1 93.56 310 GLN B N 1
ATOM 6056 C CA . GLN B 1 310 ? 2.314 29.984 -5.59 1 93.56 310 GLN B CA 1
ATOM 6057 C C . GLN B 1 310 ? 3.412 31 -5.297 1 93.56 310 GLN B C 1
ATOM 6059 O O . GLN B 1 310 ? 4.582 30.641 -5.172 1 93.56 310 GLN B O 1
ATOM 6064 N N . ASP B 1 311 ? 3.051 32.25 -5.199 1 93.56 311 ASP B N 1
ATOM 6065 C CA . ASP B 1 311 ? 4.051 33.25 -4.91 1 93.56 311 ASP B CA 1
ATOM 6066 C C . ASP B 1 311 ? 4.691 33.031 -3.543 1 93.56 311 ASP B C 1
ATOM 6068 O O . ASP B 1 311 ? 5.891 33.25 -3.371 1 93.56 311 ASP B O 1
ATOM 6072 N N . ILE B 1 312 ? 3.875 32.656 -2.574 1 94.81 312 ILE B N 1
ATOM 6073 C CA . ILE B 1 312 ? 4.414 32.344 -1.254 1 94.81 312 ILE B CA 1
ATOM 6074 C C . ILE B 1 312 ? 5.32 31.125 -1.341 1 94.81 312 ILE B C 1
ATOM 6076 O O . ILE B 1 312 ? 6.406 31.109 -0.756 1 94.81 312 ILE B O 1
ATOM 6080 N N . TYR B 1 313 ? 4.867 30.141 -2.072 1 95.38 313 TYR B N 1
ATOM 6081 C CA . TYR B 1 313 ? 5.645 28.906 -2.246 1 95.38 313 TYR B CA 1
ATOM 6082 C C . TYR B 1 313 ? 7.051 29.219 -2.732 1 95.38 313 TYR B C 1
ATOM 6084 O O . TYR B 1 313 ? 8.031 28.719 -2.182 1 95.38 313 TYR B O 1
ATOM 6092 N N . MET B 1 314 ? 7.168 30.109 -3.709 1 94.75 314 MET B N 1
ATOM 6093 C CA . MET B 1 314 ? 8.461 30.453 -4.293 1 94.75 314 MET B CA 1
ATOM 6094 C C . MET B 1 314 ? 9.25 31.359 -3.355 1 94.75 314 MET B C 1
ATOM 6096 O O . MET B 1 314 ? 10.484 31.281 -3.301 1 94.75 314 MET B O 1
ATOM 6100 N N . ALA B 1 315 ? 8.539 32.219 -2.641 1 94.88 315 ALA B N 1
ATOM 6101 C CA . ALA B 1 315 ? 9.211 33.094 -1.695 1 94.88 315 ALA B CA 1
ATOM 6102 C C . ALA B 1 315 ? 9.914 32.312 -0.602 1 94.88 315 ALA B C 1
ATOM 6104 O O . ALA B 1 315 ? 10.945 32.75 -0.081 1 94.88 315 ALA B O 1
ATOM 6105 N N . PHE B 1 316 ? 9.398 31.141 -0.307 1 96.81 316 PHE B N 1
ATOM 6106 C CA . PHE B 1 316 ? 9.945 30.312 0.761 1 96.81 316 PHE B CA 1
ATOM 6107 C C . PHE B 1 316 ? 11.016 29.375 0.224 1 96.81 316 PHE B C 1
ATOM 6109 O O . PHE B 1 316 ? 11.43 28.438 0.91 1 96.81 316 PHE B O 1
ATOM 6116 N N . ALA B 1 317 ? 11.562 29.562 -0.936 1 96.62 317 ALA B N 1
ATOM 6117 C CA . ALA B 1 317 ? 12.469 28.641 -1.6 1 96.62 317 ALA B CA 1
ATOM 6118 C C . ALA B 1 317 ? 13.648 28.266 -0.694 1 96.62 317 ALA B C 1
ATOM 6120 O O . ALA B 1 317 ? 13.984 27.094 -0.548 1 96.62 317 ALA B O 1
ATOM 6121 N N . GLU B 1 318 ? 14.258 29.219 -0.099 1 96.5 318 GLU B N 1
ATOM 6122 C CA . GLU B 1 318 ? 15.383 28.938 0.789 1 96.5 318 GLU B CA 1
ATOM 6123 C C . GLU B 1 318 ? 14.93 28.203 2.045 1 96.5 318 GLU B C 1
ATOM 6125 O O . GLU B 1 318 ? 15.57 27.25 2.482 1 96.5 318 GLU B O 1
ATOM 6130 N N . ASP B 1 319 ? 13.859 28.672 2.639 1 97.62 319 ASP B N 1
ATOM 6131 C CA . ASP B 1 319 ? 13.328 28.078 3.859 1 97.62 319 ASP B CA 1
ATOM 6132 C C . ASP B 1 319 ? 13.016 26.594 3.658 1 97.62 319 ASP B C 1
ATOM 6134 O O . ASP B 1 319 ? 13.172 25.797 4.582 1 97.62 319 ASP B O 1
ATOM 6138 N N . GLN B 1 320 ? 12.602 26.188 2.492 1 97.25 320 GLN B N 1
ATOM 6139 C CA . GLN B 1 320 ? 12.227 24.812 2.16 1 97.25 320 GLN B CA 1
ATOM 6140 C C . GLN B 1 320 ? 13.453 23.922 2.072 1 97.25 320 GLN B C 1
ATOM 6142 O O . GLN B 1 320 ? 13.328 22.703 1.926 1 97.25 320 GLN B O 1
ATOM 6147 N N . THR B 1 321 ? 14.641 24.453 2.184 1 97.25 321 THR B N 1
ATOM 6148 C CA . THR B 1 321 ? 15.852 23.656 2.082 1 97.25 321 THR B CA 1
ATOM 6149 C C . THR B 1 321 ? 16.562 23.562 3.434 1 97.25 321 THR B C 1
ATOM 6151 O O . THR B 1 321 ? 17.516 22.812 3.588 1 97.25 321 THR B O 1
ATOM 6154 N N . ILE B 1 322 ? 16.062 24.25 4.449 1 96.62 322 ILE B N 1
ATOM 6155 C CA . ILE B 1 322 ? 16.688 24.328 5.766 1 96.62 322 ILE B CA 1
ATOM 6156 C C . ILE B 1 322 ? 16.156 23.203 6.656 1 96.62 322 ILE B C 1
ATOM 6158 O O . ILE B 1 322 ? 14.977 22.859 6.582 1 96.62 322 ILE B O 1
ATOM 6162 N N . SER B 1 323 ? 17.016 22.672 7.543 1 97.38 323 SER B N 1
ATOM 6163 C CA . SER B 1 323 ? 16.609 21.656 8.508 1 97.38 323 SER B CA 1
ATOM 6164 C C . SER B 1 323 ? 16.031 22.297 9.766 1 97.38 323 SER B C 1
ATOM 6166 O O . SER B 1 323 ? 16.578 23.266 10.297 1 97.38 323 SER B O 1
ATOM 6168 N N . VAL B 1 324 ? 14.945 21.781 10.227 1 98.56 324 VAL B N 1
ATOM 6169 C CA . VAL B 1 324 ? 14.367 22.281 11.469 1 98.56 324 VAL B CA 1
ATOM 6170 C C . VAL B 1 324 ? 14.523 21.234 12.57 1 98.56 324 VAL B C 1
ATOM 6172 O O . VAL B 1 324 ? 13.867 21.312 13.609 1 98.56 324 VAL B O 1
ATOM 6175 N N . LEU B 1 325 ? 15.406 20.266 12.367 1 98.44 325 LEU B N 1
ATOM 6176 C CA . LEU B 1 325 ? 15.648 19.219 13.352 1 98.44 325 LEU B CA 1
ATOM 6177 C C . LEU B 1 325 ? 16.094 19.812 14.68 1 98.44 325 LEU B C 1
ATOM 6179 O O . LEU B 1 325 ? 15.719 19.312 15.742 1 98.44 325 LEU B O 1
ATOM 6183 N N . PRO B 1 326 ? 16.906 20.891 14.727 1 98.06 326 PRO B N 1
ATOM 6184 C CA . PRO B 1 326 ? 17.281 21.484 16.016 1 98.06 326 PRO B CA 1
ATOM 6185 C C . PRO B 1 326 ? 16.062 21.922 16.828 1 98.06 326 PRO B C 1
ATOM 6187 O O . PRO B 1 326 ? 16.062 21.797 18.062 1 98.06 326 PRO B O 1
ATOM 6190 N N . SER B 1 327 ? 15.039 22.438 16.125 1 98.75 327 SER B N 1
ATOM 6191 C CA . SER B 1 327 ? 13.812 22.812 16.828 1 98.75 327 SER B CA 1
ATOM 6192 C C . SER B 1 327 ? 13.117 21.594 17.422 1 98.75 327 SER B C 1
ATOM 6194 O O . SER B 1 327 ? 12.609 21.656 18.547 1 98.75 327 SER B O 1
ATOM 6196 N N . ILE B 1 328 ? 13.102 20.516 16.703 1 98.88 328 ILE B N 1
ATOM 6197 C CA . ILE B 1 328 ? 12.484 19.281 17.172 1 98.88 328 ILE B CA 1
ATOM 6198 C C . ILE B 1 328 ? 13.273 18.734 18.359 1 98.88 328 ILE B C 1
ATOM 6200 O O . ILE B 1 328 ? 12.688 18.312 19.375 1 98.88 328 ILE B O 1
ATOM 6204 N N . ASP B 1 329 ? 14.602 18.766 18.281 1 98.75 329 ASP B N 1
ATOM 6205 C CA . ASP B 1 329 ? 15.461 18.359 19.391 1 98.75 329 ASP B CA 1
ATOM 6206 C C . ASP B 1 329 ? 15.172 19.172 20.641 1 98.75 329 ASP B C 1
ATOM 6208 O O . ASP B 1 329 ? 15.102 18.641 21.75 1 98.75 329 ASP B O 1
ATOM 6212 N N . TYR B 1 330 ? 15.055 20.438 20.453 1 98.81 330 TYR B N 1
ATOM 6213 C CA . TYR B 1 330 ? 14.75 21.312 21.578 1 98.81 330 TYR B CA 1
ATOM 6214 C C . TYR B 1 330 ? 13.43 20.938 22.219 1 98.81 330 TYR B C 1
ATOM 6216 O O . TYR B 1 330 ? 13.344 20.828 23.453 1 98.81 330 TYR B O 1
ATOM 6224 N N . LEU B 1 331 ? 12.383 20.734 21.453 1 98.88 331 LEU B N 1
ATOM 6225 C CA . LEU B 1 331 ? 11.062 20.406 21.984 1 98.88 331 LEU B CA 1
ATOM 6226 C C . LEU B 1 331 ? 11.109 19.109 22.781 1 98.88 331 LEU B C 1
ATOM 6228 O O . LEU B 1 331 ? 10.547 19.031 23.875 1 98.88 331 LEU B O 1
ATOM 6232 N N . LEU B 1 332 ? 11.766 18.141 22.203 1 98.81 332 LEU B N 1
ATOM 6233 C CA . LEU B 1 332 ? 11.898 16.859 22.906 1 98.81 332 LEU B CA 1
ATOM 6234 C C . LEU B 1 332 ? 12.641 17.047 24.219 1 98.81 332 LEU B C 1
ATOM 6236 O O . LEU B 1 332 ? 12.281 16.422 25.234 1 98.81 332 LEU B O 1
ATOM 6240 N N . SER B 1 333 ? 13.68 17.859 24.25 1 98.62 333 SER B N 1
ATOM 6241 C CA . SER B 1 333 ? 14.438 18.109 25.469 1 98.6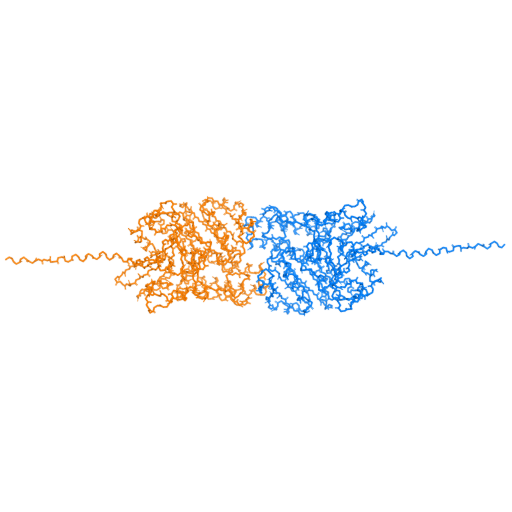2 333 SER B CA 1
ATOM 6242 C C . SER B 1 333 ? 13.586 18.797 26.516 1 98.62 333 SER B C 1
ATOM 6244 O O . SER B 1 333 ? 13.852 18.688 27.719 1 98.62 333 SER B O 1
ATOM 6246 N N . GLN B 1 334 ? 12.531 19.562 26.078 1 98.44 334 GLN B N 1
ATOM 6247 C CA . GLN B 1 334 ? 11.609 20.25 26.984 1 98.44 334 GLN B CA 1
ATOM 6248 C C . GLN B 1 334 ? 10.422 19.359 27.328 1 98.44 334 GLN B C 1
ATOM 6250 O O . GLN B 1 334 ? 9.438 19.828 27.906 1 98.44 334 GLN B O 1
ATOM 6255 N N . GLU B 1 335 ? 10.445 18.141 26.922 1 98 335 GLU B N 1
ATOM 6256 C CA . GLU B 1 335 ? 9.422 17.141 27.188 1 98 335 GLU B CA 1
ATOM 6257 C C . GLU B 1 335 ? 8.102 17.5 26.531 1 98 335 GLU B C 1
ATOM 6259 O O . GLU B 1 335 ? 7.031 17.281 27.109 1 98 335 GLU B O 1
ATOM 6264 N N . ILE B 1 336 ? 8.211 18.219 25.453 1 98.69 336 ILE B N 1
ATOM 6265 C CA . ILE B 1 336 ? 7.059 18.406 24.578 1 98.69 336 ILE B CA 1
ATOM 6266 C C . ILE B 1 336 ? 6.875 17.188 23.688 1 98.69 336 ILE B C 1
ATOM 6268 O O . ILE B 1 336 ? 7.836 16.688 23.094 1 98.69 336 ILE B O 1
ATOM 6272 N N . LYS B 1 337 ? 5.695 16.703 23.625 1 98.38 337 LYS B N 1
ATOM 6273 C CA . LYS B 1 337 ? 5.383 15.531 22.828 1 98.38 337 LYS B CA 1
ATOM 6274 C C . LYS B 1 337 ? 5.551 15.812 21.328 1 98.38 337 LYS B C 1
ATOM 6276 O O . LYS B 1 337 ? 5.027 16.812 20.828 1 98.38 337 LYS B O 1
ATOM 6281 N N . VAL B 1 338 ? 6.316 14.953 20.641 1 98.88 338 VAL B N 1
ATOM 6282 C CA . VAL B 1 338 ? 6.48 15.039 19.188 1 98.88 338 VAL B CA 1
ATOM 6283 C C . VAL B 1 338 ? 5.895 13.797 18.531 1 98.88 338 VAL B C 1
ATOM 6285 O O . VAL B 1 338 ? 6.422 12.695 18.688 1 98.88 338 VAL B O 1
ATOM 6288 N N . PHE B 1 339 ? 4.832 13.984 17.812 1 98.75 339 PHE B N 1
ATOM 6289 C CA . PHE B 1 339 ? 4.121 12.922 17.125 1 98.75 339 PHE B CA 1
ATOM 6290 C C . PHE B 1 339 ? 4.234 13.086 15.609 1 98.75 339 PHE B C 1
ATOM 6292 O O . PHE B 1 339 ? 3.621 13.984 15.031 1 98.75 339 PHE B O 1
ATOM 6299 N N . VAL B 1 340 ? 5.043 12.258 15.008 1 98.5 340 VAL B N 1
ATOM 6300 C CA . VAL B 1 340 ? 5.215 12.281 13.555 1 98.5 340 VAL B CA 1
ATOM 6301 C C . VAL B 1 340 ? 4.383 11.172 12.922 1 98.5 340 VAL B C 1
ATOM 6303 O O . VAL B 1 340 ? 4.566 9.992 13.234 1 98.5 340 VAL B O 1
ATOM 6306 N N . TYR B 1 341 ? 3.465 11.547 12.07 1 97.75 341 TYR B N 1
ATOM 6307 C CA . TYR B 1 341 ? 2.65 10.539 11.406 1 97.75 341 TYR B CA 1
ATOM 6308 C C . TYR B 1 341 ? 2.764 10.648 9.891 1 97.75 341 TYR B C 1
ATOM 6310 O O . TYR B 1 341 ? 3.139 11.703 9.367 1 97.75 341 TYR B O 1
ATOM 6318 N N . HIS B 1 342 ? 2.549 9.617 9.258 1 94.56 342 HIS B N 1
ATOM 6319 C CA . HIS B 1 342 ? 2.707 9.602 7.809 1 94.56 342 HIS B CA 1
ATOM 6320 C C . HIS B 1 342 ? 1.821 8.539 7.164 1 94.56 342 HIS B C 1
ATOM 6322 O O . HIS B 1 342 ? 1.523 7.516 7.785 1 94.56 342 HIS B O 1
ATOM 6328 N N . GLY B 1 343 ? 1.35 8.852 5.949 1 95.5 343 GLY B N 1
ATOM 6329 C CA . GLY B 1 343 ? 0.654 7.867 5.137 1 95.5 343 GLY B CA 1
ATOM 6330 C C . GLY B 1 343 ? 1.594 6.938 4.391 1 95.5 343 GLY B C 1
ATOM 6331 O O . GLY B 1 343 ? 2.58 7.387 3.803 1 95.5 343 GLY B O 1
ATOM 6332 N N . GLN B 1 344 ? 1.306 5.691 4.344 1 92.31 344 GLN B N 1
ATOM 6333 C CA . GLN B 1 344 ? 2.121 4.648 3.732 1 92.31 344 GLN B CA 1
ATOM 6334 C C . GLN B 1 344 ? 2.322 4.914 2.242 1 92.31 344 GLN B C 1
ATOM 6336 O O . GLN B 1 344 ? 3.377 4.598 1.687 1 92.31 344 GLN B O 1
ATOM 6341 N N . LEU B 1 345 ? 1.357 5.484 1.642 1 91.88 345 LEU B N 1
ATOM 6342 C CA . LEU B 1 345 ? 1.329 5.617 0.189 1 91.88 345 LEU B CA 1
ATOM 6343 C C . LEU B 1 345 ? 1.63 7.051 -0.233 1 91.88 345 LEU B C 1
ATOM 6345 O O . LEU B 1 345 ? 1.271 7.465 -1.337 1 91.88 345 LEU B O 1
ATOM 6349 N N . ASP B 1 346 ? 2.26 7.793 0.641 1 93.62 346 ASP B N 1
ATOM 6350 C CA . ASP B 1 346 ? 2.584 9.195 0.394 1 93.62 346 ASP B CA 1
ATOM 6351 C C . ASP B 1 346 ? 3.627 9.328 -0.713 1 93.62 346 ASP B C 1
ATOM 6353 O O . ASP B 1 346 ? 4.707 8.742 -0.633 1 93.62 346 ASP B O 1
ATOM 6357 N N . THR B 1 347 ? 3.363 10.188 -1.705 1 87.94 34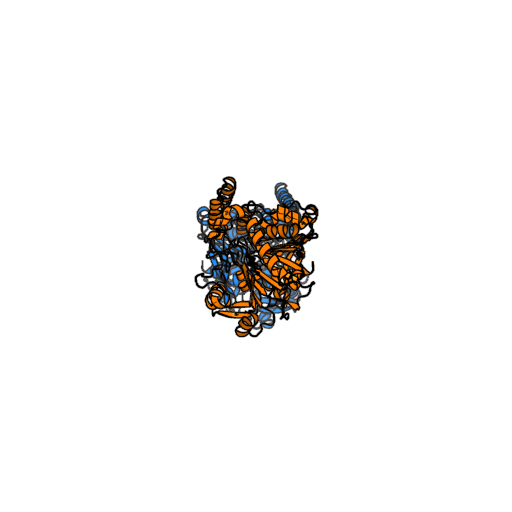7 THR B N 1
ATOM 6358 C CA . THR B 1 347 ? 4.27 10.352 -2.836 1 87.94 347 THR B CA 1
ATOM 6359 C C . THR B 1 347 ? 5.027 11.672 -2.738 1 87.94 347 THR B C 1
ATOM 6361 O O . THR B 1 347 ? 5.875 11.969 -3.582 1 87.94 347 THR B O 1
ATOM 6364 N N . VAL B 1 348 ? 4.707 12.469 -1.807 1 90.88 348 VAL B N 1
ATOM 6365 C CA . VAL B 1 348 ? 5.309 13.797 -1.687 1 90.88 348 VAL B CA 1
ATOM 6366 C C . VAL B 1 348 ? 6.41 13.773 -0.631 1 90.88 348 VAL B C 1
ATOM 6368 O O . VAL B 1 348 ? 7.523 14.242 -0.874 1 90.88 348 VAL B O 1
ATOM 6371 N N . VAL B 1 349 ? 6.051 13.281 0.503 1 93.75 349 VAL B N 1
ATOM 6372 C CA . VAL B 1 349 ? 7 13.078 1.592 1 93.75 349 VAL B CA 1
ATOM 6373 C C . VAL B 1 349 ? 7.039 11.602 1.977 1 93.75 349 VAL B C 1
ATOM 6375 O O . VAL B 1 349 ? 6.203 11.133 2.756 1 93.75 349 VAL B O 1
ATOM 6378 N N . SER B 1 350 ? 8.062 10.953 1.565 1 91.31 350 SER B N 1
ATOM 6379 C CA . SER B 1 350 ? 8.133 9.508 1.729 1 91.31 350 SER B CA 1
ATOM 6380 C C . SER B 1 350 ? 8.344 9.125 3.191 1 91.31 350 SER B C 1
ATOM 6382 O O . SER B 1 350 ? 8.961 9.875 3.951 1 91.31 350 SER B O 1
ATOM 6384 N N . HIS B 1 351 ? 7.816 7.992 3.498 1 90.75 351 HIS B N 1
ATOM 6385 C CA . HIS B 1 351 ? 8.008 7.445 4.836 1 90.75 351 HIS B CA 1
ATOM 6386 C C . HIS B 1 351 ? 9.492 7.312 5.168 1 90.75 351 HIS B C 1
ATOM 6388 O O . HIS B 1 351 ? 9.922 7.699 6.258 1 90.75 351 HIS B O 1
ATOM 6394 N N . THR B 1 352 ? 10.297 6.746 4.277 1 88.69 352 THR B N 1
ATOM 6395 C CA . THR B 1 352 ? 11.711 6.496 4.539 1 88.69 352 THR B CA 1
ATOM 6396 C C . THR B 1 352 ? 12.469 7.809 4.73 1 88.69 352 THR B C 1
ATOM 6398 O O . THR B 1 352 ? 13.414 7.875 5.516 1 88.69 352 THR B O 1
ATOM 6401 N N . GLY B 1 353 ? 12.047 8.805 3.979 1 92.44 353 GLY B N 1
ATOM 6402 C CA . GLY B 1 353 ? 12.648 10.109 4.195 1 92.44 353 GLY B CA 1
ATOM 6403 C C . GLY B 1 353 ? 12.391 10.672 5.582 1 92.44 353 GLY B C 1
ATOM 6404 O O . GLY B 1 353 ? 13.289 11.25 6.199 1 92.44 353 GLY B O 1
ATOM 6405 N N . VAL B 1 354 ? 11.211 10.523 6.074 1 95.38 354 VAL B N 1
ATOM 6406 C CA . VAL B 1 354 ? 10.852 11.008 7.402 1 95.38 354 VAL B CA 1
ATOM 6407 C C . VAL B 1 354 ? 11.562 10.172 8.469 1 95.38 354 VAL B C 1
ATOM 6409 O O . VAL B 1 354 ? 12.117 10.711 9.422 1 95.38 354 VAL B O 1
ATOM 6412 N N . GLU B 1 355 ? 11.516 8.898 8.258 1 92.19 355 GLU B N 1
ATOM 6413 C CA . GLU B 1 355 ? 12.188 8.047 9.227 1 92.19 355 GLU B CA 1
ATOM 6414 C C . GLU B 1 355 ? 13.68 8.359 9.297 1 92.19 355 GLU B C 1
ATOM 6416 O O . GLU B 1 355 ? 14.289 8.281 10.367 1 92.19 355 GLU B O 1
ATOM 6421 N N . TYR B 1 356 ? 14.242 8.617 8.172 1 91.19 356 TYR B N 1
ATOM 6422 C CA . TYR B 1 356 ? 15.664 8.93 8.133 1 91.19 356 TYR B CA 1
ATOM 6423 C C . TYR B 1 356 ? 15.984 10.148 8.992 1 91.19 356 TYR B C 1
ATOM 6425 O O . TYR B 1 356 ? 16.922 10.117 9.797 1 91.19 356 TYR B O 1
ATOM 6433 N N . TRP B 1 357 ? 15.195 11.258 8.797 1 95.5 357 TRP B N 1
ATOM 6434 C CA . TRP B 1 357 ? 15.578 12.43 9.578 1 95.5 357 TRP B CA 1
ATOM 6435 C C . TRP B 1 357 ? 15.25 12.227 11.055 1 95.5 357 TRP B C 1
ATOM 6437 O O . TRP B 1 357 ? 15.93 12.773 11.93 1 95.5 357 TRP B O 1
ATOM 6447 N N . VAL B 1 358 ? 14.203 11.445 11.391 1 96.69 358 VAL B N 1
ATOM 6448 C CA . VAL B 1 358 ? 13.945 11.141 12.797 1 96.69 358 VAL B CA 1
ATOM 6449 C C . VAL B 1 358 ? 15.172 10.469 13.414 1 96.69 358 VAL B C 1
ATOM 6451 O O . VAL B 1 358 ? 15.547 10.773 14.547 1 96.69 358 VAL B O 1
ATOM 6454 N N . ASN B 1 359 ? 15.828 9.617 12.664 1 93.94 359 ASN B N 1
ATOM 6455 C CA . ASN B 1 359 ? 17 8.883 13.141 1 93.94 359 ASN B CA 1
ATOM 6456 C C . ASN B 1 359 ? 18.219 9.781 13.242 1 93.94 359 ASN B C 1
ATOM 6458 O O . ASN B 1 359 ? 19.25 9.375 13.789 1 93.94 359 ASN B O 1
ATOM 6462 N N . LEU B 1 360 ? 18.141 10.992 12.781 1 96 360 LEU B N 1
ATOM 6463 C CA . LEU B 1 360 ? 19.25 11.93 12.82 1 96 360 LEU B CA 1
ATOM 6464 C C . LEU B 1 360 ? 19.109 12.898 13.992 1 96 360 LEU B C 1
ATOM 6466 O O . LEU B 1 360 ? 20.016 13.711 14.234 1 96 360 LEU B O 1
ATOM 6470 N N . LEU B 1 361 ? 17.984 12.82 14.75 1 97.94 361 LEU B N 1
ATOM 6471 C CA . LEU B 1 361 ? 17.781 13.688 15.898 1 97.94 361 LEU B CA 1
ATOM 6472 C C . LEU B 1 361 ? 18.891 13.5 16.922 1 97.94 361 LEU B C 1
ATOM 6474 O O . LEU B 1 361 ? 19.516 12.438 16.984 1 97.94 361 LEU B O 1
ATOM 6478 N N . LYS B 1 362 ? 19.094 14.555 17.672 1 97.94 362 LYS B N 1
ATOM 6479 C CA . LYS B 1 362 ? 20.156 14.523 18.672 1 97.94 362 LYS B CA 1
ATOM 6480 C C . LYS B 1 362 ? 19.594 14.406 20.078 1 97.94 362 LYS B C 1
ATOM 6482 O O . LYS B 1 362 ? 20.328 14.508 21.062 1 97.94 362 LYS B O 1
ATOM 6487 N N . TRP B 1 363 ? 18.344 14.234 20.172 1 98.12 363 TRP B N 1
ATOM 6488 C CA . TRP B 1 363 ? 17.656 14.047 21.453 1 98.12 363 TRP B CA 1
ATOM 6489 C C . TRP B 1 363 ? 18.359 12.969 22.281 1 98.12 363 TRP B C 1
ATOM 6491 O O . TRP B 1 363 ? 18.719 11.906 21.766 1 98.12 363 TRP B O 1
ATOM 6501 N N . LYS B 1 364 ? 18.547 13.18 23.547 1 97.94 364 LYS B N 1
ATOM 6502 C CA . LYS B 1 364 ? 19.375 12.344 24.422 1 97.94 364 LYS B CA 1
ATOM 6503 C C . LYS B 1 364 ? 18.828 10.914 24.469 1 97.94 364 LYS B C 1
ATOM 6505 O O . LYS B 1 364 ? 19.594 9.969 24.641 1 97.94 364 LYS B O 1
ATOM 6510 N N . GLU B 1 365 ? 17.531 10.758 24.344 1 97.75 365 GLU B N 1
ATOM 6511 C CA . GLU B 1 365 ? 16.938 9.43 24.484 1 97.75 365 GLU B CA 1
ATOM 6512 C C . GLU B 1 365 ? 16.797 8.734 23.141 1 97.75 365 GLU B C 1
ATOM 6514 O O . GLU B 1 365 ? 16.234 7.641 23.047 1 97.75 365 GLU B O 1
ATOM 6519 N N . LEU B 1 366 ? 17.359 9.305 22.047 1 97.06 366 LEU B N 1
ATOM 6520 C CA . LEU B 1 366 ? 17.172 8.773 20.703 1 97.06 366 LEU B CA 1
ATOM 6521 C C . LEU B 1 366 ? 17.75 7.363 20.594 1 97.06 366 LEU B C 1
ATOM 6523 O O . LEU B 1 366 ? 17.172 6.496 19.938 1 97.06 366 LEU B O 1
ATOM 6527 N N . PRO B 1 367 ? 18.984 7.078 21.219 1 95.75 367 PRO B N 1
ATOM 6528 C CA . PRO B 1 367 ? 19.516 5.719 21.109 1 95.75 367 PRO B CA 1
ATOM 6529 C C . PRO B 1 367 ? 18.562 4.664 21.672 1 95.75 367 PRO B C 1
ATOM 6531 O O . PRO B 1 367 ? 18.469 3.559 21.125 1 95.75 367 PRO B O 1
ATOM 6534 N N . ILE B 1 368 ? 17.828 4.965 22.719 1 96.81 368 ILE B N 1
ATOM 6535 C CA . ILE B 1 368 ? 16.859 4.039 23.297 1 96.81 368 ILE B CA 1
ATOM 6536 C C . ILE B 1 368 ? 15.648 3.922 22.375 1 96.81 368 ILE B C 1
ATOM 6538 O O . ILE B 1 368 ? 15.148 2.822 22.125 1 96.81 368 ILE B O 1
ATOM 6542 N N . TRP B 1 369 ? 15.195 5.035 21.812 1 96.19 369 TRP B N 1
ATOM 6543 C CA . TRP B 1 369 ? 14.078 5.039 20.875 1 96.19 369 TRP B CA 1
ATOM 6544 C C . TRP B 1 369 ? 14.383 4.164 19.656 1 96.19 369 TRP B C 1
ATOM 6546 O O . TRP B 1 369 ? 13.516 3.422 19.188 1 96.19 369 TRP B O 1
ATOM 6556 N N . LYS B 1 370 ? 15.609 4.262 19.125 1 93.25 370 LYS B N 1
ATOM 6557 C CA . LYS B 1 370 ? 16.016 3.533 17.922 1 93.25 370 LYS B CA 1
ATOM 6558 C C . LYS B 1 370 ? 15.906 2.025 18.141 1 93.25 370 LYS B C 1
ATOM 6560 O O . LYS B 1 370 ? 15.664 1.275 17.188 1 93.25 370 LYS B O 1
ATOM 6565 N N . LYS B 1 371 ? 15.969 1.559 19.359 1 90 371 LYS B N 1
ATOM 6566 C CA . LYS B 1 371 ? 15.977 0.132 19.672 1 90 371 LYS B CA 1
ATOM 6567 C C . LYS B 1 371 ? 14.578 -0.361 20.031 1 90 371 LYS B C 1
ATOM 6569 O O . LYS B 1 371 ? 14.352 -1.565 20.172 1 90 371 LYS B O 1
ATOM 6574 N N . GLN B 1 372 ? 13.648 0.61 20.156 1 90.44 372 GLN B N 1
ATOM 6575 C CA . GLN B 1 372 ? 12.281 0.204 20.484 1 90.44 372 GLN B CA 1
ATOM 6576 C C . GLN B 1 372 ? 11.672 -0.599 19.328 1 90.44 372 GLN B C 1
ATOM 6578 O O . GLN B 1 372 ? 11.992 -0.369 18.172 1 90.44 372 GLN B O 1
ATOM 6583 N N . LYS B 1 373 ? 10.797 -1.579 19.609 1 84.5 373 LYS B N 1
ATOM 6584 C CA . LYS B 1 373 ? 10.07 -2.35 18.594 1 84.5 373 LYS B CA 1
ATOM 6585 C C . LYS B 1 373 ? 8.852 -1.579 18.094 1 84.5 373 LYS B C 1
ATOM 6587 O O . LYS B 1 373 ? 8.18 -0.895 18.859 1 84.5 373 LYS B O 1
ATOM 6592 N N . LYS B 1 374 ? 8.68 -1.664 16.844 1 86.94 374 LYS B N 1
ATOM 6593 C CA . LYS B 1 374 ? 7.438 -1.163 16.266 1 86.94 374 LYS B CA 1
ATOM 6594 C C . LYS B 1 374 ? 6.254 -2.043 16.672 1 86.94 374 LYS B C 1
ATOM 6596 O O . LYS B 1 374 ? 6.383 -3.266 16.75 1 86.94 374 LYS B O 1
ATOM 6601 N N . SER B 1 375 ? 5.141 -1.413 16.938 1 87.31 375 SER B N 1
ATOM 6602 C CA . SER B 1 375 ? 3.908 -2.135 17.234 1 87.31 375 SER B CA 1
ATOM 6603 C C . SER B 1 375 ? 2.811 -1.786 16.234 1 87.31 375 SER B C 1
ATOM 6605 O O . SER B 1 375 ? 2.82 -0.703 15.648 1 87.31 375 SER B O 1
ATOM 6607 N N . ILE B 1 376 ? 1.96 -2.719 16.062 1 87.69 376 ILE B N 1
ATOM 6608 C CA . ILE B 1 376 ? 0.79 -2.439 15.227 1 87.69 376 ILE B CA 1
ATOM 6609 C C . ILE B 1 376 ? -0.275 -1.733 16.062 1 87.69 376 ILE B C 1
ATOM 6611 O O . ILE B 1 376 ? -0.3 -1.868 17.297 1 87.69 376 ILE B O 1
ATOM 6615 N N . TRP B 1 377 ? -1.062 -0.94 15.492 1 92.06 377 TRP B N 1
ATOM 6616 C CA . TRP B 1 377 ? -2.246 -0.359 16.109 1 92.06 377 TRP B CA 1
ATOM 6617 C C . TRP B 1 377 ? -3.473 -0.538 15.227 1 92.06 377 TRP B C 1
ATOM 6619 O O . TRP B 1 377 ? -3.348 -0.831 14.031 1 92.06 377 TRP B O 1
ATOM 6629 N N . LYS B 1 378 ? -4.613 -0.563 15.836 1 92.94 378 LYS B N 1
ATOM 6630 C CA . LYS B 1 378 ? -5.82 -1.002 15.141 1 92.94 378 LYS B CA 1
ATOM 6631 C C . LYS B 1 378 ? -6.926 0.044 15.242 1 92.94 378 LYS B C 1
ATOM 6633 O O . LYS B 1 378 ? -6.797 1.021 15.977 1 92.94 378 LYS B O 1
ATOM 6638 N N . PHE B 1 379 ? -7.879 -0.031 14.422 1 92.88 379 PHE B N 1
ATOM 6639 C CA . PHE B 1 379 ? -9.102 0.763 14.438 1 92.88 379 PHE B CA 1
ATOM 6640 C C . PHE B 1 379 ? -10.297 -0.084 14.023 1 92.88 379 PHE B C 1
ATOM 6642 O O . PHE B 1 379 ? -10.141 -1.212 13.555 1 92.88 379 PHE B O 1
ATOM 6649 N N . ILE B 1 380 ? -11.438 0.387 14.383 1 90.19 380 ILE B N 1
ATOM 6650 C CA . ILE B 1 380 ? -12.656 -0.269 13.914 1 90.19 380 ILE B CA 1
ATOM 6651 C C . ILE B 1 380 ? -13.062 0.303 12.562 1 90.19 380 ILE B C 1
ATOM 6653 O O . ILE B 1 380 ? -13.328 1.501 12.438 1 90.19 380 ILE B O 1
ATOM 6657 N N . ASN B 1 381 ? -13.086 -0.534 11.586 1 82.81 381 ASN B N 1
ATOM 6658 C CA . ASN B 1 381 ? -13.578 -0.135 10.273 1 82.81 381 ASN B CA 1
ATOM 6659 C C . ASN B 1 381 ? -15.102 -0.006 10.266 1 82.81 381 ASN B C 1
ATOM 6661 O O . ASN B 1 381 ? -15.812 -0.987 10.484 1 82.81 381 ASN B O 1
ATOM 6665 N N . PRO B 1 382 ? -15.508 1.217 10.039 1 78.31 382 PRO B N 1
ATOM 6666 C CA . PRO B 1 382 ? -16.953 1.387 10.141 1 78.31 382 PRO B CA 1
ATOM 6667 C C . PRO B 1 382 ? -17.719 0.622 9.062 1 78.31 382 PRO B C 1
ATOM 6669 O O . PRO B 1 382 ? -18.906 0.324 9.227 1 78.31 382 PRO B O 1
ATOM 6672 N N . LYS B 1 383 ? -17.078 0.339 7.934 1 73.38 383 LYS B N 1
ATOM 6673 C CA . LYS B 1 383 ? -17.703 -0.39 6.836 1 73.38 383 LYS B CA 1
ATOM 6674 C C . LYS B 1 383 ? -17.891 -1.863 7.191 1 73.38 383 LYS B C 1
ATOM 6676 O O . LYS B 1 383 ? -18.938 -2.447 6.918 1 73.38 383 LYS B O 1
ATOM 6681 N N . THR B 1 384 ? -16.891 -2.51 7.789 1 74.38 384 THR B N 1
ATOM 6682 C CA . THR B 1 384 ? -16.922 -3.938 8.086 1 74.38 384 THR B CA 1
ATOM 6683 C C . THR B 1 384 ? -17.297 -4.18 9.539 1 74.38 384 THR B C 1
ATOM 6685 O O . THR B 1 384 ? -17.625 -5.309 9.93 1 74.38 384 THR B O 1
ATOM 6688 N N . LYS B 1 385 ? -17.219 -3.129 10.312 1 85.25 385 LYS B N 1
ATOM 6689 C CA . LYS B 1 385 ? -17.453 -3.184 11.75 1 85.25 385 LYS B CA 1
ATOM 6690 C C . LYS B 1 385 ? -16.469 -4.129 12.43 1 85.25 385 LYS B C 1
ATOM 6692 O O . LYS B 1 385 ? -16.766 -4.691 13.492 1 85.25 385 LYS B O 1
ATOM 6697 N N . MET B 1 386 ? -15.352 -4.348 11.766 1 86.56 386 MET B N 1
ATOM 6698 C CA . MET B 1 386 ? -14.312 -5.223 12.305 1 86.56 386 MET B CA 1
ATOM 6699 C C . MET B 1 386 ? -13.055 -4.43 12.633 1 86.56 386 MET B C 1
ATOM 6701 O O . MET B 1 386 ? -12.836 -3.344 12.094 1 86.56 386 MET B O 1
ATOM 6705 N N . GLU B 1 387 ? -12.336 -5.031 13.547 1 89.56 387 GLU B N 1
ATOM 6706 C CA . GLU B 1 387 ? -11.031 -4.449 13.867 1 89.56 387 GLU B CA 1
ATOM 6707 C C . GLU B 1 387 ? -10.008 -4.75 12.773 1 89.56 387 GLU B C 1
ATOM 6709 O O . GLU B 1 387 ? -9.891 -5.895 12.328 1 89.56 387 GLU B O 1
ATOM 6714 N N . GLU B 1 388 ? -9.414 -3.779 12.305 1 87.38 388 GLU B N 1
ATOM 6715 C CA . GLU B 1 388 ? -8.398 -3.906 11.266 1 87.38 388 GLU B CA 1
ATOM 6716 C C . GLU B 1 388 ? -7.105 -3.201 11.672 1 87.38 388 GLU B C 1
ATOM 6718 O O . GLU B 1 388 ? -7.125 -2.275 12.484 1 87.38 388 GLU B O 1
ATOM 6723 N N . THR B 1 389 ? -5.988 -3.727 11.227 1 88.62 389 THR B N 1
ATOM 6724 C CA . THR B 1 389 ? -4.715 -3.053 11.461 1 88.62 389 THR B CA 1
ATOM 6725 C C . THR B 1 389 ? -4.668 -1.714 10.734 1 88.62 389 THR B C 1
ATOM 6727 O O . THR B 1 389 ? -4.902 -1.651 9.523 1 88.62 389 THR B O 1
ATOM 6730 N N . ALA B 1 390 ? -4.414 -0.639 11.484 1 94 390 ALA B N 1
ATOM 6731 C CA . ALA B 1 390 ? -4.391 0.71 10.922 1 94 390 ALA B CA 1
ATOM 6732 C C . ALA B 1 390 ? -2.979 1.1 10.492 1 94 390 ALA B C 1
ATOM 6734 O O . ALA B 1 390 ? -2.803 1.989 9.656 1 94 390 ALA B O 1
ATOM 6735 N N . GLY B 1 391 ? -1.989 0.509 11.086 1 92.44 391 GLY B N 1
ATOM 6736 C CA . GLY B 1 391 ? -0.599 0.817 10.789 1 92.44 391 GLY B CA 1
ATOM 6737 C C . GLY B 1 391 ? 0.349 0.418 11.906 1 92.44 391 GLY B C 1
ATOM 6738 O O . GLY B 1 391 ? 0.097 -0.551 12.625 1 92.44 391 GLY B O 1
ATOM 6739 N N . THR B 1 392 ? 1.489 1.037 11.922 1 90.69 392 THR B N 1
ATOM 6740 C CA . THR B 1 392 ? 2.496 0.756 12.938 1 90.69 392 THR B CA 1
ATOM 6741 C C . THR B 1 392 ? 2.871 2.027 13.695 1 90.69 392 THR B C 1
ATOM 6743 O O . THR B 1 392 ? 2.615 3.137 13.219 1 90.69 392 THR B O 1
ATOM 6746 N N . ILE B 1 393 ? 3.367 1.844 14.875 1 93.75 393 ILE B N 1
ATOM 6747 C CA . ILE B 1 393 ? 3.836 2.971 15.672 1 93.75 393 ILE B CA 1
ATOM 6748 C C . ILE B 1 393 ? 5.074 2.562 16.469 1 93.75 393 ILE B C 1
ATOM 6750 O O . ILE B 1 393 ? 5.195 1.409 16.891 1 93.75 393 ILE B O 1
ATOM 6754 N N . LYS B 1 394 ? 6.062 3.377 16.562 1 93.62 394 LYS B N 1
ATOM 6755 C CA . LYS B 1 394 ? 7.246 3.285 17.406 1 93.62 394 LYS B CA 1
ATOM 6756 C C . LYS B 1 394 ? 7.305 4.449 18.391 1 93.62 394 LYS B C 1
ATOM 6758 O O . LYS B 1 394 ? 7.215 5.613 18 1 93.62 394 LYS B O 1
ATOM 6763 N N . SER B 1 395 ? 7.387 4.074 19.672 1 95.94 395 SER B N 1
ATOM 6764 C CA . SER B 1 395 ? 7.258 5.102 20.703 1 95.94 395 SER B CA 1
ATOM 6765 C C . SER B 1 395 ? 8.312 4.926 21.797 1 95.94 395 SER B C 1
ATOM 6767 O O . SER B 1 395 ? 8.664 3.799 22.141 1 95.94 395 SER B O 1
ATOM 6769 N N . HIS B 1 396 ? 8.812 6.016 22.234 1 97.44 396 HIS B N 1
ATOM 6770 C CA . HIS B 1 396 ? 9.602 6.109 23.453 1 97.44 396 HIS B CA 1
ATOM 6771 C C . HIS B 1 396 ? 9.492 7.5 24.078 1 97.44 396 HIS B C 1
ATOM 6773 O O . HIS B 1 396 ? 9.844 8.5 23.438 1 97.44 396 HIS B O 1
ATOM 6779 N N . LYS B 1 397 ? 8.867 7.551 25.312 1 97.31 397 LYS B N 1
ATOM 6780 C CA . LYS B 1 397 ? 8.641 8.812 26.016 1 97.31 397 LYS B CA 1
ATOM 6781 C C . LYS B 1 397 ? 7.871 9.797 25.125 1 97.31 397 LYS B C 1
ATOM 6783 O O . LYS B 1 397 ? 6.762 9.5 24.688 1 97.31 397 LYS B O 1
ATOM 6788 N N . HIS B 1 398 ? 8.531 10.93 24.672 1 97.75 398 HIS B N 1
ATOM 6789 C CA . HIS B 1 398 ? 7.793 12.016 24.031 1 97.75 398 HIS B CA 1
ATOM 6790 C C . HIS B 1 398 ? 7.91 11.953 22.516 1 97.75 398 HIS B C 1
ATOM 6792 O O . HIS B 1 398 ? 7.379 12.812 21.812 1 97.75 398 HIS B O 1
ATOM 6798 N N . LEU B 1 399 ? 8.586 10.953 21.938 1 98.62 399 LEU B N 1
ATOM 6799 C CA . LEU B 1 399 ? 8.734 10.812 20.5 1 98.62 399 LEU B CA 1
ATOM 6800 C C . LEU B 1 399 ? 7.941 9.609 19.984 1 98.62 399 LEU B C 1
ATOM 6802 O O . LEU B 1 399 ? 8.172 8.484 20.406 1 98.62 399 LEU B O 1
ATOM 6806 N N . HIS B 1 400 ? 7.051 9.867 19.141 1 98.25 400 HIS B N 1
ATOM 6807 C CA . HIS B 1 400 ? 6.184 8.852 18.547 1 98.25 400 HIS B CA 1
ATOM 6808 C C . HIS B 1 400 ? 6.188 8.945 17.031 1 98.25 400 HIS B C 1
ATOM 6810 O O . HIS B 1 400 ? 6.043 10.031 16.469 1 98.25 400 HIS B O 1
ATOM 6816 N N . PHE B 1 401 ? 6.469 7.875 16.375 1 96.94 401 PHE B N 1
ATOM 6817 C CA . PHE B 1 401 ? 6.5 7.746 14.93 1 96.94 401 PHE B CA 1
ATOM 6818 C C . PHE B 1 401 ? 5.438 6.762 14.453 1 96.94 401 PHE B C 1
ATOM 6820 O O . PHE B 1 401 ? 5.562 5.555 14.672 1 96.94 401 PHE B O 1
ATOM 6827 N N . CYS B 1 402 ? 4.395 7.316 13.789 1 96.56 402 CYS B N 1
ATOM 6828 C CA . CYS B 1 402 ? 3.197 6.539 13.5 1 96.56 402 CYS B CA 1
ATOM 6829 C C . CYS B 1 402 ? 2.947 6.469 12 1 96.56 402 CYS B C 1
ATOM 6831 O O . CYS B 1 402 ? 2.959 7.492 11.312 1 96.56 402 CYS B O 1
ATOM 6833 N N . MET B 1 403 ? 2.73 5.328 11.531 1 95.12 403 MET B N 1
ATOM 6834 C CA . MET B 1 403 ? 2.373 5.121 10.125 1 95.12 403 MET B CA 1
ATOM 6835 C C . MET B 1 403 ? 0.906 4.723 9.992 1 95.12 403 MET B C 1
ATOM 6837 O O . MET B 1 403 ? 0.4 3.926 10.789 1 95.12 403 MET B O 1
ATOM 6841 N N . VAL B 1 404 ? 0.241 5.254 8.969 1 96.12 404 VAL B N 1
ATOM 6842 C CA . VAL B 1 404 ? -1.137 4.898 8.641 1 96.12 404 VAL B CA 1
ATOM 6843 C C . VAL B 1 404 ? -1.176 4.156 7.305 1 96.12 404 VAL B C 1
ATOM 6845 O O . VAL B 1 404 ? -0.805 4.715 6.27 1 96.12 404 VAL B O 1
ATOM 6848 N N . TYR B 1 405 ? -1.653 2.912 7.285 1 92.06 405 TYR B N 1
ATOM 6849 C CA . TYR B 1 405 ? -1.74 2.094 6.082 1 92.06 405 TYR B CA 1
ATOM 6850 C C . TYR B 1 405 ? -2.77 2.66 5.109 1 92.06 405 TYR B C 1
ATOM 6852 O O . TYR B 1 405 ? -3.756 3.27 5.527 1 92.06 405 TYR B O 1
ATOM 6860 N N . ASN B 1 406 ? -2.494 2.467 3.816 1 90.38 406 ASN B N 1
ATOM 6861 C CA . ASN B 1 406 ? -3.395 2.775 2.711 1 90.38 406 ASN B CA 1
ATOM 6862 C C . ASN B 1 406 ? -3.725 4.266 2.654 1 90.38 406 ASN B C 1
ATOM 6864 O O . ASN B 1 406 ? -4.797 4.648 2.186 1 90.38 406 ASN B O 1
ATOM 6868 N N . ALA B 1 407 ? -2.877 5.082 3.273 1 94.44 407 ALA B N 1
ATOM 6869 C CA . ALA B 1 407 ? -3.055 6.531 3.23 1 94.44 407 ALA B CA 1
ATOM 6870 C C . ALA B 1 407 ? -1.914 7.199 2.469 1 94.44 407 ALA B C 1
ATOM 6872 O O . ALA B 1 407 ? -0.765 6.762 2.547 1 94.44 407 ALA B O 1
ATOM 6873 N N . GLY B 1 408 ? -2.254 8.266 1.772 1 94.19 408 GLY B N 1
ATOM 6874 C CA . GLY B 1 408 ? -1.263 9.086 1.095 1 94.19 408 GLY B CA 1
ATOM 6875 C C . GLY B 1 408 ? -0.864 10.312 1.885 1 94.19 408 GLY B C 1
ATOM 6876 O O . GLY B 1 408 ? -0.782 10.273 3.113 1 94.19 408 GLY B O 1
ATOM 6877 N N . HIS B 1 409 ? -0.482 11.359 1.119 1 94.69 409 HIS B N 1
ATOM 6878 C CA . HIS B 1 409 ? 0.009 12.602 1.702 1 94.69 409 HIS B CA 1
ATOM 6879 C C . HIS B 1 409 ? -1.068 13.281 2.543 1 94.69 409 HIS B C 1
ATOM 6881 O O . HIS B 1 409 ? -0.77 13.875 3.578 1 94.69 409 HIS B O 1
ATOM 6887 N N . MET B 1 410 ? -2.283 13.219 1.988 1 95.38 410 MET B N 1
ATOM 6888 C CA . MET B 1 410 ? -3.432 13.703 2.744 1 95.38 410 MET B CA 1
ATOM 6889 C C . MET B 1 410 ? -4.027 12.602 3.611 1 95.38 410 MET B C 1
ATOM 6891 O O . MET B 1 410 ? -5.148 12.156 3.373 1 95.38 410 MET B O 1
ATOM 6895 N N . THR B 1 411 ? -3.34 12.305 4.668 1 96.69 411 THR B N 1
ATOM 6896 C CA . THR B 1 411 ? -3.559 11.094 5.457 1 96.69 411 THR B CA 1
ATOM 6897 C C . THR B 1 411 ? -4.973 11.07 6.031 1 96.69 411 THR B C 1
ATOM 6899 O O . THR B 1 411 ? -5.688 10.078 5.895 1 96.69 411 THR B O 1
ATOM 6902 N N . PRO B 1 412 ? -5.48 12.211 6.637 1 96.31 412 PRO B N 1
ATOM 6903 C CA . PRO B 1 412 ? -6.832 12.148 7.199 1 96.31 412 PRO B CA 1
ATOM 6904 C C . PRO B 1 412 ? -7.914 12.062 6.125 1 96.31 412 PRO B C 1
ATOM 6906 O O . PRO B 1 412 ? -9.023 11.594 6.398 1 96.31 412 PRO B O 1
ATOM 6909 N N . THR B 1 413 ? -7.594 12.57 4.898 1 94.56 413 THR B N 1
ATOM 6910 C CA . THR B 1 413 ? -8.539 12.438 3.795 1 94.56 413 THR B CA 1
ATOM 6911 C C . THR B 1 413 ? -8.602 11 3.307 1 94.56 413 THR B C 1
ATOM 6913 O O . THR B 1 413 ? -9.688 10.461 3.074 1 94.56 413 THR B O 1
ATOM 6916 N N . ASP B 1 414 ? -7.457 10.352 3.219 1 93.25 414 ASP B N 1
ATOM 6917 C CA . ASP B 1 414 ? -7.359 9.008 2.646 1 93.25 414 ASP B CA 1
ATOM 6918 C C . ASP B 1 414 ? -7.879 7.957 3.621 1 93.25 414 ASP B C 1
ATOM 6920 O O . ASP B 1 414 ? -8.438 6.941 3.205 1 93.25 414 ASP B O 1
ATOM 6924 N N . GLN B 1 415 ? -7.594 8.195 4.902 1 94.94 415 GLN B N 1
ATOM 6925 C CA . GLN B 1 415 ? -8.008 7.273 5.953 1 94.94 415 GLN B CA 1
ATOM 6926 C C . GLN B 1 415 ? -8.602 8.023 7.141 1 94.94 415 GLN B C 1
ATOM 6928 O O . GLN B 1 415 ? -8.008 8.047 8.219 1 94.94 415 GLN B O 1
ATOM 6933 N N . PRO B 1 416 ? -9.852 8.492 6.953 1 96 416 PRO B N 1
ATOM 6934 C CA . PRO B 1 416 ? -10.438 9.336 7.992 1 96 416 PRO B CA 1
ATOM 6935 C C . PRO B 1 416 ? -10.664 8.594 9.305 1 96 416 PRO B C 1
ATOM 6937 O O . PRO B 1 416 ? -10.383 9.125 10.383 1 96 416 PRO B O 1
ATOM 6940 N N . GLU B 1 417 ? -11.164 7.32 9.266 1 96.62 417 GLU B N 1
ATOM 6941 C CA . GLU B 1 417 ? -11.445 6.562 10.477 1 96.62 417 GLU B CA 1
ATOM 6942 C C . GLU B 1 417 ? -10.164 6.215 11.227 1 96.62 417 GLU B C 1
ATOM 6944 O O . GLU B 1 417 ? -10.094 6.367 12.453 1 96.62 417 GLU B O 1
ATOM 6949 N N . ALA B 1 418 ? -9.195 5.742 10.5 1 96.81 418 ALA B N 1
ATOM 6950 C CA . ALA B 1 418 ? -7.914 5.418 11.117 1 96.81 418 ALA B CA 1
ATOM 6951 C C . ALA B 1 418 ? -7.27 6.664 11.719 1 96.81 418 ALA B C 1
ATOM 6953 O O . ALA B 1 418 ? -6.695 6.605 12.812 1 96.81 418 ALA B O 1
ATOM 6954 N N . SER B 1 419 ? -7.34 7.785 11.008 1 97.94 419 SER B N 1
ATOM 6955 C CA . SER B 1 419 ? -6.746 9.031 11.492 1 97.94 419 SER B CA 1
ATOM 6956 C C . SER B 1 419 ? -7.441 9.523 12.758 1 97.94 419 SER B C 1
ATOM 6958 O O . SER B 1 419 ? -6.801 10.086 13.641 1 97.94 419 SER B O 1
ATOM 6960 N N . PHE B 1 420 ? -8.742 9.352 12.789 1 97.56 420 PHE B N 1
ATOM 6961 C CA . PHE B 1 420 ? -9.484 9.719 13.992 1 97.56 420 PHE B CA 1
ATOM 6962 C C . PHE B 1 420 ? -9.047 8.867 15.18 1 97.56 420 PHE B C 1
ATOM 6964 O O . PHE B 1 420 ? -8.836 9.391 16.281 1 97.56 420 PHE B O 1
ATOM 6971 N N . GLN B 1 421 ? -8.906 7.574 14.953 1 97.62 421 GLN B N 1
ATOM 6972 C CA . GLN B 1 421 ? -8.406 6.691 16 1 97.62 421 GLN B CA 1
ATOM 6973 C C . GLN B 1 421 ? -6.992 7.078 16.422 1 97.62 421 GLN B C 1
ATOM 6975 O O . GLN B 1 421 ? -6.648 7.016 17.594 1 97.62 421 GLN B O 1
ATOM 6980 N N . MET B 1 422 ? -6.164 7.395 15.453 1 98.25 422 MET B N 1
ATOM 6981 C CA . MET B 1 422 ? -4.805 7.855 15.727 1 98.25 422 MET B CA 1
ATOM 6982 C C . MET B 1 422 ? -4.809 9.047 16.688 1 98.25 422 MET B C 1
ATOM 6984 O O . MET B 1 422 ? -4.012 9.094 17.625 1 98.25 422 MET B O 1
ATOM 6988 N N . LEU B 1 423 ? -5.684 10.008 16.453 1 98.31 423 LEU B N 1
ATOM 6989 C CA . LEU B 1 423 ? -5.801 11.172 17.328 1 98.31 423 LEU B CA 1
ATOM 6990 C C . LEU B 1 423 ? -6.184 10.758 18.75 1 98.31 423 LEU B C 1
ATOM 6992 O O . LEU B 1 423 ? -5.609 11.25 19.719 1 98.31 423 LEU B O 1
ATOM 6996 N N . LYS B 1 424 ? -7.184 9.852 18.828 1 97.12 424 LYS B N 1
ATOM 6997 C CA . LYS B 1 424 ? -7.586 9.359 20.141 1 97.12 424 LYS B CA 1
ATOM 6998 C C . LYS B 1 424 ? -6.41 8.711 20.859 1 97.12 424 LYS B C 1
ATOM 7000 O O . LYS B 1 424 ? -6.199 8.969 22.047 1 97.12 424 LYS B O 1
ATOM 7005 N N . ASN B 1 425 ? -5.699 7.891 20.125 1 97.44 425 ASN B N 1
ATOM 7006 C CA . ASN B 1 425 ? -4.531 7.246 20.703 1 97.44 425 ASN B CA 1
ATOM 7007 C C . ASN B 1 425 ? -3.498 8.266 21.172 1 97.44 425 ASN B C 1
ATOM 7009 O O . ASN B 1 425 ? -2.859 8.086 22.203 1 97.44 425 ASN B O 1
ATOM 7013 N N . TYR B 1 426 ? -3.295 9.312 20.438 1 98.12 426 TYR B N 1
ATOM 7014 C CA . TYR B 1 426 ? -2.355 10.375 20.781 1 98.12 426 TYR B CA 1
ATOM 7015 C C . TYR B 1 426 ? -2.689 10.984 22.125 1 98.12 426 TYR B C 1
ATOM 7017 O O . TYR B 1 426 ? -1.797 11.25 22.938 1 98.12 426 TYR B O 1
ATOM 7025 N N . PHE B 1 427 ? -3.951 11.242 22.344 1 97.81 427 PHE B N 1
ATOM 7026 C CA . PHE B 1 427 ? -4.355 11.875 23.594 1 97.81 427 PHE B CA 1
ATOM 7027 C C . PHE B 1 427 ? -4.156 10.93 24.766 1 97.81 427 PHE B C 1
ATOM 7029 O O . PHE B 1 427 ? -4.02 11.367 25.906 1 97.81 427 PHE B O 1
ATOM 7036 N N . GLU B 1 428 ? -4.086 9.625 24.5 1 93.88 428 GLU B N 1
ATOM 7037 C CA . GLU B 1 428 ? -4.012 8.633 25.578 1 93.88 428 GLU B CA 1
ATOM 7038 C C . GLU B 1 428 ? -2.566 8.273 25.891 1 93.88 428 GLU B C 1
ATOM 7040 O O . GLU B 1 428 ? -2.281 7.703 26.953 1 93.88 428 GLU B O 1
ATOM 7045 N N . ILE B 1 429 ? -1.678 8.562 25.031 1 86.94 429 ILE B N 1
ATOM 7046 C CA . ILE B 1 429 ? -0.29 8.156 25.219 1 86.94 429 ILE B CA 1
ATOM 7047 C C . ILE B 1 429 ? 0.434 9.195 26.078 1 86.94 429 ILE B C 1
ATOM 7049 O O . ILE B 1 429 ? 0.201 10.398 25.938 1 86.94 429 ILE B O 1
#